Protein AF-0000000080307461 (afdb_homodimer)

Nearest PDB structures (foldseek):
  8v16-assembly4_D  TM=8.539E-01  e=1.209E-15  uncultured Pseudomonadota bacterium
  1wpr-assembly2_B  TM=8.415E-01  e=2.176E-14  Bacillus subtilis
  1wpr-assembly1_A  TM=8.170E-01  e=1.334E-13  Bacillus subtilis
  3qvm-assembly1_A  TM=8.237E-01  e=4.912E-13  Oleispira antarctica
  1wom-assembly2_B  TM=8.103E-01  e=4.386E-13  Bacillus subtilis

Structure (mmCIF, N/CA/C/O backbone):
data_AF-0000000080307461-model_v1
#
loop_
_entity.id
_entity.type
_entity.pdbx_description
1 polymer 'Signal transduction response regulator / Tetratricopeptide repeat-containing protein'
#
loop_
_atom_site.group_PDB
_atom_site.id
_atom_site.type_symbol
_atom_site.label_atom_id
_atom_site.label_alt_id
_atom_site.label_comp_id
_atom_site.label_asym_id
_atom_site.label_entity_id
_atom_site.label_seq_id
_atom_site.pdbx_PDB_ins_code
_atom_site.Cartn_x
_atom_site.Cartn_y
_atom_site.Cartn_z
_atom_site.occupancy
_atom_site.B_iso_or_equiv
_atom_site.auth_seq_id
_atom_site.auth_comp_id
_atom_site.auth_asym_id
_atom_site.auth_atom_id
_atom_site.pdbx_PDB_model_num
ATOM 1 N N . MET A 1 1 ? 25.375 21.578 1.464 1 58.69 1 MET A N 1
ATOM 2 C CA . MET A 1 1 ? 26.219 21.328 2.635 1 58.69 1 MET A CA 1
ATOM 3 C C . MET A 1 1 ? 27.406 22.281 2.664 1 58.69 1 MET A C 1
ATOM 5 O O . MET A 1 1 ? 28.078 22.469 1.653 1 58.69 1 MET A O 1
ATOM 9 N N . SER A 1 2 ? 27.422 23.109 3.783 1 74.88 2 SER A N 1
ATOM 10 C CA . SER A 1 2 ? 28.547 24.031 3.889 1 74.88 2 SER A CA 1
ATOM 11 C C . SER A 1 2 ? 29.422 23.703 5.09 1 74.88 2 SER A C 1
ATOM 13 O O . SER A 1 2 ? 28.938 23.25 6.121 1 74.88 2 SER A O 1
ATOM 15 N N . PHE A 1 3 ? 30.672 23.797 4.906 1 79 3 PHE A N 1
ATOM 16 C CA . PHE A 1 3 ? 31.672 23.625 5.953 1 79 3 PHE A CA 1
ATOM 17 C C . PHE A 1 3 ? 32.375 24.938 6.266 1 79 3 PHE A C 1
ATOM 19 O O . PHE A 1 3 ? 32.906 25.594 5.367 1 79 3 PHE A O 1
ATOM 26 N N . ARG A 1 4 ? 32.188 25.328 7.531 1 79.94 4 ARG A N 1
ATOM 27 C CA . ARG A 1 4 ? 32.875 26.547 7.949 1 79.94 4 ARG A CA 1
ATOM 28 C C . ARG A 1 4 ? 34.156 26.219 8.75 1 79.94 4 ARG A C 1
ATOM 30 O O . ARG A 1 4 ? 34.125 25.344 9.625 1 79.94 4 ARG A O 1
ATOM 37 N N . PHE A 1 5 ? 35.188 26.812 8.398 1 82.31 5 PHE A N 1
ATOM 38 C CA . PHE A 1 5 ? 36.438 26.625 9.102 1 82.31 5 PHE A CA 1
ATOM 39 C C . PHE A 1 5 ? 37.344 27.844 8.953 1 82.31 5 PHE A C 1
ATOM 41 O O . PHE A 1 5 ? 37.469 28.406 7.859 1 82.31 5 PHE A O 1
ATOM 48 N N . GLY A 1 6 ? 37.812 28.375 10.102 1 77.38 6 GLY A N 1
ATOM 49 C CA . GLY A 1 6 ? 38.812 29.422 10.109 1 77.38 6 GLY A CA 1
ATOM 50 C C . GLY A 1 6 ? 38.406 30.672 9.344 1 77.38 6 GLY A C 1
ATOM 51 O O . GLY A 1 6 ? 39.188 31.25 8.617 1 77.38 6 GLY A O 1
ATOM 52 N N . GLY A 1 7 ? 37.094 31 9.344 1 78.44 7 GLY A N 1
ATOM 53 C CA . GLY A 1 7 ? 36.594 32.188 8.656 1 78.44 7 GLY A CA 1
ATOM 54 C C . GLY A 1 7 ? 36.188 31.906 7.219 1 78.44 7 GLY A C 1
ATOM 55 O O . GLY A 1 7 ? 35.812 32.812 6.492 1 78.44 7 GLY A O 1
ATOM 56 N N . HIS A 1 8 ? 36.438 30.594 6.812 1 85.19 8 HIS A N 1
ATOM 57 C CA . HIS A 1 8 ? 36.031 30.188 5.469 1 85.19 8 HIS A CA 1
ATOM 58 C C . HIS A 1 8 ? 34.75 29.359 5.5 1 85.19 8 HIS A C 1
ATOM 60 O O . HIS A 1 8 ? 34.438 28.734 6.512 1 85.19 8 HIS A O 1
ATOM 66 N N . GLU A 1 9 ? 34 29.469 4.516 1 83.19 9 GLU A N 1
ATOM 67 C CA . GLU A 1 9 ? 32.812 28.641 4.316 1 83.19 9 GLU A CA 1
ATOM 68 C C . GLU A 1 9 ? 32.844 27.938 2.959 1 83.19 9 GLU A C 1
ATOM 70 O O . GLU A 1 9 ? 32.875 28.594 1.917 1 83.19 9 GLU A O 1
ATOM 75 N N . LEU A 1 10 ? 32.938 26.641 3.002 1 82.31 10 LEU A N 1
ATOM 76 C CA . LEU A 1 10 ? 32.875 25.828 1.794 1 82.31 10 LEU A CA 1
ATOM 77 C C . LEU A 1 10 ? 31.453 25.328 1.563 1 82.31 10 LEU A C 1
ATOM 79 O O . LEU A 1 10 ? 30.938 24.5 2.336 1 82.31 10 LEU A O 1
ATOM 83 N N . ASP A 1 11 ? 30.844 25.828 0.57 1 73.69 11 ASP A N 1
ATOM 84 C CA . ASP A 1 11 ? 29.484 25.422 0.198 1 73.69 11 ASP A CA 1
ATOM 85 C C . ASP A 1 11 ? 29.516 24.391 -0.934 1 73.69 11 ASP A C 1
ATOM 87 O O . ASP A 1 11 ? 29.844 24.719 -2.072 1 73.69 11 ASP A O 1
ATOM 91 N N . LEU A 1 12 ? 29.172 23.172 -0.576 1 69.25 12 LEU A N 1
ATOM 92 C CA . LEU A 1 12 ? 29.297 22.094 -1.552 1 69.25 12 LEU A CA 1
ATOM 93 C C . LEU A 1 12 ? 28.172 22.156 -2.574 1 69.25 12 LEU A C 1
ATOM 95 O O . LEU A 1 12 ? 28.328 21.703 -3.709 1 69.25 12 LEU A O 1
ATOM 99 N N . ASP A 1 13 ? 27.109 22.688 -2.221 1 62.72 13 ASP A N 1
ATOM 100 C CA . ASP A 1 13 ? 25.984 22.797 -3.131 1 62.72 13 ASP A CA 1
ATOM 101 C C . ASP A 1 13 ? 26.203 23.906 -4.156 1 62.72 13 ASP A C 1
ATOM 103 O O . ASP A 1 13 ? 25.938 23.719 -5.348 1 62.72 13 ASP A O 1
ATOM 107 N N . ARG A 1 14 ? 26.797 24.938 -3.713 1 65.38 14 ARG A N 1
ATOM 108 C CA . ARG A 1 14 ? 27.094 26.078 -4.582 1 65.38 14 ARG A CA 1
ATOM 109 C C . ARG A 1 14 ? 28.484 25.984 -5.176 1 65.38 14 ARG A C 1
ATOM 111 O O . ARG A 1 14 ? 28.859 26.781 -6.027 1 65.38 14 ARG A O 1
ATOM 118 N N . ARG A 1 15 ? 29.188 25 -4.672 1 70.88 15 ARG A N 1
ATOM 119 C CA . ARG A 1 15 ? 30.578 24.828 -5.082 1 70.88 15 ARG A CA 1
ATOM 120 C C . ARG A 1 15 ? 31.344 26.141 -4.988 1 70.88 15 ARG A C 1
ATOM 122 O O . ARG A 1 15 ? 32 26.547 -5.949 1 70.88 15 ARG A O 1
ATOM 129 N N . GLU A 1 16 ? 31.203 26.781 -3.871 1 80.81 16 GLU A N 1
ATOM 130 C CA . GLU A 1 16 ? 31.859 28.062 -3.637 1 80.81 16 GLU A CA 1
ATOM 131 C C . GLU A 1 16 ? 32.625 28.047 -2.324 1 80.81 16 GLU A C 1
ATOM 133 O O . GLU A 1 16 ? 32.25 27.375 -1.37 1 80.81 16 GLU A O 1
ATOM 138 N N . LEU A 1 17 ? 33.688 28.75 -2.352 1 85.5 17 LEU A N 1
ATOM 139 C CA . LEU A 1 17 ? 34.469 29.062 -1.156 1 85.5 17 LEU A CA 1
ATOM 140 C C . LEU A 1 17 ? 34.344 30.531 -0.778 1 85.5 17 LEU A C 1
ATOM 142 O O . LEU A 1 17 ? 34.469 31.406 -1.632 1 85.5 17 LEU A O 1
ATOM 146 N N . ARG A 1 18 ? 33.938 30.719 0.427 1 83.69 18 ARG A N 1
ATOM 147 C CA . ARG A 1 18 ? 33.844 32.094 0.914 1 83.69 18 ARG A CA 1
ATOM 148 C C . ARG A 1 18 ? 34.812 32.344 2.047 1 83.69 18 ARG A C 1
ATOM 150 O O . ARG A 1 18 ? 35.094 31.453 2.842 1 83.69 18 ARG A O 1
ATOM 157 N N . ARG A 1 19 ? 35.406 33.5 2.043 1 81.94 19 ARG A N 1
ATOM 158 C CA . ARG A 1 19 ? 36.25 34 3.129 1 81.94 19 ARG A CA 1
ATOM 159 C C . ARG A 1 19 ? 35.656 35.281 3.734 1 81.94 19 ARG A C 1
ATOM 161 O O . ARG A 1 19 ? 35.469 36.281 3.035 1 81.94 19 ARG A O 1
ATOM 168 N N . ASP A 1 20 ? 35.219 35.219 4.973 1 76.12 20 ASP A N 1
ATOM 169 C CA . ASP A 1 20 ? 34.625 36.344 5.684 1 76.12 20 ASP A CA 1
ATOM 170 C C . ASP A 1 20 ? 33.438 36.906 4.918 1 76.12 20 ASP A C 1
ATOM 172 O O . ASP A 1 20 ? 33.312 38.094 4.762 1 76.12 20 ASP A O 1
ATOM 176 N N . GLY A 1 21 ? 32.562 35.875 4.375 1 74.81 21 GLY A N 1
ATOM 177 C CA . GLY A 1 21 ? 31.297 36.219 3.738 1 74.81 21 GLY A CA 1
ATOM 178 C C . GLY A 1 21 ? 31.438 36.562 2.264 1 74.81 21 GLY A C 1
ATOM 179 O O . GLY A 1 21 ? 30.453 36.656 1.538 1 74.81 21 GLY A O 1
ATOM 180 N N . ALA A 1 22 ? 32.688 36.75 1.789 1 80 22 ALA A N 1
ATOM 181 C CA . ALA A 1 22 ? 32.906 37.062 0.384 1 80 22 ALA A CA 1
ATOM 182 C C . ALA A 1 22 ? 33.375 35.844 -0.4 1 80 22 ALA A C 1
ATOM 184 O O . ALA A 1 22 ? 34.156 35.031 0.111 1 80 22 ALA A O 1
ATOM 185 N N . VAL A 1 23 ? 32.938 35.75 -1.626 1 80.38 23 VAL A N 1
ATOM 186 C CA . VAL A 1 23 ? 33.281 34.625 -2.463 1 80.38 23 VAL A CA 1
ATOM 187 C C . VAL A 1 23 ? 34.75 34.719 -2.898 1 80.38 23 VAL A C 1
ATOM 189 O O . VAL A 1 23 ? 35.188 35.781 -3.377 1 80.38 23 VAL A O 1
ATOM 192 N N . VAL A 1 24 ? 35.5 33.688 -2.691 1 83.31 24 VAL A N 1
ATOM 193 C CA . VAL A 1 24 ? 36.875 33.562 -3.166 1 83.31 24 VAL A CA 1
ATOM 194 C C . VAL A 1 24 ? 36.906 32.781 -4.473 1 83.31 24 VAL A C 1
ATOM 196 O O . VAL A 1 24 ? 36.469 31.625 -4.523 1 83.31 24 VAL A O 1
ATOM 199 N N . HIS A 1 25 ? 37.219 33.406 -5.551 1 81.25 25 HIS A N 1
ATOM 200 C CA . HIS A 1 25 ? 37.312 32.719 -6.844 1 81.25 25 HIS A CA 1
ATOM 201 C C . HIS A 1 25 ? 38.5 31.75 -6.891 1 81.25 25 HIS A C 1
ATOM 203 O O . HIS A 1 25 ? 39.625 32.156 -6.727 1 81.25 25 HIS A O 1
ATOM 209 N N . VAL A 1 26 ? 38.188 30.469 -6.914 1 83 26 VAL A N 1
ATOM 210 C CA . VAL A 1 26 ? 39.219 29.422 -7.023 1 83 26 VAL A CA 1
ATOM 211 C C . VAL A 1 26 ? 38.906 28.531 -8.227 1 83 26 VAL A C 1
ATOM 213 O O . VAL A 1 26 ? 37.75 28.484 -8.703 1 83 26 VAL A O 1
ATOM 216 N N . GLU A 1 27 ? 39.938 27.859 -8.773 1 83.56 27 GLU A N 1
ATOM 217 C CA . GLU A 1 27 ? 39.719 26.875 -9.844 1 83.56 27 GLU A CA 1
ATOM 218 C C . GLU A 1 27 ? 38.781 25.766 -9.391 1 83.56 27 GLU A C 1
ATOM 220 O O . GLU A 1 27 ? 38.812 25.344 -8.234 1 83.56 27 GLU A O 1
ATOM 225 N N . PRO A 1 28 ? 37.969 25.328 -10.336 1 82.06 28 PRO A N 1
ATOM 226 C CA . PRO A 1 28 ? 37.031 24.266 -9.984 1 82.06 28 PRO A CA 1
ATOM 227 C C . PRO A 1 28 ? 37.719 23.062 -9.344 1 82.06 28 PRO A C 1
ATOM 229 O O . PRO A 1 28 ? 37.188 22.453 -8.414 1 82.06 28 PRO A O 1
ATOM 232 N N . LYS A 1 29 ? 38.875 22.812 -9.797 1 85.06 29 LYS A N 1
ATOM 233 C CA . LYS A 1 29 ? 39.594 21.656 -9.273 1 85.06 29 LYS A CA 1
ATOM 234 C C . LYS A 1 29 ? 40 21.859 -7.816 1 85.06 29 LYS A C 1
ATOM 236 O O . LYS A 1 29 ? 40.031 20.906 -7.035 1 85.06 29 LYS A O 1
ATOM 241 N N . VAL A 1 30 ? 40.25 23.062 -7.43 1 87.88 30 VAL A N 1
ATOM 242 C CA . VAL A 1 30 ? 40.594 23.422 -6.051 1 87.88 30 VAL A CA 1
ATOM 243 C C . VAL A 1 30 ? 39.344 23.219 -5.16 1 87.88 30 VAL A C 1
ATOM 245 O O . VAL A 1 30 ? 39.469 22.656 -4.066 1 87.88 30 VAL A O 1
ATOM 248 N N . LEU A 1 31 ? 38.25 23.578 -5.664 1 84.81 31 LEU A N 1
ATOM 249 C CA . LEU A 1 31 ? 37 23.359 -4.91 1 84.81 31 LEU A CA 1
ATOM 250 C C . LEU A 1 31 ? 36.719 21.875 -4.75 1 84.81 31 LEU A C 1
ATOM 252 O O . LEU A 1 31 ? 36.312 21.438 -3.676 1 84.81 31 LEU A O 1
ATOM 256 N N . GLU A 1 32 ? 36.969 21.172 -5.758 1 86 32 GLU A N 1
ATOM 257 C CA . GLU A 1 32 ? 36.781 19.734 -5.703 1 86 32 GLU A CA 1
ATOM 258 C C . GLU A 1 32 ? 37.688 19.094 -4.672 1 86 32 GLU A C 1
ATOM 260 O O . GLU A 1 32 ? 37.281 18.203 -3.924 1 86 32 GLU A O 1
ATOM 265 N N . LEU A 1 33 ? 38.875 19.547 -4.664 1 89.12 33 LEU A N 1
ATOM 266 C CA . LEU A 1 33 ? 39.844 19.031 -3.697 1 89.12 33 LEU A CA 1
ATOM 267 C C . LEU A 1 33 ? 39.406 19.344 -2.271 1 89.12 33 LEU A C 1
ATOM 269 O O . LEU A 1 33 ? 39.375 18.453 -1.419 1 89.12 33 LEU A O 1
ATOM 273 N N . LEU A 1 34 ? 39 20.578 -2.027 1 87.94 34 LEU A N 1
ATOM 274 C CA . LEU A 1 34 ? 38.562 20.969 -0.689 1 87.94 34 LEU A CA 1
ATOM 275 C C . LEU A 1 34 ? 37.312 20.203 -0.262 1 87.94 34 LEU A C 1
ATOM 277 O O . LEU A 1 34 ? 37.219 19.734 0.876 1 87.94 34 LEU A O 1
ATOM 281 N N . ALA A 1 35 ? 36.469 20.078 -1.205 1 83.25 35 ALA A N 1
ATOM 282 C CA . ALA A 1 35 ? 35.25 19.328 -0.929 1 83.25 35 ALA A CA 1
ATOM 283 C C . ALA A 1 35 ? 35.562 17.875 -0.567 1 83.25 35 ALA A C 1
ATOM 285 O O . ALA A 1 35 ? 35 17.328 0.376 1 83.25 35 ALA A O 1
ATOM 286 N N . TYR A 1 36 ? 36.438 17.344 -1.308 1 84.5 36 TYR A N 1
ATOM 287 C CA . TYR A 1 36 ? 36.812 15.953 -1.071 1 84.5 36 TYR A CA 1
ATOM 288 C C . TYR A 1 36 ? 37.531 15.797 0.265 1 84.5 36 TYR A C 1
ATOM 290 O O . TYR A 1 36 ? 37.219 14.883 1.039 1 84.5 36 TYR A O 1
ATOM 298 N N . LEU A 1 37 ? 38.375 16.719 0.532 1 85.69 37 LEU A N 1
ATOM 299 C CA . LEU A 1 37 ? 39.156 16.641 1.773 1 85.69 37 LEU A CA 1
ATOM 300 C C . LEU A 1 37 ? 38.25 16.891 2.98 1 85.69 37 LEU A C 1
ATOM 302 O O . LEU A 1 37 ? 38.344 16.188 3.992 1 85.69 37 LEU A O 1
ATOM 306 N N . VAL A 1 38 ? 37.312 17.781 2.857 1 80.88 38 VAL A N 1
ATOM 307 C CA . VAL A 1 38 ? 36.406 18.094 3.979 1 80.88 38 VAL A CA 1
ATOM 308 C C . VAL A 1 38 ? 35.438 16.953 4.203 1 80.88 38 VAL A C 1
ATOM 310 O O . VAL A 1 38 ? 35.125 16.594 5.344 1 80.88 38 VAL A O 1
ATOM 313 N N . ALA A 1 39 ? 35 16.391 3.152 1 75.31 39 ALA A N 1
ATOM 314 C CA . ALA A 1 39 ? 34.094 15.25 3.236 1 75.31 39 ALA A CA 1
ATOM 315 C C . ALA A 1 39 ? 34.781 14.055 3.898 1 75.31 39 ALA A C 1
ATOM 317 O O . ALA A 1 39 ? 34.094 13.219 4.512 1 75.31 39 ALA A O 1
ATOM 318 N N . HIS A 1 40 ? 36.062 14.016 3.807 1 75.62 40 HIS A N 1
ATOM 319 C CA . HIS A 1 40 ? 36.812 12.914 4.375 1 75.62 40 HIS A CA 1
ATOM 320 C C . HIS A 1 40 ? 37.75 13.414 5.484 1 75.62 40 HIS A C 1
ATOM 322 O O . HIS A 1 40 ? 38.875 12.93 5.617 1 75.62 40 HIS A O 1
ATOM 328 N N . ARG A 1 41 ? 37.125 14.273 6.246 1 76.62 41 ARG A N 1
ATOM 329 C CA . ARG A 1 41 ? 37.938 14.984 7.211 1 76.62 41 ARG A CA 1
ATOM 330 C C . ARG A 1 41 ? 38.312 14.086 8.391 1 76.62 41 ARG A C 1
ATOM 332 O O . ARG A 1 41 ? 39.188 14.43 9.188 1 76.62 41 ARG A O 1
ATOM 339 N N . ASP A 1 42 ? 37.75 13.031 8.453 1 70 42 ASP A N 1
ATOM 340 C CA . ASP A 1 42 ? 37.969 12.117 9.57 1 70 42 ASP A CA 1
ATOM 341 C C . ASP A 1 42 ? 39.188 11.25 9.328 1 70 42 ASP A C 1
ATOM 343 O O . ASP A 1 42 ? 39.625 10.492 10.203 1 70 42 ASP A O 1
ATOM 347 N N . ARG A 1 43 ? 39.75 11.414 8.086 1 77.94 43 ARG A N 1
ATOM 348 C CA . ARG A 1 43 ? 40.906 10.594 7.758 1 77.94 43 ARG A CA 1
ATOM 349 C C . ARG A 1 43 ? 41.844 11.328 6.805 1 77.94 43 ARG A C 1
ATOM 351 O O . ARG A 1 43 ? 41.469 12.344 6.215 1 77.94 43 ARG A O 1
ATOM 358 N N . ALA A 1 44 ? 43.062 10.805 6.684 1 78.75 44 ALA A N 1
ATOM 359 C CA . ALA A 1 44 ? 43.969 11.258 5.641 1 78.75 44 ALA A CA 1
ATOM 360 C C . ALA A 1 44 ? 43.625 10.641 4.289 1 78.75 44 ALA A C 1
ATOM 362 O O . ALA A 1 44 ? 43.25 9.469 4.215 1 78.75 44 ALA A O 1
ATOM 363 N N . VAL A 1 45 ? 43.75 11.43 3.254 1 82.31 45 VAL A N 1
ATOM 364 C CA . VAL A 1 45 ? 43.406 10.984 1.904 1 82.31 45 VAL A CA 1
ATOM 365 C C . VAL A 1 45 ? 44.688 10.805 1.089 1 82.31 45 VAL A C 1
ATOM 367 O O . VAL A 1 45 ? 45.5 11.727 0.97 1 82.31 45 VAL A O 1
ATOM 370 N N . ALA A 1 46 ? 44.844 9.656 0.532 1 80 46 ALA A N 1
ATOM 371 C CA . ALA A 1 46 ? 46.031 9.312 -0.233 1 80 46 ALA A CA 1
ATOM 372 C C . ALA A 1 46 ? 46.094 10.094 -1.544 1 80 46 ALA A C 1
ATOM 374 O O . ALA A 1 46 ? 45.062 10.406 -2.127 1 80 46 ALA A O 1
ATOM 375 N N . LYS A 1 47 ? 47.312 10.32 -1.967 1 83.94 47 LYS A N 1
ATOM 376 C CA . LYS A 1 47 ? 47.5 11.047 -3.221 1 83.94 47 LYS A CA 1
ATOM 377 C C . LYS A 1 47 ? 46.812 10.32 -4.383 1 83.94 47 LYS A C 1
ATOM 379 O O . LYS A 1 47 ? 46.156 10.953 -5.199 1 83.94 47 LYS A O 1
ATOM 384 N N . ARG A 1 48 ? 47 9.07 -4.359 1 79.69 48 ARG A N 1
ATOM 385 C CA . ARG A 1 48 ? 46.406 8.297 -5.441 1 79.69 48 ARG A CA 1
ATOM 386 C C . ARG A 1 48 ? 44.875 8.398 -5.41 1 79.69 48 ARG A C 1
ATOM 388 O O . ARG A 1 48 ? 44.25 8.531 -6.453 1 79.69 48 ARG A O 1
ATOM 395 N N . GLU A 1 49 ? 44.344 8.32 -4.305 1 80.25 49 GLU A N 1
ATOM 396 C CA . GLU A 1 49 ? 42.875 8.469 -4.141 1 80.25 49 GLU A CA 1
ATOM 397 C C . GLU A 1 49 ? 42.406 9.836 -4.645 1 80.25 49 GLU A C 1
ATOM 399 O O . GLU A 1 49 ? 41.406 9.93 -5.332 1 80.25 49 GLU A O 1
ATOM 404 N N . LEU A 1 50 ? 43.031 10.805 -4.316 1 83.5 50 LEU A N 1
ATOM 405 C CA . LEU A 1 50 ? 42.688 12.156 -4.75 1 83.5 50 LEU A CA 1
ATOM 406 C C . LEU A 1 50 ? 42.844 12.289 -6.262 1 83.5 50 LEU A C 1
ATOM 408 O O . LEU A 1 50 ? 42 12.906 -6.918 1 83.5 50 LEU A O 1
ATOM 412 N N . LEU A 1 51 ? 43.875 11.672 -6.828 1 81.56 51 LEU A N 1
ATOM 413 C CA . LEU A 1 51 ? 44.062 11.703 -8.273 1 81.56 51 LEU A CA 1
ATOM 414 C C . LEU A 1 51 ? 42.906 10.992 -8.984 1 81.56 51 LEU A C 1
ATOM 416 O O . LEU A 1 51 ? 42.375 11.5 -9.969 1 81.56 51 LEU A O 1
ATOM 420 N N . ASP A 1 52 ? 42.5 9.914 -8.406 1 80.06 52 ASP A N 1
ATOM 421 C CA . ASP A 1 52 ? 41.406 9.156 -8.984 1 80.06 52 ASP A CA 1
ATOM 422 C C . ASP A 1 52 ? 40.062 9.898 -8.836 1 80.06 52 ASP A C 1
ATOM 424 O O . ASP A 1 52 ? 39.25 9.891 -9.75 1 80.06 52 ASP A O 1
ATOM 428 N N . ALA A 1 53 ? 39.906 10.508 -7.758 1 79.75 53 ALA A N 1
ATOM 429 C CA . ALA A 1 53 ? 38.625 11.18 -7.449 1 79.75 53 ALA A CA 1
ATOM 430 C C . ALA A 1 53 ? 38.5 12.477 -8.242 1 79.75 53 ALA A C 1
ATOM 432 O O . ALA A 1 53 ? 37.406 12.812 -8.711 1 79.75 53 ALA A O 1
ATOM 433 N N . LEU A 1 54 ? 39.5 13.125 -8.391 1 81.62 54 LEU A N 1
ATOM 434 C CA . LEU A 1 54 ? 39.469 14.461 -8.977 1 81.62 54 LEU A CA 1
ATOM 435 C C . LEU A 1 54 ? 39.688 14.398 -10.484 1 81.62 54 LEU A C 1
ATOM 437 O O . LEU A 1 54 ? 39.25 15.289 -11.219 1 81.62 54 LEU A O 1
ATOM 441 N N . TRP A 1 55 ? 40.438 13.344 -10.992 1 78.75 55 TRP A N 1
ATOM 442 C CA . TRP A 1 55 ? 40.656 13.133 -12.414 1 78.75 55 TRP A CA 1
ATOM 443 C C . TRP A 1 55 ? 40.344 11.703 -12.812 1 78.75 55 TRP A C 1
ATOM 445 O O . TRP A 1 55 ? 41.25 10.93 -13.148 1 78.75 55 TRP A O 1
ATOM 455 N N . PRO A 1 56 ? 39.062 11.367 -12.844 1 68.38 56 PRO A N 1
ATOM 456 C CA . PRO A 1 56 ? 38.719 9.969 -13.07 1 68.38 56 PRO A CA 1
ATOM 457 C C . PRO A 1 56 ? 38.969 9.523 -14.508 1 68.38 56 PRO A C 1
ATOM 459 O O . PRO A 1 56 ? 39.219 8.336 -14.75 1 68.38 56 PRO A O 1
ATOM 462 N N . ASP A 1 57 ? 38.969 10.391 -15.445 1 67.5 57 ASP A N 1
ATOM 463 C CA . ASP A 1 57 ? 39.031 10.008 -16.859 1 67.5 57 ASP A CA 1
ATOM 464 C C . ASP A 1 57 ? 40.344 10.469 -17.5 1 67.5 57 ASP A C 1
ATOM 466 O O . ASP A 1 57 ? 40.5 10.359 -18.719 1 67.5 57 ASP A O 1
ATOM 470 N N . VAL A 1 58 ? 41.312 11.18 -16.781 1 69.69 58 VAL A N 1
ATOM 471 C CA . VAL A 1 58 ? 42.562 11.688 -17.344 1 69.69 58 VAL A CA 1
ATOM 472 C C . VAL A 1 58 ? 43.75 11.328 -16.438 1 69.69 58 VAL A C 1
ATOM 474 O O . VAL A 1 58 ? 43.656 11.453 -15.219 1 69.69 58 VAL A O 1
ATOM 477 N N . VAL A 1 59 ? 44.75 10.805 -17.031 1 70.62 59 VAL A N 1
ATOM 478 C CA . VAL A 1 59 ? 45.969 10.516 -16.281 1 70.62 59 VAL A CA 1
ATOM 479 C C . VAL A 1 59 ? 46.75 11.805 -16.047 1 70.62 59 VAL A C 1
ATOM 481 O O . VAL A 1 59 ? 47.156 12.477 -17.016 1 70.62 59 VAL A O 1
ATOM 484 N N . VAL A 1 60 ? 46.719 12.289 -14.828 1 74.12 60 VAL A N 1
ATOM 485 C CA . VAL A 1 60 ? 47.5 13.492 -14.508 1 74.12 60 VAL A CA 1
ATOM 486 C C . VAL A 1 60 ? 48.656 13.141 -13.609 1 74.12 60 VAL A C 1
ATOM 488 O O . VAL A 1 60 ? 48.688 12.078 -12.969 1 74.12 60 VAL A O 1
ATOM 491 N N . THR A 1 61 ? 49.75 13.984 -13.633 1 75.56 61 THR A N 1
ATOM 492 C CA . THR A 1 61 ? 50.969 13.781 -12.836 1 75.56 61 THR A CA 1
ATOM 493 C C . THR A 1 61 ? 50.75 14.211 -11.391 1 75.56 61 THR A C 1
ATOM 495 O O . THR A 1 61 ? 49.781 14.922 -11.094 1 75.56 61 THR A O 1
ATOM 498 N N . GLU A 1 62 ? 51.531 13.719 -10.5 1 80.31 62 GLU A N 1
ATOM 499 C CA . GLU A 1 62 ? 51.531 14.156 -9.109 1 80.31 62 GLU A CA 1
ATOM 500 C C . GLU A 1 62 ? 51.75 15.656 -9 1 80.31 62 GLU A C 1
ATOM 502 O O . GLU A 1 62 ? 51.312 16.281 -8.031 1 80.31 62 GLU A O 1
ATOM 507 N N . GLY A 1 63 ? 52.312 16.078 -9.992 1 83.19 63 GLY A N 1
ATOM 508 C CA . GLY A 1 63 ? 52.531 17.516 -10.039 1 83.19 63 GLY A CA 1
ATOM 509 C C . GLY A 1 63 ? 51.219 18.297 -10.125 1 83.19 63 GLY A C 1
ATOM 510 O O . GLY A 1 63 ? 51.094 19.359 -9.5 1 83.19 63 GLY A O 1
ATOM 511 N N . SER A 1 64 ? 50.312 17.734 -10.852 1 81.94 64 SER A N 1
ATOM 512 C CA . SER A 1 64 ? 49.031 18.391 -10.977 1 81.94 64 SER A CA 1
ATOM 513 C C . SER A 1 64 ? 48.312 18.453 -9.633 1 81.94 64 SER A C 1
ATOM 515 O O . SER A 1 64 ? 47.688 19.453 -9.297 1 81.94 64 SER A O 1
ATOM 517 N N . LEU A 1 65 ? 48.406 17.406 -8.898 1 87.38 65 LEU A N 1
ATOM 518 C CA . LEU A 1 65 ? 47.812 17.375 -7.57 1 87.38 65 LEU A CA 1
ATOM 519 C C . LEU A 1 65 ? 48.5 18.344 -6.633 1 87.38 65 LEU A C 1
ATOM 521 O O . LEU A 1 65 ? 47.844 19.094 -5.898 1 87.38 65 LEU A O 1
ATOM 525 N N . GLN A 1 66 ? 49.781 18.359 -6.715 1 86.31 66 GLN A N 1
ATOM 526 C CA . GLN A 1 66 ? 50.562 19.266 -5.875 1 86.31 66 GLN A CA 1
ATOM 527 C C . GLN A 1 66 ? 50.188 20.719 -6.172 1 86.31 66 GLN A C 1
ATOM 529 O O . GLN A 1 66 ? 50.062 21.531 -5.254 1 86.31 66 GLN A O 1
ATOM 534 N N . ARG A 1 67 ? 50.094 20.922 -7.422 1 84.88 67 ARG A N 1
ATOM 535 C CA . ARG A 1 67 ? 49.688 22.281 -7.82 1 84.88 67 ARG A CA 1
ATOM 536 C C . ARG A 1 67 ? 48.312 22.625 -7.273 1 84.88 67 ARG A C 1
ATOM 538 O O . ARG A 1 67 ? 48.094 23.719 -6.746 1 84.88 67 ARG A O 1
ATOM 545 N N . THR A 1 68 ? 47.406 21.672 -7.332 1 88.06 68 THR A N 1
ATOM 546 C CA . THR A 1 68 ? 46.031 21.906 -6.871 1 88.06 68 THR A CA 1
ATOM 547 C C . THR A 1 68 ? 46 22.109 -5.359 1 88.06 68 THR A C 1
ATOM 549 O O . THR A 1 68 ? 45.281 22.984 -4.863 1 88.06 68 THR A O 1
ATOM 552 N N . VAL A 1 69 ? 46.781 21.406 -4.66 1 90.81 69 VAL A N 1
ATOM 553 C CA . VAL A 1 69 ? 46.844 21.531 -3.207 1 90.81 69 VAL A CA 1
ATOM 554 C C . VAL A 1 69 ? 47.438 22.891 -2.836 1 90.81 69 VAL A C 1
ATOM 556 O O . VAL A 1 69 ? 46.938 23.562 -1.917 1 90.81 69 VAL A O 1
ATOM 559 N N . SER A 1 70 ? 48.469 23.266 -3.578 1 89.19 70 SER A N 1
ATOM 560 C CA . SER A 1 70 ? 49.094 24.578 -3.342 1 89.19 70 SER A CA 1
ATOM 561 C C . SER A 1 70 ? 48.094 25.703 -3.559 1 89.19 70 SER A C 1
ATOM 563 O O . SER A 1 70 ? 48.031 26.641 -2.771 1 89.19 70 SER A O 1
ATOM 565 N N . LEU A 1 71 ? 47.312 25.531 -4.609 1 87.94 71 LEU A N 1
ATOM 566 C CA . LEU A 1 71 ? 46.281 26.531 -4.898 1 87.94 71 LEU A CA 1
ATOM 567 C C . LEU A 1 71 ? 45.219 26.531 -3.824 1 87.94 71 LEU A C 1
ATOM 569 O O . LEU A 1 71 ? 44.719 27.578 -3.438 1 87.94 71 LEU A O 1
ATOM 573 N N . ALA A 1 72 ? 44.844 25.406 -3.33 1 90.88 72 ALA A N 1
ATOM 574 C CA . ALA A 1 72 ? 43.844 25.281 -2.264 1 90.88 72 ALA A CA 1
ATOM 575 C C . ALA A 1 72 ? 44.344 25.953 -0.983 1 90.88 72 ALA A C 1
ATOM 577 O O . ALA A 1 72 ? 43.594 26.672 -0.323 1 90.88 72 ALA A O 1
ATOM 578 N N . ARG A 1 73 ? 45.562 25.781 -0.644 1 89 73 ARG A N 1
ATOM 579 C CA . ARG A 1 73 ? 46.156 26.391 0.536 1 89 73 ARG A CA 1
ATOM 580 C C . ARG A 1 73 ? 46.125 27.906 0.422 1 89 73 ARG A C 1
ATOM 582 O O . ARG A 1 73 ? 45.812 28.609 1.385 1 89 73 ARG A O 1
ATOM 589 N N . ALA A 1 74 ? 46.531 28.312 -0.764 1 88.31 74 ALA A N 1
ATOM 590 C CA . ALA A 1 74 ? 46.531 29.75 -0.996 1 88.31 74 ALA A CA 1
ATOM 591 C C . ALA A 1 74 ? 45.125 30.312 -0.844 1 88.31 74 ALA A C 1
ATOM 593 O O . ALA A 1 74 ? 44.938 31.391 -0.274 1 88.31 74 ALA A O 1
ATOM 594 N N . ALA A 1 75 ? 44.125 29.547 -1.307 1 87.88 75 ALA A N 1
ATOM 595 C CA . ALA A 1 75 ? 42.75 30 -1.301 1 87.88 75 ALA A CA 1
ATOM 596 C C . ALA A 1 75 ? 42.219 30.109 0.124 1 87.88 75 ALA A C 1
ATOM 598 O O . ALA A 1 75 ? 41.375 30.969 0.418 1 87.88 75 ALA A O 1
ATOM 599 N N . VAL A 1 76 ? 42.656 29.297 1.089 1 88.25 76 VAL A N 1
ATOM 600 C CA . VAL A 1 76 ? 42.125 29.297 2.447 1 88.25 76 VAL A CA 1
ATOM 601 C C . VAL A 1 76 ? 43.156 29.906 3.406 1 88.25 76 VAL A C 1
ATOM 603 O O . VAL A 1 76 ? 43 29.812 4.625 1 88.25 76 VAL A O 1
ATOM 606 N N . GLY A 1 77 ? 44.094 30.5 2.863 1 84.19 77 GLY A N 1
ATOM 607 C CA . GLY A 1 77 ? 45.094 31.188 3.662 1 84.19 77 GLY A CA 1
ATOM 608 C C . GLY A 1 77 ? 45.875 30.25 4.566 1 84.19 77 GLY A C 1
ATOM 609 O O . GLY A 1 77 ? 46.188 30.609 5.703 1 84.19 77 GLY A O 1
ATOM 610 N N . ASP A 1 78 ? 46.062 28.984 4.125 1 83 78 ASP A N 1
ATOM 611 C CA . ASP A 1 78 ? 46.781 27.953 4.891 1 83 78 ASP A CA 1
ATOM 612 C C . ASP A 1 78 ? 48.281 28.062 4.695 1 83 78 ASP A C 1
ATOM 614 O O . ASP A 1 78 ? 48.844 27.453 3.779 1 83 78 ASP A O 1
ATOM 618 N N . THR A 1 79 ? 48.969 28.922 5.531 1 77.75 79 THR A N 1
ATOM 619 C CA . THR A 1 79 ? 50.406 29.141 5.391 1 77.75 79 THR A CA 1
ATOM 620 C C . THR A 1 79 ? 51.188 28.125 6.215 1 77.75 79 THR A C 1
ATOM 622 O O . THR A 1 79 ? 52.344 27.812 5.895 1 77.75 79 THR A O 1
ATOM 625 N N . ASN A 1 80 ? 50.594 27.609 7.285 1 72.75 80 ASN A N 1
ATOM 626 C CA . ASN A 1 80 ? 51.312 26.734 8.203 1 72.75 80 ASN A CA 1
ATOM 627 C C . ASN A 1 80 ? 50.781 25.312 8.195 1 72.75 80 ASN A C 1
ATOM 629 O O . ASN A 1 80 ? 51.125 24.5 9.039 1 72.75 80 ASN A O 1
ATOM 633 N N . GLY A 1 81 ? 49.875 24.984 7.277 1 80.12 81 GLY A N 1
ATOM 634 C CA . GLY A 1 81 ? 49.281 23.656 7.215 1 80.12 81 GLY A CA 1
ATOM 635 C C . GLY A 1 81 ? 48.188 23.438 8.242 1 80.12 81 GLY A C 1
ATOM 636 O O . GLY A 1 81 ? 47.938 22.312 8.656 1 80.12 81 GLY A O 1
ATOM 637 N N . ASP A 1 82 ? 47.531 24.438 8.594 1 83.06 82 ASP A N 1
ATOM 638 C CA . ASP A 1 82 ? 46.5 24.375 9.633 1 83.06 82 ASP A CA 1
ATOM 639 C C . ASP A 1 82 ? 45.156 23.953 9.055 1 83.06 82 ASP A C 1
ATOM 641 O O . ASP A 1 82 ? 44.219 23.672 9.797 1 83.06 82 ASP A O 1
ATOM 645 N N . VAL A 1 83 ? 45 23.906 7.77 1 87.19 83 VAL A N 1
ATOM 646 C CA . VAL A 1 83 ? 43.75 23.484 7.137 1 87.19 83 VAL A CA 1
ATOM 647 C C . VAL A 1 83 ? 43.969 22.172 6.379 1 87.19 83 VAL A C 1
ATOM 649 O O . VAL A 1 83 ? 43.219 21.219 6.566 1 87.19 83 VAL A O 1
ATOM 652 N N . ILE A 1 84 ? 44.969 22.156 5.551 1 89.06 84 ILE A N 1
ATOM 653 C CA . ILE A 1 84 ? 45.375 20.953 4.816 1 89.06 84 ILE A CA 1
ATOM 654 C C . ILE A 1 84 ? 46.781 20.531 5.238 1 89.06 84 ILE A C 1
ATOM 656 O O . ILE A 1 84 ? 47.75 21.188 4.91 1 89.06 84 ILE A O 1
ATOM 660 N N . ARG A 1 85 ? 46.75 19.5 5.969 1 85.06 85 ARG A N 1
ATOM 661 C CA . ARG A 1 85 ? 48.062 18.984 6.422 1 85.06 85 ARG A CA 1
ATOM 662 C C . ARG A 1 85 ? 48.625 17.984 5.426 1 85.06 85 ARG A C 1
ATOM 664 O O . ARG A 1 85 ? 47.906 17.078 4.969 1 85.06 85 ARG A O 1
ATOM 671 N N . THR A 1 86 ? 49.844 18.266 5.023 1 84.19 86 THR A N 1
ATOM 672 C CA . THR A 1 86 ? 50.562 17.312 4.168 1 84.19 86 THR A CA 1
ATOM 673 C C . THR A 1 86 ? 51.188 16.188 4.992 1 84.19 86 THR A C 1
ATOM 675 O O . THR A 1 86 ? 51.875 16.453 5.984 1 84.19 86 THR A O 1
ATOM 678 N N . LEU A 1 87 ? 50.781 15.016 4.719 1 78 87 LEU A N 1
ATOM 679 C CA . LEU A 1 87 ? 51.438 13.828 5.262 1 78 87 LEU A CA 1
ATOM 680 C C . LEU A 1 87 ? 52.438 13.258 4.27 1 78 87 LEU A C 1
ATOM 682 O O . LEU A 1 87 ? 52.062 12.703 3.234 1 78 87 LEU A O 1
ATOM 686 N N . PRO A 1 88 ? 53.688 13.539 4.551 1 76.62 88 PRO A N 1
ATOM 687 C CA . PRO A 1 88 ? 54.719 13.164 3.594 1 76.62 88 PRO A CA 1
ATOM 688 C C . PRO A 1 88 ? 54.625 11.703 3.148 1 76.62 88 PRO A C 1
ATOM 690 O O . PRO A 1 88 ? 54.375 10.82 3.973 1 76.62 88 PRO A O 1
ATOM 693 N N . ARG A 1 89 ? 54.719 11.492 1.82 1 70.25 89 ARG A N 1
ATOM 694 C CA . ARG A 1 89 ? 54.75 10.219 1.113 1 70.25 89 ARG A CA 1
ATOM 695 C C . ARG A 1 89 ? 53.406 9.516 1.228 1 70.25 89 ARG A C 1
ATOM 697 O O . ARG A 1 89 ? 53.312 8.312 0.984 1 70.25 89 ARG A O 1
ATOM 704 N N . PHE A 1 90 ? 52.375 10.18 1.696 1 79.12 90 PHE A N 1
ATOM 705 C CA . PHE A 1 90 ? 51.062 9.578 1.8 1 79.12 90 PHE A CA 1
ATOM 706 C C . PHE A 1 90 ? 50.031 10.438 1.091 1 79.12 90 PHE A C 1
ATOM 708 O O . PHE A 1 90 ? 49.406 10 0.12 1 79.12 90 PHE A O 1
ATOM 715 N N . GLY A 1 91 ? 49.75 11.508 1.618 1 84.88 91 GLY A N 1
ATOM 716 C CA . GLY A 1 91 ? 48.688 12.344 1.049 1 84.88 91 GLY A CA 1
ATOM 717 C C . GLY A 1 91 ? 48.406 13.57 1.896 1 84.88 91 GLY A C 1
ATOM 718 O O . GLY A 1 91 ? 49.312 14.203 2.432 1 84.88 91 GLY A O 1
ATOM 719 N N . TYR A 1 92 ? 47.094 13.891 1.951 1 87.38 92 TYR A N 1
ATOM 720 C CA . TYR A 1 92 ? 46.656 15.117 2.594 1 87.38 92 TYR A CA 1
ATOM 721 C C . TYR A 1 92 ? 45.5 14.852 3.568 1 87.38 92 TYR A C 1
ATOM 723 O O . TYR A 1 92 ? 44.75 13.883 3.408 1 87.38 92 TYR A O 1
ATOM 731 N N . ARG A 1 93 ? 45.469 15.648 4.594 1 85 93 ARG A N 1
ATOM 732 C CA . ARG A 1 93 ? 44.375 15.602 5.559 1 85 93 ARG A CA 1
ATOM 733 C C . ARG A 1 93 ? 43.812 17 5.84 1 85 93 ARG A C 1
ATOM 735 O O . ARG A 1 93 ? 44.594 17.953 6.016 1 85 93 ARG A O 1
ATOM 742 N N . PHE A 1 94 ? 42.5 17.016 5.859 1 84.88 94 PHE A N 1
ATOM 743 C CA . PHE A 1 94 ? 41.844 18.25 6.309 1 84.88 94 PHE A CA 1
ATOM 744 C C . PHE A 1 94 ? 41.875 18.359 7.832 1 84.88 94 PHE A C 1
ATOM 746 O O . PHE A 1 94 ? 41.375 17.469 8.531 1 84.88 94 PHE A O 1
ATOM 753 N N . VAL A 1 95 ? 42.469 19.438 8.383 1 80.81 95 VAL A N 1
ATOM 754 C CA . VAL A 1 95 ? 42.719 19.453 9.82 1 80.81 95 VAL A CA 1
ATOM 755 C C . VAL A 1 95 ? 42.062 20.688 10.445 1 80.81 95 VAL A C 1
ATOM 757 O O . VAL A 1 95 ? 42.125 20.875 11.664 1 80.81 95 VAL A O 1
ATOM 760 N N . ALA A 1 96 ? 41.531 21.516 9.68 1 79.44 96 ALA A N 1
ATOM 761 C CA . ALA A 1 96 ? 40.875 22.688 10.258 1 79.44 96 ALA A CA 1
ATOM 762 C C . ALA A 1 96 ? 39.656 22.312 11.055 1 79.44 96 ALA A C 1
ATOM 764 O O . ALA A 1 96 ? 38.938 21.359 10.703 1 79.44 96 ALA A O 1
ATOM 765 N N . THR A 1 97 ? 39.406 22.906 12.164 1 72.62 97 THR A N 1
ATOM 766 C CA . THR A 1 97 ? 38.219 22.703 12.969 1 72.62 97 THR A CA 1
ATOM 767 C C . THR A 1 97 ? 36.969 23.25 12.266 1 72.62 97 THR A C 1
ATOM 769 O O . THR A 1 97 ? 36.938 24.422 11.875 1 72.62 97 THR A O 1
ATOM 772 N N . ILE A 1 98 ? 36.125 22.375 11.867 1 66.94 98 ILE A N 1
ATOM 773 C CA . ILE A 1 98 ? 34.875 22.797 11.242 1 66.94 98 ILE A CA 1
ATOM 774 C C . ILE A 1 98 ? 33.906 23.312 12.305 1 66.94 98 ILE A C 1
ATOM 776 O O . ILE A 1 98 ? 33.781 22.734 13.383 1 66.94 98 ILE A O 1
ATOM 780 N N . ASP A 1 99 ? 33.375 24.5 12.227 1 58.69 99 ASP A N 1
ATOM 781 C CA . ASP A 1 99 ? 32.375 25.047 13.141 1 58.69 99 ASP A CA 1
ATOM 782 C C . ASP A 1 99 ? 31.172 24.125 13.234 1 58.69 99 ASP A C 1
ATOM 784 O O . ASP A 1 99 ? 30.672 23.641 12.219 1 58.69 99 ASP A O 1
ATOM 788 N N . ALA A 1 100 ? 30.75 23.625 14.516 1 47.25 100 ALA A N 1
ATOM 789 C CA . ALA A 1 100 ? 29.688 22.688 14.859 1 47.25 100 ALA A CA 1
ATOM 790 C C . ALA A 1 100 ? 28.406 23.016 14.109 1 47.25 100 ALA A C 1
ATOM 792 O O . ALA A 1 100 ? 27.578 22.125 13.844 1 47.25 100 ALA A O 1
ATOM 793 N N . ARG A 1 101 ? 28.016 24.141 13.938 1 45.16 101 ARG A N 1
ATOM 794 C CA . ARG A 1 101 ? 26.734 24.531 13.328 1 45.16 101 ARG A CA 1
ATOM 795 C C . ARG A 1 101 ? 26.688 24.094 11.867 1 45.16 101 ARG A C 1
ATOM 797 O O . ARG A 1 101 ? 25.625 24.156 11.234 1 45.16 101 ARG A O 1
ATOM 804 N N . SER A 1 102 ? 27.703 23.922 11.188 1 38.22 102 SER A N 1
ATOM 805 C CA . SER A 1 102 ? 27.781 23.703 9.742 1 38.22 102 SER A CA 1
ATOM 806 C C . SER A 1 102 ? 27.906 22.219 9.414 1 38.22 102 SER A C 1
ATOM 808 O O . SER A 1 102 ? 27.984 21.844 8.242 1 38.22 102 SER A O 1
ATOM 810 N N . THR A 1 103 ? 28.594 21.484 10.305 1 36.88 103 THR A N 1
ATOM 811 C CA . THR A 1 103 ? 28.922 20.109 9.977 1 36.88 103 THR A CA 1
ATOM 812 C C . THR A 1 103 ? 27.656 19.266 9.82 1 36.88 103 THR A C 1
ATOM 814 O O . THR A 1 103 ? 26.75 19.344 10.656 1 36.88 103 THR A O 1
ATOM 817 N N . PRO A 1 104 ? 27.578 18.672 8.734 1 35.94 104 PRO A N 1
ATOM 818 C CA . PRO A 1 104 ? 26.547 17.641 8.922 1 35.94 104 PRO A CA 1
ATOM 819 C C . PRO A 1 104 ? 26.766 16.797 10.172 1 35.94 104 PRO A C 1
ATOM 821 O O . PRO A 1 104 ? 27.906 16.625 10.602 1 35.94 104 PRO A O 1
ATOM 824 N N . PRO A 1 105 ? 25.938 16.891 11.219 1 31.22 105 PRO A N 1
ATOM 825 C CA . PRO A 1 105 ? 26.297 16.125 12.406 1 31.22 105 PRO A CA 1
ATOM 826 C C . PRO A 1 105 ? 27.141 14.898 12.086 1 31.22 105 PRO A C 1
ATOM 828 O O . PRO A 1 105 ? 27.078 14.367 10.977 1 31.22 105 PRO A O 1
ATOM 831 N N . PRO A 1 106 ? 28.328 14.797 12.797 1 29.25 106 PRO A N 1
ATOM 832 C CA . PRO A 1 106 ? 29.125 13.57 12.672 1 29.25 106 PRO A CA 1
ATOM 833 C C . PRO A 1 106 ? 28.266 12.352 12.305 1 29.25 106 PRO A C 1
ATOM 835 O O . PRO A 1 106 ? 27.047 12.367 12.516 1 29.25 106 PRO A O 1
ATOM 838 N N . GLU A 1 107 ? 28.891 11.414 11.586 1 31.33 107 GLU A N 1
ATOM 839 C CA . GLU A 1 107 ? 28.297 10.109 11.328 1 31.33 107 GLU A CA 1
ATOM 840 C C . GLU A 1 107 ? 27.484 9.617 12.523 1 31.33 107 GLU A C 1
ATOM 842 O O . GLU A 1 107 ? 26.766 8.625 12.43 1 31.33 107 GLU A O 1
ATOM 847 N N . THR A 1 108 ? 27.859 10.086 13.727 1 30.25 108 THR A N 1
ATOM 848 C CA . THR A 1 108 ? 27.094 9.781 14.93 1 30.25 108 THR A CA 1
ATOM 849 C C . THR A 1 108 ? 25.656 10.305 14.812 1 30.25 108 THR A C 1
ATOM 851 O O . THR A 1 108 ? 24.781 9.891 15.57 1 30.25 108 THR A O 1
ATOM 854 N N . ALA A 1 109 ? 25.5 11.422 14.164 1 29.88 109 ALA A N 1
ATOM 855 C CA . ALA A 1 109 ? 24.125 11.836 13.977 1 29.88 109 ALA A CA 1
ATOM 856 C C . ALA A 1 109 ? 23.391 10.891 13.031 1 29.88 109 ALA A C 1
ATOM 858 O O . ALA A 1 109 ? 22.172 11.039 12.812 1 29.88 109 ALA A O 1
ATOM 859 N N . ARG A 1 110 ? 24.109 10.32 12.289 1 32.69 110 ARG A N 1
ATOM 860 C CA . ARG A 1 110 ? 23.422 9.242 11.586 1 32.69 110 ARG A CA 1
ATOM 861 C C . ARG A 1 110 ? 22.891 8.203 12.57 1 32.69 110 ARG A C 1
ATOM 863 O O . ARG A 1 110 ? 22.25 7.234 12.164 1 32.69 110 ARG A O 1
ATOM 870 N N . GLU A 1 111 ? 23.703 8.102 13.656 1 33.12 111 GLU A N 1
ATOM 871 C CA . GLU A 1 111 ? 23.047 7.418 14.773 1 33.12 111 GLU A CA 1
ATOM 872 C C . GLU A 1 111 ? 21.859 8.219 15.289 1 33.12 111 GLU A C 1
ATOM 874 O O . GLU A 1 111 ? 21.828 8.602 16.469 1 33.12 111 GLU A O 1
ATOM 879 N N . THR A 1 112 ? 21.75 9.461 14.922 1 35.81 112 THR A N 1
ATOM 880 C CA . THR A 1 112 ? 20.453 9.969 15.344 1 35.81 112 THR A CA 1
ATOM 881 C C . THR A 1 112 ? 19.5 8.828 15.648 1 35.81 112 THR A C 1
ATOM 883 O O . THR A 1 112 ? 19.5 7.805 14.953 1 35.81 112 THR A O 1
ATOM 886 N N . ALA A 1 113 ? 19.125 8.789 16.812 1 36.97 113 ALA A N 1
ATOM 887 C CA . ALA A 1 113 ? 18.188 7.77 17.281 1 36.97 113 ALA A CA 1
ATOM 888 C C . ALA A 1 113 ? 17.312 7.254 16.141 1 36.97 113 ALA A C 1
ATOM 890 O O . ALA A 1 113 ? 16.531 8.008 15.562 1 36.97 113 ALA A O 1
ATOM 891 N N . ARG A 1 114 ? 17.906 6.578 15.32 1 47.28 114 ARG A N 1
ATOM 892 C CA . ARG A 1 114 ? 17.156 5.812 14.328 1 47.28 114 ARG A CA 1
ATOM 893 C C . ARG A 1 114 ? 15.68 5.727 14.703 1 47.28 114 ARG A C 1
ATOM 895 O O . ARG A 1 114 ? 15.312 5.016 15.641 1 47.28 114 ARG A O 1
ATOM 902 N N . SER A 1 115 ? 15.016 6.965 14.602 1 63.44 115 SER A N 1
ATOM 903 C CA . SER A 1 115 ? 13.578 6.988 14.828 1 63.44 115 SER A CA 1
ATOM 904 C C . SER A 1 115 ? 12.891 5.801 14.156 1 63.44 115 SER A C 1
ATOM 906 O O . SER A 1 115 ? 13.156 5.5 12.992 1 63.44 115 SER A O 1
ATOM 908 N N . THR A 1 116 ? 12.586 5.012 14.93 1 82.94 116 THR A N 1
ATOM 909 C CA . THR A 1 116 ? 11.883 3.791 14.555 1 82.94 116 THR A CA 1
ATOM 910 C C . THR A 1 116 ? 10.461 4.109 14.102 1 82.94 116 THR A C 1
ATOM 912 O O . THR A 1 116 ? 9.742 4.859 14.766 1 82.94 116 THR A O 1
ATOM 915 N N . VAL A 1 117 ? 10.203 3.82 12.914 1 92.5 117 VAL A N 1
ATOM 916 C CA . VAL A 1 117 ? 8.836 3.945 12.422 1 92.5 117 VAL A CA 1
ATOM 917 C C . VAL A 1 117 ? 7.891 3.148 13.32 1 92.5 117 VAL A C 1
ATOM 919 O O . VAL A 1 117 ? 8.203 2.025 13.719 1 92.5 117 VAL A O 1
ATOM 922 N N . ARG A 1 118 ? 6.871 3.725 13.734 1 92.88 118 ARG A N 1
ATOM 923 C CA . ARG A 1 118 ? 5.801 3.105 14.508 1 92.88 118 ARG A CA 1
ATOM 924 C C . ARG A 1 118 ? 4.465 3.205 13.781 1 92.88 118 ARG A C 1
ATOM 926 O O . ARG A 1 118 ? 4.301 4.035 12.883 1 92.88 118 ARG A O 1
ATOM 933 N N . TRP A 1 119 ? 3.602 2.35 14.086 1 95.62 119 TRP A N 1
ATOM 934 C CA . TRP A 1 119 ? 2.248 2.408 13.547 1 95.62 119 TRP A CA 1
ATOM 935 C C . TRP A 1 119 ? 1.229 2.633 14.656 1 95.62 119 TRP A C 1
ATOM 937 O O . TRP A 1 119 ? 1.363 2.08 15.75 1 95.62 119 TRP A O 1
ATOM 947 N N . SER A 1 120 ? 0.276 3.457 14.43 1 93.38 120 SER A N 1
ATOM 948 C CA . SER A 1 120 ? -0.853 3.66 15.328 1 93.38 120 SER A CA 1
ATOM 949 C C . SER A 1 120 ? -2.182 3.5 14.602 1 93.38 120 SER A C 1
ATOM 951 O O . SER A 1 120 ? -2.273 3.777 13.398 1 93.38 120 SER A O 1
ATOM 953 N N . ARG A 1 121 ? -3.18 3.104 15.352 1 91 121 ARG A N 1
ATOM 954 C CA . ARG A 1 121 ? -4.496 2.883 14.773 1 91 121 ARG A CA 1
ATOM 955 C C . ARG A 1 121 ? -5.324 4.164 14.781 1 91 121 ARG A C 1
ATOM 957 O O . ARG A 1 121 ? -5.406 4.848 15.805 1 91 121 ARG A O 1
ATOM 964 N N . ALA A 1 122 ? -5.746 4.539 13.719 1 90.56 122 ALA A N 1
ATOM 965 C CA . ALA A 1 122 ? -6.762 5.574 13.539 1 90.56 122 ALA A CA 1
ATOM 966 C C . ALA A 1 122 ? -8.031 4.996 12.93 1 90.56 122 ALA A C 1
ATOM 968 O O . ALA A 1 122 ? -8.156 4.902 11.703 1 90.56 122 ALA A O 1
ATOM 969 N N . GLY A 1 123 ? -9.039 4.73 13.789 1 84.88 123 GLY A N 1
ATOM 970 C CA . GLY A 1 123 ? -10.156 3.928 13.312 1 84.88 123 GLY A CA 1
ATOM 971 C C . GLY A 1 123 ? -9.742 2.539 12.859 1 84.88 123 GLY A C 1
ATOM 972 O O . GLY A 1 123 ? -9.109 1.8 13.617 1 84.88 123 GLY A O 1
ATOM 973 N N . ASP A 1 124 ? -9.969 2.271 11.633 1 87.19 124 ASP A N 1
ATOM 974 C CA . ASP A 1 124 ? -9.68 0.93 11.133 1 87.19 124 ASP A CA 1
ATOM 975 C C . ASP A 1 124 ? -8.398 0.92 10.297 1 87.19 124 ASP A C 1
ATOM 977 O O . ASP A 1 124 ? -8.094 -0.073 9.633 1 87.19 124 ASP A O 1
ATOM 981 N N . VAL A 1 125 ? -7.652 1.999 10.375 1 93.81 125 VAL A N 1
ATOM 982 C CA . VAL A 1 125 ? -6.457 2.111 9.539 1 93.81 125 VAL A CA 1
ATOM 983 C C . VAL A 1 125 ? -5.227 2.285 10.43 1 93.81 125 VAL A C 1
ATOM 985 O O . VAL A 1 125 ? -5.289 2.949 11.469 1 93.81 125 VAL A O 1
ATOM 988 N N . HIS A 1 126 ? -4.164 1.645 10.07 1 96.19 126 HIS A N 1
ATOM 989 C CA . HIS A 1 126 ? -2.875 1.887 10.711 1 96.19 126 HIS A CA 1
ATOM 990 C C . HIS A 1 126 ? -2.115 3.01 10.016 1 96.19 126 HIS A C 1
ATOM 992 O O . HIS A 1 126 ? -1.932 2.979 8.797 1 96.19 126 HIS A O 1
ATOM 998 N N . VAL A 1 127 ? -1.672 3.939 10.766 1 97.56 127 VAL A N 1
ATOM 999 C CA . VAL A 1 127 ? -0.915 5.07 10.242 1 97.56 127 VAL A CA 1
ATOM 1000 C C . VAL A 1 127 ? 0.521 5.02 10.758 1 97.56 127 VAL A C 1
ATOM 1002 O O . VAL A 1 127 ? 0.748 4.922 11.969 1 97.56 127 VAL A O 1
ATOM 1005 N N . ALA A 1 128 ? 1.45 5.055 9.836 1 97.81 128 ALA A N 1
ATOM 1006 C CA . ALA A 1 128 ? 2.867 5.02 10.18 1 97.81 128 ALA A CA 1
ATOM 1007 C C . ALA A 1 128 ? 3.379 6.414 10.531 1 97.81 128 ALA A C 1
ATOM 1009 O O . ALA A 1 128 ? 3.023 7.395 9.875 1 97.81 128 ALA A O 1
ATOM 1010 N N . TRP A 1 129 ? 4.195 6.492 11.547 1 97.19 129 TRP A N 1
ATOM 1011 C CA . TRP A 1 129 ? 4.754 7.781 11.938 1 97.19 129 TRP A CA 1
ATOM 1012 C C . TRP A 1 129 ? 6.105 7.605 12.625 1 97.19 129 TRP A C 1
ATOM 1014 O O . TRP A 1 129 ? 6.449 6.5 13.055 1 97.19 129 TRP A O 1
ATOM 1024 N N . GLN A 1 130 ? 6.898 8.602 12.609 1 95.81 130 GLN A N 1
ATOM 1025 C CA . GLN A 1 130 ? 8.148 8.648 13.359 1 95.81 130 GLN A CA 1
ATOM 1026 C C . GLN A 1 130 ? 8.445 10.062 13.852 1 95.81 130 GLN A C 1
ATOM 1028 O O . GLN A 1 130 ? 7.875 11.031 13.344 1 95.81 130 GLN A O 1
ATOM 1033 N N . ALA A 1 131 ? 9.211 10.148 14.867 1 96.06 131 ALA A N 1
ATOM 1034 C CA . ALA A 1 131 ? 9.602 11.445 15.422 1 96.06 131 ALA A CA 1
ATOM 1035 C C . ALA A 1 131 ? 11.109 11.641 15.352 1 96.06 131 ALA A C 1
ATOM 1037 O O . ALA A 1 131 ? 11.875 10.711 15.617 1 96.06 131 ALA A O 1
ATOM 1038 N N . LEU A 1 132 ? 11.461 12.742 14.836 1 95.19 132 LEU A N 1
ATOM 1039 C CA . LEU A 1 132 ? 12.852 13.18 14.914 1 95.19 132 LEU A CA 1
ATOM 1040 C C . LEU A 1 132 ? 13.102 13.969 16.203 1 95.19 132 LEU A C 1
ATOM 1042 O O . LEU A 1 132 ? 12.477 15 16.438 1 95.19 132 LEU A O 1
ATOM 1046 N N . GLU A 1 133 ? 13.953 13.516 16.984 1 91.06 133 GLU A N 1
ATOM 1047 C CA . GLU A 1 133 ? 14.18 14.117 18.297 1 91.06 133 GLU A CA 1
ATOM 1048 C C . GLU A 1 133 ? 14.711 15.539 18.156 1 91.06 133 GLU A C 1
ATOM 1050 O O . GLU A 1 133 ? 15.508 15.828 17.266 1 91.06 133 GLU A O 1
ATOM 1055 N N . PRO A 1 134 ? 14.273 16.359 19.047 1 90.44 134 PRO A N 1
ATOM 1056 C CA . PRO A 1 134 ? 14.711 17.75 18.984 1 90.44 134 PRO A CA 1
ATOM 1057 C C . PRO A 1 134 ? 16.188 17.922 19.328 1 90.44 134 PRO A C 1
ATOM 1059 O O . PRO A 1 134 ? 16.719 17.203 20.188 1 90.44 134 PRO A O 1
ATOM 1062 N N . ALA A 1 135 ? 16.75 18.828 18.625 1 86.12 135 ALA A N 1
ATOM 1063 C CA . ALA A 1 135 ? 18.125 19.188 18.953 1 86.12 135 ALA A CA 1
ATOM 1064 C C . ALA A 1 135 ? 18.219 19.844 20.328 1 86.12 135 ALA A C 1
ATOM 1066 O O . ALA A 1 135 ? 17.188 20.281 20.875 1 86.12 135 ALA A O 1
ATOM 1067 N N . PRO A 1 136 ? 19.406 19.859 20.891 1 83.94 136 PRO A N 1
ATOM 1068 C CA . PRO A 1 136 ? 19.547 20.578 22.156 1 83.94 136 PRO A CA 1
ATOM 1069 C C . PRO A 1 136 ? 19.125 22.047 22.062 1 83.94 136 PRO A C 1
ATOM 1071 O O . PRO A 1 136 ? 19.469 22.719 21.078 1 83.94 136 PRO A O 1
ATOM 1074 N N . GLY A 1 137 ? 18.359 22.484 22.953 1 84.38 137 GLY A N 1
ATOM 1075 C CA . GLY A 1 137 ? 17.922 23.875 22.984 1 84.38 137 GLY A CA 1
ATOM 1076 C C . GLY A 1 137 ? 16.578 24.109 22.312 1 84.38 137 GLY A C 1
ATOM 1077 O O . GLY A 1 137 ? 16 25.172 22.438 1 84.38 137 GLY A O 1
ATOM 1078 N N . ALA A 1 138 ? 16.125 23.141 21.609 1 89.88 138 ALA A N 1
ATOM 1079 C CA . ALA A 1 138 ? 14.844 23.25 20.938 1 89.88 138 ALA A CA 1
ATOM 1080 C C . ALA A 1 138 ? 13.695 23.266 21.953 1 89.88 138 ALA A C 1
ATOM 1082 O O . ALA A 1 138 ? 13.859 22.859 23.094 1 89.88 138 ALA A O 1
ATOM 1083 N N . ALA A 1 139 ? 12.625 23.812 21.484 1 88.31 139 ALA A N 1
ATOM 1084 C CA . ALA A 1 139 ? 11.43 23.828 22.312 1 88.31 139 ALA A CA 1
ATOM 1085 C C . ALA A 1 139 ? 10.992 22.406 22.672 1 88.31 139 ALA A C 1
ATOM 1087 O O . ALA A 1 139 ? 11.07 21.5 21.844 1 88.31 139 ALA A O 1
ATOM 1088 N N . ARG A 1 140 ? 10.477 22.266 23.891 1 83.81 140 ARG A N 1
ATOM 1089 C CA . ARG A 1 140 ? 10.078 20.938 24.344 1 83.81 140 ARG A CA 1
ATOM 1090 C C . ARG A 1 140 ? 8.578 20.875 24.609 1 83.81 140 ARG A C 1
ATOM 1092 O O . ARG A 1 140 ? 8.016 19.781 24.734 1 83.81 140 ARG A O 1
ATOM 1099 N N . ASP A 1 141 ? 7.953 21.969 24.609 1 86.5 141 ASP A N 1
ATOM 1100 C CA . ASP A 1 141 ? 6.535 22 24.969 1 86.5 141 ASP A CA 1
ATOM 1101 C C . ASP A 1 141 ? 5.66 22.047 23.719 1 86.5 141 ASP A C 1
ATOM 1103 O O . ASP A 1 141 ? 4.441 21.875 23.797 1 86.5 141 ASP A O 1
ATOM 1107 N N . VAL A 1 142 ? 6.246 22.344 22.609 1 94.81 142 VAL A N 1
ATOM 1108 C CA . VAL A 1 142 ? 5.539 22.391 21.328 1 94.81 142 VAL A CA 1
ATOM 1109 C C . VAL A 1 142 ? 6.293 21.562 20.297 1 94.81 142 VAL A C 1
ATOM 1111 O O . VAL A 1 142 ? 7.52 21.625 20.203 1 94.81 142 VAL A O 1
ATOM 1114 N N . ASP A 1 143 ? 5.602 20.719 19.594 1 97.31 143 ASP A N 1
ATOM 1115 C CA . ASP A 1 143 ? 6.195 19.938 18.516 1 97.31 143 ASP A CA 1
ATOM 1116 C C . ASP A 1 143 ? 5.891 20.547 17.156 1 97.31 143 ASP A C 1
ATOM 1118 O O . ASP A 1 143 ? 5.117 21.5 17.062 1 97.31 143 ASP A O 1
ATOM 1122 N N . VAL A 1 144 ? 6.574 20.094 16.141 1 98.5 144 VAL A N 1
ATOM 1123 C CA . VAL A 1 144 ? 6.223 20.344 14.75 1 98.5 144 VAL A CA 1
ATOM 1124 C C . VAL A 1 144 ? 5.734 19.062 14.094 1 98.5 144 VAL A C 1
ATOM 1126 O O . VAL A 1 144 ? 6.406 18.031 14.172 1 98.5 144 VAL A O 1
ATOM 1129 N N . VAL A 1 145 ? 4.562 19.016 13.57 1 98.75 145 VAL A N 1
ATOM 1130 C CA . VAL A 1 145 ? 4.094 17.875 12.812 1 98.75 145 VAL A CA 1
ATOM 1131 C C . VAL A 1 145 ? 3.955 18.25 11.336 1 98.75 145 VAL A C 1
ATOM 1133 O O . VAL A 1 145 ? 3.441 19.328 11.016 1 98.75 145 VAL A O 1
ATOM 1136 N N . VAL A 1 146 ? 4.465 17.422 10.484 1 98.56 146 VAL A N 1
ATOM 1137 C CA . VAL A 1 146 ? 4.5 17.703 9.055 1 98.56 146 VAL A CA 1
ATOM 1138 C C . VAL A 1 146 ? 3.43 16.875 8.336 1 98.56 146 VAL A C 1
ATOM 1140 O O . VAL A 1 146 ? 3.389 15.656 8.461 1 98.56 146 VAL A O 1
ATOM 1143 N N . VAL A 1 147 ? 2.547 17.516 7.641 1 98.56 147 VAL A N 1
ATOM 1144 C CA . VAL A 1 147 ? 1.567 16.859 6.777 1 98.56 147 VAL A CA 1
ATOM 1145 C C . VAL A 1 147 ? 1.97 17.047 5.312 1 98.56 147 VAL A C 1
ATOM 1147 O O . VAL A 1 147 ? 1.737 18.094 4.723 1 98.56 147 VAL A O 1
ATOM 1150 N N . ASN A 1 148 ? 2.506 15.992 4.699 1 97.44 148 ASN A N 1
ATOM 1151 C CA . ASN A 1 148 ? 3.076 16.047 3.359 1 97.44 148 ASN A CA 1
ATOM 1152 C C . ASN A 1 148 ? 1.989 16.109 2.289 1 97.44 148 ASN A C 1
ATOM 1154 O O . ASN A 1 148 ? 0.808 15.922 2.588 1 97.44 148 ASN A O 1
ATOM 1158 N N . GLY A 1 149 ? 2.461 16.391 1.141 1 97.12 149 GLY A N 1
ATOM 1159 C CA . GLY A 1 149 ? 1.554 16.516 0.01 1 97.12 149 GLY A CA 1
ATOM 1160 C C . GLY A 1 149 ? 1.367 15.203 -0.742 1 97.12 149 GLY A C 1
ATOM 1161 O O . GLY A 1 149 ? 2.309 14.414 -0.873 1 97.12 149 GLY A O 1
ATOM 1162 N N . TRP A 1 150 ? 0.164 15 -1.161 1 96 150 TRP A N 1
ATOM 1163 C CA . TRP A 1 150 ? -0.307 13.914 -2.008 1 96 150 TRP A CA 1
ATOM 1164 C C . TRP A 1 150 ? 0.32 12.586 -1.59 1 96 150 TRP A C 1
ATOM 1166 O O . TRP A 1 150 ? 0.134 12.133 -0.458 1 96 150 TRP A O 1
ATOM 1176 N N . CYS A 1 151 ? 1.185 11.961 -2.4 1 96 151 CYS A N 1
ATOM 1177 C CA . CYS A 1 151 ? 1.638 10.617 -2.076 1 96 151 CYS A CA 1
ATOM 1178 C C . CYS A 1 151 ? 3.107 10.617 -1.672 1 96 151 CYS A C 1
ATOM 1180 O O . CYS A 1 151 ? 3.785 9.594 -1.779 1 96 151 CYS A O 1
ATOM 1182 N N . LEU A 1 152 ? 3.621 11.75 -1.27 1 96.38 152 LEU A N 1
ATOM 1183 C CA . LEU A 1 152 ? 5.008 11.812 -0.817 1 96.38 152 LEU A CA 1
ATOM 1184 C C . LEU A 1 152 ? 5.168 11.141 0.543 1 96.38 152 LEU A C 1
ATOM 1186 O O . LEU A 1 152 ? 4.637 11.625 1.546 1 96.38 152 LEU A O 1
ATOM 1190 N N . PRO A 1 153 ? 5.914 10.086 0.619 1 96.94 153 PRO A N 1
ATOM 1191 C CA . PRO A 1 153 ? 6.094 9.398 1.898 1 96.94 153 PRO A CA 1
ATOM 1192 C C . PRO A 1 153 ? 7.195 10.023 2.756 1 96.94 153 PRO A C 1
ATOM 1194 O O . PRO A 1 153 ? 8.078 10.711 2.232 1 96.94 153 PRO A O 1
ATOM 1197 N N . MET A 1 154 ? 7.102 9.82 4.039 1 95.81 154 MET A N 1
ATOM 1198 C CA . MET A 1 154 ? 8.086 10.398 4.949 1 95.81 154 MET A CA 1
ATOM 1199 C C . MET A 1 154 ? 9.492 9.938 4.598 1 95.81 154 MET A C 1
ATOM 1201 O O . MET A 1 154 ? 10.453 10.695 4.742 1 95.81 154 MET A O 1
ATOM 1205 N N . SER A 1 155 ? 9.656 8.641 4.121 1 93.19 155 SER A N 1
ATOM 1206 C CA . SER A 1 155 ? 10.977 8.133 3.766 1 93.19 155 SER A CA 1
ATOM 1207 C C . SER A 1 155 ? 11.609 8.969 2.656 1 93.19 155 SER A C 1
ATOM 1209 O O . SER A 1 155 ? 12.812 9.242 2.686 1 93.19 155 SER A O 1
ATOM 1211 N N . ALA A 1 156 ? 10.812 9.352 1.69 1 94.38 156 ALA A N 1
ATOM 1212 C CA . ALA A 1 156 ? 11.32 10.156 0.583 1 94.38 156 ALA A CA 1
ATOM 1213 C C . ALA A 1 156 ? 11.82 11.516 1.076 1 94.38 156 ALA A C 1
ATOM 1215 O O . ALA A 1 156 ? 12.805 12.047 0.563 1 94.38 156 ALA A O 1
ATOM 1216 N N . CYS A 1 157 ? 11.094 12.102 2.014 1 94.5 157 CYS A N 1
ATOM 1217 C CA . CYS A 1 157 ? 11.516 13.375 2.594 1 94.5 157 CYS A CA 1
ATOM 1218 C C . CYS A 1 157 ? 12.883 13.25 3.256 1 94.5 157 CYS A C 1
ATOM 1220 O O . CYS A 1 157 ? 13.711 14.156 3.158 1 94.5 157 CYS A O 1
ATOM 1222 N N . LEU A 1 158 ? 13.117 12.109 3.826 1 93.12 158 LEU A N 1
ATOM 1223 C CA . LEU A 1 158 ? 14.328 11.93 4.621 1 93.12 158 LEU A CA 1
ATOM 1224 C C . LEU A 1 158 ? 15.469 11.398 3.758 1 93.12 158 LEU A C 1
ATOM 1226 O O . LEU A 1 158 ? 16.625 11.422 4.176 1 93.12 158 LEU A O 1
ATOM 1230 N N . GLU A 1 159 ? 15.164 10.969 2.564 1 91.12 159 GLU A N 1
ATOM 1231 C CA . GLU A 1 159 ? 16.172 10.398 1.675 1 91.12 159 GLU A CA 1
ATOM 1232 C C . GLU A 1 159 ? 16.781 11.477 0.777 1 91.12 159 GLU A C 1
ATOM 1234 O O . GLU A 1 159 ? 17.953 11.383 0.4 1 91.12 159 GLU A O 1
ATOM 1239 N N . HIS A 1 160 ? 15.961 12.398 0.388 1 90.56 160 HIS A N 1
ATOM 1240 C CA . HIS A 1 160 ? 16.5 13.477 -0.43 1 90.56 160 HIS A CA 1
ATOM 1241 C C . HIS A 1 160 ? 17.406 14.391 0.385 1 90.56 160 HIS A C 1
ATOM 1243 O O . HIS A 1 160 ? 17 14.906 1.428 1 90.56 160 HIS A O 1
ATOM 1249 N N . PRO A 1 161 ? 18.531 14.664 -0.075 1 85.81 161 PRO A N 1
ATOM 1250 C CA . PRO A 1 161 ? 19.5 15.375 0.763 1 85.81 161 PRO A CA 1
ATOM 1251 C C . PRO A 1 161 ? 19.016 16.75 1.194 1 85.81 161 PRO A C 1
ATOM 1253 O O . PRO A 1 161 ? 19.141 17.109 2.367 1 85.81 161 PRO A O 1
ATOM 1256 N N . ARG A 1 162 ? 18.469 17.562 0.293 1 87.44 162 ARG A N 1
ATOM 1257 C CA . ARG A 1 162 ? 18.031 18.906 0.631 1 87.44 162 ARG A CA 1
ATOM 1258 C C . ARG A 1 162 ? 16.828 18.875 1.552 1 87.44 162 ARG A C 1
ATOM 1260 O O . ARG A 1 162 ? 16.719 19.672 2.479 1 87.44 162 ARG A O 1
ATOM 1267 N N . LEU A 1 163 ? 15.93 18.016 1.274 1 92.81 163 LEU A N 1
ATOM 1268 C CA . LEU A 1 163 ? 14.766 17.875 2.146 1 92.81 163 LEU A CA 1
ATOM 1269 C C . LEU A 1 163 ? 15.172 17.375 3.525 1 92.81 163 LEU A C 1
ATOM 1271 O O . LEU A 1 163 ? 14.727 17.906 4.543 1 92.81 163 LEU A O 1
ATOM 1275 N N . ALA A 1 164 ? 16.016 16.391 3.506 1 92.12 164 ALA A N 1
ATOM 1276 C CA . ALA A 1 164 ? 16.5 15.844 4.77 1 92.12 164 ALA A CA 1
ATOM 1277 C C . ALA A 1 164 ? 17.188 16.922 5.613 1 92.12 164 ALA A C 1
ATOM 1279 O O . ALA A 1 164 ? 17 16.969 6.832 1 92.12 164 ALA A O 1
ATOM 1280 N N . ALA A 1 165 ? 17.875 17.734 4.957 1 90.44 165 ALA A N 1
ATOM 1281 C CA . ALA A 1 165 ? 18.547 18.828 5.652 1 90.44 165 ALA A CA 1
ATOM 1282 C C . ALA A 1 165 ? 17.531 19.797 6.254 1 90.44 165 ALA A C 1
ATOM 1284 O O . ALA A 1 165 ? 17.734 20.312 7.355 1 90.44 165 ALA A O 1
ATOM 1285 N N . SER A 1 166 ? 16.531 20.094 5.516 1 94.5 166 SER A N 1
ATOM 1286 C CA . SER A 1 166 ? 15.469 20.969 6.02 1 94.5 166 SER A CA 1
ATOM 1287 C C . SER A 1 166 ? 14.812 20.375 7.258 1 94.5 166 SER A C 1
ATOM 1289 O O . SER A 1 166 ? 14.562 21.078 8.242 1 94.5 166 SER A O 1
ATOM 1291 N N . PHE A 1 167 ? 14.523 19.109 7.227 1 94.94 167 PHE A N 1
ATOM 1292 C CA . PHE A 1 167 ? 13.891 18.438 8.359 1 94.94 167 PHE A CA 1
ATOM 1293 C C . PHE A 1 167 ? 14.82 18.422 9.562 1 94.94 167 PHE A C 1
ATOM 1295 O O . PHE A 1 167 ? 14.383 18.609 10.695 1 94.94 167 PHE A O 1
ATOM 1302 N N . ALA A 1 168 ? 16.031 18.188 9.289 1 92.25 168 ALA A N 1
ATOM 1303 C CA . ALA A 1 168 ? 17.016 18.25 10.367 1 92.25 168 ALA A CA 1
ATOM 1304 C C . ALA A 1 168 ? 17.062 19.641 10.992 1 92.25 168 ALA A C 1
ATOM 1306 O O . ALA A 1 168 ? 17.156 19.781 12.211 1 92.25 168 ALA A O 1
ATOM 1307 N N . ALA A 1 169 ? 17.016 20.609 10.164 1 94.06 169 ALA A N 1
ATOM 1308 C CA . ALA A 1 169 ? 17.031 21.984 10.641 1 94.06 169 ALA A CA 1
ATOM 1309 C C . ALA A 1 169 ? 15.789 22.297 11.477 1 94.06 169 ALA A C 1
ATOM 1311 O O . ALA A 1 169 ? 15.859 23.062 12.445 1 94.06 169 ALA A O 1
ATOM 1312 N N . MET A 1 170 ? 14.688 21.766 11.117 1 96.88 170 MET A N 1
ATOM 1313 C CA . MET A 1 170 ? 13.453 21.953 11.867 1 96.88 170 MET A CA 1
ATOM 1314 C C . MET A 1 170 ? 13.602 21.453 13.305 1 96.88 170 MET A C 1
ATOM 1316 O O . MET A 1 170 ? 12.961 21.984 14.211 1 96.88 170 MET A O 1
ATOM 1320 N N . THR A 1 171 ? 14.43 20.422 13.484 1 94.31 171 THR A N 1
ATOM 1321 C CA . THR A 1 171 ? 14.586 19.828 14.805 1 94.31 171 THR A CA 1
ATOM 1322 C C . THR A 1 171 ? 15.273 20.812 15.758 1 94.31 171 THR A C 1
ATOM 1324 O O . THR A 1 171 ? 15.25 20.625 16.969 1 94.31 171 THR A O 1
ATOM 1327 N N . ARG A 1 172 ? 15.906 21.828 15.234 1 91.94 172 ARG A N 1
ATOM 1328 C CA . ARG A 1 172 ? 16.5 22.859 16.062 1 91.94 172 ARG A CA 1
ATOM 1329 C C . ARG A 1 172 ? 15.43 23.719 16.734 1 91.94 172 ARG A C 1
ATOM 1331 O O . ARG A 1 172 ? 15.688 24.375 17.75 1 91.94 172 ARG A O 1
ATOM 1338 N N . SER A 1 173 ? 14.258 23.734 16.188 1 95.19 173 SER A N 1
ATOM 1339 C CA . SER A 1 173 ? 13.148 24.5 16.75 1 95.19 173 SER A CA 1
ATOM 1340 C C . SER A 1 173 ? 12.336 23.641 17.719 1 95.19 173 SER A C 1
ATOM 1342 O O . SER A 1 173 ? 11.875 24.141 18.75 1 95.19 173 SER A O 1
ATOM 1344 N N . ALA A 1 174 ? 12.172 22.375 17.375 1 96.81 174 ALA A N 1
ATOM 1345 C CA . ALA A 1 174 ? 11.328 21.484 18.172 1 96.81 174 ALA A CA 1
ATOM 1346 C C . ALA A 1 174 ? 11.453 20.047 17.672 1 96.81 174 ALA A C 1
ATOM 1348 O O . ALA A 1 174 ? 12.094 19.781 16.656 1 96.81 174 ALA A O 1
ATOM 1349 N N . ARG A 1 175 ? 10.867 19.109 18.453 1 96.75 175 ARG A N 1
ATOM 1350 C CA . ARG A 1 175 ? 10.664 17.766 17.953 1 96.75 175 ARG A CA 1
ATOM 1351 C C . ARG A 1 175 ? 9.805 17.766 16.703 1 96.75 175 ARG A C 1
ATOM 1353 O O . ARG A 1 175 ? 8.805 18.484 16.625 1 96.75 175 ARG A O 1
ATOM 1360 N N . VAL A 1 176 ? 10.289 16.984 15.688 1 98.12 176 VAL A N 1
ATOM 1361 C CA . VAL A 1 176 ? 9.562 16.953 14.422 1 98.12 176 VAL A CA 1
ATOM 1362 C C . VAL A 1 176 ? 8.875 15.594 14.258 1 98.12 176 VAL A C 1
ATOM 1364 O O . VAL A 1 176 ? 9.531 14.547 14.289 1 98.12 176 VAL A O 1
ATOM 1367 N N . ILE A 1 177 ? 7.578 15.555 14.133 1 98.25 177 ILE A N 1
ATOM 1368 C CA . ILE A 1 177 ? 6.785 14.352 13.938 1 98.25 177 ILE A CA 1
ATOM 1369 C C . ILE A 1 177 ? 6.391 14.227 12.469 1 98.25 177 ILE A C 1
ATOM 1371 O O . ILE A 1 177 ? 5.855 15.164 11.875 1 98.25 177 ILE A O 1
ATOM 1375 N N . LEU A 1 178 ? 6.758 13.141 11.867 1 97.94 178 LEU A N 1
ATOM 1376 C CA . LEU A 1 178 ? 6.363 12.797 10.508 1 97.94 178 LEU A CA 1
ATOM 1377 C C . LEU A 1 178 ? 5.406 11.609 10.5 1 97.94 178 LEU A C 1
ATOM 1379 O O . LEU A 1 178 ? 5.434 10.781 11.406 1 97.94 178 LEU A O 1
ATOM 1383 N N . PHE A 1 179 ? 4.602 11.562 9.469 1 98 179 PHE A N 1
ATOM 1384 C CA . PHE A 1 179 ? 3.752 10.383 9.305 1 98 179 PHE A CA 1
ATOM 1385 C C . PHE A 1 179 ? 3.34 10.211 7.844 1 98 179 PHE A C 1
ATOM 1387 O O . PHE A 1 179 ? 3.395 11.164 7.062 1 98 179 PHE A O 1
ATOM 1394 N N . ASP A 1 180 ? 3.092 9.039 7.445 1 98.31 180 ASP A N 1
ATOM 1395 C CA . ASP A 1 180 ? 2.447 8.75 6.168 1 98.31 180 ASP A CA 1
ATOM 1396 C C . ASP A 1 180 ? 0.927 8.805 6.297 1 98.31 180 ASP A C 1
ATOM 1398 O O . ASP A 1 180 ? 0.337 8.039 7.062 1 98.31 180 ASP A O 1
ATOM 1402 N N . LYS A 1 181 ? 0.344 9.688 5.551 1 98.19 181 LYS A N 1
ATOM 1403 C CA . LYS A 1 181 ? -1.114 9.758 5.551 1 98.19 181 LYS A CA 1
ATOM 1404 C C . LYS A 1 181 ? -1.729 8.422 5.129 1 98.19 181 LYS A C 1
ATOM 1406 O O . LYS A 1 181 ? -1.066 7.605 4.488 1 98.19 181 LYS A O 1
ATOM 1411 N N . ARG A 1 182 ? -3.006 8.172 5.613 1 97.12 182 ARG A N 1
ATOM 1412 C CA . ARG A 1 182 ? -3.686 6.992 5.078 1 97.12 182 ARG A CA 1
ATOM 1413 C C . ARG A 1 182 ? -3.578 6.941 3.561 1 97.12 182 ARG A C 1
ATOM 1415 O O . ARG A 1 182 ? -3.717 7.965 2.887 1 97.12 182 ARG A O 1
ATOM 1422 N N . GLY A 1 183 ? -3.238 5.73 3.057 1 97.19 183 GLY A N 1
ATOM 1423 C CA . GLY A 1 183 ? -3.125 5.551 1.617 1 97.19 183 GLY A CA 1
ATOM 1424 C C . GLY A 1 183 ? -1.714 5.758 1.101 1 97.19 183 GLY A C 1
ATOM 1425 O O . GLY A 1 183 ? -1.414 5.43 -0.05 1 97.19 183 GLY A O 1
ATOM 1426 N N . VAL A 1 184 ? -0.822 6.223 1.922 1 98 184 VAL A N 1
ATOM 1427 C CA . VAL A 1 184 ? 0.501 6.609 1.442 1 98 184 VAL A CA 1
ATOM 1428 C C . VAL A 1 184 ? 1.57 5.781 2.148 1 98 184 VAL A C 1
ATOM 1430 O O . VAL A 1 184 ? 1.481 5.539 3.355 1 98 184 VAL A O 1
ATOM 1433 N N . GLY A 1 185 ? 2.541 5.34 1.43 1 97.5 185 GLY A N 1
ATOM 1434 C CA . GLY A 1 185 ? 3.764 4.785 1.986 1 97.5 185 GLY A CA 1
ATOM 1435 C C . GLY A 1 185 ? 3.52 3.574 2.869 1 97.5 185 GLY A C 1
ATOM 1436 O O . GLY A 1 185 ? 2.879 2.609 2.445 1 97.5 185 GLY A O 1
ATOM 1437 N N . LEU A 1 186 ? 3.916 3.727 4.133 1 97.12 186 LEU A N 1
ATOM 1438 C CA . LEU A 1 186 ? 3.908 2.605 5.066 1 97.12 186 LEU A CA 1
ATOM 1439 C C . LEU A 1 186 ? 2.555 2.486 5.758 1 97.12 186 LEU A C 1
ATOM 1441 O O . LEU A 1 186 ? 2.33 1.551 6.531 1 97.12 186 LEU A O 1
ATOM 1445 N N . SER A 1 187 ? 1.618 3.398 5.508 1 98 187 SER A N 1
ATOM 1446 C CA . SER A 1 187 ? 0.291 3.371 6.113 1 98 187 SER A CA 1
ATOM 1447 C C . SER A 1 187 ? -0.666 2.498 5.309 1 98 187 SER A C 1
ATOM 1449 O O . SER A 1 187 ? -0.396 2.176 4.152 1 98 187 SER A O 1
ATOM 1451 N N . ASP A 1 188 ? -1.738 2.133 5.934 1 97 188 ASP A N 1
ATOM 1452 C CA . ASP A 1 188 ? -2.764 1.346 5.258 1 97 188 ASP A CA 1
ATOM 1453 C C . ASP A 1 188 ? -3.359 2.115 4.078 1 97 188 ASP A C 1
ATOM 1455 O O . ASP A 1 188 ? -3.521 3.334 4.145 1 97 188 ASP A O 1
ATOM 1459 N N . ARG A 1 189 ? -3.65 1.366 3.016 1 95.75 189 ARG A N 1
ATOM 1460 C CA . ARG A 1 189 ? -4.336 1.955 1.87 1 95.75 189 ARG A CA 1
ATOM 1461 C C . ARG A 1 189 ? -5.844 1.996 2.098 1 95.75 189 ARG A C 1
ATOM 1463 O O . ARG A 1 189 ? -6.391 1.169 2.83 1 95.75 189 ARG A O 1
ATOM 1470 N N . VAL A 1 190 ? -6.441 2.98 1.583 1 91.19 190 VAL A N 1
ATOM 1471 C CA . VAL A 1 190 ? -7.895 3.121 1.605 1 91.19 190 VAL A CA 1
ATOM 1472 C C . VAL A 1 190 ? -8.398 3.533 0.223 1 91.19 190 VAL A C 1
ATOM 1474 O O . VAL A 1 190 ? -7.672 4.176 -0.54 1 91.19 190 VAL A O 1
ATOM 1477 N N . ARG A 1 191 ? -9.586 3.139 -0.12 1 87.56 191 ARG A N 1
ATOM 1478 C CA . ARG A 1 191 ? -10.172 3.527 -1.396 1 87.56 191 ARG A CA 1
ATOM 1479 C C . ARG A 1 191 ? -10.711 4.953 -1.339 1 87.56 191 ARG A C 1
ATOM 1481 O O . ARG A 1 191 ? -10.672 5.68 -2.336 1 87.56 191 ARG A O 1
ATOM 1488 N N . CYS A 1 192 ? -11.164 5.316 -0.261 1 85.81 192 CYS A N 1
ATOM 1489 C CA . CYS A 1 192 ? -11.727 6.648 -0.067 1 85.81 192 CYS A CA 1
ATOM 1490 C C . CYS A 1 192 ? -11.648 7.062 1.397 1 85.81 192 CYS A C 1
ATOM 1492 O O . CYS A 1 192 ? -11.711 6.219 2.291 1 85.81 192 CYS A O 1
ATOM 1494 N N . ALA A 1 193 ? -11.445 8.328 1.597 1 87.69 193 ALA A N 1
ATOM 1495 C CA . ALA A 1 193 ? -11.453 8.922 2.934 1 87.69 193 ALA A CA 1
ATOM 1496 C C . ALA A 1 193 ? -11.867 10.391 2.883 1 87.69 193 ALA A C 1
ATOM 1498 O O . ALA A 1 193 ? -11.461 11.125 1.981 1 87.69 193 ALA A O 1
ATOM 1499 N N . THR A 1 194 ? -12.672 10.781 3.824 1 81.19 194 THR A N 1
ATOM 1500 C CA . THR A 1 194 ? -13.055 12.18 3.945 1 81.19 194 THR A CA 1
ATOM 1501 C C . THR A 1 194 ? -11.914 13.008 4.527 1 81.19 194 THR A C 1
ATOM 1503 O O . THR A 1 194 ? -10.961 12.461 5.086 1 81.19 194 THR A O 1
ATOM 1506 N N . LEU A 1 195 ? -12.047 14.312 4.305 1 85 195 LEU A N 1
ATOM 1507 C CA . LEU A 1 195 ? -11.062 15.203 4.902 1 85 195 LEU A CA 1
ATOM 1508 C C . LEU A 1 195 ? -11.031 15.055 6.418 1 85 195 LEU A C 1
ATOM 1510 O O . LEU A 1 195 ? -9.969 15.125 7.03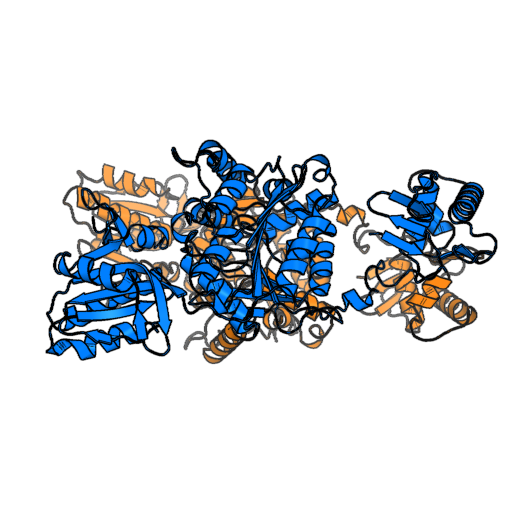5 1 85 195 LEU A O 1
ATOM 1514 N N . ASP A 1 196 ? -12.172 14.797 6.992 1 80.56 196 ASP A N 1
ATOM 1515 C CA . ASP A 1 196 ? -12.297 14.609 8.438 1 80.56 196 ASP A CA 1
ATOM 1516 C C . ASP A 1 196 ? -11.539 13.375 8.898 1 80.56 196 ASP A C 1
ATOM 1518 O O . ASP A 1 196 ? -10.859 13.406 9.938 1 80.56 196 ASP A O 1
ATOM 1522 N N . GLU A 1 197 ? -11.727 12.328 8.219 1 85.12 197 GLU A N 1
ATOM 1523 C CA . GLU A 1 197 ? -11 11.109 8.555 1 85.12 197 GLU A CA 1
ATOM 1524 C C . GLU A 1 197 ? -9.492 11.32 8.477 1 85.12 197 GLU A C 1
ATOM 1526 O O . GLU A 1 197 ? -8.742 10.828 9.32 1 85.12 197 GLU A O 1
ATOM 1531 N N . ARG A 1 198 ? -9.102 12.031 7.449 1 93.69 198 ARG A N 1
ATOM 1532 C CA . ARG A 1 198 ? -7.68 12.32 7.266 1 93.69 198 ARG A CA 1
ATOM 1533 C C . ARG A 1 198 ? -7.16 13.227 8.375 1 93.69 198 ARG A C 1
ATOM 1535 O O . ARG A 1 198 ? -6.027 13.07 8.836 1 93.69 198 ARG A O 1
ATOM 1542 N N . MET A 1 199 ? -7.957 14.164 8.781 1 90.94 199 MET A N 1
ATOM 1543 C CA . MET A 1 199 ? -7.605 15.008 9.922 1 90.94 199 MET A CA 1
ATOM 1544 C C . MET A 1 199 ? -7.52 14.188 11.203 1 90.94 199 MET A C 1
ATOM 1546 O O . MET A 1 199 ? -6.621 14.398 12.023 1 90.94 199 MET A O 1
ATOM 1550 N N . GLN A 1 200 ? -8.469 13.227 11.398 1 87.88 200 GLN A N 1
ATOM 1551 C CA . GLN A 1 200 ? -8.453 12.359 12.57 1 87.88 200 GLN A CA 1
ATOM 1552 C C . GLN A 1 200 ? -7.172 11.539 12.633 1 87.88 200 GLN A C 1
ATOM 1554 O O . GLN A 1 200 ? -6.664 11.25 13.727 1 87.88 200 GLN A O 1
ATOM 1559 N N . ASP A 1 201 ? -6.672 11.141 11.469 1 95.25 201 ASP A N 1
ATOM 1560 C CA . ASP A 1 201 ? -5.391 10.445 11.445 1 95.25 201 ASP A CA 1
ATOM 1561 C C . ASP A 1 201 ? -4.293 11.289 12.094 1 95.25 201 ASP A C 1
ATOM 1563 O O . ASP A 1 201 ? -3.459 10.766 12.836 1 95.25 201 ASP A O 1
ATOM 1567 N N . LEU A 1 202 ? -4.312 12.531 11.727 1 96.38 202 LEU A N 1
ATOM 1568 C CA . LEU A 1 202 ? -3.328 13.453 12.281 1 96.38 202 LEU A CA 1
ATOM 1569 C C . LEU A 1 202 ? -3.457 13.555 13.797 1 96.38 202 LEU A C 1
ATOM 1571 O O . LEU A 1 202 ? -2.453 13.547 14.508 1 96.38 202 LEU A O 1
ATOM 1575 N N . LEU A 1 203 ? -4.645 13.641 14.305 1 91.75 203 LEU A N 1
ATOM 1576 C CA . LEU A 1 203 ? -4.891 13.68 15.742 1 91.75 203 LEU A CA 1
ATOM 1577 C C . LEU A 1 203 ? -4.391 12.398 16.406 1 91.75 203 LEU A C 1
ATOM 1579 O O . LEU A 1 203 ? -3.785 12.453 17.484 1 91.75 203 LEU A O 1
ATOM 1583 N N . CYS A 1 204 ? -4.66 11.312 15.797 1 93.44 204 CYS A N 1
ATOM 1584 C CA . CYS A 1 204 ? -4.219 10.031 16.312 1 93.44 204 CYS A CA 1
ATOM 1585 C C . CYS A 1 204 ? -2.699 9.969 16.406 1 93.44 204 CYS A C 1
ATOM 1587 O O . CYS A 1 204 ? -2.148 9.445 17.375 1 93.44 204 CYS A O 1
ATOM 1589 N N . VAL A 1 205 ? -2.029 10.461 15.406 1 97.31 205 VAL A N 1
ATOM 1590 C CA . VAL A 1 205 ? -0.571 10.484 15.391 1 97.31 205 VAL A CA 1
ATOM 1591 C C . VAL A 1 205 ? -0.056 11.375 16.531 1 97.31 205 VAL A C 1
ATOM 1593 O O . VAL A 1 205 ? 0.891 11.008 17.219 1 97.31 205 VAL A O 1
ATOM 1596 N N . LEU A 1 206 ? -0.62 12.539 16.703 1 96.31 206 LEU A N 1
ATOM 1597 C CA . LEU A 1 206 ? -0.216 13.43 17.781 1 96.31 206 LEU A CA 1
ATOM 1598 C C . LEU A 1 206 ? -0.385 12.742 19.141 1 96.31 206 LEU A C 1
ATOM 1600 O O . LEU A 1 206 ? 0.513 12.797 19.984 1 96.31 206 LEU A O 1
ATOM 1604 N N . ASP A 1 207 ? -1.575 12.078 19.328 1 94.19 207 ASP A N 1
ATOM 1605 C CA . ASP A 1 207 ? -1.828 11.359 20.562 1 94.19 207 ASP A CA 1
ATOM 1606 C C . ASP A 1 207 ? -0.788 10.258 20.781 1 94.19 207 ASP A C 1
ATOM 1608 O O . ASP A 1 207 ? -0.239 10.133 21.875 1 94.19 207 ASP A O 1
ATOM 1612 N N . ALA A 1 208 ? -0.514 9.523 19.75 1 93.88 208 ALA A N 1
ATOM 1613 C CA . ALA A 1 208 ? 0.435 8.414 19.844 1 93.88 208 ALA A CA 1
ATOM 1614 C C . ALA A 1 208 ? 1.838 8.922 20.172 1 93.88 208 ALA A C 1
ATOM 1616 O O . ALA A 1 208 ? 2.6 8.25 20.875 1 93.88 208 ALA A O 1
ATOM 1617 N N . ALA A 1 209 ? 2.166 10.055 19.625 1 95.31 209 ALA A N 1
ATOM 1618 C CA . ALA A 1 209 ? 3.486 10.641 19.844 1 95.31 209 ALA A CA 1
ATOM 1619 C C . ALA A 1 209 ? 3.566 11.336 21.203 1 95.31 209 ALA A C 1
ATOM 1621 O O . ALA A 1 209 ? 4.633 11.805 21.594 1 95.31 209 ALA A O 1
ATOM 1622 N N . GLY A 1 210 ? 2.436 11.43 21.859 1 94.75 210 GLY A N 1
ATOM 1623 C CA . GLY A 1 210 ? 2.406 12.141 23.125 1 94.75 210 GLY A CA 1
ATOM 1624 C C . GLY A 1 210 ? 2.51 13.641 22.969 1 94.75 210 GLY A C 1
ATOM 1625 O O . GLY A 1 210 ? 3.004 14.336 23.859 1 94.75 210 GLY A O 1
ATOM 1626 N N . SER A 1 211 ? 2.16 14.141 21.844 1 95.56 211 SER A N 1
ATOM 1627 C CA . SER A 1 211 ? 2.217 15.578 21.578 1 95.56 211 SER A CA 1
ATOM 1628 C C . SER A 1 211 ? 0.921 16.266 21.984 1 95.56 211 SER A C 1
ATOM 1630 O O . SER A 1 211 ? -0.137 16 21.422 1 95.56 211 SER A O 1
ATOM 1632 N N . ARG A 1 212 ? 0.938 17.141 22.891 1 88.31 212 ARG A N 1
ATOM 1633 C CA . ARG A 1 212 ? -0.253 17.844 23.359 1 88.31 212 ARG A CA 1
ATOM 1634 C C . ARG A 1 212 ? -0.61 18.984 22.406 1 88.31 212 ARG A C 1
ATOM 1636 O O . ARG A 1 212 ? -1.788 19.297 22.203 1 88.31 212 ARG A O 1
ATOM 1643 N N . ARG A 1 213 ? 0.37 19.562 21.891 1 91.81 213 ARG A N 1
ATOM 1644 C CA . ARG A 1 213 ? 0.194 20.703 21 1 91.81 213 ARG A CA 1
ATOM 1645 C C . ARG A 1 213 ? 1.332 20.781 19.984 1 91.81 213 ARG A C 1
ATOM 1647 O O . ARG A 1 213 ? 2.484 20.5 20.312 1 91.81 213 ARG A O 1
ATOM 1654 N N . ALA A 1 214 ? 0.968 21.297 18.734 1 97.44 214 ALA A N 1
ATOM 1655 C CA . ALA A 1 214 ? 2 21.297 17.703 1 97.44 214 ALA A CA 1
ATOM 1656 C C . ALA A 1 214 ? 1.801 22.453 16.734 1 97.44 214 ALA A C 1
ATOM 1658 O O . ALA A 1 214 ? 0.674 22.906 16.516 1 97.44 214 ALA A O 1
ATOM 1659 N N . VAL A 1 215 ? 2.908 22.969 16.25 1 98.25 215 VAL A N 1
ATOM 1660 C CA . VAL A 1 215 ? 2.865 23.703 14.984 1 98.25 215 VAL A CA 1
ATOM 1661 C C . VAL A 1 215 ? 2.646 22.719 13.828 1 98.25 215 VAL A C 1
ATOM 1663 O O . VAL A 1 215 ? 3.383 21.75 13.688 1 98.25 215 VAL A O 1
ATOM 1666 N N . VAL A 1 216 ? 1.599 22.953 13.055 1 98.62 216 VAL A N 1
ATOM 1667 C CA . VAL A 1 216 ? 1.286 22.047 11.953 1 98.62 216 VAL A CA 1
ATOM 1668 C C . VAL A 1 216 ? 1.787 22.641 10.641 1 98.62 216 VAL A C 1
ATOM 1670 O O . VAL A 1 216 ? 1.367 23.734 10.242 1 98.62 216 VAL A O 1
ATOM 1673 N N . LEU A 1 217 ? 2.75 22 10.062 1 98.75 217 LEU A N 1
ATOM 1674 C CA . LEU A 1 217 ? 3.24 22.328 8.727 1 98.75 217 LEU A CA 1
ATOM 1675 C C . LEU A 1 217 ? 2.445 21.594 7.656 1 98.75 217 LEU A C 1
ATOM 1677 O O . LEU A 1 217 ? 2.629 20.391 7.457 1 98.75 217 LEU A O 1
ATOM 1681 N N . GLY A 1 218 ? 1.549 22.297 7.012 1 98.69 218 GLY A N 1
ATOM 1682 C CA . GLY A 1 218 ? 0.775 21.719 5.922 1 98.69 218 GLY A CA 1
ATOM 1683 C C . GLY A 1 218 ? 1.37 22.016 4.555 1 98.69 218 GLY A C 1
ATOM 1684 O O . GLY A 1 218 ? 1.37 23.156 4.102 1 98.69 218 GLY A O 1
ATOM 1685 N N . LEU A 1 219 ? 1.846 20.984 3.898 1 98 219 LEU A N 1
ATOM 1686 C CA . LEU A 1 219 ? 2.416 21.109 2.562 1 98 219 LEU A CA 1
ATOM 1687 C C . LEU A 1 219 ? 1.402 20.703 1.496 1 98 219 LEU A C 1
ATOM 1689 O O . LEU A 1 219 ? 0.952 19.562 1.464 1 98 219 LEU A O 1
ATOM 1693 N N . SER A 1 220 ? 1.066 21.625 0.642 1 97.75 220 SER A N 1
ATOM 1694 C CA . SER A 1 220 ? 0.144 21.344 -0.452 1 97.75 220 SER A CA 1
ATOM 1695 C C . SER A 1 220 ? -1.165 20.766 0.068 1 97.75 220 SER A C 1
ATOM 1697 O O . SER A 1 220 ? -1.849 21.375 0.884 1 97.75 220 SER A O 1
ATOM 1699 N N . GLU A 1 221 ? -1.458 19.5 -0.237 1 96.62 221 GLU A N 1
ATOM 1700 C CA . GLU A 1 221 ? -2.672 18.844 0.244 1 96.62 221 GLU A CA 1
ATOM 1701 C C . GLU A 1 221 ? -2.672 18.734 1.766 1 96.62 221 GLU A C 1
ATOM 1703 O O . GLU A 1 221 ? -3.732 18.609 2.383 1 96.62 221 GLU A O 1
ATOM 1708 N N . GLY A 1 222 ? -1.605 18.781 2.391 1 98.12 222 GLY A N 1
ATOM 1709 C CA . GLY A 1 222 ? -1.536 18.75 3.842 1 98.12 222 GLY A CA 1
ATOM 1710 C C . GLY A 1 222 ? -2.162 19.969 4.496 1 98.12 222 GLY A C 1
ATOM 1711 O O . GLY A 1 222 ? -2.521 19.938 5.676 1 98.12 222 GLY A O 1
ATOM 1712 N N . ALA A 1 223 ? -2.291 21.031 3.764 1 98.31 223 ALA A N 1
ATOM 1713 C CA . ALA A 1 223 ? -2.791 22.281 4.305 1 98.31 223 ALA A CA 1
ATOM 1714 C C . ALA A 1 223 ? -4.273 22.172 4.66 1 98.31 223 ALA A C 1
ATOM 1716 O O . ALA A 1 223 ? -4.676 22.531 5.77 1 98.31 223 ALA A O 1
ATOM 1717 N N . PRO A 1 224 ? -5.141 21.719 3.746 1 96.88 224 PRO A N 1
ATOM 1718 C CA . PRO A 1 224 ? -6.543 21.609 4.152 1 96.88 224 PRO A CA 1
ATOM 1719 C C . PRO A 1 224 ? -6.742 20.688 5.348 1 96.88 224 PRO A C 1
ATOM 1721 O O . PRO A 1 224 ? -7.641 20.906 6.164 1 96.88 224 PRO A O 1
ATOM 1724 N N . ILE A 1 225 ? -5.938 19.656 5.457 1 95.62 225 ILE A N 1
ATOM 1725 C CA . ILE A 1 225 ? -6.008 18.781 6.617 1 95.62 225 ILE A CA 1
ATOM 1726 C C . ILE A 1 225 ? -5.613 19.547 7.875 1 95.62 225 ILE A C 1
ATOM 1728 O O . ILE A 1 225 ? -6.305 19.484 8.891 1 95.62 225 ILE A O 1
ATOM 1732 N N . ALA A 1 226 ? -4.586 20.266 7.773 1 98.06 226 ALA A N 1
ATOM 1733 C CA . ALA A 1 226 ? -4.094 21.078 8.883 1 98.06 226 ALA A CA 1
ATOM 1734 C C . ALA A 1 226 ? -5.109 22.156 9.266 1 98.06 226 ALA A C 1
ATOM 1736 O O . ALA A 1 226 ? -5.336 22.406 10.453 1 98.06 226 ALA A O 1
ATOM 1737 N N . ILE A 1 227 ? -5.668 22.75 8.297 1 96.12 227 ILE A N 1
ATOM 1738 C CA . ILE A 1 227 ? -6.652 23.812 8.492 1 96.12 227 ILE A CA 1
ATOM 1739 C C . ILE A 1 227 ? -7.852 23.266 9.258 1 96.12 227 ILE A C 1
ATOM 1741 O O . ILE A 1 227 ? -8.32 23.875 10.219 1 96.12 227 ILE A O 1
ATOM 1745 N N . LEU A 1 228 ? -8.305 22.125 8.812 1 89.75 228 LEU A N 1
ATOM 1746 C CA . LEU A 1 228 ? -9.453 21.531 9.492 1 89.75 228 LEU A CA 1
ATOM 1747 C C . LEU A 1 228 ? -9.109 21.203 10.938 1 89.75 228 LEU A C 1
ATOM 1749 O O . LEU A 1 228 ? -9.93 21.422 11.836 1 89.75 228 LEU A O 1
ATOM 1753 N N . LEU A 1 229 ? -7.945 20.734 11.18 1 92.44 229 LEU A N 1
ATOM 1754 C CA . LEU A 1 229 ? -7.523 20.469 12.547 1 92.44 229 LEU A CA 1
ATOM 1755 C C . LEU A 1 229 ? -7.523 21.734 13.391 1 92.44 229 LEU A C 1
ATOM 1757 O O . LEU A 1 229 ? -8.023 21.734 14.516 1 92.44 229 LEU A O 1
ATOM 1761 N N . ALA A 1 230 ? -6.961 22.734 12.867 1 93.44 230 ALA A N 1
ATOM 1762 C CA . ALA A 1 230 ? -6.859 24.016 13.586 1 93.44 230 ALA A CA 1
ATOM 1763 C C . ALA A 1 230 ? -8.242 24.578 13.898 1 93.44 230 ALA A C 1
ATOM 1765 O O . ALA A 1 230 ? -8.445 25.188 14.945 1 93.44 230 ALA A O 1
ATOM 1766 N N . ALA A 1 231 ? -9.125 24.375 13 1 84.69 231 ALA A N 1
ATOM 1767 C CA . ALA A 1 231 ? -10.477 24.891 13.18 1 84.69 231 ALA A CA 1
ATOM 1768 C C . ALA A 1 231 ? -11.234 24.094 14.234 1 84.69 231 ALA A C 1
ATOM 1770 O O . ALA A 1 231 ? -12.023 24.656 15 1 84.69 231 ALA A O 1
ATOM 1771 N N . THR A 1 232 ? -11.047 22.797 14.305 1 79.56 232 THR A N 1
ATOM 1772 C CA . THR A 1 232 ? -11.859 21.906 15.133 1 79.56 232 THR A CA 1
ATOM 1773 C C . THR A 1 232 ? -11.18 21.656 16.469 1 79.56 232 THR A C 1
ATOM 1775 O O . THR A 1 232 ? -11.852 21.406 17.484 1 79.56 232 THR A O 1
ATOM 1778 N N . HIS A 1 233 ? -9.844 21.688 16.453 1 84.38 233 HIS A N 1
ATOM 1779 C CA . HIS A 1 233 ? -9.07 21.438 17.656 1 84.38 233 HIS A CA 1
ATOM 1780 C C . HIS A 1 233 ? -7.988 22.5 17.859 1 84.38 233 HIS A C 1
ATOM 1782 O O . HIS A 1 233 ? -6.805 22.172 17.938 1 84.38 233 HIS A O 1
ATOM 1788 N N . PRO A 1 234 ? -8.406 23.703 18 1 85.94 234 PRO A N 1
ATOM 1789 C CA . PRO A 1 234 ? -7.41 24.781 18.125 1 85.94 234 PRO A CA 1
ATOM 1790 C C . PRO A 1 234 ? -6.48 24.578 19.312 1 85.94 234 PRO A C 1
ATOM 1792 O O . PRO A 1 234 ? -5.344 25.062 19.297 1 85.94 234 PRO A O 1
ATOM 1795 N N . GLU A 1 235 ? -6.941 23.828 20.391 1 83.75 235 GLU A N 1
ATOM 1796 C CA . GLU A 1 235 ? -6.129 23.578 21.578 1 83.75 235 GLU A CA 1
ATOM 1797 C C . GLU A 1 235 ? -4.934 22.688 21.25 1 83.75 235 GLU A C 1
ATOM 1799 O O . GLU A 1 235 ? -3.945 22.672 21.984 1 83.75 235 GLU A O 1
ATOM 1804 N N . ARG A 1 236 ? -5 21.953 20.141 1 91.25 236 ARG A N 1
ATOM 1805 C CA . ARG A 1 236 ? -3.949 21.016 19.75 1 91.25 236 ARG A CA 1
ATOM 1806 C C . ARG A 1 236 ? -2.973 21.672 18.766 1 91.25 236 ARG A C 1
ATOM 1808 O O . ARG A 1 236 ? -1.948 21.078 18.422 1 91.25 236 ARG A O 1
ATOM 1815 N N . VAL A 1 237 ? -3.271 22.906 18.344 1 94.56 237 VAL A N 1
ATOM 1816 C CA . VAL A 1 237 ? -2.502 23.562 17.297 1 94.56 237 VAL A CA 1
ATOM 1817 C C . VAL A 1 237 ? -1.907 24.859 17.812 1 94.56 237 VAL A C 1
ATOM 1819 O O . VAL A 1 237 ? -2.641 25.797 18.125 1 94.56 237 VAL A O 1
ATOM 1822 N N . ALA A 1 238 ? -0.635 24.922 17.859 1 94.75 238 ALA A N 1
ATOM 1823 C CA . ALA A 1 238 ? 0.068 26.109 18.328 1 94.75 238 ALA A CA 1
ATOM 1824 C C . ALA A 1 238 ? 0.172 27.141 17.219 1 94.75 238 ALA A C 1
ATOM 1826 O O . ALA A 1 238 ? 0.261 28.344 17.484 1 94.75 238 ALA A O 1
ATOM 1827 N N . GLY A 1 239 ? 0.152 26.734 16.047 1 96.81 239 GLY A N 1
ATOM 1828 C CA . GLY A 1 239 ? 0.229 27.562 14.859 1 96.81 239 GLY A CA 1
ATOM 1829 C C . GLY A 1 239 ? 0.2 26.766 13.57 1 96.81 239 GLY A C 1
ATOM 1830 O O . GLY A 1 239 ? 0.393 25.547 13.586 1 96.81 239 GLY A O 1
ATOM 1831 N N . LEU A 1 240 ? -0.118 27.484 12.484 1 97.81 240 LEU A N 1
ATOM 1832 C CA . LEU A 1 240 ? -0.136 26.875 11.156 1 97.81 240 LEU A CA 1
ATOM 1833 C C . LEU A 1 240 ? 0.938 27.484 10.266 1 97.81 240 LEU A C 1
ATOM 1835 O O . LEU A 1 240 ? 1.103 28.703 10.234 1 97.81 240 LEU A O 1
ATOM 1839 N N . VAL A 1 241 ? 1.71 26.688 9.672 1 98.75 241 VAL A N 1
ATOM 1840 C CA . VAL A 1 241 ? 2.562 27.078 8.547 1 98.75 241 VAL A CA 1
ATOM 1841 C C . VAL A 1 241 ? 2.123 26.328 7.285 1 98.75 241 VAL A C 1
ATOM 1843 O O . VAL A 1 241 ? 2.307 25.125 7.176 1 98.75 241 VAL A O 1
ATOM 1846 N N . LEU A 1 242 ? 1.533 27.062 6.359 1 98.81 242 LEU A N 1
ATOM 1847 C CA . LEU A 1 242 ? 0.966 26.484 5.141 1 98.81 242 LEU A CA 1
ATOM 1848 C C . LEU A 1 242 ? 1.837 26.812 3.934 1 98.81 242 LEU A C 1
ATOM 1850 O O . LEU A 1 242 ? 2.092 27.984 3.643 1 98.81 242 LEU A O 1
ATOM 1854 N N . VAL A 1 243 ? 2.297 25.797 3.215 1 98.5 243 VAL A N 1
ATOM 1855 C CA . VAL A 1 243 ? 3.262 25.984 2.135 1 98.5 243 VAL A CA 1
ATOM 1856 C C . VAL A 1 243 ? 2.691 25.422 0.833 1 98.5 243 VAL A C 1
ATOM 1858 O O . VAL A 1 243 ? 2.318 24.25 0.764 1 98.5 243 VAL A O 1
ATOM 1861 N N . GLY A 1 244 ? 2.791 26.25 -0.237 1 98.06 244 GLY A N 1
ATOM 1862 C CA . GLY A 1 244 ? 2.199 25.781 -1.481 1 98.06 244 GLY A CA 1
ATOM 1863 C C . GLY A 1 244 ? 0.803 25.219 -1.305 1 98.06 244 GLY A C 1
ATOM 1864 O O . GLY A 1 244 ? 0.493 24.141 -1.817 1 98.06 244 GLY A O 1
ATOM 1865 N N . ALA A 1 245 ? -0.016 25.891 -0.638 1 98.06 245 ALA A N 1
ATOM 1866 C CA . ALA A 1 245 ? -1.242 25.359 -0.055 1 98.06 245 ALA A CA 1
ATOM 1867 C C . ALA A 1 245 ? -2.467 25.781 -0.858 1 98.06 245 ALA A C 1
ATOM 1869 O O . ALA A 1 245 ? -2.377 26.672 -1.71 1 98.06 245 ALA A O 1
ATOM 1870 N N . PHE A 1 246 ? -3.598 25.141 -0.59 1 97.88 246 PHE A N 1
ATOM 1871 C CA . PHE A 1 246 ? -4.898 25.453 -1.172 1 97.88 246 PHE A CA 1
ATOM 1872 C C . PHE A 1 246 ? -6.023 25.047 -0.221 1 97.88 246 PHE A C 1
ATOM 1874 O O . PHE A 1 246 ? -5.812 24.266 0.708 1 97.88 246 PHE A O 1
ATOM 1881 N N . ALA A 1 247 ? -7.16 25.688 -0.425 1 95.75 247 ALA A N 1
ATOM 1882 C CA . ALA A 1 247 ? -8.359 25.281 0.301 1 95.75 247 ALA A CA 1
ATOM 1883 C C . ALA A 1 247 ? -9.203 24.328 -0.537 1 95.75 247 ALA A C 1
ATOM 1885 O O . ALA A 1 247 ? -9.875 23.438 0.005 1 95.75 247 ALA A O 1
ATOM 1886 N N . ARG A 1 248 ? -9.164 24.562 -1.777 1 94.69 248 ARG A N 1
ATOM 1887 C CA . ARG A 1 248 ? -9.828 23.719 -2.758 1 94.69 248 ARG A CA 1
ATOM 1888 C C . ARG A 1 248 ? 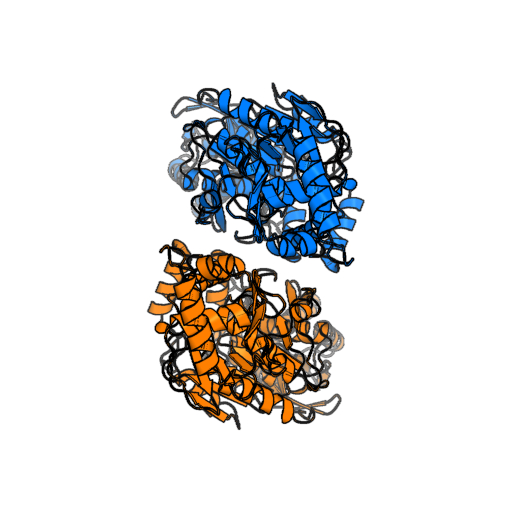-8.867 23.312 -3.867 1 94.69 248 ARG A C 1
ATOM 1890 O O . ARG A 1 248 ? -8.172 24.156 -4.438 1 94.69 248 ARG A O 1
ATOM 1897 N N . PHE A 1 249 ? -8.945 22.047 -4.219 1 96.56 249 PHE A N 1
ATOM 1898 C CA . PHE A 1 249 ? -7.93 21.531 -5.129 1 96.56 249 PHE A CA 1
ATOM 1899 C C . PHE A 1 249 ? -8.312 21.812 -6.578 1 96.56 249 PHE A C 1
ATOM 1901 O O . PHE A 1 249 ? -7.496 22.312 -7.359 1 96.56 249 PHE A O 1
ATOM 1908 N N . THR A 1 250 ? -9.539 21.625 -6.906 1 96.12 250 THR A N 1
ATOM 1909 C CA . THR A 1 250 ? -9.961 21.672 -8.305 1 96.12 250 THR A CA 1
ATOM 1910 C C . THR A 1 250 ? -10.477 23.047 -8.664 1 96.12 250 THR A C 1
ATOM 1912 O O . THR A 1 250 ? -11.039 23.75 -7.816 1 96.12 250 THR A O 1
ATOM 1915 N N . ALA A 1 251 ? -10.328 23.375 -9.852 1 95.81 251 ALA A N 1
ATOM 1916 C CA . ALA A 1 251 ? -10.836 24.641 -10.375 1 95.81 251 ALA A CA 1
ATOM 1917 C C . ALA A 1 251 ? -12.359 24.609 -10.492 1 95.81 251 ALA A C 1
ATOM 1919 O O . ALA A 1 251 ? -12.953 23.562 -10.68 1 95.81 251 ALA A O 1
ATOM 1920 N N . SER A 1 252 ? -12.953 25.719 -10.273 1 90.06 252 SER A N 1
ATOM 1921 C CA . SER A 1 252 ? -14.359 26.016 -10.516 1 90.06 252 SER A CA 1
ATOM 1922 C C . SER A 1 252 ? -14.555 27.453 -10.961 1 90.06 252 SER A C 1
ATOM 1924 O O . SER A 1 252 ? -13.594 28.219 -11.062 1 90.06 252 SER A O 1
ATOM 1926 N N . SER A 1 253 ? -15.789 27.797 -11.305 1 91.88 253 SER A N 1
ATOM 1927 C CA . SER A 1 253 ? -16.078 29.156 -11.758 1 91.88 253 SER A CA 1
ATOM 1928 C C . SER A 1 253 ? -15.68 30.188 -10.711 1 91.88 253 SER A C 1
ATOM 1930 O O . SER A 1 253 ? -15.172 31.25 -11.047 1 91.88 253 SER A O 1
ATOM 1932 N N . ASP A 1 254 ? -15.859 29.891 -9.453 1 90.25 254 ASP A N 1
ATOM 1933 C CA . ASP A 1 254 ? -15.555 30.828 -8.375 1 90.25 254 ASP A CA 1
ATOM 1934 C C . ASP A 1 254 ? -14.156 30.594 -7.816 1 90.25 254 ASP A C 1
ATOM 1936 O O . ASP A 1 254 ? -13.742 31.266 -6.871 1 90.25 254 ASP A O 1
ATOM 1940 N N . HIS A 1 255 ? -13.445 29.656 -8.383 1 93.5 255 HIS A N 1
ATOM 1941 C CA . HIS A 1 255 ? -12.086 29.312 -7.98 1 93.5 255 HIS A CA 1
ATOM 1942 C C . HIS A 1 255 ? -11.258 28.844 -9.172 1 93.5 255 HIS A C 1
ATOM 1944 O O . HIS A 1 255 ? -10.891 27.672 -9.258 1 93.5 255 HIS A O 1
ATOM 1950 N N . PRO A 1 256 ? -10.891 29.734 -10 1 94.62 256 PRO A N 1
ATOM 1951 C CA . PRO A 1 256 ? -10.219 29.344 -11.242 1 94.62 256 PRO A CA 1
ATOM 1952 C C . PRO A 1 256 ? -8.766 28.922 -11.016 1 94.62 256 PRO A C 1
ATOM 1954 O O . PRO A 1 256 ? -8.141 28.344 -11.914 1 94.62 256 PRO A O 1
ATOM 1957 N N . ALA A 1 257 ? -8.211 29.203 -9.867 1 96 257 ALA A N 1
ATOM 1958 C CA . ALA A 1 257 ? -6.793 28.953 -9.609 1 96 257 ALA A CA 1
ATOM 1959 C C . ALA A 1 257 ? -6.547 27.484 -9.289 1 96 257 ALA A C 1
ATOM 1961 O O . ALA A 1 257 ? -5.398 27.047 -9.156 1 96 257 ALA A O 1
ATOM 1962 N N . GLY A 1 258 ? -7.625 26.656 -9.148 1 96.94 258 GLY A N 1
ATOM 1963 C CA . GLY A 1 258 ? -7.477 25.234 -8.898 1 96.94 258 GLY A CA 1
ATOM 1964 C C . GLY A 1 258 ? -7.027 24.453 -10.117 1 96.94 258 GLY A C 1
ATOM 1965 O O . GLY A 1 258 ? -6.879 25.031 -11.203 1 96.94 258 GLY A O 1
ATOM 1966 N N . TRP A 1 259 ? -6.75 23.188 -9.922 1 97.31 259 TRP A N 1
ATOM 1967 C CA . TRP A 1 259 ? -6.352 22.328 -11.031 1 97.31 259 TRP A CA 1
ATOM 1968 C C . TRP A 1 259 ? -7.5 22.156 -12.023 1 97.31 259 TRP A C 1
ATOM 1970 O O . TRP A 1 259 ? -8.633 21.875 -11.625 1 97.31 259 TRP A O 1
ATOM 1980 N N . SER A 1 260 ? -7.211 22.312 -13.258 1 95.94 260 SER A N 1
ATOM 1981 C CA . SER A 1 260 ? -8.211 22.141 -14.312 1 95.94 260 SER A CA 1
ATOM 1982 C C . SER A 1 260 ? -8.477 20.656 -14.57 1 95.94 260 SER A C 1
ATOM 1984 O O . SER A 1 260 ? -7.68 19.797 -14.188 1 95.94 260 SER A O 1
ATOM 1986 N N . ALA A 1 261 ? -9.617 20.453 -15.227 1 94 261 ALA A N 1
ATOM 1987 C CA . ALA A 1 261 ? -9.953 19.094 -15.633 1 94 261 ALA A CA 1
ATOM 1988 C C . ALA A 1 261 ? -8.875 18.516 -16.547 1 94 261 ALA A C 1
ATOM 1990 O O . ALA A 1 261 ? -8.594 17.312 -16.5 1 94 261 ALA A O 1
ATOM 1991 N N . GLN A 1 262 ? -8.312 19.344 -17.375 1 93.88 262 GLN A N 1
ATOM 1992 C CA . GLN A 1 262 ? -7.262 18.906 -18.297 1 93.88 262 GLN A CA 1
ATOM 1993 C C . GLN A 1 262 ? -6.016 18.453 -17.531 1 93.88 262 GLN A C 1
ATOM 1995 O O . GLN A 1 262 ? -5.418 17.422 -17.844 1 93.88 262 GLN A O 1
ATOM 2000 N N . ARG A 1 263 ? -5.582 19.219 -16.562 1 94.19 263 ARG A N 1
ATOM 2001 C CA . ARG A 1 263 ? -4.418 18.859 -15.75 1 94.19 263 ARG A CA 1
ATOM 2002 C C . ARG A 1 263 ? -4.66 17.562 -14.992 1 94.19 263 ARG A C 1
ATOM 2004 O O . ARG A 1 263 ? -3.762 16.719 -14.891 1 94.19 263 ARG A O 1
ATOM 2011 N N . LEU A 1 264 ? -5.828 17.422 -14.484 1 96 264 LEU A N 1
ATOM 2012 C CA . LEU A 1 264 ? -6.188 16.203 -13.75 1 96 264 LEU A CA 1
ATOM 2013 C C . LEU A 1 264 ? -6.168 14.992 -14.664 1 96 264 LEU A C 1
ATOM 2015 O O . LEU A 1 264 ? -5.68 13.93 -14.281 1 96 264 LEU A O 1
ATOM 2019 N N . ARG A 1 265 ? -6.762 15.164 -15.867 1 93.62 265 ARG A N 1
ATOM 2020 C CA . ARG A 1 265 ? -6.754 14.078 -16.844 1 93.62 265 ARG A CA 1
ATOM 2021 C C . ARG A 1 265 ? -5.328 13.672 -17.203 1 93.62 265 ARG A C 1
ATOM 2023 O O . ARG A 1 265 ? -5.023 12.484 -17.328 1 93.62 265 ARG A O 1
ATOM 2030 N N . ALA A 1 266 ? -4.469 14.656 -17.391 1 93.56 266 ALA A N 1
ATOM 2031 C CA . ALA A 1 266 ? -3.072 14.383 -17.734 1 93.56 266 ALA A CA 1
ATOM 2032 C C . ALA A 1 266 ? -2.387 13.602 -16.609 1 93.56 266 ALA A C 1
ATOM 2034 O O . ALA A 1 266 ? -1.601 12.688 -16.875 1 93.56 266 ALA A O 1
ATOM 2035 N N . LEU A 1 267 ? -2.623 13.977 -15.391 1 95.38 267 LEU A N 1
ATOM 2036 C CA . LEU A 1 267 ? -2.033 13.266 -14.266 1 95.38 267 LEU A CA 1
ATOM 2037 C C . LEU A 1 267 ? -2.557 11.836 -14.188 1 95.38 267 LEU A C 1
ATOM 2039 O O . LEU A 1 267 ? -1.789 10.898 -13.953 1 95.38 267 LEU A O 1
ATOM 2043 N N . ARG A 1 268 ? -3.869 11.633 -14.375 1 94.69 268 ARG A N 1
ATOM 2044 C CA . ARG A 1 268 ? -4.453 10.289 -14.375 1 94.69 268 ARG A CA 1
ATOM 2045 C C . ARG A 1 268 ? -3.824 9.422 -15.453 1 94.69 268 ARG A C 1
ATOM 2047 O O . ARG A 1 268 ? -3.553 8.234 -15.227 1 94.69 268 ARG A O 1
ATOM 2054 N N . GLU A 1 269 ? -3.633 10 -16.609 1 91.06 269 GLU A N 1
ATOM 2055 C CA . GLU A 1 269 ? -3.01 9.281 -17.703 1 91.06 269 GLU A CA 1
ATOM 2056 C C . GLU A 1 269 ? -1.576 8.883 -17.375 1 91.06 269 GLU A C 1
ATOM 2058 O O . GLU A 1 269 ? -1.146 7.77 -17.672 1 91.06 269 GLU A O 1
ATOM 2063 N N . TYR A 1 270 ? -0.888 9.789 -16.812 1 93.19 270 TYR A N 1
ATOM 2064 C CA . TYR A 1 270 ? 0.476 9.477 -16.391 1 93.19 270 TYR A CA 1
ATOM 2065 C C . TYR A 1 270 ? 0.492 8.328 -15.391 1 93.19 270 TYR A C 1
ATOM 2067 O O . TYR A 1 270 ? 1.3 7.406 -15.5 1 93.19 270 TYR A O 1
ATOM 2075 N N . VAL A 1 271 ? -0.367 8.414 -14.367 1 94 271 VAL A N 1
ATOM 2076 C CA . VAL A 1 271 ? -0.412 7.371 -13.352 1 94 271 VAL A CA 1
ATOM 2077 C C . VAL A 1 271 ? -0.719 6.023 -14 1 94 271 VAL A C 1
ATOM 2079 O O . VAL A 1 271 ? -0.121 5.004 -13.641 1 94 271 VAL A O 1
ATOM 2082 N N . ALA A 1 272 ? -1.564 6.023 -14.93 1 86.06 272 ALA A N 1
ATOM 2083 C CA . ALA A 1 272 ? -1.992 4.797 -15.594 1 86.06 272 ALA A CA 1
ATOM 2084 C C . ALA A 1 272 ? -0.859 4.199 -16.422 1 86.06 272 ALA A C 1
ATOM 2086 O O . ALA A 1 272 ? -0.729 2.977 -16.516 1 86.06 272 ALA A O 1
ATOM 2087 N N . SER A 1 273 ? 0.039 5.055 -16.969 1 85.88 273 SER A N 1
ATOM 2088 C CA . SER A 1 273 ? 0.941 4.516 -17.969 1 85.88 273 SER A CA 1
ATOM 2089 C C . SER A 1 273 ? 2.398 4.77 -17.609 1 85.88 273 SER A C 1
ATOM 2091 O O . SER A 1 273 ? 3.301 4.113 -18.141 1 85.88 273 SER A O 1
ATOM 2093 N N . GLY A 1 274 ? 2.629 5.68 -16.75 1 89.06 274 GLY A N 1
ATOM 2094 C CA . GLY A 1 274 ? 4.004 6.094 -16.516 1 89.06 274 GLY A CA 1
ATOM 2095 C C . GLY A 1 274 ? 4.383 6.102 -15.047 1 89.06 274 GLY A C 1
ATOM 2096 O O . GLY A 1 274 ? 5.465 6.57 -14.68 1 89.06 274 GLY A O 1
ATOM 2097 N N . TRP A 1 275 ? 3.561 5.57 -14.219 1 92.69 275 TRP A N 1
ATOM 2098 C CA . TRP A 1 275 ? 3.809 5.652 -12.781 1 92.69 275 TRP A CA 1
ATOM 2099 C C . TRP A 1 275 ? 5.141 4.996 -12.422 1 92.69 275 TRP A C 1
ATOM 2101 O O . TRP A 1 275 ? 5.492 3.951 -12.969 1 92.69 275 TRP A O 1
ATOM 2111 N N . GLY A 1 276 ? 5.828 5.637 -11.508 1 92.38 276 GLY A N 1
ATOM 2112 C CA . GLY A 1 276 ? 7.117 5.125 -11.07 1 92.38 276 GLY A CA 1
ATOM 2113 C C . GLY A 1 276 ? 8.289 5.785 -11.773 1 92.38 276 GLY A C 1
ATOM 2114 O O . GLY A 1 276 ? 9.438 5.602 -11.383 1 92.38 276 GLY A O 1
ATOM 2115 N N . ALA A 1 277 ? 7.996 6.586 -12.773 1 91.31 277 ALA A N 1
ATOM 2116 C CA . ALA A 1 277 ? 9.055 7.266 -13.516 1 91.31 277 ALA A CA 1
ATOM 2117 C C . ALA A 1 277 ? 9.469 8.555 -12.828 1 91.31 277 ALA A C 1
ATOM 2119 O O . ALA A 1 277 ? 10.398 9.234 -13.273 1 91.31 277 ALA A O 1
ATOM 2120 N N . GLY A 1 278 ? 8.766 8.945 -11.828 1 93.25 278 GLY A N 1
ATOM 2121 C CA . GLY A 1 278 ? 9.203 10.031 -10.961 1 93.25 278 GLY A CA 1
ATOM 2122 C C . GLY A 1 278 ? 8.766 11.398 -11.461 1 93.25 278 GLY A C 1
ATOM 2123 O O . GLY A 1 278 ? 9.25 12.422 -10.969 1 93.25 278 GLY A O 1
ATOM 2124 N N . VAL A 1 279 ? 7.891 11.469 -12.414 1 89.88 279 VAL A N 1
ATOM 2125 C CA . VAL A 1 279 ? 7.52 12.727 -13.055 1 89.88 279 VAL A CA 1
ATOM 2126 C C . VAL A 1 279 ? 6.871 13.656 -12.039 1 89.88 279 VAL A C 1
ATOM 2128 O O . VAL A 1 279 ? 7.211 14.844 -11.969 1 89.88 279 VAL A O 1
ATOM 2131 N N . THR A 1 280 ? 5.969 13.156 -11.234 1 88.88 280 THR A N 1
ATOM 2132 C CA . THR A 1 280 ? 5.25 14 -10.289 1 88.88 280 THR A CA 1
ATOM 2133 C C . THR A 1 280 ? 6.172 14.445 -9.156 1 88.88 280 THR A C 1
ATOM 2135 O O . THR A 1 280 ? 6.109 15.594 -8.711 1 88.88 280 THR A O 1
ATOM 2138 N N . ALA A 1 281 ? 7.016 13.578 -8.727 1 85.31 281 ALA A N 1
ATOM 2139 C CA . ALA A 1 281 ? 7.938 13.906 -7.641 1 85.31 281 ALA A CA 1
ATOM 2140 C C . ALA A 1 281 ? 8.945 14.969 -8.078 1 85.31 281 ALA A C 1
ATOM 2142 O O . ALA A 1 281 ? 9.32 15.844 -7.293 1 85.31 281 ALA A O 1
ATOM 2143 N N . ARG A 1 282 ? 9.273 14.922 -9.289 1 87.56 282 ARG A N 1
ATOM 2144 C CA . ARG A 1 282 ? 10.234 15.883 -9.812 1 87.56 282 ARG A CA 1
ATOM 2145 C C . ARG A 1 282 ? 9.617 17.266 -9.93 1 87.56 282 ARG A C 1
ATOM 2147 O O . ARG A 1 282 ? 10.312 18.281 -9.805 1 87.56 282 ARG A O 1
ATOM 2154 N N . GLN A 1 283 ? 8.359 17.266 -10.102 1 88.56 283 GLN A N 1
ATOM 2155 C CA . GLN A 1 283 ? 7.652 18.516 -10.359 1 88.56 283 GLN A CA 1
ATOM 2156 C C . GLN A 1 283 ? 7.629 19.406 -9.109 1 88.56 283 GLN A C 1
ATOM 2158 O O . GLN A 1 283 ? 7.328 20.594 -9.188 1 88.56 283 GLN A O 1
ATOM 2163 N N . ILE A 1 284 ? 7.941 18.844 -7.957 1 88.56 284 ILE A N 1
ATOM 2164 C CA . ILE A 1 284 ? 7.871 19.656 -6.75 1 88.56 284 ILE A CA 1
ATOM 2165 C C . ILE A 1 284 ? 9.094 20.562 -6.668 1 88.56 284 ILE A C 1
ATOM 2167 O O . ILE A 1 284 ? 9.141 21.5 -5.855 1 88.56 284 ILE A O 1
ATOM 2171 N N . PHE A 1 285 ? 10.023 20.359 -7.5 1 87.94 285 PHE A N 1
ATOM 2172 C CA . PHE A 1 285 ? 11.219 21.203 -7.57 1 87.94 285 PHE A CA 1
ATOM 2173 C C . PHE A 1 285 ? 11.18 22.109 -8.797 1 87.94 285 PHE A C 1
ATOM 2175 O O . PHE A 1 285 ? 10.484 21.812 -9.766 1 87.94 285 PHE A O 1
ATOM 2182 N N . ALA A 1 286 ? 12.008 23.188 -8.664 1 88.19 286 ALA A N 1
ATOM 2183 C CA . ALA A 1 286 ? 12.211 24 -9.859 1 88.19 286 ALA A CA 1
ATOM 2184 C C . ALA A 1 286 ? 12.922 23.219 -10.953 1 88.19 286 ALA A C 1
ATOM 2186 O O . ALA A 1 286 ? 13.781 22.375 -10.664 1 88.19 286 ALA A O 1
ATOM 2187 N N . PRO A 1 287 ? 12.57 23.516 -12.203 1 84.94 287 PRO A N 1
ATOM 2188 C CA . PRO A 1 287 ? 13.141 22.766 -13.328 1 84.94 287 PRO A CA 1
ATOM 2189 C C . PRO A 1 287 ? 14.664 22.734 -13.297 1 84.94 287 PRO A C 1
ATOM 2191 O O . PRO A 1 287 ? 15.273 21.719 -13.648 1 84.94 287 PRO A O 1
ATOM 2194 N N . GLU A 1 288 ? 15.266 23.75 -12.875 1 83.25 288 GLU A N 1
ATOM 2195 C CA . GLU A 1 288 ? 16.719 23.828 -12.859 1 83.25 288 GLU A CA 1
ATOM 2196 C C . GLU A 1 288 ? 17.312 22.844 -11.844 1 83.25 288 GLU A C 1
ATOM 2198 O O . GLU A 1 288 ? 18.484 22.453 -11.953 1 83.25 288 GLU A O 1
ATOM 2203 N N . HIS A 1 289 ? 16.516 22.422 -10.938 1 84.06 289 HIS A N 1
ATOM 2204 C CA . HIS A 1 289 ? 17 21.531 -9.883 1 84.06 289 HIS A CA 1
ATOM 2205 C C . HIS A 1 289 ? 16.453 20.109 -10.07 1 84.06 289 HIS A C 1
ATOM 2207 O O . HIS A 1 289 ? 16.719 19.234 -9.242 1 84.06 289 HIS A O 1
ATOM 2213 N N . ALA A 1 290 ? 15.727 19.844 -11.133 1 83.38 290 ALA A N 1
ATOM 2214 C CA . ALA A 1 290 ? 15.016 18.578 -11.305 1 83.38 290 ALA A CA 1
ATOM 2215 C C . ALA A 1 290 ? 15.742 17.672 -12.297 1 83.38 290 ALA A C 1
ATOM 2217 O O . ALA A 1 290 ? 15.219 16.625 -12.695 1 83.38 290 ALA A O 1
ATOM 2218 N N . THR A 1 291 ? 16.875 17.922 -12.766 1 76.12 291 THR A N 1
ATOM 2219 C CA . THR A 1 291 ? 17.469 17.203 -13.898 1 76.12 291 THR A CA 1
ATOM 2220 C C . THR A 1 291 ? 18.594 16.297 -13.43 1 76.12 291 THR A C 1
ATOM 2222 O O . THR A 1 291 ? 19.016 15.406 -14.164 1 76.12 291 THR A O 1
ATOM 2225 N N . GLY A 1 292 ? 19.062 16.312 -12.312 1 78.69 292 GLY A N 1
ATOM 2226 C CA . GLY A 1 292 ? 20.172 15.477 -11.883 1 78.69 292 GLY A CA 1
ATOM 2227 C C . GLY A 1 292 ? 19.766 14.023 -11.688 1 78.69 292 GLY A C 1
ATOM 2228 O O . GLY A 1 292 ? 18.609 13.727 -11.406 1 78.69 292 GLY A O 1
ATOM 2229 N N . ASP A 1 293 ? 20.75 13.117 -12 1 77.44 293 ASP A N 1
ATOM 2230 C CA . ASP A 1 293 ? 20.484 11.68 -11.875 1 77.44 293 ASP A CA 1
ATOM 2231 C C . ASP A 1 293 ? 20.031 11.328 -10.469 1 77.44 293 ASP A C 1
ATOM 2233 O O . ASP A 1 293 ? 19.188 10.438 -10.289 1 77.44 293 ASP A O 1
ATOM 2237 N N . ASP A 1 294 ? 20.531 12.031 -9.602 1 80.75 294 ASP A N 1
ATOM 2238 C CA . ASP A 1 294 ? 20.172 11.758 -8.219 1 80.75 294 ASP A CA 1
ATOM 2239 C C . ASP A 1 294 ? 18.703 12.141 -7.945 1 80.75 294 ASP A C 1
ATOM 2241 O O . ASP A 1 294 ? 18 11.414 -7.246 1 80.75 294 ASP A O 1
ATOM 2245 N N . VAL A 1 295 ? 18.344 13.266 -8.531 1 86.81 295 VAL A N 1
ATOM 2246 C CA . VAL A 1 295 ? 16.969 13.711 -8.352 1 86.81 295 VAL A CA 1
ATOM 2247 C C . VAL A 1 295 ? 16.016 12.773 -9.094 1 86.81 295 VAL A C 1
ATOM 2249 O O . VAL A 1 295 ? 14.922 12.477 -8.617 1 86.81 295 VAL A O 1
ATOM 2252 N N . ARG A 1 296 ? 16.516 12.344 -10.203 1 88 296 ARG A N 1
ATOM 2253 C CA . ARG A 1 296 ? 15.703 11.398 -10.961 1 88 296 ARG A CA 1
ATOM 2254 C C . ARG A 1 296 ? 15.508 10.094 -10.188 1 88 296 ARG A C 1
ATOM 2256 O O . ARG A 1 296 ? 14.375 9.617 -10.055 1 88 296 ARG A O 1
ATOM 2263 N N . ALA A 1 297 ? 16.578 9.539 -9.711 1 89.81 297 ALA A N 1
ATOM 2264 C CA . ALA A 1 297 ? 16.484 8.305 -8.93 1 89.81 297 ALA A CA 1
ATOM 2265 C C . ALA A 1 297 ? 15.609 8.492 -7.699 1 89.81 297 ALA A C 1
ATOM 2267 O O . ALA A 1 297 ? 14.789 7.625 -7.379 1 89.81 297 ALA A O 1
ATOM 2268 N N . TRP A 1 298 ? 15.781 9.594 -7.059 1 92 298 TRP A N 1
ATOM 2269 C CA . TRP A 1 298 ? 14.961 9.914 -5.891 1 92 298 TRP A CA 1
ATOM 2270 C C . TRP A 1 298 ? 13.484 9.984 -6.262 1 92 298 TRP A C 1
ATOM 2272 O O . TRP A 1 298 ? 12.641 9.43 -5.562 1 92 298 TRP A O 1
ATOM 2282 N N . SER A 1 299 ? 13.25 10.695 -7.391 1 94.31 299 SER A N 1
ATOM 2283 C CA . SER A 1 299 ? 11.867 10.922 -7.793 1 94.31 299 SER A CA 1
ATOM 2284 C C . SER A 1 299 ? 11.172 9.609 -8.141 1 94.31 299 SER A C 1
ATOM 2286 O O . SER A 1 299 ? 9.992 9.422 -7.836 1 94.31 299 SER A O 1
ATOM 2288 N N . GLU A 1 300 ? 11.891 8.773 -8.781 1 93 300 GLU A N 1
ATOM 2289 C CA . GLU A 1 300 ? 11.352 7.453 -9.086 1 93 300 GLU A CA 1
ATOM 2290 C C . GLU A 1 300 ? 11.023 6.68 -7.812 1 93 300 GLU A C 1
ATOM 2292 O O . GLU A 1 300 ? 9.938 6.125 -7.676 1 93 300 GLU A O 1
ATOM 2297 N N . SER A 1 301 ? 11.945 6.684 -6.906 1 93.31 301 SER A N 1
ATOM 2298 C CA . SER A 1 301 ? 11.766 5.992 -5.633 1 93.31 301 SER A CA 1
ATOM 2299 C C . SER A 1 301 ? 10.617 6.59 -4.832 1 93.31 301 SER A C 1
ATOM 2301 O O . SER A 1 301 ? 9.828 5.859 -4.23 1 93.31 301 SER A O 1
ATOM 2303 N N . ALA A 1 302 ? 10.516 7.871 -4.812 1 95.75 302 ALA A N 1
ATOM 2304 C CA . ALA A 1 302 ? 9.469 8.562 -4.066 1 95.75 302 ALA A CA 1
ATOM 2305 C C . ALA A 1 302 ? 8.086 8.148 -4.547 1 95.75 302 ALA A C 1
ATOM 2307 O O . ALA A 1 302 ? 7.188 7.887 -3.738 1 95.75 302 ALA A O 1
ATOM 2308 N N . GLU A 1 303 ? 7.91 8.102 -5.855 1 95.75 303 GLU A N 1
ATOM 2309 C CA . GLU A 1 303 ? 6.629 7.66 -6.402 1 95.75 303 GLU A CA 1
ATOM 2310 C C . GLU A 1 303 ? 6.344 6.207 -6.027 1 95.75 303 GLU A C 1
ATOM 2312 O O . GLU A 1 303 ? 5.266 5.891 -5.527 1 95.75 303 GLU A O 1
ATOM 2317 N N . ARG A 1 304 ? 7.352 5.383 -6.215 1 94.38 304 ARG A N 1
ATOM 2318 C CA . ARG A 1 304 ? 7.172 3.949 -6.016 1 94.38 304 ARG A CA 1
ATOM 2319 C C . ARG A 1 304 ? 6.883 3.631 -4.555 1 94.38 304 ARG A C 1
ATOM 2321 O O . ARG A 1 304 ? 6.043 2.779 -4.254 1 94.38 304 ARG A O 1
ATOM 2328 N N . LEU A 1 305 ? 7.547 4.312 -3.695 1 93.62 305 LEU A N 1
ATOM 2329 C CA . LEU A 1 305 ? 7.395 4.031 -2.273 1 93.62 305 LEU A CA 1
ATOM 2330 C C . LEU A 1 305 ? 6.203 4.785 -1.693 1 93.62 305 LEU A C 1
ATOM 2332 O O . LEU A 1 305 ? 5.73 4.461 -0.602 1 93.62 305 LEU A O 1
ATOM 2336 N N . GLY A 1 306 ? 5.715 5.719 -2.375 1 97.44 306 GLY A N 1
ATOM 2337 C CA . GLY A 1 306 ? 4.602 6.523 -1.9 1 97.44 306 GLY A CA 1
ATOM 2338 C C . GLY A 1 306 ? 3.254 5.859 -2.107 1 97.44 306 GLY A C 1
ATOM 2339 O O . GLY A 1 306 ? 2.404 5.871 -1.213 1 97.44 306 GLY A O 1
ATOM 2340 N N . ALA A 1 307 ? 3.137 5.324 -3.275 1 97.75 307 ALA A N 1
ATOM 2341 C CA . ALA A 1 307 ? 1.85 4.719 -3.607 1 97.75 307 ALA A CA 1
ATOM 2342 C C . ALA A 1 307 ? 1.972 3.809 -4.828 1 97.75 307 ALA A C 1
ATOM 2344 O O . ALA A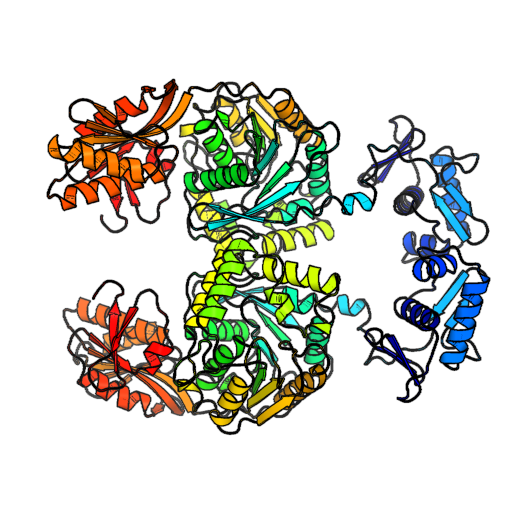 1 307 ? 2.807 4.047 -5.707 1 97.75 307 ALA A O 1
ATOM 2345 N N . SER A 1 308 ? 1.176 2.723 -4.848 1 97.25 308 SER A N 1
ATOM 2346 C CA . SER A 1 308 ? 0.931 2.021 -6.105 1 97.25 308 SER A CA 1
ATOM 2347 C C . SER A 1 308 ? 0.06 2.854 -7.039 1 97.25 308 SER A C 1
ATOM 2349 O O . SER A 1 308 ? -0.552 3.836 -6.617 1 97.25 308 SER A O 1
ATOM 2351 N N . PRO A 1 309 ? -0.005 2.496 -8.352 1 96.44 309 PRO A N 1
ATOM 2352 C CA . PRO A 1 309 ? -0.849 3.279 -9.258 1 96.44 309 PRO A CA 1
ATOM 2353 C C . PRO A 1 309 ? -2.293 3.387 -8.773 1 96.44 309 PRO A C 1
ATOM 2355 O O . PRO A 1 309 ? -2.873 4.477 -8.789 1 96.44 309 PRO A O 1
ATOM 2358 N N . GLY A 1 310 ? -2.887 2.287 -8.359 1 96.69 310 GLY A N 1
ATOM 2359 C CA . GLY A 1 310 ? -4.246 2.34 -7.84 1 96.69 310 GLY A CA 1
ATOM 2360 C C . GLY A 1 310 ? -4.395 3.262 -6.645 1 96.69 310 GLY A C 1
ATOM 2361 O O . GLY A 1 310 ? -5.348 4.035 -6.566 1 96.69 310 GLY A O 1
ATOM 2362 N N . ALA A 1 311 ? -3.475 3.156 -5.719 1 97.31 311 ALA A N 1
ATOM 2363 C CA . ALA A 1 311 ? -3.502 4.02 -4.543 1 97.31 311 ALA A CA 1
ATOM 2364 C C . ALA A 1 311 ? -3.332 5.484 -4.93 1 97.31 311 ALA A C 1
ATOM 2366 O O . ALA A 1 311 ? -3.973 6.367 -4.352 1 97.31 311 ALA A O 1
ATOM 2367 N N . ALA A 1 312 ? -2.436 5.742 -5.879 1 97.75 312 ALA A N 1
ATOM 2368 C CA . ALA A 1 312 ? -2.229 7.109 -6.355 1 97.75 312 ALA A CA 1
ATOM 2369 C C . ALA A 1 312 ? -3.518 7.688 -6.93 1 97.75 312 ALA A C 1
ATOM 2371 O O . ALA A 1 312 ? -3.844 8.852 -6.684 1 97.75 312 ALA A O 1
ATOM 2372 N N . LEU A 1 313 ? -4.203 6.906 -7.672 1 96.44 313 LEU A N 1
ATOM 2373 C CA . LEU A 1 313 ? -5.457 7.348 -8.266 1 96.44 313 LEU A CA 1
ATOM 2374 C C . LEU A 1 313 ? -6.512 7.59 -7.188 1 96.44 313 LEU A C 1
ATOM 2376 O O . LEU A 1 313 ? -7.277 8.555 -7.266 1 96.44 313 LEU A O 1
ATOM 2380 N N . ASP A 1 314 ? -6.551 6.676 -6.215 1 95.81 314 ASP A N 1
ATOM 2381 C CA . ASP A 1 314 ? -7.477 6.875 -5.105 1 95.81 314 ASP A CA 1
ATOM 2382 C C . ASP A 1 314 ? -7.164 8.164 -4.352 1 95.81 314 ASP A C 1
ATOM 2384 O O . ASP A 1 314 ? -8.07 8.93 -4.012 1 95.81 314 ASP A O 1
ATOM 2388 N N . LEU A 1 315 ? -5.934 8.383 -4.074 1 97.19 315 LEU A N 1
ATOM 2389 C CA . LEU A 1 315 ? -5.504 9.594 -3.385 1 97.19 315 LEU A CA 1
ATOM 2390 C C . LEU A 1 315 ? -5.852 10.836 -4.203 1 97.19 315 LEU A C 1
ATOM 2392 O O . LEU A 1 315 ? -6.25 11.859 -3.643 1 97.19 315 LEU A O 1
ATOM 2396 N N . LEU A 1 316 ? -5.633 10.766 -5.512 1 96.62 316 LEU A N 1
ATOM 2397 C CA . LEU A 1 316 ? -5.996 11.875 -6.379 1 96.62 316 LEU A CA 1
ATOM 2398 C C . LEU A 1 316 ? -7.492 12.164 -6.301 1 96.62 316 LEU A C 1
ATOM 2400 O O . LEU A 1 316 ? -7.902 13.32 -6.234 1 96.62 316 LEU A O 1
ATOM 2404 N N . ALA A 1 317 ? -8.273 11.102 -6.293 1 94.06 317 ALA A N 1
ATOM 2405 C CA . ALA A 1 317 ? -9.719 11.266 -6.184 1 94.06 317 ALA A CA 1
ATOM 2406 C C . ALA A 1 317 ? -10.102 11.938 -4.867 1 94.06 317 ALA A C 1
ATOM 2408 O O . ALA A 1 317 ? -10.984 12.789 -4.832 1 94.06 317 ALA A O 1
ATOM 2409 N N . MET A 1 318 ? -9.477 11.547 -3.834 1 92.56 318 MET A N 1
ATOM 2410 C CA . MET A 1 318 ? -9.711 12.172 -2.535 1 92.56 318 MET A CA 1
ATOM 2411 C C . MET A 1 318 ? -9.352 13.656 -2.57 1 92.56 318 MET A C 1
ATOM 2413 O O . MET A 1 318 ? -10.055 14.484 -1.995 1 92.56 318 MET A O 1
ATOM 2417 N N . ASN A 1 319 ? -8.227 13.961 -3.197 1 95.69 319 ASN A N 1
ATOM 2418 C CA . ASN A 1 319 ? -7.824 15.359 -3.32 1 95.69 319 ASN A CA 1
ATOM 2419 C C . ASN A 1 319 ? -8.836 16.156 -4.129 1 95.69 319 ASN A C 1
ATOM 2421 O O . ASN A 1 319 ? -9.102 17.328 -3.816 1 95.69 319 ASN A O 1
ATOM 2425 N N . GLU A 1 320 ? -9.344 15.578 -5.199 1 93.06 320 GLU A N 1
ATOM 2426 C CA . GLU A 1 320 ? -10.32 16.25 -6.047 1 93.06 320 GLU A CA 1
ATOM 2427 C C . GLU A 1 320 ? -11.562 16.656 -5.25 1 93.06 320 GLU A C 1
ATOM 2429 O O . GLU A 1 320 ? -12.234 17.625 -5.586 1 93.06 320 GLU A O 1
ATOM 2434 N N . ALA A 1 321 ? -11.789 15.977 -4.191 1 87.12 321 ALA A N 1
ATOM 2435 C CA . ALA A 1 321 ? -12.992 16.203 -3.4 1 87.12 321 ALA A CA 1
ATOM 2436 C C . ALA A 1 321 ? -12.758 17.25 -2.316 1 87.12 321 ALA A C 1
ATOM 2438 O O . ALA A 1 321 ? -13.703 17.703 -1.662 1 87.12 321 ALA A O 1
ATOM 2439 N N . ILE A 1 322 ? -11.602 17.719 -2.166 1 90.5 322 ILE A N 1
ATOM 2440 C CA . ILE A 1 322 ? -11.266 18.625 -1.073 1 90.5 322 ILE A CA 1
ATOM 2441 C C . ILE A 1 322 ? -11.844 20.016 -1.356 1 90.5 322 ILE A C 1
ATOM 2443 O O . ILE A 1 322 ? -11.578 20.594 -2.408 1 90.5 322 ILE A O 1
ATOM 2447 N N . ASP A 1 323 ? -12.586 20.516 -0.461 1 87.81 323 ASP A N 1
ATOM 2448 C CA . ASP A 1 323 ? -13.031 21.906 -0.397 1 87.81 323 ASP A CA 1
ATOM 2449 C C . ASP A 1 323 ? -13.156 22.375 1.051 1 87.81 323 ASP A C 1
ATOM 2451 O O . ASP A 1 323 ? -14.195 22.172 1.684 1 87.81 323 ASP A O 1
ATOM 2455 N N . ALA A 1 324 ? -12.141 23.031 1.508 1 88.81 324 ALA A N 1
ATOM 2456 C CA . ALA A 1 324 ? -12.102 23.469 2.9 1 88.81 324 ALA A CA 1
ATOM 2457 C C . ALA A 1 324 ? -12.391 24.969 3.018 1 88.81 324 ALA A C 1
ATOM 2459 O O . ALA A 1 324 ? -12.148 25.562 4.066 1 88.81 324 ALA A O 1
ATOM 2460 N N . ARG A 1 325 ? -12.883 25.609 2.008 1 90.06 325 ARG A N 1
ATOM 2461 C CA . ARG A 1 325 ? -13.109 27.062 2.01 1 90.06 325 ARG A CA 1
ATOM 2462 C C . ARG A 1 325 ? -14.078 27.469 3.113 1 90.06 325 ARG A C 1
ATOM 2464 O O . ARG A 1 325 ? -13.906 28.516 3.744 1 90.06 325 ARG A O 1
ATOM 2471 N N . GLY A 1 326 ? -15 26.609 3.406 1 80.19 326 GLY A N 1
ATOM 2472 C CA . GLY A 1 326 ? -16.031 26.906 4.387 1 80.19 326 GLY A CA 1
ATOM 2473 C C . GLY A 1 326 ? -15.516 26.938 5.812 1 80.19 326 GLY A C 1
ATOM 2474 O O . GLY A 1 326 ? -16.188 27.438 6.711 1 80.19 326 GLY A O 1
ATOM 2475 N N . VAL A 1 327 ? -14.328 26.438 6.051 1 82.19 327 VAL A N 1
ATOM 2476 C CA . VAL A 1 327 ? -13.828 26.312 7.414 1 82.19 327 VAL A CA 1
ATOM 2477 C C . VAL A 1 327 ? -12.766 27.375 7.68 1 82.19 327 VAL A C 1
ATOM 2479 O O . VAL A 1 327 ? -12.406 27.625 8.828 1 82.19 327 VAL A O 1
ATOM 2482 N N . LEU A 1 328 ? -12.375 28.141 6.746 1 91.44 328 LEU A N 1
ATOM 2483 C CA . LEU A 1 328 ? -11.234 29.047 6.844 1 91.44 328 LEU A CA 1
ATOM 2484 C C . LEU A 1 328 ? -11.492 30.125 7.891 1 91.44 328 LEU A C 1
ATOM 2486 O O . LEU A 1 328 ? -10.578 30.516 8.625 1 91.44 328 LEU A O 1
ATOM 2490 N N . GLY A 1 329 ? -12.695 30.594 7.961 1 87.81 329 GLY A N 1
ATOM 2491 C CA . GLY A 1 329 ? -13.039 31.672 8.875 1 87.81 329 GLY A CA 1
ATOM 2492 C C . GLY A 1 329 ? -12.969 31.266 10.336 1 87.81 329 GLY A C 1
ATOM 2493 O O . GLY A 1 329 ? -12.969 32.125 11.227 1 87.81 329 GLY A O 1
ATOM 2494 N N . TRP A 1 330 ? -12.82 29.953 10.523 1 80.19 330 TRP A N 1
ATOM 2495 C CA . TRP A 1 330 ? -12.867 29.422 11.883 1 80.19 330 TRP A CA 1
ATOM 2496 C C . TRP A 1 330 ? -11.461 29.078 12.375 1 80.19 330 TRP A C 1
ATOM 2498 O O . TRP A 1 330 ? -11.305 28.516 13.461 1 80.19 330 TRP A O 1
ATOM 2508 N N . VAL A 1 331 ? -10.492 29.422 11.633 1 89.75 331 VAL A N 1
ATOM 2509 C CA . VAL A 1 331 ? -9.109 29.234 12.062 1 89.75 331 VAL A CA 1
ATOM 2510 C C . VAL A 1 331 ? -8.672 30.422 12.922 1 89.75 331 VAL A C 1
ATOM 2512 O O . VAL A 1 331 ? -8.594 31.562 12.43 1 89.75 331 VAL A O 1
ATOM 2515 N N . HIS A 1 332 ? -8.352 30.141 14.172 1 86.94 332 HIS A N 1
ATOM 2516 C CA . HIS A 1 332 ? -8.062 31.234 15.086 1 86.94 332 HIS A CA 1
ATOM 2517 C C . HIS A 1 332 ? -6.637 31.156 15.625 1 86.94 332 HIS A C 1
ATOM 2519 O O . HIS A 1 332 ? -6.242 31.938 16.484 1 86.94 332 HIS A O 1
ATOM 2525 N N . VAL A 1 333 ? -5.887 30.266 15.148 1 91.5 333 VAL A N 1
ATOM 2526 C CA . VAL A 1 333 ? -4.492 30.141 15.562 1 91.5 333 VAL A CA 1
ATOM 2527 C C . VAL A 1 333 ? -3.605 30.969 14.633 1 91.5 333 VAL A C 1
ATOM 2529 O O . VAL A 1 333 ? -3.975 31.234 13.492 1 91.5 333 VAL A O 1
ATOM 2532 N N . PRO A 1 334 ? -2.412 31.422 15.172 1 94.88 334 PRO A N 1
ATOM 2533 C CA . PRO A 1 334 ? -1.492 32.125 14.266 1 94.88 334 PRO A CA 1
ATOM 2534 C C . PRO A 1 334 ? -1.187 31.312 13 1 94.88 334 PRO A C 1
ATOM 2536 O O . PRO A 1 334 ? -0.925 30.109 13.078 1 94.88 334 PRO A O 1
ATOM 2539 N N . THR A 1 335 ? -1.312 31.938 11.859 1 97.75 335 THR A N 1
ATOM 2540 C CA . THR A 1 335 ? -1.169 31.25 10.586 1 97.75 335 THR A CA 1
ATOM 2541 C C . THR A 1 335 ? -0.242 32 9.648 1 97.75 335 THR A C 1
ATOM 2543 O O . THR A 1 335 ? -0.407 33.219 9.461 1 97.75 335 THR A O 1
ATOM 2546 N N . THR A 1 336 ? 0.765 31.391 9.188 1 98.5 336 THR A N 1
ATOM 2547 C CA . THR A 1 336 ? 1.631 31.906 8.133 1 98.5 336 THR A CA 1
ATOM 2548 C C . THR A 1 336 ? 1.469 31.094 6.852 1 98.5 336 THR A C 1
ATOM 2550 O O . THR A 1 336 ? 1.536 29.875 6.875 1 98.5 336 THR A O 1
ATOM 2553 N N . VAL A 1 337 ? 1.207 31.75 5.738 1 98.75 337 VAL A N 1
ATOM 2554 C CA . VAL A 1 337 ? 1.111 31.125 4.422 1 98.75 337 VAL A CA 1
ATOM 2555 C C . VAL A 1 337 ? 2.342 31.484 3.59 1 98.75 337 VAL A C 1
ATOM 2557 O O . VAL A 1 337 ? 2.666 32.656 3.422 1 98.75 337 VAL A O 1
ATOM 2560 N N . LEU A 1 338 ? 3.082 30.5 3.164 1 98.69 338 LEU A N 1
ATOM 2561 C CA . LEU A 1 338 ? 4.227 30.688 2.277 1 98.69 338 LEU A CA 1
ATOM 2562 C C . LEU A 1 338 ? 3.924 30.156 0.883 1 98.69 338 LEU A C 1
ATOM 2564 O O . LEU A 1 338 ? 3.404 29.047 0.737 1 98.69 338 LEU A O 1
ATOM 2568 N N . HIS A 1 339 ? 4.25 30.875 -0.101 1 98.44 339 HIS A N 1
ATOM 2569 C CA . HIS A 1 339 ? 4.02 30.469 -1.481 1 98.44 339 HIS A CA 1
ATOM 2570 C C . HIS A 1 339 ? 5.055 31.078 -2.418 1 98.44 339 HIS A C 1
ATOM 2572 O O . HIS A 1 339 ? 5.406 32.25 -2.283 1 98.44 339 HIS A O 1
ATOM 2578 N N . GLN A 1 340 ? 5.621 30.312 -3.23 1 97.31 340 GLN A N 1
ATOM 2579 C CA . GLN A 1 340 ? 6.465 30.891 -4.273 1 97.31 340 GLN A CA 1
ATOM 2580 C C . GLN A 1 340 ? 5.621 31.391 -5.441 1 97.31 340 GLN A C 1
ATOM 2582 O O . GLN A 1 340 ? 4.645 30.75 -5.832 1 97.31 340 GLN A O 1
ATOM 2587 N N . THR A 1 341 ? 5.973 32.5 -5.996 1 97.12 341 THR A N 1
ATOM 2588 C CA . THR A 1 341 ? 5.113 33.25 -6.906 1 97.12 341 THR A CA 1
ATOM 2589 C C . THR A 1 341 ? 4.918 32.469 -8.211 1 97.12 341 THR A C 1
ATOM 2591 O O . THR A 1 341 ? 3.887 32.625 -8.875 1 97.12 341 THR A O 1
ATOM 2594 N N . ASP A 1 342 ? 5.891 31.641 -8.586 1 95.75 342 ASP A N 1
ATOM 2595 C CA . ASP A 1 342 ? 5.805 30.922 -9.852 1 95.75 342 ASP A CA 1
ATOM 2596 C C . ASP A 1 342 ? 5.684 29.422 -9.617 1 95.75 342 ASP A C 1
ATOM 2598 O O . ASP A 1 342 ? 6.164 28.625 -10.43 1 95.75 342 ASP A O 1
ATOM 2602 N N . ASP A 1 343 ? 5.117 29.047 -8.453 1 96.25 343 ASP A N 1
ATOM 2603 C CA . ASP A 1 343 ? 4.852 27.656 -8.141 1 96.25 343 ASP A CA 1
ATOM 2604 C C . ASP A 1 343 ? 4.086 26.969 -9.273 1 96.25 343 ASP A C 1
ATOM 2606 O O . ASP A 1 343 ? 2.973 27.391 -9.617 1 96.25 343 ASP A O 1
ATOM 2610 N N . ARG A 1 344 ? 4.637 25.922 -9.828 1 91.25 344 ARG A N 1
ATOM 2611 C CA . ARG A 1 344 ? 4.059 25.281 -11.008 1 91.25 344 ARG A CA 1
ATOM 2612 C C . ARG A 1 344 ? 3.041 24.219 -10.602 1 91.25 344 ARG A C 1
ATOM 2614 O O . ARG A 1 344 ? 2.252 23.766 -11.438 1 91.25 344 ARG A O 1
ATOM 2621 N N . VAL A 1 345 ? 3.025 23.844 -9.391 1 96.25 345 VAL A N 1
ATOM 2622 C CA . VAL A 1 345 ? 2.131 22.781 -8.938 1 96.25 345 VAL A CA 1
ATOM 2623 C C . VAL A 1 345 ? 0.832 23.391 -8.414 1 96.25 345 VAL A C 1
ATOM 2625 O O . VAL A 1 345 ? -0.258 23 -8.836 1 96.25 345 VAL A O 1
ATOM 2628 N N . ILE A 1 346 ? 0.941 24.328 -7.535 1 98 346 ILE A N 1
ATOM 2629 C CA . ILE A 1 346 ? -0.202 25.047 -6.988 1 98 346 ILE A CA 1
ATOM 2630 C C . ILE A 1 346 ? -0.045 26.547 -7.262 1 98 346 ILE A C 1
ATOM 2632 O O . ILE A 1 346 ? 0.915 27.172 -6.801 1 98 346 ILE A O 1
ATOM 2636 N N . ASP A 1 347 ? -0.978 27.094 -7.91 1 97.5 347 ASP A N 1
ATOM 2637 C CA . ASP A 1 347 ? -0.961 28.5 -8.25 1 97.5 347 ASP A CA 1
ATOM 2638 C C . ASP A 1 347 ? -0.939 29.375 -6.992 1 97.5 347 ASP A C 1
ATOM 2640 O O . ASP A 1 347 ? -1.659 29.094 -6.031 1 97.5 347 ASP A O 1
ATOM 2644 N N . ALA A 1 348 ? -0.129 30.438 -7.035 1 97.94 348 ALA A N 1
ATOM 2645 C CA . ALA A 1 348 ? 0.063 31.297 -5.867 1 97.94 348 ALA A CA 1
ATOM 2646 C C . ALA A 1 348 ? -1.241 31.984 -5.473 1 97.94 348 ALA A C 1
ATOM 2648 O O . ALA A 1 348 ? -1.401 32.406 -4.328 1 97.94 348 ALA A O 1
ATOM 2649 N N . ALA A 1 349 ? -2.199 32.062 -6.367 1 98.25 349 ALA A N 1
ATOM 2650 C CA . ALA A 1 349 ? -3.508 32.656 -6.055 1 98.25 349 ALA A CA 1
ATOM 2651 C C . ALA A 1 349 ? -4.188 31.875 -4.93 1 98.25 349 ALA A C 1
ATOM 2653 O O . ALA A 1 349 ? -4.973 32.438 -4.168 1 98.25 349 ALA A O 1
ATOM 2654 N N . ASN A 1 350 ? -3.885 30.609 -4.832 1 98.44 350 ASN A N 1
ATOM 2655 C CA . ASN A 1 350 ? -4.441 29.812 -3.752 1 98.44 350 ASN A CA 1
ATOM 2656 C C . ASN A 1 350 ? -3.947 30.281 -2.389 1 98.44 350 ASN A C 1
ATOM 2658 O O . ASN A 1 350 ? -4.738 30.438 -1.456 1 98.44 350 ASN A O 1
ATOM 2662 N N . GLY A 1 351 ? -2.637 30.484 -2.281 1 98.56 351 GLY A N 1
ATOM 2663 C CA . GLY A 1 351 ? -2.088 31 -1.037 1 98.56 351 GLY A CA 1
ATOM 2664 C C . GLY A 1 351 ? -2.637 32.375 -0.664 1 98.56 351 GLY A C 1
ATOM 2665 O O . GLY A 1 351 ? -2.932 32.625 0.505 1 98.56 351 GLY A O 1
ATOM 2666 N N . ARG A 1 352 ? -2.795 33.219 -1.631 1 98.31 352 ARG A N 1
ATOM 2667 C CA . ARG A 1 352 ? -3.363 34.562 -1.397 1 98.31 352 ARG A CA 1
ATOM 2668 C C . ARG A 1 352 ? -4.797 34.438 -0.883 1 98.31 352 ARG A C 1
ATOM 2670 O O . ARG A 1 352 ? -5.191 35.188 0.021 1 98.31 352 ARG A O 1
ATOM 2677 N N . ALA A 1 353 ? -5.527 33.531 -1.515 1 97.81 353 ALA A N 1
ATOM 2678 C CA . ALA A 1 353 ? -6.906 33.312 -1.086 1 97.81 353 ALA A CA 1
ATOM 2679 C C . ALA A 1 353 ? -6.965 32.844 0.359 1 97.81 353 ALA A C 1
ATOM 2681 O O . ALA A 1 353 ? -7.824 33.281 1.132 1 97.81 353 ALA A O 1
ATOM 2682 N N . LEU A 1 354 ? -6.086 31.938 0.717 1 98.19 354 LEU A N 1
ATOM 2683 C CA . LEU A 1 354 ? -6.02 31.453 2.09 1 98.19 354 LEU A CA 1
ATOM 2684 C C . LEU A 1 354 ? -5.727 32.594 3.061 1 98.19 354 LEU A C 1
ATOM 2686 O O . LEU A 1 354 ? -6.402 32.719 4.082 1 98.19 354 LEU A O 1
ATOM 2690 N N . ALA A 1 355 ? -4.75 33.406 2.762 1 98.25 355 ALA A N 1
ATOM 2691 C CA . ALA A 1 355 ? -4.332 34.5 3.637 1 98.25 355 ALA A CA 1
ATOM 2692 C C . ALA A 1 355 ? -5.457 35.5 3.818 1 98.25 355 ALA A C 1
ATOM 2694 O O . ALA A 1 355 ? -5.594 36.094 4.887 1 98.25 355 ALA A O 1
ATOM 2695 N N . ARG A 1 356 ? -6.215 35.688 2.803 1 97.38 356 ARG A N 1
ATOM 2696 C CA . ARG A 1 356 ? -7.332 36.625 2.863 1 97.38 356 ARG A CA 1
ATOM 2697 C C . ARG A 1 356 ? -8.461 36.094 3.729 1 97.38 356 ARG A C 1
ATOM 2699 O O . ARG A 1 356 ? -9.141 36.844 4.422 1 97.38 356 ARG A O 1
ATOM 2706 N N . ALA A 1 357 ? -8.68 34.812 3.648 1 96.31 357 ALA A N 1
ATOM 2707 C CA . ALA A 1 357 ? -9.875 34.219 4.238 1 96.31 357 ALA A CA 1
ATOM 2708 C C . ALA A 1 357 ? -9.625 33.812 5.695 1 96.31 357 ALA A C 1
ATOM 2710 O O . ALA A 1 357 ? -10.57 33.719 6.488 1 96.31 357 ALA A O 1
ATOM 2711 N N . ILE A 1 358 ? -8.398 33.5 6.07 1 95.81 358 ILE A N 1
ATOM 2712 C CA . ILE A 1 358 ? -8.07 33.125 7.445 1 95.81 358 ILE A CA 1
ATOM 2713 C C . ILE A 1 358 ? -7.789 34.375 8.266 1 95.81 358 ILE A C 1
ATOM 2715 O O . ILE A 1 358 ? -6.852 35.125 7.969 1 95.81 358 ILE A O 1
ATOM 2719 N N . PRO A 1 359 ? -8.586 34.562 9.305 1 93.75 359 PRO A N 1
ATOM 2720 C CA . PRO A 1 359 ? -8.391 35.781 10.094 1 93.75 359 PRO A CA 1
ATOM 2721 C C . PRO A 1 359 ? -6.988 35.875 10.688 1 93.75 359 PRO A C 1
ATOM 2723 O O . PRO A 1 359 ? -6.527 34.938 11.344 1 93.75 359 PRO A O 1
ATOM 2726 N N . GLY A 1 360 ? -6.258 37 10.359 1 93.12 360 GLY A N 1
ATOM 2727 C CA . GLY A 1 360 ? -4.973 37.25 10.984 1 93.12 360 GLY A CA 1
ATOM 2728 C C . GLY A 1 360 ? -3.816 36.562 10.305 1 93.12 360 GLY A C 1
ATOM 2729 O O . GLY A 1 360 ? -2.67 36.656 10.742 1 93.12 360 GLY A O 1
ATOM 2730 N N . ALA A 1 361 ? -4.031 35.875 9.234 1 97.31 361 ALA A N 1
ATOM 2731 C CA . ALA A 1 361 ? -2.971 35.125 8.555 1 97.31 361 ALA A CA 1
ATOM 2732 C C . ALA A 1 361 ? -1.966 36.094 7.902 1 97.31 361 ALA A C 1
ATOM 2734 O O . ALA A 1 361 ? -2.336 37.156 7.426 1 97.31 361 ALA A O 1
ATOM 2735 N N . THR A 1 362 ? -0.711 35.719 7.953 1 97.31 362 THR A N 1
ATOM 2736 C CA . THR A 1 362 ? 0.362 36.406 7.258 1 97.31 362 THR A CA 1
ATOM 2737 C C . THR A 1 362 ? 0.753 35.688 5.98 1 97.31 362 THR A C 1
ATOM 2739 O O . THR A 1 362 ? 0.945 34.469 5.992 1 97.31 362 THR A O 1
ATOM 2742 N N . LEU A 1 363 ? 0.848 36.438 4.879 1 98.38 363 LEU A N 1
ATOM 2743 C CA . LEU A 1 363 ? 1.292 35.844 3.613 1 98.38 363 LEU A CA 1
ATOM 2744 C C . LEU A 1 363 ? 2.738 36.25 3.318 1 98.38 363 LEU A C 1
ATOM 2746 O O . LEU A 1 363 ? 3.092 37.406 3.367 1 98.38 363 LEU A O 1
ATOM 2750 N N . ILE A 1 364 ? 3.562 35.281 3.094 1 98.06 364 ILE A N 1
ATOM 2751 C CA . ILE A 1 364 ? 4.938 35.469 2.641 1 98.06 364 ILE A CA 1
ATOM 2752 C C . ILE A 1 364 ? 5.105 34.875 1.242 1 98.06 364 ILE A C 1
ATOM 2754 O O . ILE A 1 364 ? 5.145 33.656 1.075 1 98.06 364 ILE A O 1
ATOM 2758 N N . GLU A 1 365 ? 5.211 35.688 0.266 1 97.5 365 GLU A N 1
ATOM 2759 C CA . GLU A 1 365 ? 5.496 35.25 -1.098 1 97.5 365 GLU A CA 1
ATOM 2760 C C . GLU A 1 365 ? 6.988 35.344 -1.402 1 97.5 365 GLU A C 1
ATOM 2762 O O . GLU A 1 365 ? 7.66 36.281 -1.001 1 97.5 365 GLU A O 1
ATOM 2767 N N . VAL A 1 366 ? 7.492 34.312 -1.998 1 95.81 366 VAL A N 1
ATOM 2768 C CA . VAL A 1 366 ? 8.891 34.25 -2.412 1 95.81 366 VAL A CA 1
ATOM 2769 C C . VAL A 1 366 ? 8.977 34.031 -3.918 1 95.81 366 VAL A C 1
ATOM 2771 O O . VAL A 1 366 ? 8.281 33.156 -4.461 1 95.81 366 VAL A O 1
ATOM 2774 N N . PRO A 1 367 ? 9.812 34.875 -4.605 1 95.56 367 PRO A N 1
ATOM 2775 C CA . PRO A 1 367 ? 9.969 34.594 -6.035 1 95.56 367 PRO A CA 1
ATOM 2776 C C . PRO A 1 367 ? 10.57 33.219 -6.305 1 95.56 367 PRO A C 1
ATOM 2778 O O . PRO A 1 367 ? 11.516 32.812 -5.629 1 95.56 367 PRO A O 1
ATOM 2781 N N . GLY A 1 368 ? 9.922 32.469 -7.211 1 94.62 368 GLY A N 1
ATOM 2782 C CA . GLY A 1 368 ? 10.477 31.188 -7.609 1 94.62 368 GLY A CA 1
ATOM 2783 C C . GLY A 1 368 ? 9.414 30.172 -7.98 1 94.62 368 GLY A C 1
ATOM 2784 O O . GLY A 1 368 ? 8.219 30.484 -7.953 1 94.62 368 GLY A O 1
ATOM 2785 N N . GLU A 1 369 ? 9.93 28.953 -8.398 1 92.94 369 GLU A N 1
ATOM 2786 C CA . GLU A 1 369 ? 9.047 27.922 -8.93 1 92.94 369 GLU A CA 1
ATOM 2787 C C . GLU A 1 369 ? 9.047 26.672 -8.039 1 92.94 369 GLU A C 1
ATOM 2789 O O . GLU A 1 369 ? 8.359 25.703 -8.328 1 92.94 369 GLU A O 1
ATOM 2794 N N . ASP A 1 370 ? 9.719 26.703 -6.965 1 91.19 370 ASP A N 1
ATOM 2795 C CA . ASP A 1 370 ? 9.945 25.547 -6.117 1 91.19 370 ASP A CA 1
ATOM 2796 C C . ASP A 1 370 ? 8.75 25.297 -5.199 1 91.19 370 ASP A C 1
ATOM 2798 O O . ASP A 1 370 ? 8.578 25.984 -4.195 1 91.19 370 ASP A O 1
ATOM 2802 N N . HIS A 1 371 ? 8.016 24.234 -5.48 1 94.44 371 HIS A N 1
ATOM 2803 C CA . HIS A 1 371 ? 6.836 23.891 -4.695 1 94.44 371 HIS A CA 1
ATOM 2804 C C . HIS A 1 371 ? 7.234 23.359 -3.322 1 94.44 371 HIS A C 1
ATOM 2806 O O . HIS A 1 371 ? 6.508 23.547 -2.344 1 94.44 371 HIS A O 1
ATOM 2812 N N . ALA A 1 372 ? 8.406 22.766 -3.176 1 91 372 ALA A N 1
ATOM 2813 C CA . ALA A 1 372 ? 8.844 22.078 -1.963 1 91 372 ALA A CA 1
ATOM 2814 C C . ALA A 1 372 ? 9.609 23.016 -1.044 1 91 372 ALA A C 1
ATOM 2816 O O . ALA A 1 372 ? 9.906 22.688 0.105 1 91 372 ALA A O 1
ATOM 2817 N N . PHE A 1 373 ? 9.961 24.25 -1.553 1 92.56 373 PHE A N 1
ATOM 2818 C CA . PHE A 1 373 ? 10.773 25.188 -0.78 1 92.56 373 PHE A CA 1
ATOM 2819 C C . PHE A 1 373 ? 12.078 24.531 -0.343 1 92.56 373 PHE A C 1
ATOM 2821 O O . PHE A 1 373 ? 12.516 24.703 0.796 1 92.56 373 PHE A O 1
ATOM 2828 N N . ALA A 1 374 ? 12.68 23.766 -1.185 1 88.81 374 ALA A N 1
ATOM 2829 C CA . ALA A 1 374 ? 13.844 22.938 -0.843 1 88.81 374 ALA A CA 1
ATOM 2830 C C . ALA A 1 374 ? 15.141 23.656 -1.194 1 88.81 374 ALA A C 1
ATOM 2832 O O . ALA A 1 374 ? 16.219 23.219 -0.806 1 88.81 374 ALA A O 1
ATOM 2833 N N . HIS A 1 375 ? 15.062 24.781 -1.874 1 87.94 375 HIS A N 1
ATOM 2834 C CA . HIS A 1 375 ? 16.266 25.453 -2.355 1 87.94 375 HIS A CA 1
ATOM 2835 C C . HIS A 1 375 ? 16.359 26.875 -1.833 1 87.94 375 HIS A C 1
ATOM 2837 O O . HIS A 1 375 ? 16.531 27.094 -0.632 1 87.94 375 HIS A O 1
ATOM 2843 N N . HIS A 1 376 ? 16.094 27.844 -2.68 1 83.81 376 HIS A N 1
ATOM 2844 C CA . HIS A 1 376 ? 16.391 29.219 -2.297 1 83.81 376 HIS A CA 1
ATOM 2845 C C . HIS A 1 376 ? 15.43 29.703 -1.22 1 83.81 376 HIS A C 1
ATOM 2847 O O . HIS A 1 376 ? 15.758 30.609 -0.453 1 83.81 376 HIS A O 1
ATOM 2853 N N . ALA A 1 377 ? 14.289 29.109 -1.113 1 90.94 377 ALA A N 1
ATOM 2854 C CA . ALA A 1 377 ? 13.273 29.609 -0.188 1 90.94 377 ALA A CA 1
ATOM 2855 C C . ALA A 1 377 ? 13.305 28.828 1.122 1 90.94 377 ALA A C 1
ATOM 2857 O O . ALA A 1 377 ? 12.492 29.078 2.02 1 90.94 377 ALA A O 1
ATOM 2858 N N . THR A 1 378 ? 14.227 27.938 1.299 1 94.5 378 THR A N 1
ATOM 2859 C CA . THR A 1 378 ? 14.297 27.062 2.467 1 94.5 378 THR A CA 1
ATOM 2860 C C . THR A 1 378 ? 14.43 27.891 3.746 1 94.5 378 THR A C 1
ATOM 2862 O O . THR A 1 378 ? 13.789 27.578 4.754 1 94.5 378 THR A O 1
ATOM 2865 N N . ASP A 1 379 ? 15.211 28.906 3.693 1 93.12 379 ASP A N 1
ATOM 2866 C CA . ASP A 1 379 ? 15.445 29.734 4.879 1 93.12 379 ASP A CA 1
ATOM 2867 C C . ASP A 1 379 ? 14.164 30.406 5.348 1 93.12 379 ASP A C 1
ATOM 2869 O O . ASP A 1 379 ? 13.93 30.547 6.551 1 93.12 379 ASP A O 1
ATOM 2873 N N . ARG A 1 380 ? 13.391 30.891 4.406 1 96.06 380 ARG A N 1
ATOM 2874 C CA . ARG A 1 380 ? 12.117 31.516 4.75 1 96.06 380 ARG A CA 1
ATOM 2875 C C . ARG A 1 380 ? 11.172 30.516 5.406 1 96.06 380 ARG A C 1
ATOM 2877 O O . ARG A 1 380 ? 10.43 30.875 6.324 1 96.06 380 ARG A O 1
ATOM 2884 N N . LEU A 1 381 ? 11.18 29.375 4.891 1 97.62 381 LEU A N 1
ATOM 2885 C CA . LEU A 1 381 ? 10.367 28.297 5.465 1 97.62 381 LEU A CA 1
ATOM 2886 C C . LEU A 1 381 ? 10.781 28.016 6.902 1 97.62 381 LEU A C 1
ATOM 2888 O O . LEU A 1 381 ? 9.938 27.984 7.805 1 97.62 381 LEU A O 1
ATOM 2892 N N . LEU A 1 382 ? 12.078 27.812 7.121 1 96.69 382 LEU A N 1
ATOM 2893 C CA . LEU A 1 382 ? 12.594 27.469 8.445 1 96.69 382 LEU A CA 1
ATOM 2894 C C . LEU A 1 382 ? 12.344 28.609 9.43 1 96.69 382 LEU A C 1
ATOM 2896 O O . LEU A 1 382 ? 12.023 28.375 10.594 1 96.69 382 LEU A O 1
ATOM 2900 N N . ALA A 1 383 ? 12.469 29.797 8.938 1 96.62 383 ALA A N 1
ATOM 2901 C CA . ALA A 1 383 ? 12.195 30.969 9.781 1 96.62 383 ALA A CA 1
ATOM 2902 C C . ALA A 1 383 ? 10.727 31 10.195 1 96.62 383 ALA A C 1
ATOM 2904 O O . ALA A 1 383 ? 10.414 31.344 11.344 1 96.62 383 ALA A O 1
ATOM 2905 N N . ALA A 1 384 ? 9.852 30.734 9.266 1 97.5 384 ALA A N 1
ATOM 2906 C CA . ALA A 1 384 ? 8.422 30.734 9.57 1 97.5 384 ALA A CA 1
ATOM 2907 C C . ALA A 1 384 ? 8.086 29.688 10.617 1 97.5 384 ALA A C 1
ATOM 2909 O O . ALA A 1 384 ? 7.266 29.922 11.508 1 97.5 384 ALA A O 1
ATOM 2910 N N . ILE A 1 385 ? 8.68 28.531 10.5 1 97.88 385 ILE A N 1
ATOM 2911 C CA . ILE A 1 385 ? 8.453 27.453 11.453 1 97.88 385 ILE A CA 1
ATOM 2912 C C . ILE A 1 385 ? 8.984 27.844 12.828 1 97.88 385 ILE A C 1
ATOM 2914 O O . ILE A 1 385 ? 8.305 27.672 13.844 1 97.88 385 ILE A O 1
ATOM 2918 N N . ASP A 1 386 ? 10.172 28.359 12.844 1 95.56 386 ASP A N 1
ATOM 2919 C CA . ASP A 1 386 ? 10.781 28.781 14.102 1 95.56 386 ASP A CA 1
ATOM 2920 C C . ASP A 1 386 ? 9.93 29.844 14.789 1 95.56 386 ASP A C 1
ATOM 2922 O O . ASP A 1 386 ? 9.734 29.812 16 1 95.56 386 ASP A O 1
ATOM 2926 N N . ASP A 1 387 ? 9.5 30.797 14.008 1 95.75 387 ASP A N 1
ATOM 2927 C CA . ASP A 1 387 ? 8.648 31.859 14.539 1 95.75 387 ASP A CA 1
ATOM 2928 C C . ASP A 1 387 ? 7.363 31.297 15.125 1 95.75 387 ASP A C 1
ATOM 2930 O O . ASP A 1 387 ? 6.918 31.734 16.188 1 95.75 387 ASP A O 1
ATOM 2934 N N . ALA A 1 388 ? 6.734 30.359 14.422 1 96.88 388 ALA A N 1
ATOM 2935 C CA . ALA A 1 388 ? 5.504 29.734 14.906 1 96.88 388 ALA A CA 1
ATOM 2936 C C . ALA A 1 388 ? 5.734 29.016 16.234 1 96.88 388 ALA A C 1
ATOM 2938 O O . ALA A 1 388 ? 4.891 29.062 17.125 1 96.88 388 ALA A O 1
ATOM 2939 N N . VAL A 1 389 ? 6.855 28.328 16.328 1 95.44 389 VAL A N 1
ATOM 2940 C CA . VAL A 1 389 ? 7.184 27.578 17.547 1 95.44 389 VAL A CA 1
ATOM 2941 C C . VAL A 1 389 ? 7.41 28.547 18.703 1 95.44 389 VAL A C 1
ATOM 2943 O O . VAL A 1 389 ? 6.926 28.328 19.812 1 95.44 389 VAL A O 1
ATOM 2946 N N . ARG A 1 390 ? 8.039 29.609 18.438 1 90.12 390 ARG A N 1
ATOM 2947 C CA . ARG A 1 390 ? 8.406 30.562 19.469 1 90.12 390 ARG A CA 1
ATOM 2948 C C . ARG A 1 390 ? 7.195 31.375 19.922 1 90.12 390 ARG A C 1
ATOM 2950 O O . ARG A 1 390 ? 7.082 31.734 21.094 1 90.12 390 ARG A O 1
ATOM 2957 N N . ARG A 1 391 ? 6.328 31.641 19.047 1 84.75 391 ARG A N 1
ATOM 2958 C CA . ARG A 1 391 ? 5.203 32.5 19.359 1 84.75 391 ARG A CA 1
ATOM 2959 C C . ARG A 1 391 ? 3.971 31.703 19.75 1 84.75 391 ARG A C 1
ATOM 2961 O O . ARG A 1 391 ? 2.873 32.25 19.859 1 84.75 391 ARG A O 1
ATOM 2968 N N . ALA A 1 392 ? 4.109 30.516 19.844 1 78.56 392 ALA A N 1
ATOM 2969 C CA . ALA A 1 392 ? 2.967 29.672 20.172 1 78.56 392 ALA A CA 1
ATOM 2970 C C . ALA A 1 392 ? 2.234 30.188 21.406 1 78.56 392 ALA A C 1
ATOM 2972 O O . ALA A 1 392 ? 2.826 30.297 22.484 1 78.56 392 ALA A O 1
ATOM 2973 N N . PRO A 1 393 ? 1.021 30.641 21.125 1 70.94 393 PRO A N 1
ATOM 2974 C CA . PRO A 1 393 ? 0.276 31.141 22.266 1 70.94 393 PRO A CA 1
ATOM 2975 C C . PRO A 1 393 ? -0.068 30.062 23.281 1 70.94 393 PRO A C 1
ATOM 2977 O O . PRO A 1 393 ? -0.01 28.875 22.953 1 70.94 393 PRO A O 1
ATOM 2980 N N . ALA A 1 394 ? -0.334 30.484 24.5 1 64.19 394 ALA A N 1
ATOM 2981 C CA . ALA A 1 394 ? -0.888 29.531 25.469 1 64.19 394 ALA A CA 1
ATOM 2982 C C . ALA A 1 394 ? -2.223 28.969 24.984 1 64.19 394 ALA A C 1
ATOM 2984 O O . ALA A 1 394 ? -2.965 29.656 24.266 1 64.19 394 ALA A O 1
ATOM 2985 N N . PRO A 1 395 ? -2.512 27.594 25.047 1 60.38 395 PRO A N 1
ATOM 2986 C CA . PRO A 1 395 ? -3.748 26.969 24.562 1 60.38 395 PRO A CA 1
ATOM 2987 C C . PRO A 1 395 ? -5 27.719 25.031 1 60.38 395 PRO A C 1
ATOM 2989 O O . PRO A 1 395 ? -5.125 28.031 26.219 1 60.38 395 PRO A O 1
ATOM 2992 N N . ALA A 1 396 ? -5.508 28.719 24.438 1 53.88 396 ALA A N 1
ATOM 2993 C CA . ALA A 1 396 ? -6.645 29.438 24.984 1 53.88 396 ALA A CA 1
ATOM 2994 C C . ALA A 1 396 ? -7.957 28.953 24.391 1 53.88 396 ALA A C 1
ATOM 2996 O O . ALA A 1 396 ? -9.039 29.281 24.875 1 53.88 396 ALA A O 1
ATOM 2997 N N . ALA A 1 397 ? -8.055 28.281 23.203 1 59.28 397 ALA A N 1
ATOM 2998 C CA . ALA A 1 397 ? -9.25 28.641 22.453 1 59.28 397 ALA A CA 1
ATOM 2999 C C . ALA A 1 397 ? -10.453 27.812 22.906 1 59.28 397 ALA A C 1
ATOM 3001 O O . ALA A 1 397 ? -10.359 26.594 23.031 1 59.28 397 ALA A O 1
ATOM 3002 N N . ARG A 1 398 ? -11.445 28.5 23.547 1 64.56 398 ARG A N 1
ATOM 3003 C CA . ARG A 1 398 ? -12.797 28.125 23.953 1 64.56 398 ARG A CA 1
ATOM 3004 C C . ARG A 1 398 ? -13.719 28 22.75 1 64.56 398 ARG A C 1
ATOM 3006 O O . ARG A 1 398 ? -14.844 27.516 22.859 1 64.56 398 ARG A O 1
ATOM 3013 N N . ARG A 1 399 ? -13.234 28.453 21.547 1 70.62 399 ARG A N 1
ATOM 3014 C CA . ARG A 1 399 ? -14.094 28.422 20.375 1 70.62 399 ARG A CA 1
ATOM 3015 C C . ARG A 1 399 ? -13.508 27.5 19.297 1 70.62 399 ARG A C 1
ATOM 3017 O O . ARG A 1 399 ? -12.312 27.547 19.016 1 70.62 399 ARG A O 1
ATOM 3024 N N . PHE A 1 400 ? -14.305 26.562 18.812 1 74.56 400 PHE A N 1
ATOM 3025 C CA . PHE A 1 400 ? -13.852 25.594 17.812 1 74.56 400 PHE A CA 1
ATOM 3026 C C . PHE A 1 400 ? -14.992 25.203 16.891 1 74.56 400 PHE A C 1
ATOM 3028 O O . PHE A 1 400 ? -16.156 25.422 17.203 1 74.56 400 PHE A O 1
ATOM 3035 N N . LEU A 1 401 ? -14.578 24.75 15.688 1 73.06 401 LEU A N 1
ATOM 3036 C CA . LEU A 1 401 ? -15.562 24.188 14.773 1 73.06 401 LEU A CA 1
ATOM 3037 C C . LEU A 1 401 ? -16.016 22.812 15.258 1 73.06 401 LEU A C 1
ATOM 3039 O O . LEU A 1 401 ? -15.195 21.969 15.633 1 73.06 401 LEU A O 1
ATOM 3043 N N . ALA A 1 402 ? -17.234 22.641 15.406 1 80.62 402 ALA A N 1
ATOM 3044 C CA . ALA A 1 402 ? -17.828 21.359 15.766 1 80.62 402 ALA A CA 1
ATOM 3045 C C . ALA A 1 402 ? -19.078 21.078 14.938 1 80.62 402 ALA A C 1
ATOM 3047 O O . ALA A 1 402 ? -19.609 21.969 14.273 1 80.62 402 ALA A O 1
ATOM 3048 N N . THR A 1 403 ? -19.344 19.875 14.805 1 84.81 403 THR A N 1
ATOM 3049 C CA . THR A 1 403 ? -20.562 19.453 14.125 1 84.81 403 THR A CA 1
ATOM 3050 C C . THR A 1 403 ? -21.594 18.953 15.133 1 84.81 403 THR A C 1
ATOM 3052 O O . THR A 1 403 ? -21.312 18.062 15.938 1 84.81 403 THR A O 1
ATOM 3055 N N . VAL A 1 404 ? -22.797 19.625 15.109 1 88.56 404 VAL A N 1
ATOM 3056 C CA . VAL A 1 404 ? -23.844 19.328 16.078 1 88.56 404 VAL A CA 1
ATOM 3057 C C . VAL A 1 404 ? -24.953 18.516 15.43 1 88.56 404 VAL A C 1
ATOM 3059 O O . VAL A 1 404 ? -25.359 18.812 14.305 1 88.56 404 VAL A O 1
ATOM 3062 N N . VAL A 1 405 ? -25.344 17.469 16.109 1 91.62 405 VAL A N 1
ATOM 3063 C CA . VAL A 1 405 ? -26.516 16.703 15.734 1 91.62 405 VAL A CA 1
ATOM 3064 C C . VAL A 1 405 ? -27.672 17.031 16.672 1 91.62 405 VAL A C 1
ATOM 3066 O O . VAL A 1 405 ? -27.5 17.047 17.891 1 91.62 405 VAL A O 1
ATOM 3069 N N . HIS A 1 406 ? -28.766 17.391 16.078 1 91.75 406 HIS A N 1
ATOM 3070 C CA . HIS A 1 406 ? -30 17.609 16.812 1 91.75 406 HIS A CA 1
ATOM 3071 C C . HIS A 1 406 ? -31.109 16.703 16.312 1 91.75 406 HIS A C 1
ATOM 3073 O O . HIS A 1 406 ? -31.219 16.438 15.117 1 91.75 406 HIS A O 1
ATOM 3079 N N . ALA A 1 407 ? -31.906 16.203 17.234 1 92.75 407 ALA A N 1
ATOM 3080 C CA . ALA A 1 407 ? -33.062 15.367 16.859 1 92.75 407 ALA A CA 1
ATOM 3081 C C . ALA A 1 407 ? -34.219 15.586 17.812 1 92.75 407 ALA A C 1
ATOM 3083 O O . ALA A 1 407 ? -34.031 15.812 19 1 92.75 407 ALA A O 1
ATOM 3084 N N . ARG A 1 408 ? -35.344 15.523 17.188 1 86.56 408 ARG A N 1
ATOM 3085 C CA . ARG A 1 408 ? -36.562 15.492 17.984 1 86.56 408 ARG A CA 1
ATOM 3086 C C . ARG A 1 408 ? -36.938 14.07 18.359 1 86.56 408 ARG A C 1
ATOM 3088 O O . ARG A 1 408 ? -37.156 13.227 17.484 1 86.56 408 ARG A O 1
ATOM 3095 N N . VAL A 1 409 ? -36.938 13.844 19.609 1 88.75 409 VAL A N 1
ATOM 3096 C CA . VAL A 1 409 ? -37.219 12.5 20.109 1 88.75 409 VAL A CA 1
ATOM 3097 C C . VAL A 1 409 ? -38.25 12.547 21.219 1 88.75 409 VAL A C 1
ATOM 3099 O O . VAL A 1 409 ? -38.219 13.461 22.047 1 88.75 409 VAL A O 1
ATOM 3102 N N . PRO A 1 410 ? -39.188 11.609 21.094 1 86.75 410 PRO A N 1
ATOM 3103 C CA . PRO A 1 410 ? -40.156 11.555 22.172 1 86.75 410 PRO A CA 1
ATOM 3104 C C . PRO A 1 410 ? -39.5 11.383 23.547 1 86.75 410 PRO A C 1
ATOM 3106 O O . PRO A 1 410 ? -38.406 10.812 23.656 1 86.75 410 PRO A O 1
ATOM 3109 N N . ALA A 1 411 ? -40.219 11.828 24.531 1 86.5 411 ALA A N 1
ATOM 3110 C CA . ALA A 1 411 ? -39.719 11.914 25.891 1 86.5 411 ALA A CA 1
ATOM 3111 C C . ALA A 1 411 ? -39.281 10.539 26.391 1 86.5 411 ALA A C 1
ATOM 3113 O O . ALA A 1 411 ? -38.25 10.43 27.109 1 86.5 411 ALA A O 1
ATOM 3114 N N . ASP A 1 412 ? -39.938 9.539 26.016 1 87.81 412 ASP A N 1
ATOM 3115 C CA . ASP A 1 412 ? -39.688 8.203 26.547 1 87.81 412 ASP A CA 1
ATOM 3116 C C . ASP A 1 412 ? -38.438 7.594 25.906 1 87.81 412 ASP A C 1
ATOM 3118 O O . ASP A 1 412 ? -37.875 6.609 26.406 1 87.81 412 ASP A O 1
ATOM 3122 N N . LEU A 1 413 ? -38 8.227 24.859 1 91 413 LEU A N 1
ATOM 3123 C CA . LEU A 1 413 ? -36.844 7.656 24.172 1 91 413 LEU A CA 1
ATOM 3124 C C . LEU A 1 413 ? -35.594 8.539 24.328 1 91 413 LEU A C 1
ATOM 3126 O O . LEU A 1 413 ? -34.562 8.258 23.766 1 91 413 LEU A O 1
ATOM 3130 N N . ARG A 1 414 ? -35.688 9.539 25.094 1 89.94 414 ARG A N 1
ATOM 3131 C CA . ARG A 1 414 ? -34.625 10.523 25.172 1 89.94 414 ARG A CA 1
ATOM 3132 C C . ARG A 1 414 ? -33.375 9.922 25.812 1 89.94 414 ARG A C 1
ATOM 3134 O O . ARG A 1 414 ? -32.25 10.195 25.375 1 89.94 414 ARG A O 1
ATOM 3141 N N . ALA A 1 415 ? -33.562 9.156 26.844 1 89.81 415 ALA A N 1
ATOM 3142 C CA . ALA A 1 415 ? -32.406 8.516 27.484 1 89.81 415 ALA A CA 1
ATOM 3143 C C . ALA A 1 415 ? -31.688 7.59 26.516 1 89.81 415 ALA A C 1
ATOM 3145 O O . ALA A 1 415 ? -30.453 7.566 26.469 1 89.81 415 ALA A O 1
ATOM 3146 N N . LEU A 1 416 ? -32.5 6.926 25.828 1 90.62 416 LEU A N 1
ATOM 3147 C CA . LEU A 1 416 ? -31.922 6.016 24.844 1 90.62 416 LEU A CA 1
ATOM 3148 C C . LEU A 1 416 ? -31.219 6.785 23.719 1 90.62 416 LEU A C 1
ATOM 3150 O O . LEU A 1 416 ? -30.172 6.367 23.25 1 90.62 416 LEU A O 1
ATOM 3154 N N . ALA A 1 417 ? -31.812 7.828 23.328 1 91.44 417 ALA A N 1
ATOM 3155 C CA . ALA A 1 417 ? -31.234 8.672 22.281 1 91.44 417 ALA A CA 1
ATOM 3156 C C . ALA A 1 417 ? -29.906 9.281 22.734 1 91.44 417 ALA A C 1
ATOM 3158 O O . ALA A 1 417 ? -28.938 9.32 21.969 1 91.44 417 ALA A O 1
ATOM 3159 N N . ARG A 1 418 ? -29.875 9.695 23.969 1 90.38 418 ARG A N 1
ATOM 3160 C CA . ARG A 1 418 ? -28.641 10.258 24.516 1 90.38 418 ARG A CA 1
ATOM 3161 C C . ARG A 1 418 ? -27.547 9.203 24.562 1 90.38 418 ARG A C 1
ATOM 3163 O O . ARG A 1 418 ? -26.375 9.492 24.25 1 90.38 418 ARG A O 1
ATOM 3170 N N . ALA A 1 419 ? -27.922 8.078 24.906 1 90.56 419 ALA A N 1
ATOM 3171 C CA . ALA A 1 419 ? -26.969 6.984 24.969 1 90.56 419 ALA A CA 1
ATOM 3172 C C . ALA A 1 419 ? -26.438 6.656 23.578 1 90.56 419 ALA A C 1
ATOM 3174 O O . ALA A 1 419 ? -25.25 6.344 23.406 1 90.56 419 ALA A O 1
ATOM 3175 N N . SER A 1 420 ? -27.312 6.676 22.656 1 91.62 420 SER A N 1
ATOM 3176 C CA . SER A 1 420 ? -26.906 6.418 21.266 1 91.62 420 SER A CA 1
ATOM 3177 C C . SER A 1 420 ? -25.906 7.445 20.781 1 91.62 420 SER A C 1
ATOM 3179 O O . SER A 1 420 ? -24.906 7.09 20.156 1 91.62 420 SER A O 1
ATOM 3181 N N . LEU A 1 421 ? -26.125 8.688 21.078 1 90.31 421 LEU A N 1
ATOM 3182 C CA . LEU A 1 421 ? -25.203 9.75 20.688 1 90.31 421 LEU A CA 1
ATOM 3183 C C . LEU A 1 421 ? -23.891 9.633 21.453 1 90.31 421 LEU A C 1
ATOM 3185 O O . LEU A 1 421 ? -22.812 9.836 20.875 1 90.31 421 LEU A O 1
ATOM 3189 N N . ALA A 1 422 ? -24.016 9.219 22.734 1 87.44 422 ALA A N 1
ATOM 3190 C CA . ALA A 1 422 ? -22.844 9.109 23.594 1 87.44 422 ALA A CA 1
ATOM 3191 C C . ALA A 1 422 ? -21.906 7.988 23.125 1 87.44 422 ALA A C 1
ATOM 3193 O O . ALA A 1 422 ? -20.688 8.07 23.297 1 87.44 422 ALA A O 1
ATOM 3194 N N . ALA A 1 423 ? -22.5 7.035 22.5 1 86.38 423 ALA A N 1
ATOM 3195 C CA . ALA A 1 423 ? -21.734 5.875 22.031 1 86.38 423 ALA A CA 1
ATOM 3196 C C . ALA A 1 423 ? -20.703 6.273 20.984 1 86.38 423 ALA A C 1
ATOM 3198 O O . ALA A 1 423 ? -19.719 5.566 20.766 1 86.38 423 ALA A O 1
ATOM 3199 N N . LEU A 1 424 ? -20.844 7.445 20.359 1 84.94 424 LEU A N 1
ATOM 3200 C CA . LEU A 1 424 ? -19.922 7.883 19.297 1 84.94 424 LEU A CA 1
ATOM 3201 C C . LEU A 1 424 ? -18.969 8.938 19.828 1 84.94 424 LEU A C 1
ATOM 3203 O O . LEU A 1 424 ? -18.359 9.68 19.047 1 84.94 424 LEU A O 1
ATOM 3207 N N . ALA A 1 425 ? -18.844 9.078 21.172 1 77.44 425 ALA A N 1
ATOM 3208 C CA . ALA A 1 425 ? -17.859 9.875 21.891 1 77.44 425 ALA A CA 1
ATOM 3209 C C . ALA A 1 425 ? -17.891 11.336 21.453 1 77.44 425 ALA A C 1
ATOM 3211 O O . ALA A 1 425 ? -16.906 11.859 20.938 1 77.44 425 ALA A O 1
ATOM 3212 N N . PRO A 1 426 ? -19.047 11.992 21.719 1 82.5 426 PRO A N 1
ATOM 3213 C CA . PRO A 1 426 ? -19.125 13.414 21.391 1 82.5 426 PRO A CA 1
ATOM 3214 C C . PRO A 1 426 ? -18.172 14.273 22.203 1 82.5 426 PRO A C 1
ATOM 3216 O O . PRO A 1 426 ? -17.734 13.859 23.297 1 82.5 426 PRO A O 1
ATOM 3219 N N . ARG A 1 427 ? -17.75 15.336 21.609 1 77.19 427 ARG A N 1
ATOM 3220 C CA . ARG A 1 427 ? -16.906 16.297 22.312 1 77.19 427 ARG A CA 1
ATOM 3221 C C . ARG A 1 427 ? -17.641 16.922 23.5 1 77.19 427 ARG A C 1
ATOM 3223 O O . ARG A 1 427 ? -17.047 17.141 24.562 1 77.19 427 ARG A O 1
ATOM 3230 N N . VAL A 1 428 ? -18.844 17.312 23.219 1 75.31 428 VAL A N 1
ATOM 3231 C CA . VAL A 1 428 ? -19.75 17.75 24.281 1 75.31 428 VAL A CA 1
ATOM 3232 C C . VAL A 1 428 ? -20.859 16.734 24.484 1 75.31 428 VAL A C 1
ATOM 3234 O O . VAL A 1 428 ? -21.547 16.344 23.531 1 75.31 428 VAL A O 1
ATOM 3237 N N . ALA A 1 429 ? -20.922 16.297 25.734 1 74.94 429 ALA A N 1
ATOM 3238 C CA . ALA A 1 429 ? -21.828 15.211 26.078 1 74.94 429 ALA A CA 1
ATOM 3239 C C . ALA A 1 429 ? -23.25 15.516 25.625 1 74.94 429 ALA A C 1
ATOM 3241 O O . ALA A 1 429 ? -23.688 16.672 25.672 1 74.94 429 ALA A O 1
ATOM 3242 N N . ALA A 1 430 ? -23.906 14.5 25.234 1 72.88 430 ALA A N 1
ATOM 3243 C CA . ALA A 1 430 ? -25.281 14.562 24.766 1 72.88 430 ALA A CA 1
ATOM 3244 C C . ALA A 1 430 ? -26.203 15.18 25.828 1 72.88 430 ALA A C 1
ATOM 3246 O O . ALA A 1 430 ? -26.078 14.867 27.016 1 72.88 430 ALA A O 1
ATOM 3247 N N . ARG A 1 431 ? -26.938 16.109 25.391 1 76.56 431 ARG A N 1
ATOM 3248 C CA . ARG A 1 431 ? -27.844 16.781 26.312 1 76.56 431 ARG A CA 1
ATOM 3249 C C . ARG A 1 431 ? -29.266 16.844 25.734 1 76.56 431 ARG A C 1
ATOM 3251 O O . ARG A 1 431 ? -29.469 16.609 24.547 1 76.56 431 ARG A O 1
ATOM 3258 N N . ASP A 1 432 ? -30.172 16.766 26.562 1 74 432 ASP A N 1
ATOM 3259 C CA . ASP A 1 432 ? -31.547 16.984 26.109 1 74 432 ASP A CA 1
ATOM 3260 C C . ASP A 1 432 ? -32.125 18.281 26.688 1 74 432 ASP A C 1
ATOM 3262 O O . ASP A 1 432 ? -31.781 18.672 27.797 1 74 432 ASP A O 1
ATOM 3266 N N . ASP A 1 433 ? -32.438 19.125 25.797 1 67.25 433 ASP A N 1
ATOM 3267 C CA . ASP A 1 433 ? -33.188 20.328 26.141 1 67.25 433 ASP A CA 1
ATOM 3268 C C . ASP A 1 433 ? -34.656 20.219 25.672 1 67.25 433 ASP A C 1
ATOM 3270 O O . ASP A 1 433 ? -34.938 20.219 24.469 1 67.25 433 ASP A O 1
ATOM 3274 N N . ASP A 1 434 ? -35.594 20.234 26.672 1 65.94 434 ASP A N 1
ATOM 3275 C CA . ASP A 1 434 ? -37.031 20.141 26.375 1 65.94 434 ASP A CA 1
ATOM 3276 C C . ASP A 1 434 ? -37.312 18.891 25.547 1 65.94 434 ASP A C 1
ATOM 3278 O O . ASP A 1 434 ? -37.062 17.766 25.969 1 65.94 434 ASP A O 1
ATOM 3282 N N . ASP A 1 435 ? -37.688 19.016 24.188 1 69.12 435 ASP A N 1
ATOM 3283 C CA . ASP A 1 435 ? -38.125 17.906 23.359 1 69.12 435 ASP A CA 1
ATOM 3284 C C . ASP A 1 435 ? -37.062 17.484 22.359 1 69.12 435 ASP A C 1
ATOM 3286 O O . ASP A 1 435 ? -37.344 16.812 21.375 1 69.12 435 ASP A O 1
ATOM 3290 N N . GLU A 1 436 ? -35.812 17.953 22.75 1 81.75 436 GLU A N 1
ATOM 3291 C CA . GLU A 1 436 ? -34.812 17.641 21.734 1 81.75 436 GLU A CA 1
ATOM 3292 C C . GLU A 1 436 ? -33.531 17.078 22.375 1 81.75 436 GLU A C 1
ATOM 3294 O O . GLU A 1 436 ? -33.25 17.328 23.547 1 81.75 436 GLU A O 1
ATOM 3299 N N . VAL A 1 437 ? -32.875 16.156 21.656 1 90.69 437 VAL A N 1
ATOM 3300 C CA . VAL A 1 437 ? -31.578 15.625 22.047 1 90.69 437 VAL A CA 1
ATOM 3301 C C . VAL A 1 437 ? -30.516 16.109 21.047 1 90.69 437 VAL A C 1
ATOM 3303 O O . VAL A 1 437 ? -30.781 16.219 19.859 1 90.69 437 VAL A O 1
ATOM 3306 N N . TRP A 1 438 ? -29.359 16.5 21.672 1 89.19 438 TRP A N 1
ATOM 3307 C CA . TRP A 1 438 ? -28.312 16.938 20.766 1 89.19 438 TRP A CA 1
ATOM 3308 C C . TRP A 1 438 ? -26.938 16.578 21.312 1 89.19 438 TRP A C 1
ATOM 3310 O O . TRP A 1 438 ? -26.797 16.234 22.5 1 89.19 438 TRP A O 1
ATOM 3320 N N . ALA A 1 439 ? -25.938 16.484 20.516 1 90 439 ALA A N 1
ATOM 3321 C CA . ALA A 1 439 ? -24.547 16.266 20.844 1 90 439 ALA A CA 1
ATOM 3322 C C . ALA A 1 439 ? -23.625 16.969 19.859 1 90 439 ALA A C 1
ATOM 3324 O O . ALA A 1 439 ? -24.031 17.281 18.734 1 90 439 ALA A O 1
ATOM 3325 N N . CYS A 1 440 ? -22.484 17.281 20.375 1 86.81 440 CYS A N 1
ATOM 3326 C CA . CYS A 1 440 ? -21.469 17.969 19.562 1 86.81 440 CYS A CA 1
ATOM 3327 C C . CYS A 1 440 ? -20.297 17.031 19.266 1 86.81 440 CYS A C 1
ATOM 3329 O O . CYS A 1 440 ? -19.703 16.469 20.172 1 86.81 440 CYS A O 1
ATOM 3331 N N . PHE A 1 441 ? -20.016 16.938 17.969 1 84.88 441 PHE A N 1
ATOM 3332 C CA . PHE A 1 441 ? -18.938 16.062 17.547 1 84.88 441 PHE A CA 1
ATOM 3333 C C . PHE A 1 441 ? -17.812 16.875 16.906 1 84.88 441 PHE A C 1
ATOM 3335 O O . PHE A 1 441 ? -18.062 17.922 16.312 1 84.88 441 PHE A O 1
ATOM 3342 N N . GLU A 1 442 ? -16.594 16.297 17 1 73.75 442 GLU A N 1
ATOM 3343 C CA . GLU A 1 442 ? -15.43 16.938 16.406 1 73.75 442 GLU A CA 1
ATOM 3344 C C . GLU A 1 442 ? -15.406 16.75 14.891 1 73.75 442 GLU A C 1
ATOM 3346 O O . GLU A 1 442 ? -14.914 17.625 14.164 1 73.75 442 GLU A O 1
ATOM 3351 N N . ALA A 1 443 ? -15.977 15.656 14.414 1 76.56 443 ALA A N 1
ATOM 3352 C CA . ALA A 1 443 ? -15.906 15.312 12.992 1 76.56 443 ALA A CA 1
ATOM 3353 C C . ALA A 1 443 ? -17.312 15.203 12.391 1 76.56 443 ALA A C 1
ATOM 3355 O O . ALA A 1 443 ? -18.203 14.617 13 1 76.56 443 ALA A O 1
ATOM 3356 N N . ALA A 1 444 ? -17.438 15.836 11.211 1 78.44 444 ALA A N 1
ATOM 3357 C CA . ALA A 1 444 ? -18.719 15.781 10.516 1 78.44 444 ALA A CA 1
ATOM 3358 C C . ALA A 1 444 ? -19.109 14.344 10.203 1 78.44 444 ALA A C 1
ATOM 3360 O O . ALA A 1 444 ? -20.297 13.984 10.297 1 78.44 444 ALA A O 1
ATOM 3361 N N . GLY A 1 445 ? -18.172 13.586 9.812 1 77.19 445 GLY A N 1
ATOM 3362 C CA . GLY A 1 445 ? -18.453 12.188 9.531 1 77.19 445 GLY A CA 1
ATOM 3363 C C . GLY A 1 445 ? -19.031 11.445 10.727 1 77.19 445 GLY A C 1
ATOM 3364 O O . GLY A 1 445 ? -19.969 10.664 10.586 1 77.19 445 GLY A O 1
ATOM 3365 N N . THR A 1 446 ? -18.453 11.695 11.883 1 80.81 446 THR A N 1
ATOM 3366 C CA . THR A 1 446 ? -18.938 11.062 13.102 1 80.81 446 THR A CA 1
ATOM 3367 C C . THR A 1 446 ? -20.359 11.516 13.414 1 80.81 446 THR A C 1
ATOM 3369 O O . THR A 1 446 ? -21.188 10.727 13.875 1 80.81 446 THR A O 1
ATOM 3372 N N . ALA A 1 447 ? -20.562 12.773 13.172 1 87.25 447 ALA A N 1
ATOM 3373 C CA . ALA A 1 447 ? -21.906 13.297 13.391 1 87.25 447 ALA A CA 1
ATOM 3374 C C . ALA A 1 447 ? -22.938 12.594 12.508 1 87.25 447 ALA A C 1
ATOM 3376 O O . ALA A 1 447 ? -24.031 12.25 12.961 1 87.25 447 ALA A O 1
ATOM 3377 N N . LEU A 1 448 ? -22.578 12.398 11.281 1 85.69 448 LEU A N 1
ATOM 3378 C CA . LEU A 1 448 ? -23.484 11.703 10.359 1 85.69 448 LEU A CA 1
ATOM 3379 C C . LEU A 1 448 ? -23.719 10.266 10.82 1 85.69 448 LEU A C 1
ATOM 3381 O O . LEU A 1 448 ? -24.844 9.781 10.766 1 85.69 448 LEU A O 1
ATOM 3385 N N . ARG A 1 449 ? -22.703 9.633 11.258 1 85.31 449 ARG A N 1
ATOM 3386 C CA . ARG A 1 449 ? -22.859 8.281 11.781 1 85.31 449 ARG A CA 1
ATOM 3387 C C . ARG A 1 449 ? -23.734 8.266 13.031 1 85.31 449 ARG A C 1
ATOM 3389 O O . ARG A 1 449 ? -24.516 7.34 13.234 1 85.31 449 ARG A O 1
ATOM 3396 N N . ALA A 1 450 ? -23.531 9.258 13.836 1 88.56 450 ALA A N 1
ATOM 3397 C CA . ALA A 1 450 ? -24.344 9.367 15.047 1 88.56 450 ALA A CA 1
ATOM 3398 C C . ALA A 1 450 ? -25.828 9.523 14.711 1 88.56 450 ALA A C 1
ATOM 3400 O O . ALA A 1 450 ? -26.672 8.891 15.336 1 88.56 450 ALA A O 1
ATOM 3401 N N . ALA A 1 451 ? -26.094 10.375 13.758 1 91 451 ALA A N 1
ATOM 3402 C CA . ALA A 1 451 ? -27.484 10.562 13.32 1 91 451 ALA A CA 1
ATOM 3403 C C . ALA A 1 451 ? -28.062 9.25 12.797 1 91 451 ALA A C 1
ATOM 3405 O O . ALA A 1 451 ? -29.203 8.898 13.117 1 91 451 ALA A O 1
ATOM 3406 N N . ALA A 1 452 ? -27.297 8.57 12 1 89.38 452 ALA A N 1
ATOM 3407 C CA . ALA A 1 452 ? -27.734 7.289 11.453 1 89.38 452 ALA A CA 1
ATOM 3408 C C . ALA A 1 452 ? -28 6.281 12.57 1 89.38 452 ALA A C 1
ATOM 3410 O O . ALA A 1 452 ? -29.016 5.566 12.539 1 89.38 452 ALA A O 1
ATOM 3411 N N . ALA A 1 453 ? -27.109 6.23 13.461 1 89.19 453 ALA A N 1
ATOM 3412 C CA . ALA A 1 453 ? -27.266 5.344 14.609 1 89.19 453 ALA A CA 1
ATOM 3413 C C . ALA A 1 453 ? -28.516 5.707 15.406 1 89.19 453 ALA A C 1
ATOM 3415 O O . ALA A 1 453 ? -29.234 4.824 15.891 1 89.19 453 ALA A O 1
ATOM 3416 N N . LEU A 1 454 ? -28.734 6.914 15.57 1 91.94 454 LEU A N 1
ATOM 3417 C CA . LEU A 1 454 ? -29.906 7.395 16.297 1 91.94 454 LEU A CA 1
ATOM 3418 C C . LEU A 1 454 ? -31.188 6.984 15.594 1 91.94 454 LEU A C 1
ATOM 3420 O O . LEU A 1 454 ? -32.156 6.555 16.234 1 91.94 454 LEU A O 1
ATOM 3424 N N . HIS A 1 455 ? -31.234 7.172 14.297 1 92.38 455 HIS A N 1
ATOM 3425 C CA . HIS A 1 455 ? -32.375 6.703 13.508 1 92.38 455 HIS A CA 1
ATOM 3426 C C . HIS A 1 455 ? -32.625 5.227 13.758 1 92.38 455 HIS A C 1
ATOM 3428 O O . HIS A 1 455 ? -33.781 4.828 13.977 1 92.38 455 HIS A O 1
ATOM 3434 N N . ALA A 1 456 ? -31.594 4.484 13.672 1 91.25 456 ALA A N 1
ATOM 3435 C CA . ALA A 1 456 ? -31.734 3.039 13.852 1 91.25 456 ALA A CA 1
ATOM 3436 C C . ALA A 1 456 ? -32.219 2.701 15.25 1 91.25 456 ALA A C 1
ATOM 3438 O O . ALA A 1 456 ? -33.094 1.826 15.414 1 91.25 456 ALA A O 1
ATOM 3439 N N . THR A 1 457 ? -31.672 3.326 16.188 1 90.88 457 THR A N 1
ATOM 3440 C CA . THR A 1 457 ? -32.031 3.104 17.578 1 90.88 457 THR A CA 1
ATOM 3441 C C . THR A 1 457 ? -33.531 3.408 17.797 1 90.88 457 THR A C 1
ATOM 3443 O O . THR A 1 457 ? -34.25 2.625 18.438 1 90.88 457 THR A O 1
ATOM 3446 N N . CYS A 1 458 ? -34.031 4.48 17.344 1 91.88 458 CYS A N 1
ATOM 3447 C CA . CYS A 1 458 ? -35.438 4.879 17.516 1 91.88 458 CYS A CA 1
ATOM 3448 C C . CYS A 1 458 ? -36.344 3.998 16.672 1 91.88 458 CYS A C 1
ATOM 3450 O O . CYS A 1 458 ? -37.438 3.623 17.141 1 91.88 458 CYS A O 1
ATOM 3452 N N . ALA A 1 459 ? -35.844 3.646 15.492 1 91.31 459 ALA A N 1
ATOM 3453 C CA . ALA A 1 459 ? -36.625 2.764 14.633 1 91.31 459 ALA A CA 1
ATOM 3454 C C . ALA A 1 459 ? -36.844 1.41 15.305 1 91.31 459 ALA A C 1
ATOM 3456 O O . ALA A 1 459 ? -37.906 0.807 15.148 1 91.31 459 ALA A O 1
ATOM 3457 N N . ALA A 1 460 ? -35.906 0.996 15.922 1 90.31 460 ALA A N 1
ATOM 3458 C CA . ALA A 1 460 ? -36 -0.271 16.641 1 90.31 460 ALA A CA 1
ATOM 3459 C C . ALA A 1 460 ? -37.094 -0.206 17.703 1 90.31 460 ALA A C 1
ATOM 3461 O O . ALA A 1 460 ? -37.625 -1.237 18.125 1 90.31 460 ALA A O 1
ATOM 3462 N N . ARG A 1 461 ? -37.469 0.95 18.094 1 91.62 461 ARG A N 1
ATOM 3463 C CA . ARG A 1 461 ? -38.5 1.144 19.078 1 91.62 461 ARG A CA 1
ATOM 3464 C C . ARG A 1 461 ? -39.812 1.611 18.422 1 91.62 461 ARG A C 1
ATOM 3466 O O . ARG A 1 461 ? -40.719 2.062 19.094 1 91.62 461 ARG A O 1
ATOM 3473 N N . GLY A 1 462 ? -39.75 1.576 17.047 1 91.31 462 GLY A N 1
ATOM 3474 C CA . GLY A 1 462 ? -40.969 1.895 16.281 1 91.31 462 GLY A CA 1
ATOM 3475 C C . GLY A 1 462 ? -41.156 3.385 16.109 1 91.31 462 GLY A C 1
ATOM 3476 O O . GLY A 1 462 ? -42.281 3.83 15.82 1 91.31 462 GLY A O 1
ATOM 3477 N N . VAL A 1 463 ? -40.219 4.176 16.359 1 91.94 463 VAL A N 1
ATOM 3478 C CA . VAL A 1 463 ? -40.375 5.625 16.25 1 91.94 463 VAL A CA 1
ATOM 3479 C C . VAL A 1 463 ? -39.5 6.145 15.102 1 91.94 463 VAL A C 1
ATOM 3481 O O . VAL A 1 463 ? -38.344 5.738 14.953 1 91.94 463 VAL A O 1
ATOM 3484 N N . THR A 1 464 ? -40.125 6.945 14.305 1 93.25 464 THR A N 1
ATOM 3485 C CA . THR A 1 464 ? -39.375 7.633 13.25 1 93.25 464 THR A CA 1
ATOM 3486 C C . THR A 1 464 ? -39.031 9.055 13.68 1 93.25 464 THR A C 1
ATOM 3488 O O . THR A 1 464 ? -39.875 9.781 14.203 1 93.25 464 THR A O 1
ATOM 3491 N N . ILE A 1 465 ? -37.781 9.383 13.492 1 92.44 465 ILE A N 1
ATOM 3492 C CA . ILE A 1 465 ? -37.344 10.695 13.945 1 92.44 465 ILE A CA 1
ATOM 3493 C C . ILE A 1 465 ? -36.781 11.484 12.766 1 92.44 465 ILE A C 1
ATOM 3495 O O . ILE A 1 465 ? -36.719 10.977 11.641 1 92.44 465 ILE A O 1
ATOM 3499 N N . ALA A 1 466 ? -36.469 12.766 13.062 1 92.25 466 ALA A N 1
ATOM 3500 C CA . ALA A 1 466 ? -35.781 13.648 12.141 1 92.25 466 ALA A CA 1
ATOM 3501 C C . ALA A 1 466 ? -34.531 14.227 12.789 1 92.25 466 ALA A C 1
ATOM 3503 O O . ALA A 1 466 ? -34.531 14.578 13.969 1 92.25 466 ALA A O 1
ATOM 3504 N N . CYS A 1 467 ? -33.5 14.25 12.008 1 92.94 467 CYS A N 1
ATOM 3505 C CA . CYS A 1 467 ? -32.25 14.797 12.516 1 92.94 467 CYS A CA 1
ATOM 3506 C C . CYS A 1 467 ? -31.812 16.016 11.711 1 92.94 467 CYS A C 1
ATOM 3508 O O . CYS A 1 467 ? -32 16.062 10.492 1 92.94 467 CYS A O 1
ATOM 3510 N N . GLY A 1 468 ? -31.266 16.969 12.43 1 92.69 468 GLY A N 1
ATOM 3511 C CA . GLY A 1 468 ? -30.578 18.109 11.852 1 92.69 468 GLY A CA 1
ATOM 3512 C C . GLY A 1 468 ? -29.125 18.203 12.25 1 92.69 468 GLY A C 1
ATOM 3513 O O . GLY A 1 468 ? -28.766 17.953 13.398 1 92.69 468 GLY A O 1
ATOM 3514 N N . ILE A 1 469 ? -28.297 18.5 11.234 1 91.56 469 ILE A N 1
ATOM 3515 C CA . ILE A 1 469 ? -26.859 18.578 11.492 1 91.56 469 ILE A CA 1
ATOM 3516 C C . ILE A 1 469 ? -26.312 19.891 10.938 1 91.56 469 ILE A C 1
ATOM 3518 O O . ILE A 1 469 ? -26.641 20.281 9.82 1 91.56 469 ILE A O 1
ATOM 3522 N N . ASP A 1 470 ? -25.562 20.594 11.75 1 88.81 470 ASP A N 1
ATOM 3523 C CA . ASP A 1 470 ? -24.844 21.781 11.305 1 88.81 470 ASP A CA 1
ATOM 3524 C C . ASP A 1 470 ? -23.406 21.781 11.836 1 88.81 470 ASP A C 1
ATOM 3526 O O . ASP A 1 470 ? -23.141 21.25 12.914 1 88.81 470 ASP A O 1
ATOM 3530 N N . ALA A 1 471 ? -22.547 22.234 11 1 85.06 471 ALA A N 1
ATOM 3531 C CA . ALA A 1 471 ? -21.172 22.453 11.422 1 85.06 471 ALA A CA 1
ATOM 3532 C C . ALA A 1 471 ? -20.828 23.938 11.484 1 85.06 471 ALA A C 1
ATOM 3534 O O . ALA A 1 471 ? -20.906 24.641 10.477 1 85.06 471 ALA A O 1
ATOM 3535 N N . SER A 1 472 ? -20.562 24.406 12.68 1 80.12 472 SER A N 1
ATOM 3536 C CA . SER A 1 472 ? -20.172 25.797 12.883 1 80.12 472 SER A CA 1
ATOM 3537 C C . SER A 1 472 ? -19.438 25.969 14.203 1 80.12 472 SER A C 1
ATOM 3539 O O . SER A 1 472 ? -19.062 24.984 14.844 1 80.12 472 SER A O 1
ATOM 3541 N N . GLU A 1 473 ? -19.203 27.156 14.5 1 78.44 473 GLU A N 1
ATOM 3542 C CA . GLU A 1 473 ? -18.453 27.516 15.695 1 78.44 473 GLU A CA 1
ATOM 3543 C C . GLU A 1 473 ? -19.219 27.141 16.969 1 78.44 473 GLU A C 1
ATOM 3545 O O . GLU A 1 473 ? -20.422 27.344 17.047 1 78.44 473 GLU A O 1
ATOM 3550 N N . ILE A 1 474 ? -18.516 26.562 17.875 1 75.38 474 ILE A N 1
ATOM 3551 C CA . ILE A 1 474 ? -19.016 26.297 19.219 1 75.38 474 ILE A CA 1
ATOM 3552 C C . ILE A 1 474 ? -18.047 26.844 20.25 1 75.38 474 ILE A C 1
ATOM 3554 O O . ILE A 1 474 ? -16.828 26.828 20.047 1 75.38 474 ILE A O 1
ATOM 3558 N N . GLU A 1 475 ? -18.547 27.469 21.141 1 78.19 475 GLU A N 1
ATOM 3559 C CA . GLU A 1 475 ? -17.781 27.906 22.312 1 78.19 475 GLU A CA 1
ATOM 3560 C C . GLU A 1 475 ? -18.047 27 23.516 1 78.19 475 GLU A C 1
ATOM 3562 O O . GLU A 1 475 ? -19.203 26.75 23.859 1 78.19 475 GLU A O 1
ATOM 3567 N N . GLN A 1 476 ? -17.016 26.422 23.922 1 72.12 476 GLN A N 1
ATOM 3568 C CA . GLN A 1 476 ? -17.172 25.5 25.047 1 72.12 476 GLN A CA 1
ATOM 3569 C C . GLN A 1 476 ? -16.594 26.094 26.328 1 72.12 476 GLN A C 1
ATOM 3571 O O . GLN A 1 476 ? -15.477 26.609 26.328 1 72.12 476 GLN A O 1
ATOM 3576 N N . GLU A 1 477 ? -17.422 26.234 27.25 1 68.31 477 GLU A N 1
ATOM 3577 C CA . GLU A 1 477 ? -17.031 26.594 28.625 1 68.31 477 GLU A CA 1
ATOM 3578 C C . GLU A 1 477 ? -17.375 25.484 29.594 1 68.31 477 GLU A C 1
ATOM 3580 O O . GLU A 1 477 ? -18.531 25.344 30.016 1 68.31 477 GLU A O 1
ATOM 3585 N N . GLY A 1 478 ? -16.422 24.672 29.984 1 65.5 478 GLY A N 1
ATOM 3586 C CA . GLY A 1 478 ? -16.703 23.516 30.812 1 65.5 478 GLY A CA 1
ATOM 3587 C C . GLY A 1 478 ? -17.531 22.453 30.094 1 65.5 478 GLY A C 1
ATOM 3588 O O . GLY A 1 478 ? -17.141 21.953 29.047 1 65.5 478 GLY A O 1
ATOM 3589 N N . THR A 1 479 ? -18.703 22.266 30.641 1 66 479 THR A N 1
ATOM 3590 C CA . THR A 1 479 ? -19.594 21.25 30.094 1 66 479 THR A CA 1
ATOM 3591 C C . THR A 1 479 ? -20.625 21.875 29.172 1 66 479 THR A C 1
ATOM 3593 O O . THR A 1 479 ? -21.453 21.172 28.578 1 66 479 THR A O 1
ATOM 3596 N N . ILE A 1 480 ? -20.531 23.172 29.109 1 61.56 480 ILE A N 1
ATOM 3597 C CA . ILE A 1 480 ? -21.547 23.875 28.344 1 61.56 480 ILE A CA 1
ATOM 3598 C C . ILE A 1 480 ? -21.016 24.25 26.969 1 61.56 480 ILE A C 1
ATOM 3600 O O . ILE A 1 480 ? -19.875 24.703 26.844 1 61.56 480 ILE A O 1
ATOM 3604 N N . ALA A 1 481 ? -21.719 23.891 25.984 1 73.5 481 ALA A N 1
ATOM 3605 C CA . ALA A 1 481 ? -21.391 24.297 24.625 1 73.5 481 ALA A CA 1
ATOM 3606 C C . ALA A 1 481 ? -22.484 25.203 24.031 1 73.5 481 ALA A C 1
ATOM 3608 O O . ALA A 1 481 ? -23.672 24.891 24.156 1 73.5 481 ALA A O 1
ATOM 3609 N N . ARG A 1 482 ? -22.078 26.391 23.656 1 75.12 482 ARG A N 1
ATOM 3610 C CA . ARG A 1 482 ? -22.969 27.344 23 1 75.12 482 ARG A CA 1
ATOM 3611 C C . ARG A 1 482 ? -22.438 27.75 21.641 1 75.12 482 ARG A C 1
ATOM 3613 O O . ARG A 1 482 ? -21.234 27.672 21.375 1 75.12 482 ARG A O 1
ATOM 3620 N N . GLY A 1 483 ? -23.438 28 20.734 1 78.31 483 GLY A N 1
ATOM 3621 C CA . GLY A 1 483 ? -22.984 28.516 19.453 1 78.31 483 GLY A CA 1
ATOM 3622 C C . GLY A 1 483 ? -24.016 28.328 18.344 1 78.31 483 GLY A C 1
ATOM 3623 O O . GLY A 1 483 ? -25.031 27.672 18.547 1 78.31 483 GLY A O 1
ATOM 3624 N N . PRO A 1 484 ? -23.734 28.969 17.297 1 78.06 484 PRO A N 1
ATOM 3625 C CA . PRO A 1 484 ? -24.688 28.969 16.172 1 78.06 484 PRO A CA 1
ATOM 3626 C C . PRO A 1 484 ? -24.953 27.562 15.641 1 78.06 484 PRO A C 1
ATOM 3628 O O . PRO A 1 484 ? -26.062 27.281 15.164 1 78.06 484 PRO A O 1
ATOM 3631 N N . ALA A 1 485 ? -24.016 26.734 15.758 1 82.62 485 ALA A N 1
ATOM 3632 C CA . ALA A 1 485 ? -24.203 25.391 15.219 1 82.62 485 ALA A CA 1
ATOM 3633 C C . ALA A 1 485 ? -25.344 24.656 15.914 1 82.62 485 ALA A C 1
ATOM 3635 O O . ALA A 1 485 ? -26.125 23.969 15.266 1 82.62 485 ALA A O 1
ATOM 3636 N N . ARG A 1 486 ? -25.391 24.797 17.203 1 81.5 486 ARG A N 1
ATOM 3637 C CA . ARG A 1 486 ? -26.453 24.141 17.969 1 81.5 486 ARG A CA 1
ATOM 3638 C C . ARG A 1 486 ? -27.828 24.672 17.578 1 81.5 486 ARG A C 1
ATOM 3640 O O . ARG A 1 486 ? -28.75 23.906 17.312 1 81.5 486 ARG A O 1
ATOM 3647 N N . ASP A 1 487 ? -27.922 25.969 17.484 1 85.06 487 ASP A N 1
ATOM 3648 C CA . ASP A 1 487 ? -29.203 26.609 17.172 1 85.06 487 ASP A CA 1
ATOM 3649 C C . ASP A 1 487 ? -29.672 26.25 15.766 1 85.06 487 ASP A C 1
ATOM 3651 O O . ASP A 1 487 ? -30.844 25.922 15.562 1 85.06 487 ASP A O 1
ATOM 3655 N N . ARG A 1 488 ? -28.703 26.266 14.906 1 87.06 488 ARG A N 1
ATOM 3656 C CA . ARG A 1 488 ? -29.062 25.969 13.523 1 87.06 488 ARG A CA 1
ATOM 3657 C C . ARG A 1 488 ? -29.438 24.5 13.352 1 87.06 488 ARG A C 1
ATOM 3659 O O . ARG A 1 488 ? -30.375 24.188 12.625 1 87.06 488 ARG A O 1
ATOM 3666 N N . ALA A 1 489 ? -28.703 23.672 13.961 1 90.06 489 ALA A N 1
ATOM 3667 C CA . ALA A 1 489 ? -29.031 22.25 13.883 1 90.06 489 ALA A CA 1
ATOM 3668 C C . ALA A 1 489 ? -30.438 21.969 14.414 1 90.06 489 ALA A C 1
ATOM 3670 O O . ALA A 1 489 ? -31.156 21.141 13.875 1 90.06 489 ALA A O 1
ATOM 3671 N N . ALA A 1 490 ? -30.797 22.625 15.438 1 87.75 490 ALA A N 1
ATOM 3672 C CA . ALA A 1 490 ? -32.125 22.469 16.016 1 87.75 490 ALA A CA 1
ATOM 3673 C C . ALA A 1 490 ? -33.219 22.906 15.016 1 87.75 490 ALA A C 1
ATOM 3675 O O . ALA A 1 490 ? -34.219 22.203 14.844 1 87.75 490 ALA A O 1
ATOM 3676 N N . VAL A 1 491 ? -32.938 24.031 14.414 1 87.94 491 VAL A N 1
ATOM 3677 C CA . VAL A 1 491 ? -33.875 24.547 13.438 1 87.94 491 VAL A CA 1
ATOM 3678 C C . VAL A 1 491 ? -34.031 23.562 12.281 1 87.94 491 VAL A C 1
ATOM 3680 O O . VAL A 1 491 ? -35.156 23.281 11.828 1 87.94 491 VAL A O 1
ATOM 3683 N N . ILE A 1 492 ? -32.906 23.016 11.859 1 89.75 492 ILE A N 1
ATOM 3684 C CA . ILE A 1 492 ? -32.906 22.078 10.75 1 89.75 492 ILE A CA 1
ATOM 3685 C C . ILE A 1 492 ? -33.688 20.812 11.148 1 89.75 492 ILE A C 1
ATOM 3687 O O . ILE A 1 492 ? -34.469 20.281 10.375 1 89.75 492 ILE A O 1
ATOM 3691 N N . ALA A 1 493 ? -33.469 20.328 12.297 1 90.31 493 ALA A N 1
ATOM 3692 C CA . ALA A 1 493 ? -34.156 19.125 12.781 1 90.31 493 ALA A CA 1
ATOM 3693 C C . ALA A 1 493 ? -35.656 19.312 12.812 1 90.31 493 ALA A C 1
ATOM 3695 O O . ALA A 1 493 ? -36.406 18.391 12.477 1 90.31 493 ALA A O 1
ATOM 3696 N N . ARG A 1 494 ? -36.125 20.438 13.195 1 87.94 494 ARG A N 1
ATOM 3697 C CA . ARG A 1 494 ? -37.531 20.734 13.312 1 87.94 494 ARG A CA 1
ATOM 3698 C C . ARG A 1 494 ? -38.188 20.828 11.938 1 87.94 494 ARG A C 1
ATOM 3700 O O . ARG A 1 494 ? -39.375 20.547 11.789 1 87.94 494 ARG A O 1
ATOM 3707 N N . ALA A 1 495 ? -37.344 21.203 11.023 1 87.31 495 ALA A N 1
ATOM 3708 C CA . ALA A 1 495 ? -37.875 21.391 9.672 1 87.31 495 ALA A CA 1
ATOM 3709 C C . ALA A 1 495 ? -37.781 20.109 8.867 1 87.31 495 ALA A C 1
ATOM 3711 O O . ALA A 1 495 ? -38.469 19.953 7.84 1 87.31 495 ALA A O 1
ATOM 3712 N N . ALA A 1 496 ? -36.969 19.234 9.312 1 88.94 496 ALA A N 1
ATOM 3713 C CA . ALA A 1 496 ? -36.719 18.016 8.562 1 88.94 496 ALA A CA 1
ATOM 3714 C C . ALA A 1 496 ? -37.938 17.062 8.648 1 88.94 496 ALA A C 1
ATOM 3716 O O . ALA A 1 496 ? -38.594 17 9.68 1 88.94 496 ALA A O 1
ATOM 3717 N N . ALA A 1 497 ? -38.156 16.344 7.523 1 88.56 497 ALA A N 1
ATOM 3718 C CA . ALA A 1 497 ? -39.219 15.32 7.516 1 88.56 497 ALA A CA 1
ATOM 3719 C C . ALA A 1 497 ? -38.844 14.117 8.367 1 88.56 497 ALA A C 1
ATOM 3721 O O . ALA A 1 497 ? -37.656 13.781 8.469 1 88.56 497 ALA A O 1
ATOM 3722 N N . GLU A 1 498 ? -39.844 13.508 8.938 1 88.81 498 GLU A N 1
ATOM 3723 C CA . GLU A 1 498 ? -39.562 12.297 9.703 1 88.81 498 GLU A CA 1
ATOM 3724 C C . GLU A 1 498 ? -38.875 11.242 8.844 1 88.81 498 GLU A C 1
ATOM 3726 O O . GLU A 1 498 ? -39.188 11.078 7.664 1 88.81 498 GLU A O 1
ATOM 3731 N N . GLY A 1 499 ? -37.938 10.648 9.461 1 90 499 GLY A N 1
ATOM 3732 C CA . GLY A 1 499 ? -37.188 9.602 8.773 1 90 499 GLY A CA 1
ATOM 3733 C C . GLY A 1 499 ? -36 10.117 7.988 1 90 499 GLY A C 1
ATOM 3734 O O . GLY A 1 499 ? -35.281 9.336 7.363 1 90 499 GLY A O 1
ATOM 3735 N N . THR A 1 500 ? -35.781 11.43 8.102 1 90.19 500 THR A N 1
ATOM 3736 C CA . THR A 1 500 ? -34.719 11.984 7.285 1 90.19 500 THR A CA 1
ATOM 3737 C C . THR A 1 500 ? -33.688 12.703 8.148 1 90.19 500 THR A C 1
ATOM 3739 O O . THR A 1 500 ? -33.938 13 9.32 1 90.19 500 THR A O 1
ATOM 3742 N N . THR A 1 501 ? -32.5 12.805 7.582 1 91.56 501 THR A N 1
ATOM 3743 C CA . THR A 1 501 ? -31.438 13.656 8.125 1 91.56 501 THR A CA 1
ATOM 3744 C C . THR A 1 501 ? -31.094 14.773 7.145 1 91.56 501 THR A C 1
ATOM 3746 O O . THR A 1 501 ? -30.828 14.516 5.969 1 91.56 501 THR A O 1
ATOM 3749 N N . ARG A 1 502 ? -31.188 16.016 7.652 1 89.69 502 ARG A N 1
ATOM 3750 C CA . ARG A 1 502 ? -30.766 17.172 6.879 1 89.69 502 ARG A CA 1
ATOM 3751 C C . ARG A 1 502 ? -29.547 17.844 7.508 1 89.69 502 ARG A C 1
ATOM 3753 O O . ARG A 1 502 ? -29.375 17.812 8.727 1 89.69 502 ARG A O 1
ATOM 3760 N N . CYS A 1 503 ? -28.641 18.328 6.613 1 89.19 503 CYS A N 1
ATOM 3761 C CA . CYS A 1 503 ? -27.453 18.984 7.125 1 89.19 503 CYS A CA 1
ATOM 3762 C C . CYS A 1 503 ? -27.094 20.203 6.285 1 89.19 503 CYS A C 1
ATOM 3764 O O . CYS A 1 503 ? -27.656 20.406 5.211 1 89.19 503 CYS A O 1
ATOM 3766 N N . THR A 1 504 ? -26.312 21.062 6.875 1 84.12 504 THR A N 1
ATOM 3767 C CA . THR A 1 504 ? -25.828 22.219 6.125 1 84.12 504 THR A CA 1
ATOM 3768 C C . THR A 1 504 ? -24.797 21.781 5.078 1 84.12 504 THR A C 1
ATOM 3770 O O . THR A 1 504 ? -24.219 20.703 5.176 1 84.12 504 THR A O 1
ATOM 3773 N N . ALA A 1 505 ? -24.547 22.641 4.086 1 76.31 505 ALA A N 1
ATOM 3774 C CA . ALA A 1 505 ? -23.656 22.359 2.967 1 76.31 505 ALA A CA 1
ATOM 3775 C C . ALA A 1 505 ? -22.234 22.094 3.455 1 76.31 505 ALA A C 1
ATOM 3777 O O . ALA A 1 505 ? -21.516 21.266 2.879 1 76.31 505 ALA A O 1
ATOM 3778 N N . LEU A 1 506 ? -21.875 22.719 4.492 1 74.31 506 LEU A N 1
ATOM 3779 C CA . LEU A 1 506 ? -20.531 22.547 5.027 1 74.31 506 LEU A CA 1
ATOM 3780 C C . LEU A 1 506 ? -20.312 21.109 5.48 1 74.31 506 LEU A C 1
ATOM 3782 O O . LEU A 1 506 ? -19.25 20.531 5.238 1 74.31 506 LEU A O 1
ATOM 3786 N N . VAL A 1 507 ? -21.312 20.5 6.117 1 78.25 507 VAL A N 1
ATOM 3787 C CA . VAL A 1 507 ? -21.219 19.109 6.574 1 78.25 507 VAL A CA 1
ATOM 3788 C C . VAL A 1 507 ? -20.984 18.188 5.379 1 78.25 507 VAL A C 1
ATOM 3790 O O . VAL A 1 507 ? -20.125 17.312 5.418 1 78.25 507 VAL A O 1
ATOM 3793 N N . GLY A 1 508 ? -21.672 18.422 4.32 1 74.12 508 GLY A N 1
ATOM 3794 C CA . GLY A 1 508 ? -21.5 17.641 3.105 1 74.12 508 GLY A CA 1
ATOM 3795 C C . GLY A 1 508 ? -20.125 17.781 2.49 1 74.12 508 GLY A C 1
ATOM 3796 O O . GLY A 1 508 ? -19.578 16.828 1.96 1 74.12 508 GLY A O 1
ATOM 3797 N N . ALA A 1 509 ? -19.625 18.938 2.641 1 67.69 509 ALA A N 1
ATOM 3798 C CA . ALA A 1 509 ? -18.328 19.219 2.055 1 67.69 509 ALA A CA 1
ATOM 3799 C C . ALA A 1 509 ? -17.203 18.531 2.84 1 67.69 509 ALA A C 1
ATOM 3801 O O . ALA A 1 509 ? -16.156 18.219 2.283 1 67.69 509 ALA A O 1
ATOM 3802 N N . LEU A 1 510 ? -17.469 18.328 4.078 1 68.75 510 LEU A N 1
ATOM 3803 C CA . LEU A 1 510 ? -16.438 17.781 4.953 1 68.75 510 LEU A CA 1
ATOM 3804 C C . LEU A 1 510 ? -16.438 16.25 4.891 1 68.75 510 LEU A C 1
ATOM 3806 O O . LEU A 1 510 ? -15.477 15.609 5.316 1 68.75 510 LEU A O 1
ATOM 3810 N N . VAL A 1 511 ? -17.609 15.672 4.383 1 65.44 511 VAL A N 1
ATOM 3811 C CA . VAL A 1 511 ? -17.766 14.227 4.414 1 65.44 511 VAL A CA 1
ATOM 3812 C C . VAL A 1 511 ? -17.875 13.688 2.988 1 65.44 511 VAL A C 1
ATOM 3814 O O . VAL A 1 511 ? -18.703 14.133 2.203 1 65.44 511 VAL A O 1
ATOM 3817 N N . HIS A 1 512 ? -16.781 12.969 2.541 1 53.59 512 HIS A N 1
ATOM 3818 C CA . HIS A 1 512 ? -16.906 12.203 1.304 1 53.59 512 HIS A CA 1
ATOM 3819 C C . HIS A 1 512 ? -17.078 10.719 1.587 1 53.59 512 HIS A C 1
ATOM 3821 O O . HIS A 1 512 ? -16.109 10.016 1.861 1 53.59 512 HIS A O 1
ATOM 3827 N N . ASP A 1 513 ? -18.312 10.383 2.082 1 53 513 ASP A N 1
ATOM 3828 C CA . ASP A 1 513 ? -18.594 9.008 2.465 1 53 513 ASP A CA 1
ATOM 3829 C C . ASP A 1 513 ? -19.203 8.227 1.303 1 53 513 ASP A C 1
ATOM 3831 O O . ASP A 1 513 ? -20.141 8.703 0.655 1 53 513 ASP A O 1
ATOM 3835 N N . ALA A 1 514 ? -18.547 7.156 0.979 1 48.88 514 ALA A N 1
ATOM 3836 C CA . ALA A 1 514 ? -19.047 6.305 -0.102 1 48.88 514 ALA A CA 1
ATOM 3837 C C . ALA A 1 514 ? -20.453 5.805 0.194 1 48.88 514 ALA A C 1
ATOM 3839 O O . ALA A 1 514 ? -21.188 5.402 -0.718 1 48.88 514 ALA A O 1
ATOM 3840 N N . ALA A 1 515 ? -20.812 5.918 1.383 1 57.34 515 ALA A N 1
ATOM 3841 C CA . ALA A 1 515 ? -22.078 5.297 1.736 1 57.34 515 ALA A CA 1
ATOM 3842 C C . ALA A 1 515 ? -23.219 6.312 1.683 1 57.34 515 ALA A C 1
ATOM 3844 O O . ALA A 1 515 ? -24.406 5.938 1.737 1 57.34 515 ALA A O 1
ATOM 3845 N N . VAL A 1 516 ? -22.875 7.652 1.614 1 67 516 VAL A N 1
ATOM 3846 C CA . VAL A 1 516 ? -23.938 8.648 1.697 1 67 516 VAL A CA 1
ATOM 3847 C C . VAL A 1 516 ? -23.812 9.641 0.546 1 67 516 VAL A C 1
ATOM 3849 O O . VAL A 1 516 ? -22.719 9.852 0.024 1 67 516 VAL A O 1
ATOM 3852 N N . THR A 1 517 ? -24.906 10.039 0.057 1 73.56 517 THR A N 1
ATOM 3853 C CA . THR A 1 517 ? -24.969 11.133 -0.908 1 73.56 517 THR A CA 1
ATOM 3854 C C . THR A 1 517 ? -25.734 12.32 -0.331 1 73.56 517 THR A C 1
ATOM 3856 O O . THR A 1 517 ? -26.625 12.148 0.505 1 73.56 517 THR A O 1
ATOM 3859 N N . PHE A 1 518 ? -25.406 13.531 -0.706 1 71 518 PHE A N 1
ATOM 3860 C CA . PHE A 1 518 ? -26.016 14.766 -0.237 1 71 518 PHE A CA 1
ATOM 3861 C C . PHE A 1 518 ? -26.812 15.43 -1.354 1 71 518 PHE A C 1
ATOM 3863 O O . PHE A 1 518 ? -26.25 15.781 -2.396 1 71 518 PHE A O 1
ATOM 3870 N N . VAL A 1 519 ? -28.125 15.508 -1.138 1 72.94 519 VAL A N 1
ATOM 3871 C CA . VAL A 1 519 ? -29 16.078 -2.148 1 72.94 519 VAL A CA 1
ATOM 3872 C C . VAL A 1 519 ? -29.391 17.5 -1.753 1 72.94 519 VAL A C 1
ATOM 3874 O O . VAL A 1 519 ? -29.828 17.75 -0.626 1 72.94 519 VAL A O 1
ATOM 3877 N N . ALA A 1 520 ? -29.172 18.406 -2.695 1 76.62 520 ALA A N 1
ATOM 3878 C CA . ALA A 1 520 ? -29.516 19.797 -2.434 1 76.62 520 ALA A CA 1
ATOM 3879 C C . ALA A 1 520 ? -31.016 19.984 -2.248 1 76.62 520 ALA A C 1
ATOM 3881 O O . ALA A 1 520 ? -31.812 19.359 -2.955 1 76.62 520 ALA A O 1
ATOM 3882 N N . ILE A 1 521 ? -31.406 20.672 -1.226 1 71.75 521 ILE A N 1
ATOM 3883 C CA . ILE A 1 521 ? -32.812 21 -0.962 1 71.75 521 ILE A CA 1
ATOM 3884 C C . ILE A 1 521 ? -33.125 22.406 -1.476 1 71.75 521 ILE A C 1
ATOM 3886 O O . ILE A 1 521 ? -32.375 23.359 -1.185 1 71.75 521 ILE A O 1
ATOM 3890 N N . ASP A 1 522 ? -34.156 22.516 -2.393 1 61.66 522 ASP A N 1
ATOM 3891 C CA . ASP A 1 522 ? -34.594 23.703 -3.104 1 61.66 522 ASP A CA 1
ATOM 3892 C C . ASP A 1 522 ? -34.406 24.953 -2.252 1 61.66 522 ASP A C 1
ATOM 3894 O O . ASP A 1 522 ? -35.062 25.125 -1.233 1 61.66 522 ASP A O 1
ATOM 3898 N N . GLY A 1 523 ? -33.5 25.906 -2.67 1 59.84 523 GLY A N 1
ATOM 3899 C CA . GLY A 1 523 ? -33.344 27.297 -2.289 1 59.84 523 GLY A CA 1
ATOM 3900 C C . GLY A 1 523 ? -32.375 27.516 -1.134 1 59.84 523 GLY A C 1
ATOM 3901 O O . GLY A 1 523 ? -32.156 28.641 -0.71 1 59.84 523 GLY A O 1
ATOM 3902 N N . GLY A 1 524 ? -31.766 26.406 -0.394 1 63.97 524 GLY A N 1
ATOM 3903 C CA . GLY A 1 524 ? -30.969 26.781 0.771 1 63.97 524 GLY A CA 1
ATOM 3904 C C . GLY A 1 524 ? -29.641 26.062 0.841 1 63.97 524 GLY A C 1
ATOM 3905 O O . GLY A 1 524 ? -29.172 25.5 -0.156 1 63.97 524 GLY A O 1
ATOM 3906 N N . ASP A 1 525 ? -28.922 26.344 1.863 1 73.94 525 ASP A N 1
ATOM 3907 C CA . ASP A 1 525 ? -27.609 25.797 2.139 1 73.94 525 ASP A CA 1
ATOM 3908 C C . ASP A 1 525 ? -27.703 24.438 2.814 1 73.94 525 ASP A C 1
ATOM 3910 O O . ASP A 1 525 ? -26.734 23.938 3.387 1 73.94 525 ASP A O 1
ATOM 3914 N N . GLU A 1 526 ? -28.906 23.875 2.676 1 74.88 526 GLU A N 1
ATOM 3915 C CA . GLU A 1 526 ? -29.094 22.594 3.357 1 74.88 526 GLU A CA 1
ATOM 3916 C C . GLU A 1 526 ? -29.047 21.438 2.369 1 74.88 526 GLU A C 1
ATOM 3918 O O . GLU A 1 526 ? -29.266 21.625 1.169 1 74.88 526 GLU A O 1
ATOM 3923 N N . ARG A 1 527 ? -28.641 20.281 2.879 1 73.56 527 ARG A N 1
ATOM 3924 C CA . ARG A 1 527 ? -28.578 19.031 2.105 1 73.56 527 ARG A CA 1
ATOM 3925 C C . ARG A 1 527 ? -29.328 17.922 2.801 1 73.56 527 ARG A C 1
ATOM 3927 O O . ARG A 1 527 ? -29.328 17.828 4.031 1 73.56 527 ARG A O 1
ATOM 3934 N N . LEU A 1 528 ? -30.062 17.172 1.98 1 70.62 528 LEU A N 1
ATOM 3935 C CA . LEU A 1 528 ? -30.641 15.922 2.463 1 70.62 528 LEU A CA 1
ATOM 3936 C C . LEU A 1 528 ? -29.609 14.789 2.4 1 70.62 528 LEU A C 1
ATOM 3938 O O . LEU A 1 528 ? -28.953 14.609 1.377 1 70.62 528 LEU A O 1
ATOM 3942 N N . VAL A 1 529 ? -29.5 14.094 3.539 1 75.12 529 VAL A N 1
ATOM 3943 C CA . VAL A 1 529 ? -28.547 12.984 3.596 1 75.12 529 VAL A CA 1
ATOM 3944 C C . VAL A 1 529 ? -29.25 11.695 3.148 1 75.12 529 VAL A C 1
ATOM 3946 O O . VAL A 1 529 ? -30.234 11.273 3.758 1 75.12 529 VAL A O 1
ATOM 3949 N N . CYS A 1 530 ? -28.703 11.062 2.076 1 69.94 530 CYS A N 1
ATOM 3950 C CA . CYS A 1 530 ? -29.297 9.844 1.54 1 69.94 530 CYS A CA 1
ATOM 3951 C C . CYS A 1 530 ? -28.281 8.719 1.485 1 69.94 530 CYS A C 1
ATOM 3953 O O . CYS A 1 530 ? -27.078 8.961 1.287 1 69.94 530 CYS A O 1
ATOM 3955 N N . ALA A 1 531 ? -28.672 7.457 1.949 1 66.75 531 ALA A N 1
ATOM 3956 C CA . ALA A 1 531 ? -27.797 6.309 1.689 1 66.75 531 ALA A CA 1
ATOM 3957 C C . ALA A 1 531 ? -27.484 6.188 0.203 1 66.75 531 ALA A C 1
ATOM 3959 O O . ALA A 1 531 ? -28.328 6.469 -0.646 1 66.75 531 ALA A O 1
ATOM 3960 N N . ARG A 1 532 ? -26.172 5.902 -0.007 1 54.81 532 ARG A N 1
ATOM 3961 C CA . ARG A 1 532 ? -25.797 5.766 -1.411 1 54.81 532 ARG A CA 1
ATOM 3962 C C . ARG A 1 532 ? -26.562 4.621 -2.07 1 54.81 532 ARG A C 1
ATOM 3964 O O . ARG A 1 532 ? -26.641 3.518 -1.522 1 54.81 532 ARG A O 1
ATOM 3971 N N . GLY A 1 533 ? -27.156 4.719 -3.281 1 49.03 533 GLY A N 1
ATOM 3972 C CA . GLY A 1 533 ? -28.031 3.84 -4.027 1 49.03 533 GLY A CA 1
ATOM 3973 C C 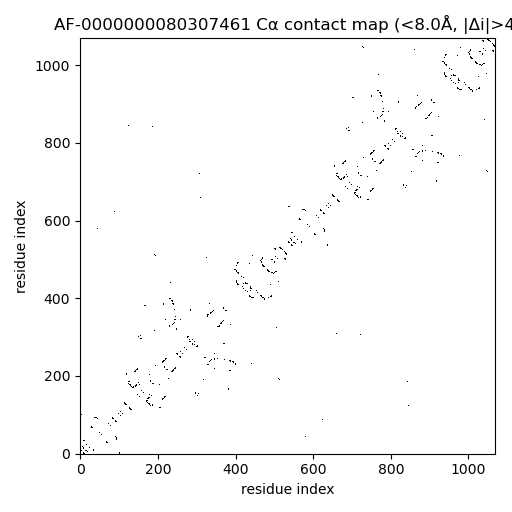. GLY A 1 533 ? -29.5 4.148 -3.816 1 49.03 533 GLY A C 1
ATOM 3974 O O . GLY A 1 533 ? -30.359 3.639 -4.539 1 49.03 533 GLY A O 1
ATOM 3975 N N . GLU A 1 534 ? -29.844 4.742 -2.654 1 37.38 534 GLU A N 1
ATOM 3976 C CA . GLU A 1 534 ? -31.25 5.09 -2.463 1 37.38 534 GLU A CA 1
ATOM 3977 C C . GLU A 1 534 ? -31.562 6.461 -3.059 1 37.38 534 GLU A C 1
ATOM 3979 O O . GLU A 1 534 ? -30.906 7.453 -2.719 1 37.38 534 GLU A O 1
ATOM 3984 N N . THR A 1 535 ? -31.531 6.539 -4.305 1 36.97 535 THR A N 1
ATOM 3985 C CA . THR A 1 535 ? -32.125 7.762 -4.824 1 36.97 535 THR A CA 1
ATOM 3986 C C . THR A 1 535 ? -33.594 7.883 -4.383 1 36.97 535 THR A C 1
ATOM 3988 O O . THR A 1 535 ? -34.312 6.883 -4.336 1 36.97 535 THR A O 1
ATOM 3991 N N . MET B 1 1 ? 29.781 -15.156 -0.342 1 58.59 1 MET B N 1
ATOM 3992 C CA . MET B 1 1 ? 30.547 -14.727 -1.51 1 58.59 1 MET B CA 1
ATOM 3993 C C . MET B 1 1 ? 31.938 -15.359 -1.518 1 58.59 1 MET B C 1
ATOM 3995 O O . MET B 1 1 ? 32.625 -15.352 -0.5 1 58.59 1 MET B O 1
ATOM 3999 N N . SER B 1 2 ? 32.156 -16.172 -2.607 1 74.94 2 SER B N 1
ATOM 4000 C CA . SER B 1 2 ? 33.469 -16.797 -2.691 1 74.94 2 SER B CA 1
ATOM 4001 C C . SER B 1 2 ? 34.25 -16.281 -3.896 1 74.94 2 SER B C 1
ATOM 4003 O O . SER B 1 2 ? 33.688 -15.977 -4.938 1 74.94 2 SER B O 1
ATOM 4005 N N . PHE B 1 3 ? 35.5 -16.062 -3.717 1 79 3 PHE B N 1
ATOM 4006 C CA . PHE B 1 3 ? 36.438 -15.656 -4.766 1 79 3 PHE B CA 1
ATOM 4007 C C . PHE B 1 3 ? 37.438 -16.766 -5.055 1 79 3 PHE B C 1
ATOM 4009 O O . PHE B 1 3 ? 38.094 -17.266 -4.141 1 79 3 PHE B O 1
ATOM 4016 N N . ARG B 1 4 ? 37.375 -17.188 -6.316 1 80.06 4 ARG B N 1
ATOM 4017 C CA . ARG B 1 4 ? 38.344 -18.203 -6.707 1 80.06 4 ARG B CA 1
ATOM 4018 C C . ARG B 1 4 ? 39.5 -17.594 -7.512 1 80.06 4 ARG B C 1
ATOM 4020 O O . ARG B 1 4 ? 39.25 -16.766 -8.398 1 80.06 4 ARG B O 1
ATOM 4027 N N . PHE B 1 5 ? 40.656 -17.922 -7.141 1 82.5 5 PHE B N 1
ATOM 4028 C CA . PHE B 1 5 ? 41.844 -17.438 -7.84 1 82.5 5 PHE B CA 1
ATOM 4029 C C . PHE B 1 5 ? 43 -18.391 -7.664 1 82.5 5 PHE B C 1
ATOM 4031 O O . PHE B 1 5 ? 43.25 -18.891 -6.562 1 82.5 5 PHE B O 1
ATOM 4038 N N . GLY B 1 6 ? 43.594 -18.797 -8.812 1 77.56 6 GLY B N 1
ATOM 4039 C CA . GLY B 1 6 ? 44.844 -19.562 -8.805 1 77.56 6 GLY B CA 1
ATOM 4040 C C . GLY B 1 6 ? 44.719 -20.859 -8.016 1 77.56 6 GLY B C 1
ATOM 4041 O O . GLY B 1 6 ? 45.656 -21.219 -7.277 1 77.56 6 GLY B O 1
ATOM 4042 N N . GLY B 1 7 ? 43.562 -21.5 -8.016 1 78.69 7 GLY B N 1
ATOM 4043 C CA . GLY B 1 7 ? 43.344 -22.75 -7.312 1 78.69 7 GLY B CA 1
ATOM 4044 C C . GLY B 1 7 ? 42.875 -22.562 -5.879 1 78.69 7 GLY B C 1
ATOM 4045 O O . GLY B 1 7 ? 42.75 -23.531 -5.137 1 78.69 7 GLY B O 1
ATOM 4046 N N . HIS B 1 8 ? 42.781 -21.234 -5.484 1 85.19 8 HIS B N 1
ATOM 4047 C CA . HIS B 1 8 ? 42.281 -20.922 -4.148 1 85.19 8 HIS B CA 1
ATOM 4048 C C . HIS B 1 8 ? 40.844 -20.453 -4.199 1 85.19 8 HIS B C 1
ATOM 4050 O O . HIS B 1 8 ? 40.375 -19.938 -5.227 1 85.19 8 HIS B O 1
ATOM 4056 N N . GLU B 1 9 ? 40.125 -20.719 -3.209 1 83.38 9 GLU B N 1
ATOM 4057 C CA . GLU B 1 9 ? 38.75 -20.203 -3.029 1 83.38 9 GLU B CA 1
ATOM 4058 C C . GLU B 1 9 ? 38.594 -19.5 -1.688 1 83.38 9 GLU B C 1
ATOM 4060 O O . GLU B 1 9 ? 38.812 -20.109 -0.633 1 83.38 9 GLU B O 1
ATOM 4065 N N . LEU B 1 10 ? 38.375 -18.219 -1.746 1 82.06 10 LEU B N 1
ATOM 4066 C CA . LEU B 1 10 ? 38.094 -17.422 -0.554 1 82.06 10 LEU B CA 1
ATOM 4067 C C . LEU B 1 10 ? 36.562 -17.281 -0.338 1 82.06 10 LEU B C 1
ATOM 4069 O O . LEU B 1 10 ? 35.875 -16.625 -1.129 1 82.06 10 LEU B O 1
ATOM 4073 N N . ASP B 1 11 ? 36.125 -17.891 0.674 1 73.75 11 ASP B N 1
ATOM 4074 C CA . ASP B 1 11 ? 34.688 -17.828 1.036 1 73.75 11 ASP B CA 1
ATOM 4075 C C . ASP B 1 11 ? 34.469 -16.812 2.146 1 73.75 11 ASP B C 1
ATOM 4077 O O . ASP B 1 11 ? 34.875 -17.031 3.289 1 73.75 11 ASP B O 1
ATOM 4081 N N . LEU B 1 12 ? 33.812 -15.734 1.767 1 69.56 12 LEU B N 1
ATOM 4082 C CA . LEU B 1 12 ? 33.656 -14.641 2.721 1 69.56 12 LEU B CA 1
ATOM 4083 C C . LEU B 1 12 ? 32.594 -14.953 3.746 1 69.56 12 LEU B C 1
ATOM 4085 O O . LEU B 1 12 ? 32.625 -14.453 4.871 1 69.56 12 LEU B O 1
ATOM 4089 N N . ASP B 1 13 ? 31.703 -15.727 3.408 1 63.12 13 ASP B N 1
ATOM 4090 C CA . ASP B 1 13 ? 30.625 -16.094 4.324 1 63.12 13 ASP B CA 1
ATOM 4091 C C . ASP B 1 13 ? 31.125 -17.094 5.367 1 63.12 13 ASP B C 1
ATOM 4093 O O . ASP B 1 13 ? 30.812 -16.969 6.555 1 63.12 13 ASP B O 1
ATOM 4097 N N . ARG B 1 14 ? 31.938 -17.969 4.949 1 65.31 14 ARG B N 1
ATOM 4098 C CA . ARG B 1 14 ? 32.5 -18.984 5.836 1 65.31 14 ARG B CA 1
ATOM 4099 C C . ARG B 1 14 ? 33.812 -18.531 6.434 1 65.31 14 ARG B C 1
ATOM 4101 O O . ARG B 1 14 ? 34.375 -19.203 7.301 1 65.31 14 ARG B O 1
ATOM 4108 N N . ARG B 1 15 ? 34.219 -17.406 5.914 1 71.12 15 ARG B N 1
ATOM 4109 C CA . ARG B 1 15 ? 35.531 -16.891 6.324 1 71.12 15 ARG B CA 1
ATOM 4110 C C . ARG B 1 15 ? 36.594 -17.969 6.254 1 71.12 15 ARG B C 1
ATOM 4112 O O . ARG B 1 15 ? 37.344 -18.172 7.219 1 71.12 15 ARG B O 1
ATOM 4119 N N . GLU B 1 16 ? 36.656 -18.656 5.141 1 80.75 16 GLU B N 1
ATOM 4120 C CA . GLU B 1 16 ? 37.625 -19.734 4.934 1 80.75 16 GLU B CA 1
ATOM 4121 C C . GLU B 1 16 ? 38.375 -19.547 3.625 1 80.75 16 GLU B C 1
ATOM 4123 O O . GLU B 1 16 ? 37.844 -19 2.656 1 80.75 16 GLU B O 1
ATOM 4128 N N . LEU B 1 17 ? 39.594 -19.984 3.658 1 85.44 17 LEU B N 1
ATOM 4129 C CA . LEU B 1 17 ? 40.438 -20.109 2.469 1 85.44 17 LEU B CA 1
ATOM 4130 C C . LEU B 1 17 ? 40.656 -21.578 2.115 1 85.44 17 LEU B C 1
ATOM 4132 O O . LEU B 1 17 ? 41 -22.375 2.982 1 85.44 17 LEU B O 1
ATOM 4136 N N . ARG B 1 18 ? 40.344 -21.859 0.908 1 83.62 18 ARG B N 1
ATOM 4137 C CA . ARG B 1 18 ? 40.594 -23.234 0.442 1 83.62 18 ARG B CA 1
ATOM 4138 C C . ARG B 1 18 ? 41.625 -23.25 -0.682 1 83.62 18 ARG B C 1
ATOM 4140 O O . ARG B 1 18 ? 41.688 -22.328 -1.491 1 83.62 18 ARG B O 1
ATOM 4147 N N . ARG B 1 19 ? 42.469 -24.234 -0.661 1 81.69 19 ARG B N 1
ATOM 4148 C CA . ARG B 1 19 ? 43.406 -24.516 -1.736 1 81.69 19 ARG B CA 1
ATOM 4149 C C . ARG B 1 19 ? 43.156 -25.906 -2.322 1 81.69 19 ARG B C 1
ATOM 4151 O O . ARG B 1 19 ? 43.219 -26.906 -1.606 1 81.69 19 ARG B O 1
ATOM 4158 N N . ASP B 1 20 ? 42.75 -25.969 -3.561 1 75.88 20 ASP B N 1
ATOM 4159 C CA . ASP B 1 20 ? 42.438 -27.219 -4.254 1 75.88 20 ASP B CA 1
ATOM 4160 C C . ASP B 1 20 ? 41.406 -28.047 -3.48 1 75.88 20 ASP B C 1
ATOM 4162 O O . ASP B 1 20 ? 41.594 -29.25 -3.305 1 75.88 20 ASP B O 1
ATOM 4166 N N . GLY B 1 21 ? 40.312 -27.281 -2.953 1 74.75 21 GLY B N 1
ATOM 4167 C CA . GLY B 1 21 ? 39.156 -27.906 -2.311 1 74.75 21 GLY B CA 1
ATOM 4168 C C . GLY B 1 21 ? 39.375 -28.172 -0.831 1 74.75 21 GLY B C 1
ATOM 4169 O O . GLY B 1 21 ? 38.438 -28.484 -0.105 1 74.75 21 GLY B O 1
ATOM 4170 N N . ALA B 1 22 ? 40.625 -28.031 -0.337 1 79.94 22 ALA B N 1
ATOM 4171 C CA . ALA B 1 22 ? 40.906 -28.266 1.074 1 79.94 22 ALA B CA 1
ATOM 4172 C C . ALA B 1 22 ? 41.062 -26.953 1.837 1 79.94 22 ALA B C 1
ATOM 4174 O O . ALA B 1 22 ? 41.594 -25.984 1.311 1 79.94 22 ALA B O 1
ATOM 4175 N N . VAL B 1 23 ? 40.594 -26.953 3.059 1 80.31 23 VAL B N 1
ATOM 4176 C CA . VAL B 1 23 ? 40.625 -25.75 3.873 1 80.31 23 VAL B CA 1
ATOM 4177 C C . VAL B 1 23 ? 42.062 -25.484 4.312 1 80.31 23 VAL B C 1
ATOM 4179 O O . VAL B 1 23 ? 42.75 -26.375 4.809 1 80.31 23 VAL B O 1
ATOM 4182 N N . VAL B 1 24 ? 42.531 -24.312 4.082 1 83.19 24 VAL B N 1
ATOM 4183 C CA . VAL B 1 24 ? 43.844 -23.844 4.555 1 83.19 24 VAL B CA 1
ATOM 4184 C C . VAL B 1 24 ? 43.656 -23.047 5.848 1 83.19 24 VAL B C 1
ATOM 4186 O O . VAL B 1 24 ? 42.969 -22.047 5.875 1 83.19 24 VAL B O 1
ATOM 4189 N N . HIS B 1 25 ? 44.125 -23.547 6.941 1 81.19 25 HIS B N 1
ATOM 4190 C CA . HIS B 1 25 ? 44.031 -22.844 8.219 1 81.19 25 HIS B CA 1
ATOM 4191 C C . HIS B 1 25 ? 44.938 -21.609 8.258 1 81.19 25 HIS B C 1
ATOM 4193 O O . HIS B 1 25 ? 46.156 -21.734 8.109 1 81.19 25 HIS B O 1
ATOM 4199 N N . VAL B 1 26 ? 44.344 -20.453 8.25 1 82.81 26 VAL B N 1
ATOM 4200 C CA . VAL B 1 26 ? 45.062 -19.188 8.344 1 82.81 26 VAL B CA 1
ATOM 4201 C C . VAL B 1 26 ? 44.531 -18.375 9.523 1 82.81 26 VAL B C 1
ATOM 4203 O O . VAL B 1 26 ? 43.406 -18.609 9.992 1 82.81 26 VAL B O 1
ATOM 4206 N N . GLU B 1 27 ? 45.344 -17.469 10.062 1 83.69 27 GLU B N 1
ATOM 4207 C CA . GLU B 1 27 ? 44.906 -16.562 11.109 1 83.69 27 GLU B CA 1
ATOM 4208 C C . GLU B 1 27 ? 43.719 -15.711 10.633 1 83.69 27 GLU B C 1
ATOM 4210 O O . GLU B 1 27 ? 43.656 -15.32 9.469 1 83.69 27 GLU B O 1
ATOM 4215 N N . PRO B 1 28 ? 42.844 -15.477 11.562 1 81.88 28 PRO B N 1
ATOM 4216 C CA . PRO B 1 28 ? 41.656 -14.68 11.188 1 81.88 28 PRO B CA 1
ATOM 4217 C C . PRO B 1 28 ? 42.031 -13.352 10.531 1 81.88 28 PRO B C 1
ATOM 4219 O O . PRO B 1 28 ? 41.375 -12.922 9.586 1 81.88 28 PRO B O 1
ATOM 4222 N N . LYS B 1 29 ? 43.094 -12.852 10.977 1 85 29 LYS B N 1
ATOM 4223 C CA . LYS B 1 29 ? 43.5 -11.555 10.438 1 85 29 LYS B CA 1
ATOM 4224 C C . LYS B 1 29 ? 43.938 -11.68 8.984 1 85 29 LYS B C 1
ATOM 4226 O O . LYS B 1 29 ? 43.75 -10.758 8.188 1 85 29 LYS B O 1
ATOM 4231 N N . VAL B 1 30 ? 44.5 -12.773 8.617 1 87.81 30 VAL B N 1
ATOM 4232 C CA . VAL B 1 30 ? 44.938 -13.062 7.246 1 87.81 30 VAL B CA 1
ATOM 4233 C C . VAL B 1 30 ? 43.688 -13.18 6.348 1 87.81 30 VAL B C 1
ATOM 4235 O O . VAL B 1 30 ? 43.656 -12.633 5.246 1 87.81 30 VAL B O 1
ATOM 4238 N N . LEU B 1 31 ? 42.688 -13.789 6.875 1 84.81 31 LEU B N 1
ATOM 4239 C CA . LEU B 1 31 ? 41.469 -13.906 6.113 1 84.81 31 LEU B CA 1
ATOM 4240 C C . LEU B 1 31 ? 40.812 -12.547 5.926 1 84.81 31 LEU B C 1
ATOM 4242 O O . LEU B 1 31 ? 40.281 -12.234 4.844 1 84.81 31 LEU B O 1
ATOM 4246 N N . GLU B 1 32 ? 40.875 -11.789 6.91 1 85.88 32 GLU B N 1
ATOM 4247 C CA . GLU B 1 32 ? 40.312 -10.438 6.828 1 85.88 32 GLU B CA 1
ATOM 4248 C C . GLU B 1 32 ? 41.062 -9.602 5.789 1 85.88 32 GLU B C 1
ATOM 4250 O O . GLU B 1 32 ? 40.438 -8.859 5.023 1 85.88 32 GLU B O 1
ATOM 4255 N N . LEU B 1 33 ? 42.344 -9.766 5.777 1 89.06 33 LEU B N 1
ATOM 4256 C CA . LEU B 1 33 ? 43.125 -9.039 4.805 1 89.06 33 LEU B CA 1
ATOM 4257 C C . LEU B 1 33 ? 42.812 -9.477 3.385 1 89.06 33 LEU B C 1
ATOM 4259 O O . LEU B 1 33 ? 42.562 -8.641 2.516 1 89.06 33 LEU B O 1
ATOM 4263 N N . LEU B 1 34 ? 42.688 -10.773 3.164 1 87.75 34 LEU B N 1
ATOM 4264 C CA . LEU B 1 34 ? 42.406 -11.289 1.833 1 87.75 34 LEU B CA 1
ATOM 4265 C C . LEU B 1 34 ? 41 -10.867 1.391 1 87.75 34 LEU B C 1
ATOM 4267 O O . LEU B 1 34 ? 40.812 -10.461 0.243 1 87.75 34 LEU B O 1
ATOM 4271 N N . ALA B 1 35 ? 40.156 -10.938 2.35 1 82.94 35 ALA B N 1
ATOM 4272 C CA . ALA B 1 35 ? 38.781 -10.523 2.057 1 82.94 35 ALA B CA 1
ATOM 4273 C C . ALA B 1 35 ? 38.719 -9.047 1.671 1 82.94 35 ALA B C 1
ATOM 4275 O O . ALA B 1 35 ? 38.031 -8.672 0.715 1 82.94 35 ALA B O 1
ATOM 4276 N N . TYR B 1 36 ? 39.438 -8.289 2.393 1 84.25 36 TYR B N 1
ATOM 4277 C CA . TYR B 1 36 ? 39.438 -6.852 2.133 1 84.25 36 TYR B CA 1
ATOM 4278 C C . TYR B 1 36 ? 40.094 -6.547 0.796 1 84.25 36 TYR B C 1
ATOM 4280 O O . TYR B 1 36 ? 39.594 -5.754 0.006 1 84.25 36 TYR B O 1
ATOM 4288 N N . LEU B 1 37 ? 41.188 -7.223 0.54 1 85.69 37 LEU B N 1
ATOM 4289 C CA . LEU B 1 37 ? 41.906 -6.98 -0.699 1 85.69 37 LEU B CA 1
ATOM 4290 C C . LEU B 1 37 ? 41.125 -7.461 -1.905 1 85.69 37 LEU B C 1
ATOM 4292 O O . LEU B 1 37 ? 41.062 -6.773 -2.928 1 85.69 37 LEU B O 1
ATOM 4296 N N . VAL B 1 38 ? 40.406 -8.562 -1.768 1 80.94 38 VAL B N 1
ATOM 4297 C CA . VAL B 1 38 ? 39.656 -9.102 -2.887 1 80.94 38 VAL B CA 1
ATOM 4298 C C . VAL B 1 38 ? 38.406 -8.234 -3.137 1 80.94 38 VAL B C 1
ATOM 4300 O O . VAL B 1 38 ? 38.031 -7.996 -4.285 1 80.94 38 VAL B O 1
ATOM 4303 N N . ALA B 1 39 ? 37.844 -7.777 -2.092 1 75.44 39 ALA B N 1
ATOM 4304 C CA . ALA B 1 39 ? 36.688 -6.906 -2.199 1 75.44 39 ALA B CA 1
ATOM 4305 C C . ALA B 1 39 ? 37.031 -5.59 -2.879 1 75.44 39 ALA B C 1
ATOM 4307 O O . ALA B 1 39 ? 36.188 -4.953 -3.508 1 75.44 39 ALA B O 1
ATOM 4308 N N .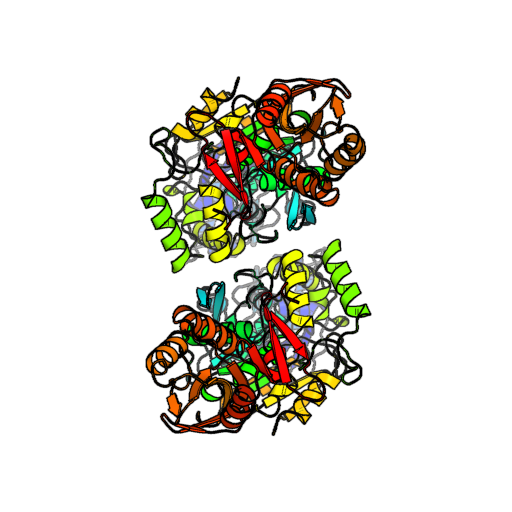 HIS B 1 40 ? 38.281 -5.238 -2.799 1 75.81 40 HIS B N 1
ATOM 4309 C CA . HIS B 1 40 ? 38.781 -3.99 -3.383 1 75.81 40 HIS B CA 1
ATOM 4310 C C . HIS B 1 40 ? 39.781 -4.258 -4.48 1 75.81 40 HIS B C 1
ATOM 4312 O O . HIS B 1 40 ? 40.781 -3.518 -4.613 1 75.81 40 HIS B O 1
ATOM 4318 N N . ARG B 1 41 ? 39.406 -5.254 -5.238 1 76.75 41 ARG B N 1
ATOM 4319 C CA . ARG B 1 41 ? 40.375 -5.754 -6.188 1 76.75 41 ARG B CA 1
ATOM 4320 C C . ARG B 1 41 ? 40.531 -4.816 -7.383 1 76.75 41 ARG B C 1
ATOM 4322 O O . ARG B 1 41 ? 41.438 -4.945 -8.18 1 76.75 41 ARG B O 1
ATOM 4329 N N . ASP B 1 42 ? 39.719 -3.932 -7.461 1 69.81 42 ASP B N 1
ATOM 4330 C CA . ASP B 1 42 ? 39.719 -3.012 -8.594 1 69.81 42 ASP B CA 1
ATOM 4331 C C . ASP B 1 42 ? 40.688 -1.854 -8.359 1 69.81 42 ASP B C 1
ATOM 4333 O O . ASP B 1 42 ? 40.906 -1.029 -9.25 1 69.81 42 ASP B O 1
ATOM 4337 N N . ARG B 1 43 ? 41.25 -1.861 -7.117 1 78 43 ARG B N 1
ATOM 4338 C CA . ARG B 1 43 ? 42.156 -0.769 -6.797 1 78 43 ARG B CA 1
ATOM 4339 C C . ARG B 1 43 ? 43.25 -1.23 -5.836 1 78 43 ARG B C 1
ATOM 4341 O O . ARG B 1 43 ? 43.125 -2.295 -5.227 1 78 43 ARG B O 1
ATOM 4348 N N . ALA B 1 44 ? 44.281 -0.441 -5.727 1 78.62 44 ALA B N 1
ATOM 4349 C CA . ALA B 1 44 ? 45.281 -0.633 -4.676 1 78.62 44 ALA B CA 1
ATOM 4350 C C . ALA B 1 44 ? 44.781 -0.104 -3.338 1 78.62 44 ALA B C 1
ATOM 4352 O O . ALA B 1 44 ? 44.125 0.942 -3.281 1 78.62 44 ALA B O 1
ATOM 4353 N N . VAL B 1 45 ? 45.062 -0.836 -2.289 1 82.31 45 VAL B N 1
ATOM 4354 C CA . VAL B 1 45 ? 44.625 -0.47 -0.947 1 82.31 45 VAL B CA 1
ATOM 4355 C C . VAL B 1 45 ? 45.812 0.038 -0.132 1 82.31 45 VAL B C 1
ATOM 4357 O O . VAL B 1 45 ? 46.812 -0.657 0.007 1 82.31 45 VAL B O 1
ATOM 4360 N N . ALA B 1 46 ? 45.656 1.211 0.398 1 80.31 46 ALA B N 1
ATOM 4361 C CA . ALA B 1 46 ? 46.75 1.847 1.159 1 80.31 46 ALA B CA 1
ATOM 4362 C C . ALA B 1 46 ? 46.969 1.126 2.484 1 80.31 46 ALA B C 1
ATOM 4364 O O . ALA B 1 46 ? 46.031 0.565 3.066 1 80.31 46 ALA B O 1
ATOM 4365 N N . LYS B 1 47 ? 48.219 1.206 2.922 1 84 47 LYS B N 1
ATOM 4366 C CA . LYS B 1 47 ? 48.562 0.574 4.188 1 84 47 LYS B CA 1
ATOM 4367 C C . LYS B 1 47 ? 47.719 1.119 5.336 1 84 47 LYS B C 1
ATOM 4369 O O . LYS B 1 47 ? 47.219 0.354 6.16 1 84 47 LYS B O 1
ATOM 4374 N N . ARG B 1 48 ? 47.594 2.377 5.285 1 79.62 48 ARG B N 1
ATOM 4375 C CA . ARG B 1 48 ? 46.812 2.992 6.352 1 79.62 48 ARG B CA 1
ATOM 4376 C C . ARG B 1 48 ? 45.344 2.512 6.32 1 79.62 48 ARG B C 1
ATOM 4378 O O . ARG B 1 48 ? 44.75 2.236 7.363 1 79.62 48 ARG B O 1
ATOM 4385 N N . GLU B 1 49 ? 44.812 2.436 5.199 1 80.25 49 GLU B N 1
ATOM 4386 C CA . GLU B 1 49 ? 43.438 1.926 5.039 1 80.25 49 GLU B CA 1
ATOM 4387 C C . GLU B 1 49 ? 43.344 0.497 5.562 1 80.25 49 GLU B C 1
ATOM 4389 O O . GLU B 1 49 ? 42.375 0.16 6.246 1 80.25 49 GLU B O 1
ATOM 4394 N N . LEU B 1 50 ? 44.188 -0.297 5.262 1 83.44 50 LEU B N 1
ATOM 4395 C CA . LEU B 1 50 ? 44.188 -1.683 5.719 1 83.44 50 LEU B CA 1
ATOM 4396 C C . LEU B 1 50 ? 44.344 -1.756 7.234 1 83.44 50 LEU B C 1
ATOM 4398 O O . LEU B 1 50 ? 43.656 -2.553 7.895 1 83.44 50 LEU B O 1
ATOM 4402 N N . LEU B 1 51 ? 45.188 -0.893 7.793 1 81.5 51 LEU B N 1
ATOM 4403 C CA . LEU B 1 51 ? 45.344 -0.863 9.242 1 81.5 51 LEU B CA 1
ATOM 4404 C C . LEU B 1 51 ? 44.062 -0.442 9.93 1 81.5 51 LEU B C 1
ATOM 4406 O O . LEU B 1 51 ? 43.656 -1.049 10.93 1 81.5 51 LEU B O 1
ATOM 4410 N N . ASP B 1 52 ? 43.406 0.491 9.328 1 80 52 ASP B N 1
ATOM 4411 C CA . ASP B 1 52 ? 42.156 0.968 9.891 1 80 52 ASP B CA 1
ATOM 4412 C C . ASP B 1 52 ? 41.031 -0.086 9.75 1 80 52 ASP B C 1
ATOM 4414 O O . ASP B 1 52 ? 40.219 -0.264 10.664 1 80 52 ASP B O 1
ATOM 4418 N N . ALA B 1 53 ? 41.031 -0.74 8.695 1 79.69 53 ALA B N 1
ATOM 4419 C CA . ALA B 1 53 ? 39.969 -1.711 8.398 1 79.69 53 ALA B CA 1
ATOM 4420 C C . ALA B 1 53 ? 40.188 -2.99 9.211 1 79.69 53 ALA B C 1
ATOM 4422 O O . ALA B 1 53 ? 39.188 -3.578 9.688 1 79.69 53 ALA B O 1
ATOM 4423 N N . LEU B 1 54 ? 41.312 -3.354 9.383 1 81.38 54 LEU B N 1
ATOM 4424 C CA . LEU B 1 54 ? 41.625 -4.645 9.992 1 81.38 54 LEU B CA 1
ATOM 4425 C C . LEU B 1 54 ? 41.812 -4.508 11.5 1 81.38 54 LEU B C 1
ATOM 4427 O O . LEU B 1 54 ? 41.594 -5.465 12.25 1 81.38 54 LEU B O 1
ATOM 4431 N N . TRP B 1 55 ? 42.25 -3.301 11.984 1 78.56 55 TRP B N 1
ATOM 4432 C CA . TRP B 1 55 ? 42.406 -3.02 13.406 1 78.56 55 TRP B CA 1
ATOM 4433 C C . TRP B 1 55 ? 41.75 -1.7 13.781 1 78.56 55 TRP B C 1
ATOM 4435 O O . TRP B 1 55 ? 42.438 -0.723 14.102 1 78.56 55 TRP B O 1
ATOM 4445 N N . PRO B 1 56 ? 40.406 -1.69 13.781 1 68.12 56 PRO B N 1
ATOM 4446 C CA . PRO B 1 56 ? 39.719 -0.417 13.992 1 68.12 56 PRO B CA 1
ATOM 4447 C C . PRO B 1 56 ? 39.844 0.103 15.422 1 68.12 56 PRO B C 1
ATOM 4449 O O . PRO B 1 56 ? 39.781 1.314 15.648 1 68.12 56 PRO B O 1
ATOM 4452 N N . ASP B 1 57 ? 40.062 -0.736 16.375 1 67.06 57 ASP B N 1
ATOM 4453 C CA . ASP B 1 57 ? 40 -0.334 17.781 1 67.06 57 ASP B CA 1
ATOM 4454 C C . ASP B 1 57 ? 41.375 -0.446 18.438 1 67.06 57 ASP B C 1
ATOM 4456 O O . ASP B 1 57 ? 41.5 -0.287 19.641 1 67.06 57 ASP B O 1
ATOM 4460 N N . VAL B 1 58 ? 42.531 -0.89 17.719 1 69.25 58 VAL B N 1
ATOM 4461 C CA . VAL B 1 58 ? 43.844 -1.062 18.312 1 69.25 58 VAL B CA 1
ATOM 4462 C C . VAL B 1 58 ? 44.906 -0.442 17.391 1 69.25 58 VAL B C 1
ATOM 4464 O O . VAL B 1 58 ? 44.844 -0.603 16.172 1 69.25 58 VAL B O 1
ATOM 4467 N N . VAL B 1 59 ? 45.75 0.329 17.984 1 69.94 59 VAL B N 1
ATOM 4468 C CA . VAL B 1 59 ? 46.844 0.895 17.219 1 69.94 59 VAL B CA 1
ATOM 4469 C C . VAL B 1 59 ? 47.938 -0.163 17.016 1 69.94 59 VAL B C 1
ATOM 4471 O O . VAL B 1 59 ? 48.469 -0.695 18 1 69.94 59 VAL B O 1
ATOM 4474 N N . VAL B 1 60 ? 48.031 -0.652 15.805 1 73.94 60 VAL B N 1
ATOM 4475 C CA . VAL B 1 60 ? 49.094 -1.632 15.508 1 73.94 60 VAL B CA 1
ATOM 4476 C C . VAL B 1 60 ? 50.156 -1.009 14.602 1 73.94 60 VAL B C 1
ATOM 4478 O O . VAL B 1 60 ? 49.906 0.008 13.953 1 73.94 60 VAL B O 1
ATOM 4481 N N . THR B 1 61 ? 51.406 -1.562 14.648 1 75.06 61 THR B N 1
ATOM 4482 C CA . THR B 1 61 ? 52.531 -1.08 13.852 1 75.06 61 THR B CA 1
ATOM 4483 C C . THR B 1 61 ? 52.438 -1.571 12.406 1 75.06 61 THR B C 1
ATOM 4485 O O . THR B 1 61 ? 51.688 -2.506 12.125 1 75.06 61 THR B O 1
ATOM 4488 N N . GLU B 1 62 ? 53.094 -0.91 11.523 1 80.19 62 GLU B N 1
ATOM 4489 C CA . GLU B 1 62 ? 53.188 -1.357 10.133 1 80.19 62 GLU B CA 1
ATOM 4490 C C . GLU B 1 62 ? 53.781 -2.76 10.047 1 80.19 62 GLU B C 1
ATOM 4492 O O . GLU B 1 62 ? 53.5 -3.498 9.102 1 80.19 62 GLU B O 1
ATOM 4497 N N . GLY B 1 63 ? 54.438 -3.01 11.047 1 83.06 63 GLY B N 1
ATOM 4498 C CA . GLY B 1 63 ? 55 -4.352 11.117 1 83.06 63 GLY B CA 1
ATOM 4499 C C . GLY B 1 63 ? 53.938 -5.43 11.219 1 83.06 63 GLY B C 1
ATOM 4500 O O . GLY B 1 63 ? 54.062 -6.5 10.617 1 83.06 63 GLY B O 1
ATOM 4501 N N . SER B 1 64 ? 52.906 -5.086 11.945 1 82.19 64 SER B N 1
ATOM 4502 C CA . SER B 1 64 ? 51.812 -6.039 12.07 1 82.19 64 SER B CA 1
ATOM 4503 C C . SER B 1 64 ? 51.125 -6.297 10.727 1 82.19 64 SER B C 1
ATOM 4505 O O . SER B 1 64 ? 50.781 -7.434 10.414 1 82.19 64 SER B O 1
ATOM 4507 N N . LEU B 1 65 ? 50.969 -5.281 9.984 1 87.12 65 LEU B N 1
ATOM 4508 C CA . LEU B 1 65 ? 50.375 -5.414 8.656 1 87.12 65 LEU B CA 1
ATOM 4509 C C . LEU B 1 65 ? 51.312 -6.203 7.738 1 87.12 65 LEU B C 1
ATOM 4511 O O . LEU B 1 65 ? 50.875 -7.098 7.012 1 87.12 65 LEU B O 1
ATOM 4515 N N . GLN B 1 66 ? 52.562 -5.875 7.812 1 86.19 66 GLN B N 1
ATOM 4516 C CA . GLN B 1 66 ? 53.531 -6.578 6.988 1 86.19 66 GLN B CA 1
ATOM 4517 C C . GLN B 1 66 ? 53.562 -8.07 7.312 1 86.19 66 GLN B C 1
ATOM 4519 O O . GLN B 1 66 ? 53.656 -8.906 6.41 1 86.19 66 GLN B O 1
ATOM 4524 N N . ARG B 1 67 ? 53.5 -8.273 8.57 1 84.69 67 ARG B N 1
ATOM 4525 C CA . ARG B 1 67 ? 53.438 -9.672 8.984 1 84.69 67 ARG B CA 1
ATOM 4526 C C . ARG B 1 67 ? 52.188 -10.352 8.445 1 84.69 67 ARG B C 1
ATOM 4528 O O . ARG B 1 67 ? 52.281 -11.477 7.934 1 84.69 67 ARG B O 1
ATOM 4535 N N . THR B 1 68 ? 51.094 -9.672 8.492 1 87.88 68 THR B N 1
ATOM 4536 C CA . THR B 1 68 ? 49.812 -10.234 8.031 1 87.88 68 THR B CA 1
ATOM 4537 C C . THR B 1 68 ? 49.844 -10.469 6.527 1 87.88 68 THR B C 1
ATOM 4539 O O . THR B 1 68 ? 49.375 -11.492 6.043 1 87.88 68 THR B O 1
ATOM 4542 N N . VAL B 1 69 ? 50.406 -9.602 5.809 1 90.69 69 VAL B N 1
ATOM 4543 C CA . VAL B 1 69 ? 50.531 -9.734 4.359 1 90.69 69 VAL B CA 1
ATOM 4544 C C . VAL B 1 69 ? 51.438 -10.906 4.016 1 90.69 69 VAL B C 1
ATOM 4546 O O . VAL B 1 69 ? 51.156 -11.688 3.105 1 90.69 69 VAL B O 1
ATOM 4549 N N . SER B 1 70 ? 52.531 -10.992 4.762 1 88.94 70 SER B N 1
ATOM 4550 C CA . SER B 1 70 ? 53.469 -12.109 4.547 1 88.94 70 SER B CA 1
ATOM 4551 C C . SER B 1 70 ? 52.75 -13.445 4.785 1 88.94 70 SER B C 1
ATOM 4553 O O . SER B 1 70 ? 52.938 -14.391 4.016 1 88.94 70 SER B O 1
ATOM 4555 N N . LEU B 1 71 ? 51.969 -13.461 5.832 1 87.88 71 LEU B N 1
ATOM 4556 C CA . LEU B 1 71 ? 51.219 -14.68 6.137 1 87.88 71 LEU B CA 1
ATOM 4557 C C . LEU B 1 71 ? 50.188 -14.961 5.062 1 87.88 71 LEU B C 1
ATOM 4559 O O . LEU B 1 71 ? 49.969 -16.109 4.691 1 87.88 71 LEU B O 1
ATOM 4563 N N . ALA B 1 72 ? 49.562 -13.969 4.559 1 90.81 72 ALA B N 1
ATOM 4564 C CA . ALA B 1 72 ? 48.562 -14.125 3.49 1 90.81 72 ALA B CA 1
ATOM 4565 C C . ALA B 1 72 ? 49.219 -14.664 2.221 1 90.81 72 ALA B C 1
ATOM 4567 O O . ALA B 1 72 ? 48.688 -15.555 1.569 1 90.81 72 ALA B O 1
ATOM 4568 N N . ARG B 1 73 ? 50.344 -14.195 1.883 1 88.94 73 ARG B N 1
ATOM 4569 C CA . ARG B 1 73 ? 51.094 -14.664 0.716 1 88.94 73 ARG B CA 1
ATOM 4570 C C . ARG B 1 73 ? 51.469 -16.141 0.857 1 88.94 73 ARG B C 1
ATOM 4572 O O . ARG B 1 73 ? 51.312 -16.906 -0.094 1 88.94 73 ARG B O 1
ATOM 4579 N N . ALA B 1 74 ? 51.938 -16.406 2.047 1 88.19 74 ALA B N 1
ATOM 4580 C CA . ALA B 1 74 ? 52.281 -17.797 2.305 1 88.19 74 ALA B CA 1
ATOM 4581 C C . ALA B 1 74 ? 51.062 -18.703 2.162 1 88.19 74 ALA B C 1
ATOM 4583 O O . ALA B 1 74 ? 51.125 -19.797 1.611 1 88.19 74 ALA B O 1
ATOM 4584 N N . ALA B 1 75 ? 49.906 -18.188 2.611 1 87.75 75 ALA B N 1
ATOM 4585 C CA . ALA B 1 75 ? 48.688 -18.969 2.611 1 87.75 75 ALA B CA 1
ATOM 4586 C C . ALA B 1 75 ? 48.188 -19.234 1.188 1 87.75 75 ALA B C 1
ATOM 4588 O O . ALA B 1 75 ? 47.594 -20.281 0.907 1 87.75 75 ALA B O 1
ATOM 4589 N N . VAL B 1 76 ? 48.438 -18.359 0.216 1 88.31 76 VAL B N 1
ATOM 4590 C CA . VAL B 1 76 ? 47.938 -18.5 -1.143 1 88.31 76 VAL B CA 1
ATOM 4591 C C . VAL B 1 76 ? 49.062 -18.859 -2.09 1 88.31 76 VAL B C 1
ATOM 4593 O O . VAL B 1 76 ? 48.906 -18.828 -3.311 1 88.31 76 VAL B O 1
ATOM 4596 N N . GLY B 1 77 ? 50.125 -19.188 -1.533 1 84.25 77 GLY B N 1
ATOM 4597 C CA . GLY B 1 77 ? 51.281 -19.625 -2.32 1 84.25 77 GLY B CA 1
ATOM 4598 C C . GLY B 1 77 ? 51.812 -18.531 -3.238 1 84.25 77 GLY B C 1
ATOM 4599 O O . GLY B 1 77 ? 52.219 -18.812 -4.371 1 84.25 77 GLY B O 1
ATOM 4600 N N . ASP B 1 78 ? 51.688 -17.25 -2.824 1 83.06 78 ASP B N 1
ATOM 4601 C CA . ASP B 1 78 ? 52.094 -16.109 -3.609 1 83.06 78 ASP B CA 1
ATOM 4602 C C . ASP B 1 78 ? 53.594 -15.828 -3.412 1 83.06 78 ASP B C 1
ATOM 4604 O O . ASP B 1 78 ? 53.969 -15.094 -2.504 1 83.06 78 ASP B O 1
ATOM 4608 N N . THR B 1 79 ? 54.5 -16.5 -4.238 1 77.75 79 THR B N 1
ATOM 4609 C CA . THR B 1 79 ? 55.938 -16.359 -4.094 1 77.75 79 THR B CA 1
ATOM 4610 C C . THR B 1 79 ? 56.438 -15.195 -4.93 1 77.75 79 THR B C 1
ATOM 4612 O O . THR B 1 79 ? 57.469 -14.609 -4.605 1 77.75 79 THR B O 1
ATOM 4615 N N . ASN B 1 80 ? 55.75 -14.852 -6.008 1 73.38 80 ASN B N 1
ATOM 4616 C CA . ASN B 1 80 ? 56.25 -13.852 -6.938 1 73.38 80 ASN B CA 1
ATOM 4617 C C . ASN B 1 80 ? 55.344 -12.602 -6.949 1 73.38 80 ASN B C 1
ATOM 4619 O O . ASN B 1 80 ? 55.5 -11.742 -7.816 1 73.38 80 ASN B O 1
ATOM 4623 N N . GLY B 1 81 ? 54.438 -12.484 -6.047 1 80.5 81 GLY B N 1
ATOM 4624 C CA . GLY B 1 81 ? 53.531 -11.344 -6.008 1 80.5 81 GLY B CA 1
ATOM 4625 C C . GLY B 1 81 ? 52.406 -11.422 -7.043 1 80.5 81 GLY B C 1
ATOM 4626 O O . GLY B 1 81 ? 51.875 -10.398 -7.477 1 80.5 81 GLY B O 1
ATOM 4627 N N . ASP B 1 82 ? 52.031 -12.57 -7.383 1 83.31 82 ASP B N 1
ATOM 4628 C CA . ASP B 1 82 ? 51.031 -12.773 -8.43 1 83.31 82 ASP B CA 1
ATOM 4629 C C . ASP B 1 82 ? 49.625 -12.703 -7.855 1 83.31 82 ASP B C 1
ATOM 4631 O O . ASP B 1 82 ? 48.625 -12.672 -8.602 1 83.31 82 ASP B O 1
ATOM 4635 N N . VAL B 1 83 ? 49.438 -12.648 -6.566 1 87.12 83 VAL B N 1
ATOM 4636 C CA . VAL B 1 83 ? 48.125 -12.547 -5.945 1 87.12 83 VAL B CA 1
ATOM 4637 C C . VAL B 1 83 ? 48 -11.211 -5.211 1 87.12 83 VAL B C 1
ATOM 4639 O O . VAL B 1 83 ? 47.031 -10.477 -5.414 1 87.12 83 VAL B O 1
ATOM 4642 N N . ILE B 1 84 ? 48.969 -10.93 -4.375 1 88.94 84 ILE B N 1
ATOM 4643 C CA . ILE B 1 84 ? 49.031 -9.664 -3.658 1 88.94 84 ILE B CA 1
ATOM 4644 C C . ILE B 1 84 ? 50.312 -8.906 -4.086 1 88.94 84 ILE B C 1
ATOM 4646 O O . ILE B 1 84 ? 51.406 -9.305 -3.742 1 88.94 84 ILE B O 1
ATOM 4650 N N . ARG B 1 85 ? 50.031 -7.922 -4.844 1 85.5 85 ARG B N 1
ATOM 4651 C CA . ARG B 1 85 ? 51.156 -7.113 -5.305 1 85.5 85 ARG B CA 1
ATOM 4652 C C . ARG B 1 85 ? 51.438 -5.988 -4.32 1 85.5 85 ARG B C 1
ATOM 4654 O O . ARG B 1 85 ? 50.531 -5.281 -3.885 1 85.5 85 ARG B O 1
ATOM 4661 N N . THR B 1 86 ? 52.719 -5.961 -3.916 1 84.12 86 THR B N 1
ATOM 4662 C CA . THR B 1 86 ? 53.156 -4.855 -3.074 1 84.12 86 THR B CA 1
ATOM 4663 C C . THR B 1 86 ? 53.469 -3.627 -3.92 1 84.12 86 THR B C 1
ATOM 4665 O O . THR B 1 86 ? 54.219 -3.721 -4.906 1 84.12 86 THR B O 1
ATOM 4668 N N . LEU B 1 87 ? 52.812 -2.584 -3.688 1 78.12 87 LEU B N 1
ATOM 4669 C CA . LEU B 1 87 ? 53.156 -1.28 -4.254 1 78.12 87 LEU B CA 1
ATOM 4670 C C . LEU B 1 87 ? 53.969 -0.461 -3.271 1 78.12 87 LEU B C 1
ATOM 4672 O O . LEU B 1 87 ? 53.469 -0.005 -2.246 1 78.12 87 LEU B O 1
ATOM 4676 N N . PRO B 1 88 ? 55.25 -0.44 -3.553 1 76.5 88 PRO B N 1
ATOM 4677 C CA . PRO B 1 88 ? 56.156 0.198 -2.602 1 76.5 88 PRO B CA 1
ATOM 4678 C C . PRO B 1 88 ? 55.688 1.587 -2.176 1 76.5 88 PRO B C 1
ATOM 4680 O O . PRO B 1 88 ? 55.219 2.365 -3.008 1 76.5 88 PRO B O 1
ATOM 4683 N N . ARG B 1 89 ? 55.719 1.826 -0.853 1 70.62 89 ARG B N 1
ATOM 4684 C CA . ARG B 1 89 ? 55.438 3.074 -0.16 1 70.62 89 ARG B CA 1
ATOM 4685 C C . ARG B 1 89 ? 53.938 3.422 -0.287 1 70.62 89 ARG B C 1
ATOM 4687 O O . ARG B 1 89 ? 53.562 4.566 -0.058 1 70.62 89 ARG B O 1
ATOM 4694 N N . PHE B 1 90 ? 53.125 2.523 -0.751 1 79.5 90 PHE B N 1
ATOM 4695 C CA . PHE B 1 90 ? 51.688 2.773 -0.872 1 79.5 90 PHE B CA 1
ATOM 4696 C C . PHE B 1 90 ? 50.906 1.695 -0.149 1 79.5 90 PHE B C 1
ATOM 4698 O O . PHE B 1 90 ? 50.188 1.984 0.813 1 79.5 90 PHE B O 1
ATOM 4705 N N . GLY B 1 91 ? 50.906 0.592 -0.641 1 85.44 91 GLY B N 1
ATOM 4706 C CA . GLY B 1 91 ? 50.094 -0.474 -0.06 1 85.44 91 GLY B CA 1
ATOM 4707 C C . GLY B 1 91 ? 50.094 -1.744 -0.89 1 85.44 91 GLY B C 1
ATOM 4708 O O . GLY B 1 91 ? 51.156 -2.145 -1.414 1 85.44 91 GLY B O 1
ATOM 4709 N N . TYR B 1 92 ? 48.906 -2.369 -0.93 1 87.38 92 TYR B N 1
ATOM 4710 C CA . TYR B 1 92 ? 48.812 -3.684 -1.554 1 87.38 92 TYR B CA 1
ATOM 4711 C C . TYR B 1 92 ? 47.656 -3.725 -2.533 1 87.38 92 TYR B C 1
ATOM 4713 O O . TYR B 1 92 ? 46.688 -2.969 -2.391 1 87.38 92 TYR B O 1
ATOM 4721 N N . ARG B 1 93 ? 47.812 -4.508 -3.537 1 84.69 93 ARG B N 1
ATOM 4722 C CA . ARG B 1 93 ? 46.75 -4.754 -4.508 1 84.69 93 ARG B CA 1
ATOM 4723 C C . ARG B 1 93 ? 46.594 -6.246 -4.762 1 84.69 93 ARG B C 1
ATOM 4725 O O . ARG B 1 93 ? 47.562 -6.973 -4.922 1 84.69 93 ARG B O 1
ATOM 4732 N N . PHE B 1 94 ? 45.281 -6.609 -4.809 1 85.06 94 PHE B N 1
ATOM 4733 C CA . PHE B 1 94 ? 44.969 -7.965 -5.238 1 85.06 94 PHE B CA 1
ATOM 4734 C C . PHE B 1 94 ? 45.031 -8.086 -6.758 1 85.06 94 PHE B C 1
ATOM 4736 O O . PHE B 1 94 ? 44.344 -7.363 -7.477 1 85.06 94 PHE B O 1
ATOM 4743 N N . VAL B 1 95 ? 45.906 -8.953 -7.262 1 80.69 95 VAL B N 1
ATOM 4744 C CA . VAL B 1 95 ? 46.156 -8.938 -8.695 1 80.69 95 VAL B CA 1
ATOM 4745 C C . VAL B 1 95 ? 45.844 -10.297 -9.297 1 80.69 95 VAL B C 1
ATOM 4747 O O . VAL B 1 95 ? 45.938 -10.484 -10.516 1 80.69 95 VAL B O 1
ATOM 4750 N N . ALA B 1 96 ? 45.5 -11.234 -8.508 1 79.56 96 ALA B N 1
ATOM 4751 C CA . ALA B 1 96 ? 45.188 -12.547 -9.07 1 79.56 96 ALA B CA 1
ATOM 4752 C C . ALA B 1 96 ? 43.906 -12.492 -9.875 1 79.56 96 ALA B C 1
ATOM 4754 O O . ALA B 1 96 ? 42.969 -11.734 -9.547 1 79.56 96 ALA B O 1
ATOM 4755 N N . THR B 1 97 ? 43.812 -13.125 -10.977 1 72.94 97 THR B N 1
ATOM 4756 C CA . THR B 1 97 ? 42.625 -13.234 -11.797 1 72.94 97 THR B CA 1
ATOM 4757 C C . THR B 1 97 ? 41.562 -14.07 -11.086 1 72.94 97 THR B C 1
ATOM 4759 O O . THR B 1 97 ? 41.812 -15.203 -10.68 1 72.94 97 THR B O 1
ATOM 4762 N N . ILE B 1 98 ? 40.531 -13.43 -10.695 1 67.06 98 ILE B N 1
ATOM 4763 C CA . ILE B 1 98 ? 39.406 -14.133 -10.07 1 67.06 98 ILE B CA 1
ATOM 4764 C C . ILE B 1 98 ? 38.625 -14.891 -11.133 1 67.06 98 ILE B C 1
ATOM 4766 O O . ILE B 1 98 ? 38.375 -14.359 -12.227 1 67.06 98 ILE B O 1
ATOM 4770 N N . ASP B 1 99 ? 38.406 -16.156 -11.047 1 58.78 99 ASP B N 1
ATOM 4771 C CA . ASP B 1 99 ? 37.562 -16.938 -11.953 1 58.78 99 ASP B CA 1
ATOM 4772 C C . ASP B 1 99 ? 36.188 -16.344 -12.078 1 58.78 99 ASP B C 1
ATOM 4774 O O . ASP B 1 99 ? 35.562 -16 -11.078 1 58.78 99 ASP B O 1
ATOM 4778 N N . ALA B 1 100 ? 35.688 -15.953 -13.383 1 47.19 100 ALA B N 1
ATOM 4779 C CA . ALA B 1 100 ? 34.406 -15.305 -13.758 1 47.19 100 ALA B CA 1
ATOM 4780 C C . ALA B 1 100 ? 33.25 -15.93 -13.031 1 47.19 100 ALA B C 1
ATOM 4782 O O . ALA B 1 100 ? 32.219 -15.281 -12.805 1 47.19 100 ALA B O 1
ATOM 4783 N N . ARG B 1 101 ? 33.125 -17.125 -12.844 1 45.22 101 ARG B N 1
ATOM 4784 C CA . ARG B 1 101 ? 31.969 -17.797 -12.25 1 45.22 101 ARG B CA 1
ATOM 4785 C C . ARG B 1 101 ? 31.797 -17.375 -10.789 1 45.22 101 ARG B C 1
ATOM 4787 O O . ARG B 1 101 ? 30.781 -17.688 -10.172 1 45.22 101 ARG B O 1
ATOM 4794 N N . SER B 1 102 ? 32.719 -16.969 -10.094 1 38.12 102 SER B N 1
ATOM 4795 C CA . SER B 1 102 ? 32.719 -16.734 -8.656 1 38.12 102 SER B CA 1
ATOM 4796 C C . SER B 1 102 ? 32.531 -15.258 -8.344 1 38.12 102 SER B C 1
ATOM 4798 O O . SER B 1 102 ? 32.5 -14.859 -7.176 1 38.12 102 SER B O 1
ATOM 4800 N N . THR B 1 103 ? 33.031 -14.391 -9.219 1 36.62 103 THR B N 1
ATOM 4801 C CA . THR B 1 103 ? 33.031 -12.969 -8.906 1 36.62 103 THR B CA 1
ATOM 4802 C C . THR B 1 103 ? 31.609 -12.438 -8.805 1 36.62 103 THR B C 1
ATOM 4804 O O . THR B 1 103 ? 30.781 -12.719 -9.672 1 36.62 103 THR B O 1
ATOM 4807 N N . PRO B 1 104 ? 31.344 -11.891 -7.723 1 35.97 104 PRO B N 1
ATOM 4808 C CA . PRO B 1 104 ? 30.109 -11.133 -7.969 1 35.97 104 PRO B CA 1
ATOM 4809 C C . PRO B 1 104 ? 30.203 -10.25 -9.211 1 35.97 104 PRO B C 1
ATOM 4811 O O . PRO B 1 104 ? 31.281 -9.805 -9.578 1 35.97 104 PRO B O 1
ATOM 4814 N N . PRO B 1 105 ? 29.484 -10.555 -10.297 1 31.05 105 PRO B N 1
ATOM 4815 C CA . PRO B 1 105 ? 29.703 -9.719 -11.484 1 31.05 105 PRO B CA 1
ATOM 4816 C C . PRO B 1 105 ? 30.219 -8.32 -11.125 1 31.05 105 PRO B C 1
ATOM 4818 O O . PRO B 1 105 ? 29.953 -7.828 -10.031 1 31.05 105 PRO B O 1
ATOM 4821 N N . PRO B 1 106 ? 31.375 -7.938 -11.781 1 29.25 106 PRO B N 1
ATOM 4822 C CA . PRO B 1 106 ? 31.844 -6.555 -11.641 1 29.25 106 PRO B CA 1
ATOM 4823 C C . PRO B 1 106 ? 30.719 -5.578 -11.328 1 29.25 106 PRO B C 1
ATOM 4825 O O . PRO B 1 106 ? 29.547 -5.871 -11.594 1 29.25 106 PRO B O 1
ATOM 4828 N N . GLU B 1 107 ? 31.047 -4.508 -10.594 1 31.28 107 GLU B N 1
ATOM 4829 C CA . GLU B 1 107 ? 30.172 -3.367 -10.367 1 31.28 107 GLU B CA 1
ATOM 4830 C C . GLU B 1 107 ? 29.328 -3.061 -11.602 1 31.28 107 GLU B C 1
ATOM 4832 O O . GLU B 1 107 ? 28.406 -2.25 -11.539 1 31.28 107 GLU B O 1
ATOM 4837 N N . THR B 1 108 ? 29.859 -3.398 -12.797 1 30.14 108 THR B N 1
ATOM 4838 C CA . THR B 1 108 ? 29.094 -3.273 -14.039 1 30.14 108 THR B CA 1
ATOM 4839 C C . THR B 1 108 ? 27.812 -4.113 -13.969 1 30.14 108 THR B C 1
ATOM 4841 O O . THR B 1 108 ? 26.891 -3.916 -14.766 1 30.14 108 THR B O 1
ATOM 4844 N N . ALA B 1 109 ? 27.906 -5.223 -13.328 1 29.39 109 ALA B N 1
ATOM 4845 C CA . ALA B 1 109 ? 26.656 -5.973 -13.188 1 29.39 109 ALA B CA 1
ATOM 4846 C C . ALA B 1 109 ? 25.688 -5.242 -12.281 1 29.39 109 ALA B C 1
ATOM 4848 O O . ALA B 1 109 ? 24.531 -5.68 -12.109 1 29.39 109 ALA B O 1
ATOM 4849 N N . ARG B 1 110 ? 26.203 -4.504 -11.477 1 32.47 110 ARG B N 1
ATOM 4850 C CA . ARG B 1 110 ? 25.25 -3.615 -10.828 1 32.47 110 ARG B CA 1
ATOM 4851 C C . ARG B 1 110 ? 24.516 -2.752 -11.859 1 32.47 110 ARG B C 1
ATOM 4853 O O . ARG B 1 110 ? 23.625 -1.979 -11.508 1 32.47 110 ARG B O 1
ATOM 4860 N N . GLU B 1 111 ? 25.344 -2.459 -12.922 1 33.19 111 GLU B N 1
ATOM 4861 C CA . GLU B 1 111 ? 24.578 -1.948 -14.055 1 33.19 111 GLU B CA 1
ATOM 4862 C C . GLU B 1 111 ? 23.625 -3.004 -14.602 1 33.19 111 GLU B C 1
ATOM 4864 O O . GLU B 1 111 ? 23.719 -3.395 -15.766 1 33.19 111 GLU B O 1
ATOM 4869 N N . THR B 1 112 ? 23.797 -4.234 -14.227 1 35.75 112 THR B N 1
ATOM 4870 C CA . THR B 1 112 ? 22.672 -5.047 -14.68 1 35.75 112 THR B CA 1
ATOM 4871 C C . THR B 1 112 ? 21.469 -4.168 -15.023 1 35.75 112 THR B C 1
ATOM 4873 O O . THR B 1 112 ? 21.203 -3.18 -14.336 1 35.75 112 THR B O 1
ATOM 4876 N N . ALA B 1 113 ? 21.141 -4.219 -16.203 1 36.78 113 ALA B N 1
ATOM 4877 C CA . ALA B 1 113 ? 20 -3.465 -16.703 1 36.78 113 ALA B CA 1
ATOM 4878 C C . ALA B 1 113 ? 19 -3.172 -15.594 1 36.78 113 ALA B C 1
ATOM 4880 O O . ALA B 1 113 ? 18.406 -4.09 -15.031 1 36.78 113 ALA B O 1
ATOM 4881 N N . ARG B 1 114 ? 19.406 -2.367 -14.766 1 47.25 114 ARG B N 1
ATOM 4882 C CA . ARG B 1 114 ? 18.469 -1.805 -13.797 1 47.25 114 ARG B CA 1
ATOM 4883 C C . ARG B 1 114 ? 17.031 -2.076 -14.203 1 47.25 114 ARG B C 1
ATOM 4885 O O . ARG B 1 114 ? 16.516 -1.479 -15.156 1 47.25 114 ARG B O 1
ATOM 4892 N N . SER B 1 115 ? 16.672 -3.439 -14.109 1 63.34 115 SER B N 1
ATOM 4893 C CA . SER B 1 115 ? 15.289 -3.812 -14.367 1 63.34 115 SER B CA 1
ATOM 4894 C C . SER B 1 115 ? 14.32 -2.824 -13.719 1 63.34 115 SER B C 1
ATOM 4896 O O . SER B 1 115 ? 14.469 -2.482 -12.547 1 63.34 115 SER B O 1
ATOM 4898 N N . THR B 1 116 ? 13.859 -2.139 -14.508 1 83 116 THR B N 1
ATOM 4899 C CA . THR B 1 116 ? 12.875 -1.128 -14.148 1 83 116 THR B CA 1
ATOM 4900 C C . THR B 1 116 ? 11.555 -1.783 -13.742 1 83 116 THR B C 1
ATOM 4902 O O . THR B 1 116 ? 11.062 -2.684 -14.422 1 83 116 THR B O 1
ATOM 4905 N N . VAL B 1 117 ? 11.211 -1.568 -12.555 1 92.5 117 VAL B N 1
ATOM 4906 C CA . VAL B 1 117 ? 9.906 -2.027 -12.109 1 92.5 117 VAL B CA 1
ATOM 4907 C C . VAL B 1 117 ? 8.82 -1.48 -13.031 1 92.5 117 VAL B C 1
ATOM 4909 O O . VAL B 1 117 ? 8.859 -0.312 -13.422 1 92.5 117 VAL B O 1
ATOM 4912 N N . ARG B 1 118 ? 7.988 -2.273 -13.477 1 92.88 118 ARG B N 1
ATOM 4913 C CA . ARG B 1 118 ? 6.824 -1.93 -14.281 1 92.88 118 ARG B CA 1
ATOM 4914 C C . ARG B 1 118 ? 5.531 -2.357 -13.594 1 92.88 118 ARG B C 1
ATOM 4916 O O . ARG B 1 118 ? 5.551 -3.211 -12.703 1 92.88 118 ARG B O 1
ATOM 4923 N N . TRP B 1 119 ? 4.496 -1.732 -13.914 1 95.56 119 TRP B N 1
ATOM 4924 C CA . TRP B 1 119 ? 3.184 -2.121 -13.414 1 95.56 119 TRP B CA 1
ATOM 4925 C C . TRP B 1 119 ? 2.281 -2.584 -14.555 1 95.56 119 TRP B C 1
ATOM 4927 O O . TRP B 1 119 ? 2.305 -2.01 -15.648 1 95.56 119 TRP B O 1
ATOM 4937 N N . SER B 1 120 ? 1.537 -3.617 -14.344 1 93.31 120 SER B N 1
ATOM 4938 C CA . SER B 1 120 ? 0.516 -4.086 -15.281 1 93.31 120 SER B CA 1
ATOM 4939 C C . SER B 1 120 ? -0.83 -4.258 -14.586 1 93.31 120 SER B C 1
ATOM 4941 O O . SER B 1 120 ? -0.881 -4.555 -13.383 1 93.31 120 SER B O 1
ATOM 4943 N N . ARG B 1 121 ? -1.857 -4.117 -15.359 1 90.94 121 ARG B N 1
ATOM 4944 C CA . ARG B 1 121 ? -3.203 -4.227 -14.812 1 90.94 121 ARG B CA 1
ATOM 4945 C C . ARG B 1 121 ? -3.691 -5.672 -14.844 1 90.94 121 ARG B C 1
ATOM 4947 O O . ARG B 1 121 ? -3.586 -6.348 -15.867 1 90.94 121 ARG B O 1
ATOM 4954 N N . ALA B 1 122 ? -4.035 -6.145 -13.789 1 90.5 122 ALA B N 1
ATOM 4955 C CA . ALA B 1 122 ? -4.773 -7.395 -13.633 1 90.5 122 ALA B CA 1
ATOM 4956 C C . ALA B 1 122 ? -6.168 -7.145 -13.055 1 90.5 122 ALA B C 1
ATOM 4958 O O . ALA B 1 122 ? -6.34 -7.086 -11.836 1 90.5 122 ALA B O 1
ATOM 4959 N N . GLY B 1 123 ? -7.188 -7.129 -13.945 1 85.06 123 GLY B N 1
ATOM 4960 C CA . GLY B 1 123 ? -8.477 -6.625 -13.5 1 85.06 123 GLY B CA 1
ATOM 4961 C C . GLY B 1 123 ? -8.43 -5.18 -13.039 1 85.06 123 GLY B C 1
ATOM 4962 O O . GLY B 1 123 ? -7.973 -4.305 -13.781 1 85.06 123 GLY B O 1
ATOM 4963 N N . ASP B 1 124 ? -8.742 -4.984 -11.812 1 87.19 124 ASP B N 1
ATOM 4964 C CA . ASP B 1 124 ? -8.805 -3.615 -11.312 1 87.19 124 ASP B CA 1
ATOM 4965 C C . ASP B 1 124 ? -7.59 -3.297 -10.445 1 87.19 124 ASP B C 1
ATOM 4967 O O . ASP B 1 124 ? -7.551 -2.26 -9.773 1 87.19 124 ASP B O 1
ATOM 4971 N N . VAL B 1 125 ? -6.602 -4.168 -10.492 1 93.81 125 VAL B N 1
ATOM 4972 C CA . VAL B 1 125 ? -5.441 -3.988 -9.633 1 93.81 125 VAL B CA 1
ATOM 4973 C C . VAL B 1 125 ? -4.18 -3.852 -10.484 1 93.81 125 VAL B C 1
ATOM 4975 O O . VAL B 1 125 ? -4.047 -4.512 -11.516 1 93.81 125 VAL B O 1
ATOM 4978 N N . HIS B 1 126 ? -3.314 -2.967 -10.102 1 96.19 126 HIS B N 1
ATOM 4979 C CA . HIS B 1 126 ? -1.992 -2.885 -10.711 1 96.19 126 HIS B CA 1
ATOM 4980 C C . HIS B 1 126 ? -0.998 -3.791 -9.992 1 96.19 126 HIS B C 1
ATOM 4982 O O . HIS B 1 126 ? -0.861 -3.723 -8.773 1 96.19 126 HIS B O 1
ATOM 4988 N N . VAL B 1 127 ? -0.311 -4.586 -10.734 1 97.56 127 VAL B N 1
ATOM 4989 C CA . VAL B 1 127 ? 0.689 -5.496 -10.188 1 97.56 127 VAL B CA 1
ATOM 4990 C C . VAL B 1 127 ? 2.08 -5.086 -10.664 1 97.56 127 VAL B C 1
ATOM 4992 O O . VAL B 1 127 ? 2.305 -4.93 -11.867 1 97.56 127 VAL B O 1
ATOM 4995 N N . ALA B 1 128 ? 2.955 -4.891 -9.711 1 97.81 128 ALA B N 1
ATOM 4996 C CA . ALA B 1 128 ? 4.332 -4.508 -10.023 1 97.81 128 ALA B CA 1
ATOM 4997 C C . ALA B 1 128 ? 5.18 -5.734 -10.352 1 97.81 128 ALA B C 1
ATOM 4999 O O . ALA B 1 128 ? 5.059 -6.773 -9.703 1 97.81 128 ALA B O 1
ATOM 5000 N N . TRP B 1 129 ? 6.012 -5.609 -11.352 1 97.19 129 TRP B N 1
ATOM 5001 C CA . TRP B 1 129 ? 6.879 -6.723 -11.719 1 97.19 129 TRP B CA 1
ATOM 5002 C C . TRP B 1 129 ? 8.164 -6.219 -12.367 1 97.19 129 TRP B C 1
ATOM 5004 O O . TRP B 1 129 ? 8.242 -5.062 -12.789 1 97.19 129 TRP B O 1
ATOM 5014 N N . GLN B 1 130 ? 9.18 -6.988 -12.336 1 95.88 130 GLN B N 1
ATOM 5015 C CA . GLN B 1 130 ? 10.422 -6.723 -13.055 1 95.88 130 GLN B CA 1
ATOM 5016 C C . GLN B 1 130 ? 11.062 -8.023 -13.531 1 95.88 130 GLN B C 1
ATOM 5018 O O . GLN B 1 130 ? 10.734 -9.102 -13.039 1 95.88 130 GLN B O 1
ATOM 5023 N N . ALA B 1 131 ? 11.844 -7.918 -14.531 1 96 131 ALA B N 1
ATOM 5024 C CA . ALA B 1 131 ? 12.547 -9.078 -15.07 1 96 131 ALA B CA 1
ATOM 5025 C C . ALA B 1 131 ? 14.062 -8.891 -14.961 1 96 131 ALA B C 1
ATOM 5027 O O . ALA B 1 131 ? 14.578 -7.805 -15.211 1 96 131 ALA B O 1
ATOM 5028 N N . LEU B 1 132 ? 14.664 -9.891 -14.438 1 95.12 132 LEU B N 1
ATOM 5029 C CA . LEU B 1 132 ? 16.125 -9.969 -14.484 1 95.12 132 LEU B CA 1
ATOM 5030 C C . LEU B 1 132 ? 16.578 -10.664 -15.766 1 95.12 132 LEU B C 1
ATOM 5032 O O . LEU B 1 132 ? 16.234 -11.82 -16 1 95.12 132 LEU B O 1
ATOM 5036 N N . GLU B 1 133 ? 17.312 -10 -16.531 1 91 133 GLU B N 1
ATOM 5037 C CA . GLU B 1 133 ? 17.719 -10.523 -17.828 1 91 133 GLU B CA 1
ATOM 5038 C C . GLU B 1 133 ? 18.578 -11.773 -17.672 1 91 133 GLU B C 1
ATOM 5040 O O . GLU B 1 133 ? 19.391 -11.859 -16.766 1 91 133 GLU B O 1
ATOM 5045 N N . PRO B 1 134 ? 18.375 -12.664 -18.578 1 90.44 134 PRO B N 1
ATOM 5046 C CA . PRO B 1 134 ? 19.141 -13.914 -18.5 1 90.44 134 PRO B CA 1
ATOM 5047 C C . PRO B 1 134 ? 20.625 -13.711 -18.797 1 90.44 134 PRO B C 1
ATOM 5049 O O . PRO B 1 134 ? 20.984 -12.883 -19.641 1 90.44 134 PRO B O 1
ATOM 5052 N N . ALA B 1 135 ? 21.375 -14.445 -18.094 1 86.19 135 ALA B N 1
ATOM 5053 C CA . ALA B 1 135 ? 22.812 -14.453 -18.391 1 86.19 135 ALA B CA 1
ATOM 5054 C C . ALA B 1 135 ? 23.078 -15.078 -19.75 1 86.19 135 ALA B C 1
ATOM 5056 O O . ALA B 1 135 ? 22.219 -15.75 -20.312 1 86.19 135 ALA B O 1
ATOM 5057 N N . PRO B 1 136 ? 24.266 -14.789 -20.281 1 83.88 136 PRO B N 1
ATOM 5058 C CA . PRO B 1 136 ? 24.609 -15.445 -21.547 1 83.88 136 PRO B CA 1
ATOM 5059 C C . PRO B 1 136 ? 24.562 -16.969 -21.453 1 83.88 136 PRO B C 1
ATOM 5061 O O . PRO B 1 136 ? 25.031 -17.547 -20.469 1 83.88 136 PRO B O 1
ATOM 5064 N N . GLY B 1 137 ? 23.938 -17.578 -22.359 1 84.12 137 GLY B N 1
ATOM 5065 C CA . GLY B 1 137 ? 23.859 -19.031 -22.406 1 84.12 137 GLY B CA 1
ATOM 5066 C C . GLY B 1 137 ? 22.609 -19.578 -21.766 1 84.12 137 GLY B C 1
ATOM 5067 O O . GLY B 1 137 ? 22.312 -20.766 -21.906 1 84.12 137 GLY B O 1
ATOM 5068 N N . ALA B 1 138 ? 21.906 -18.766 -21.078 1 89.88 138 ALA B N 1
ATOM 5069 C CA . ALA B 1 138 ? 20.672 -19.203 -20.438 1 89.88 138 ALA B CA 1
ATOM 5070 C C . ALA B 1 138 ? 19.594 -19.5 -21.469 1 89.88 138 ALA B C 1
ATOM 5072 O O . ALA B 1 138 ? 19.688 -19.047 -22.625 1 89.88 138 ALA B O 1
ATOM 5073 N N . ALA B 1 139 ? 18.688 -20.281 -21.047 1 88.56 139 ALA B N 1
ATOM 5074 C CA . ALA B 1 139 ? 17.547 -20.578 -21.922 1 88.56 139 ALA B CA 1
ATOM 5075 C C . ALA B 1 139 ? 16.781 -19.312 -22.281 1 88.56 139 ALA B C 1
ATOM 5077 O O . ALA B 1 139 ? 16.625 -18.422 -21.453 1 88.56 139 ALA B O 1
ATOM 5078 N N . ARG B 1 140 ? 16.281 -19.281 -23.516 1 84 140 ARG B N 1
ATOM 5079 C CA . ARG B 1 140 ? 15.578 -18.078 -23.969 1 84 140 ARG B CA 1
ATOM 5080 C C . ARG B 1 140 ? 14.117 -18.391 -24.281 1 84 140 ARG B C 1
ATOM 5082 O O . ARG B 1 140 ? 13.305 -17.469 -24.422 1 84 140 ARG B O 1
ATOM 5089 N N . ASP B 1 141 ? 13.773 -19.609 -24.297 1 86.38 141 ASP B N 1
ATOM 5090 C CA . ASP B 1 141 ? 12.422 -19.984 -24.688 1 86.38 141 ASP B CA 1
ATOM 5091 C C . ASP B 1 141 ? 11.547 -20.25 -23.469 1 86.38 141 ASP B C 1
ATOM 5093 O O . ASP B 1 141 ? 10.328 -20.375 -23.578 1 86.38 141 ASP B O 1
ATOM 5097 N N . VAL B 1 142 ? 12.156 -20.406 -22.328 1 94.81 142 VAL B N 1
ATOM 5098 C CA . VAL B 1 142 ? 11.453 -20.625 -21.078 1 94.81 142 VAL B CA 1
ATOM 5099 C C . VAL B 1 142 ? 11.953 -19.641 -20.016 1 94.81 142 VAL B C 1
ATOM 5101 O O . VAL B 1 142 ? 13.156 -19.406 -19.906 1 94.81 142 VAL B O 1
ATOM 5104 N N . ASP B 1 143 ? 11.062 -19 -19.344 1 97.31 143 ASP B N 1
ATOM 5105 C CA . ASP B 1 143 ? 11.414 -18.094 -18.25 1 97.31 143 ASP B CA 1
ATOM 5106 C C . ASP B 1 143 ? 11.234 -18.781 -16.891 1 97.31 143 ASP B C 1
ATOM 5108 O O . ASP B 1 143 ? 10.719 -19.906 -16.812 1 97.31 143 ASP B O 1
ATOM 5112 N N . VAL B 1 144 ? 11.758 -18.188 -15.859 1 98.5 144 VAL B N 1
ATOM 5113 C CA . VAL B 1 144 ? 11.438 -18.531 -14.477 1 98.5 144 VAL B CA 1
ATOM 5114 C C . VAL B 1 144 ? 10.633 -17.391 -13.836 1 98.5 144 VAL B C 1
ATOM 5116 O O . VAL B 1 144 ? 11.031 -16.234 -13.898 1 98.5 144 VAL B O 1
ATOM 5119 N N . VAL B 1 145 ? 9.484 -17.656 -13.352 1 98.75 145 VAL B N 1
ATOM 5120 C CA . VAL B 1 145 ? 8.727 -16.656 -12.602 1 98.75 145 VAL B CA 1
ATOM 5121 C C . VAL B 1 145 ? 8.648 -17.062 -11.133 1 98.75 145 VAL B C 1
ATOM 5123 O O . VAL B 1 145 ? 8.398 -18.234 -10.82 1 98.75 145 VAL B O 1
ATOM 5126 N N . VAL B 1 146 ? 8.914 -16.141 -10.266 1 98.56 146 VAL B N 1
ATOM 5127 C CA . VAL B 1 146 ? 8.984 -16.406 -8.828 1 98.56 146 VAL B CA 1
ATOM 5128 C C . VAL B 1 146 ? 7.723 -15.875 -8.141 1 98.56 146 VAL B C 1
ATOM 5130 O O . VAL B 1 146 ? 7.387 -14.695 -8.273 1 98.56 146 VAL B O 1
ATOM 5133 N N . VAL B 1 147 ? 7.012 -16.703 -7.473 1 98.5 147 VAL B N 1
ATOM 5134 C CA . VAL B 1 147 ? 5.879 -16.328 -6.633 1 98.5 147 VAL B CA 1
ATOM 5135 C C . VAL B 1 147 ? 6.273 -16.406 -5.16 1 98.5 147 VAL B C 1
ATOM 5137 O O . VAL B 1 147 ? 6.297 -17.5 -4.578 1 98.5 147 VAL B O 1
ATOM 5140 N N . ASN B 1 148 ? 6.516 -15.258 -4.543 1 97.44 148 ASN B N 1
ATOM 5141 C CA . ASN B 1 148 ? 7.051 -15.18 -3.188 1 97.44 148 ASN B CA 1
ATOM 5142 C C . ASN B 1 148 ? 5.984 -15.508 -2.146 1 97.44 148 ASN B C 1
ATOM 5144 O O . ASN B 1 148 ? 4.801 -15.617 -2.475 1 97.44 148 ASN B O 1
ATOM 5148 N N . GLY B 1 149 ? 6.48 -15.68 -0.985 1 97.06 149 GLY B N 1
ATOM 5149 C CA . GLY B 1 149 ? 5.605 -16.016 0.125 1 97.06 149 GLY B CA 1
ATOM 5150 C C . GLY B 1 149 ? 5.086 -14.797 0.864 1 97.06 149 GLY B C 1
ATOM 5151 O O . GLY B 1 149 ? 5.801 -13.805 1.009 1 97.06 149 GLY B O 1
ATOM 5152 N N . TRP B 1 150 ? 3.859 -14.898 1.257 1 95.88 150 TRP B N 1
ATOM 5153 C CA . TRP B 1 150 ? 3.113 -13.953 2.086 1 95.88 150 TRP B CA 1
ATOM 5154 C C . TRP B 1 150 ? 3.418 -12.516 1.687 1 95.88 150 TRP B C 1
ATOM 5156 O O . TRP B 1 150 ? 3.17 -12.117 0.546 1 95.88 150 TRP B O 1
ATOM 5166 N N . CYS B 1 151 ? 4.07 -11.703 2.533 1 95.88 151 CYS B N 1
ATOM 5167 C CA . CYS B 1 151 ? 4.195 -10.281 2.229 1 95.88 151 CYS B CA 1
ATOM 5168 C C . CYS B 1 151 ? 5.633 -9.93 1.852 1 95.88 151 CYS B C 1
ATOM 5170 O O . CYS B 1 151 ? 6.047 -8.781 1.977 1 95.88 151 CYS B O 1
ATOM 5172 N N . LEU B 1 152 ? 6.414 -10.898 1.456 1 96.31 152 LEU B N 1
ATOM 5173 C CA . LEU B 1 152 ? 7.785 -10.625 1.039 1 96.31 152 LEU B CA 1
ATOM 5174 C C . LEU B 1 152 ? 7.812 -9.93 -0.318 1 96.31 152 LEU B C 1
ATOM 5176 O O . LEU B 1 152 ? 7.445 -10.523 -1.333 1 96.31 152 LEU B O 1
ATOM 5180 N N . PRO B 1 153 ? 8.273 -8.734 -0.378 1 96.88 153 PRO B N 1
ATOM 5181 C CA . PRO B 1 153 ? 8.312 -8.016 -1.655 1 96.88 153 PRO B CA 1
ATOM 5182 C C . PRO B 1 153 ? 9.547 -8.344 -2.482 1 96.88 153 PRO B C 1
ATOM 5184 O O . PRO B 1 153 ? 10.562 -8.789 -1.936 1 96.88 153 PRO B O 1
ATOM 5187 N N . MET B 1 154 ? 9.445 -8.156 -3.768 1 95.81 154 MET B N 1
ATOM 5188 C CA . MET B 1 154 ? 10.562 -8.477 -4.652 1 95.81 154 MET B CA 1
ATOM 5189 C C . MET B 1 154 ? 11.805 -7.68 -4.266 1 95.81 154 MET B C 1
ATOM 5191 O O . MET B 1 154 ? 12.922 -8.18 -4.383 1 95.81 154 MET B O 1
ATOM 5195 N N . SER B 1 155 ? 11.625 -6.395 -3.785 1 93.12 155 SER B N 1
ATOM 5196 C CA . SER B 1 155 ? 12.773 -5.582 -3.396 1 93.12 155 SER B CA 1
ATOM 5197 C C . SER B 1 155 ? 13.562 -6.242 -2.271 1 93.12 155 SER B C 1
ATOM 5199 O O . SER B 1 155 ? 14.797 -6.211 -2.271 1 93.12 155 SER B O 1
ATOM 5201 N N . ALA B 1 156 ? 12.859 -6.809 -1.324 1 94.44 156 ALA B N 1
ATOM 5202 C CA . ALA B 1 156 ? 13.523 -7.469 -0.204 1 94.44 156 ALA B CA 1
ATOM 5203 C C . ALA B 1 156 ? 14.352 -8.664 -0.682 1 94.44 156 ALA B C 1
ATOM 5205 O O . ALA B 1 156 ? 15.43 -8.93 -0.147 1 94.44 156 ALA B O 1
ATOM 5206 N N . CYS B 1 157 ? 13.82 -9.406 -1.638 1 94.56 157 CYS B N 1
ATOM 5207 C CA . CYS B 1 157 ? 14.547 -10.539 -2.205 1 94.56 157 CYS B CA 1
ATOM 5208 C C . CYS B 1 157 ? 15.859 -10.078 -2.832 1 94.56 157 CYS B C 1
ATOM 5210 O O . CYS B 1 157 ? 16.875 -10.758 -2.709 1 94.56 157 CYS B O 1
ATOM 5212 N N . LEU B 1 158 ? 15.828 -8.914 -3.396 1 93.12 158 LEU B N 1
ATOM 5213 C CA . LEU B 1 158 ? 16.984 -8.438 -4.16 1 93.12 158 LEU B CA 1
ATOM 5214 C C . LEU B 1 158 ? 17.938 -7.648 -3.271 1 93.12 158 LEU B C 1
ATOM 5216 O O . LEU B 1 158 ? 19.078 -7.383 -3.658 1 93.12 158 LEU B O 1
ATOM 5220 N N . GLU B 1 159 ? 17.5 -7.309 -2.084 1 91.12 159 GLU B N 1
ATOM 5221 C CA . GLU B 1 159 ? 18.312 -6.512 -1.172 1 91.12 159 GLU B CA 1
ATOM 5222 C C . GLU B 1 159 ? 19.141 -7.406 -0.253 1 91.12 159 GLU B C 1
ATOM 5224 O O . GLU B 1 159 ? 20.25 -7.035 0.157 1 91.12 159 GLU B O 1
ATOM 5229 N N . HIS B 1 160 ? 18.562 -8.508 0.11 1 90.62 160 HIS B N 1
ATOM 5230 C CA . HIS B 1 160 ? 19.328 -9.43 0.944 1 90.62 160 HIS B CA 1
ATOM 5231 C C . HIS B 1 160 ? 20.453 -10.078 0.154 1 90.62 160 HIS B C 1
ATOM 5233 O O . HIS B 1 160 ? 20.219 -10.68 -0.898 1 90.62 160 HIS B O 1
ATOM 5239 N N . PRO B 1 161 ? 21.609 -10.07 0.64 1 85.75 161 PRO B N 1
ATOM 5240 C CA . PRO B 1 161 ? 22.75 -10.516 -0.171 1 85.75 161 PRO B CA 1
ATOM 5241 C C . PRO B 1 161 ? 22.625 -11.977 -0.611 1 85.75 161 PRO B C 1
ATOM 5243 O O . PRO B 1 161 ? 22.875 -12.289 -1.778 1 85.75 161 PRO B O 1
ATOM 5246 N N . ARG B 1 162 ? 22.281 -12.883 0.281 1 87.44 162 ARG B N 1
ATOM 5247 C CA . ARG B 1 162 ? 22.188 -14.297 -0.067 1 87.44 162 ARG B CA 1
ATOM 5248 C C . ARG B 1 162 ? 21.031 -14.562 -1.019 1 87.44 162 ARG B C 1
ATOM 5250 O O . ARG B 1 162 ? 21.141 -15.359 -1.949 1 87.44 162 ARG B O 1
ATOM 5257 N N . LEU B 1 163 ? 19.938 -13.953 -0.767 1 92.81 163 LEU B N 1
ATOM 5258 C CA . LEU B 1 163 ? 18.797 -14.109 -1.666 1 92.81 163 LEU B CA 1
ATOM 5259 C C . LEU B 1 163 ? 19.109 -13.516 -3.037 1 92.81 163 LEU B C 1
ATOM 5261 O O . LEU B 1 163 ? 18.844 -14.141 -4.062 1 92.81 163 LEU B O 1
ATOM 5265 N N . ALA B 1 164 ? 19.688 -12.344 -2.996 1 92.12 164 ALA B N 1
ATOM 5266 C CA . ALA B 1 164 ? 20.047 -11.688 -4.246 1 92.12 164 ALA B CA 1
ATOM 5267 C C . ALA B 1 164 ? 20.984 -12.562 -5.07 1 92.12 164 ALA B C 1
ATOM 5269 O O . ALA B 1 164 ? 20.859 -12.641 -6.293 1 92.12 164 ALA B O 1
ATOM 5270 N N . ALA B 1 165 ? 21.859 -13.172 -4.402 1 90.31 165 ALA B N 1
ATOM 5271 C CA . ALA B 1 165 ? 22.797 -14.07 -5.078 1 90.31 165 ALA B CA 1
ATOM 5272 C C . ALA B 1 165 ? 22.062 -15.258 -5.699 1 90.31 165 ALA B C 1
ATOM 5274 O O . ALA B 1 165 ? 22.406 -15.703 -6.797 1 90.31 165 ALA B O 1
ATOM 5275 N N . SER B 1 166 ? 21.156 -15.805 -4.988 1 94.44 166 SER B N 1
ATOM 5276 C CA . SER B 1 166 ? 20.359 -16.906 -5.52 1 94.44 166 SER B CA 1
ATOM 5277 C C . SER B 1 166 ? 19.594 -16.484 -6.773 1 94.44 166 SER B C 1
ATOM 5279 O O . SER B 1 166 ? 19.562 -17.219 -7.758 1 94.44 166 SER B O 1
ATOM 5281 N N . PHE B 1 167 ? 19 -15.336 -6.758 1 94.88 167 PHE B N 1
ATOM 5282 C CA . PHE B 1 167 ? 18.25 -14.836 -7.902 1 94.88 167 PHE B CA 1
ATOM 5283 C C . PHE B 1 167 ? 19.188 -14.578 -9.086 1 94.88 167 PHE B C 1
ATOM 5285 O O . PHE B 1 167 ? 18.828 -14.875 -10.234 1 94.88 167 PHE B O 1
ATOM 5292 N N . ALA B 1 168 ? 20.297 -14.055 -8.766 1 92.19 168 ALA B N 1
ATOM 5293 C CA . ALA B 1 168 ? 21.281 -13.867 -9.82 1 92.19 168 ALA B CA 1
ATOM 5294 C C . ALA B 1 168 ? 21.688 -15.211 -10.445 1 92.19 168 ALA B C 1
ATOM 5296 O O . ALA B 1 168 ? 21.828 -15.312 -11.664 1 92.19 168 ALA B O 1
ATOM 5297 N N . ALA B 1 169 ? 21.859 -16.156 -9.617 1 93.94 169 ALA B N 1
ATOM 5298 C CA . ALA B 1 169 ? 22.219 -17.484 -10.094 1 93.94 169 ALA B CA 1
ATOM 5299 C C . ALA B 1 169 ? 21.125 -18.094 -10.961 1 93.94 169 ALA B C 1
ATOM 5301 O O . ALA B 1 169 ? 21.391 -18.797 -11.922 1 93.94 169 ALA B O 1
ATOM 5302 N N . MET B 1 170 ? 19.906 -17.844 -10.633 1 96.88 170 MET B N 1
ATOM 5303 C CA . MET B 1 170 ? 18.781 -18.328 -11.414 1 96.88 170 MET B CA 1
ATOM 5304 C C . MET B 1 170 ? 18.844 -17.812 -12.844 1 96.88 170 MET B C 1
ATOM 5306 O O . MET B 1 170 ? 18.375 -18.469 -13.773 1 96.88 170 MET B O 1
ATOM 5310 N N . THR B 1 171 ? 19.391 -16.594 -13.008 1 94.25 171 THR B N 1
ATOM 5311 C CA . THR B 1 171 ? 19.438 -15.977 -14.328 1 94.25 171 THR B CA 1
ATOM 5312 C C . THR B 1 171 ? 20.359 -16.75 -15.258 1 94.25 171 THR B C 1
ATOM 5314 O O . THR B 1 171 ? 20.328 -16.562 -16.469 1 94.25 171 THR B O 1
ATOM 5317 N N . ARG B 1 172 ? 21.203 -17.578 -14.711 1 91.94 172 ARG B N 1
ATOM 5318 C CA . ARG B 1 172 ? 22.047 -18.438 -15.531 1 91.94 172 ARG B CA 1
ATOM 5319 C C . ARG B 1 172 ? 21.234 -19.531 -16.219 1 91.94 172 ARG B C 1
ATOM 5321 O O . ARG B 1 172 ? 21.672 -20.078 -17.234 1 91.94 172 ARG B O 1
ATOM 5328 N N . SER B 1 173 ? 20.094 -19.828 -15.695 1 95.12 173 SER B N 1
ATOM 5329 C CA . SER B 1 173 ? 19.219 -20.844 -16.297 1 95.12 173 SER B CA 1
ATOM 5330 C C . SER B 1 173 ? 18.25 -20.203 -17.281 1 95.12 173 SER B C 1
ATOM 5332 O O . SER B 1 173 ? 17.938 -20.797 -18.312 1 95.12 173 SER B O 1
ATOM 5334 N N . ALA B 1 174 ? 17.781 -19.016 -16.953 1 96.81 174 ALA B N 1
ATOM 5335 C CA . ALA B 1 174 ? 16.766 -18.359 -17.766 1 96.81 174 ALA B CA 1
ATOM 5336 C C . ALA B 1 174 ? 16.516 -16.938 -17.266 1 96.81 174 ALA B C 1
ATOM 5338 O O . ALA B 1 174 ? 17.047 -16.531 -16.234 1 96.81 174 ALA B O 1
ATOM 5339 N N . ARG B 1 175 ? 15.742 -16.172 -18.078 1 96.75 175 ARG B N 1
ATOM 5340 C CA . ARG B 1 175 ? 15.203 -14.906 -17.578 1 96.75 175 ARG B CA 1
ATOM 5341 C C . ARG B 1 175 ? 14.336 -15.125 -16.344 1 96.75 175 ARG B C 1
ATOM 5343 O O . ARG B 1 175 ? 13.539 -16.062 -16.297 1 96.75 175 ARG B O 1
ATOM 5350 N N . VAL B 1 176 ? 14.586 -14.273 -15.312 1 98.12 176 VAL B N 1
ATOM 5351 C CA . VAL B 1 176 ? 13.844 -14.414 -14.062 1 98.12 176 VAL B CA 1
ATOM 5352 C C . VAL B 1 176 ? 12.844 -13.273 -13.922 1 98.12 176 VAL B C 1
ATOM 5354 O O . VAL B 1 176 ? 13.219 -12.102 -13.93 1 98.12 176 VAL B O 1
ATOM 5357 N N . ILE B 1 177 ? 11.57 -13.555 -13.828 1 98.25 177 ILE B N 1
ATOM 5358 C CA . ILE B 1 177 ? 10.5 -12.578 -13.656 1 98.25 177 ILE B CA 1
ATOM 5359 C C . ILE B 1 177 ? 10.047 -12.562 -12.195 1 98.25 177 ILE B C 1
ATOM 5361 O O . ILE B 1 177 ? 9.742 -13.609 -11.625 1 98.25 177 ILE B O 1
ATOM 5365 N N . LEU B 1 178 ? 10.125 -11.422 -11.586 1 97.94 178 LEU B N 1
ATOM 5366 C CA . LEU B 1 178 ? 9.625 -11.195 -10.242 1 97.94 178 LEU B CA 1
ATOM 5367 C C . LEU B 1 178 ? 8.414 -10.273 -10.258 1 97.94 178 LEU B C 1
ATOM 5369 O O . LEU B 1 178 ? 8.258 -9.453 -11.164 1 97.94 178 LEU B O 1
ATOM 5373 N N . PHE B 1 179 ? 7.59 -10.438 -9.25 1 98 179 PHE B N 1
ATOM 5374 C CA . PHE B 1 179 ? 6.477 -9.508 -9.109 1 98 179 PHE B CA 1
ATOM 5375 C C . PHE B 1 179 ? 5.996 -9.445 -7.668 1 98 179 PHE B C 1
ATOM 5377 O O . PHE B 1 179 ? 6.258 -10.359 -6.883 1 98 179 PHE B O 1
ATOM 5384 N N . ASP B 1 180 ? 5.453 -8.375 -7.281 1 98.31 180 ASP B N 1
ATOM 5385 C CA . ASP B 1 180 ? 4.727 -8.25 -6.02 1 98.31 180 ASP B CA 1
ATOM 5386 C C . ASP B 1 180 ? 3.268 -8.672 -6.188 1 98.31 180 ASP B C 1
ATOM 5388 O O . ASP B 1 180 ? 2.527 -8.07 -6.969 1 98.31 180 ASP B O 1
ATOM 5392 N N . LYS B 1 181 ? 2.893 -9.672 -5.457 1 98.19 181 LYS B N 1
ATOM 5393 C CA . LYS B 1 181 ? 1.497 -10.102 -5.492 1 98.19 181 LYS B CA 1
ATOM 5394 C C . LYS B 1 181 ? 0.563 -8.961 -5.09 1 98.19 181 LYS B C 1
ATOM 5396 O O . LYS B 1 181 ? 0.986 -8.008 -4.438 1 98.19 181 LYS B O 1
ATOM 5401 N N . ARG B 1 182 ? -0.716 -9.031 -5.613 1 97.12 182 ARG B N 1
ATOM 5402 C CA . ARG B 1 182 ? -1.679 -8.062 -5.105 1 97.12 182 ARG B CA 1
ATOM 5403 C C . ARG B 1 182 ? -1.628 -7.984 -3.582 1 97.12 182 ARG B C 1
ATOM 5405 O O . ARG B 1 182 ? -1.525 -9.008 -2.906 1 97.12 182 ARG B O 1
ATOM 5412 N N . GLY B 1 183 ? -1.613 -6.727 -3.072 1 97.12 183 GLY B N 1
ATOM 5413 C CA . GLY B 1 183 ? -1.585 -6.523 -1.633 1 97.12 183 GLY B CA 1
ATOM 5414 C C . GLY B 1 183 ? -0.181 -6.383 -1.077 1 97.12 183 GLY B C 1
ATOM 5415 O O . GLY B 1 183 ? -0.001 -5.996 0.079 1 97.12 183 GLY B O 1
ATOM 5416 N N . VAL B 1 184 ? 0.825 -6.621 -1.872 1 98.06 184 VAL B N 1
ATOM 5417 C CA . VAL B 1 184 ? 2.189 -6.676 -1.355 1 98.06 184 VAL B CA 1
ATOM 5418 C C . VAL B 1 184 ? 3.043 -5.605 -2.035 1 98.06 184 VAL B C 1
ATOM 5420 O O . VAL B 1 184 ? 2.938 -5.398 -3.246 1 98.06 184 VAL B O 1
ATOM 5423 N N . GLY B 1 185 ? 3.844 -4.941 -1.287 1 97.44 185 GLY B N 1
ATOM 5424 C CA . GLY B 1 185 ? 4.906 -4.098 -1.81 1 97.44 185 GLY B CA 1
ATOM 5425 C C . GLY B 1 185 ? 4.398 -2.982 -2.703 1 97.44 185 GLY B C 1
ATOM 5426 O O . GLY B 1 185 ? 3.527 -2.207 -2.303 1 97.44 185 GLY B O 1
ATOM 5427 N N . LEU B 1 186 ? 4.855 -3.025 -3.947 1 97.06 186 LEU B N 1
ATOM 5428 C CA . LEU B 1 186 ? 4.602 -1.938 -4.887 1 97.06 186 LEU B CA 1
ATOM 5429 C C . LEU B 1 186 ? 3.279 -2.152 -5.617 1 97.06 186 LEU B C 1
ATOM 5431 O O . LEU B 1 186 ? 2.855 -1.301 -6.402 1 97.06 186 LEU B O 1
ATOM 5435 N N . SER B 1 187 ? 2.588 -3.268 -5.395 1 98 187 SER B N 1
ATOM 5436 C CA . SER B 1 187 ? 1.31 -3.566 -6.031 1 98 187 SER B CA 1
ATOM 5437 C C . SER B 1 187 ? 0.147 -2.961 -5.25 1 98 187 SER B C 1
ATOM 5439 O O . SER B 1 187 ? 0.3 -2.592 -4.086 1 98 187 SER B O 1
ATOM 5441 N N . ASP B 1 188 ? -0.968 -2.863 -5.898 1 97 188 ASP B N 1
ATOM 5442 C CA . ASP B 1 188 ? -2.17 -2.35 -5.246 1 97 188 ASP B CA 1
ATOM 5443 C C . ASP B 1 188 ? -2.592 -3.246 -4.086 1 97 188 ASP B C 1
ATOM 5445 O O . ASP B 1 188 ? -2.447 -4.469 -4.156 1 97 188 ASP B O 1
ATOM 5449 N N . ARG B 1 189 ? -3.084 -2.596 -3.029 1 95.81 189 ARG B N 1
ATOM 5450 C CA . ARG B 1 189 ? -3.637 -3.338 -1.902 1 95.81 189 ARG B CA 1
ATOM 5451 C C . ARG B 1 189 ? -5.082 -3.75 -2.172 1 95.81 189 ARG B C 1
ATOM 5453 O O . ARG B 1 189 ? -5.793 -3.076 -2.918 1 95.81 189 ARG B O 1
ATOM 5460 N N . VAL B 1 190 ? -5.434 -4.848 -1.673 1 91.19 190 VAL B N 1
ATOM 5461 C CA . VAL B 1 190 ? -6.809 -5.34 -1.735 1 91.19 190 VAL B CA 1
ATOM 5462 C C . VAL B 1 190 ? -7.227 -5.871 -0.367 1 91.19 190 VAL B C 1
ATOM 5464 O O . VAL B 1 190 ? -6.391 -6.324 0.415 1 91.19 190 VAL B O 1
ATOM 5467 N N . ARG B 1 191 ? -8.477 -5.781 -0.059 1 87.56 191 ARG B N 1
ATOM 5468 C CA . ARG B 1 191 ? -8.984 -6.305 1.204 1 87.56 191 ARG B CA 1
ATOM 5469 C C . ARG B 1 191 ? -9.156 -7.82 1.137 1 87.56 191 ARG B C 1
ATOM 5471 O O . ARG B 1 191 ? -8.977 -8.516 2.139 1 87.56 191 ARG B O 1
ATOM 5478 N N . CYS B 1 192 ? -9.477 -8.281 0.049 1 85.69 192 CYS B N 1
ATOM 5479 C CA . CYS B 1 192 ? -9.695 -9.711 -0.156 1 85.69 192 CYS B CA 1
ATOM 5480 C C . CYS B 1 192 ? -9.477 -10.094 -1.616 1 85.69 192 CYS B C 1
ATOM 5482 O O . CYS B 1 192 ? -9.719 -9.281 -2.514 1 85.69 192 CYS B O 1
ATOM 5484 N N . ALA B 1 193 ? -8.961 -11.266 -1.814 1 87.69 193 ALA B N 1
ATOM 5485 C CA . ALA B 1 193 ? -8.797 -11.836 -3.15 1 87.69 193 ALA B CA 1
ATOM 5486 C C . ALA B 1 193 ? -8.836 -13.359 -3.107 1 87.69 193 ALA B C 1
ATOM 5488 O O . ALA B 1 193 ? -8.289 -13.977 -2.193 1 87.69 193 ALA B O 1
ATOM 5489 N N . THR B 1 194 ? -9.484 -13.93 -4.07 1 81.19 194 THR B N 1
ATOM 5490 C CA . THR B 1 194 ? -9.516 -15.383 -4.195 1 81.19 194 THR B CA 1
ATOM 5491 C C . THR B 1 194 ? -8.195 -15.906 -4.75 1 81.19 194 THR B C 1
ATOM 5493 O O . THR B 1 194 ? -7.391 -15.133 -5.285 1 81.19 194 THR B O 1
ATOM 5496 N N . LEU B 1 195 ? -7.996 -17.203 -4.531 1 85.12 195 LEU B N 1
ATOM 5497 C CA . LEU B 1 195 ? -6.805 -17.828 -5.102 1 85.12 195 LEU B CA 1
ATOM 5498 C C . LEU B 1 195 ? -6.781 -17.672 -6.617 1 85.12 195 LEU B C 1
ATOM 5500 O O . LEU B 1 195 ? -5.715 -17.469 -7.207 1 85.12 195 LEU B O 1
ATOM 5504 N N . ASP B 1 196 ? -7.93 -17.688 -7.23 1 80.5 196 ASP B N 1
ATOM 5505 C CA . ASP B 1 196 ? -8.062 -17.531 -8.672 1 80.5 196 ASP B CA 1
ATOM 5506 C C . ASP B 1 196 ? -7.617 -16.141 -9.125 1 80.5 196 ASP B C 1
ATOM 5508 O O . ASP B 1 196 ? -6.93 -16 -10.141 1 80.5 196 ASP B O 1
ATOM 5512 N N . GLU B 1 197 ? -8.078 -15.18 -8.438 1 85.12 197 GLU B N 1
ATOM 5513 C CA . GLU B 1 197 ? -7.664 -13.812 -8.758 1 85.12 197 GLU B CA 1
ATOM 5514 C C . GLU B 1 197 ? -6.152 -13.656 -8.641 1 85.12 197 GLU B C 1
ATOM 5516 O O . GLU B 1 197 ? -5.527 -12.984 -9.461 1 85.12 197 GLU B O 1
ATOM 5521 N N . ARG B 1 198 ? -5.621 -14.25 -7.598 1 93.69 198 ARG B N 1
ATOM 5522 C CA . ARG B 1 198 ? -4.18 -14.188 -7.379 1 93.69 198 ARG B CA 1
ATOM 5523 C C . ARG B 1 198 ? -3.426 -14.93 -8.477 1 93.69 198 ARG B C 1
ATOM 5525 O O . ARG B 1 198 ? -2.357 -14.492 -8.906 1 93.69 198 ARG B O 1
ATOM 5532 N N . MET B 1 199 ? -3.959 -16.031 -8.898 1 90.94 199 MET B N 1
ATOM 5533 C CA . MET B 1 199 ? -3.383 -16.75 -10.031 1 90.94 199 MET B CA 1
ATOM 5534 C C . MET B 1 199 ? -3.469 -15.93 -11.305 1 90.94 199 MET B C 1
ATOM 5536 O O . MET B 1 199 ? -2.527 -15.914 -12.102 1 90.94 199 MET B O 1
ATOM 5540 N N . GLN B 1 200 ? -4.617 -15.234 -11.531 1 87.75 200 GLN B N 1
ATOM 5541 C CA . GLN B 1 200 ? -4.789 -14.383 -12.703 1 87.75 200 GLN B CA 1
ATOM 5542 C C . GLN B 1 200 ? -3.742 -13.273 -12.734 1 87.75 200 GLN B C 1
ATOM 5544 O O . GLN B 1 200 ? -3.291 -12.867 -13.812 1 87.75 200 GLN B O 1
ATOM 5549 N N . ASP B 1 201 ? -3.383 -12.773 -11.555 1 95.19 201 ASP B N 1
ATOM 5550 C CA . ASP B 1 201 ? -2.309 -11.789 -11.492 1 95.19 201 ASP B CA 1
ATOM 5551 C C . ASP B 1 201 ? -1.025 -12.336 -12.117 1 95.19 201 ASP B C 1
ATOM 5553 O O . ASP B 1 201 ? -0.323 -11.625 -12.836 1 95.19 201 ASP B O 1
ATOM 5557 N N . LEU B 1 202 ? -0.748 -13.539 -11.742 1 96.38 202 LEU B N 1
ATOM 5558 C CA . LEU B 1 202 ? 0.447 -14.195 -12.266 1 96.38 202 LEU B CA 1
ATOM 5559 C C . LEU B 1 202 ? 0.386 -14.312 -13.781 1 96.38 202 LEU B C 1
ATOM 5561 O O . LEU B 1 202 ? 1.377 -14.055 -14.469 1 96.38 202 LEU B O 1
ATOM 5565 N N . LEU B 1 203 ? -0.727 -14.688 -14.336 1 91.81 203 LEU B N 1
ATOM 5566 C CA . LEU B 1 203 ? -0.918 -14.773 -15.773 1 91.81 203 LEU B CA 1
ATOM 5567 C C . LEU B 1 203 ? -0.729 -13.406 -16.438 1 91.81 203 LEU B C 1
ATOM 5569 O O . LEU B 1 203 ? -0.097 -13.305 -17.484 1 91.81 203 LEU B O 1
ATOM 5573 N N . CYS B 1 204 ? -1.276 -12.43 -15.82 1 93.44 204 CYS B N 1
ATOM 5574 C CA . CYS B 1 204 ? -1.149 -11.07 -16.344 1 93.44 204 CYS B CA 1
ATOM 5575 C C . CYS B 1 204 ? 0.312 -10.641 -16.375 1 93.44 204 CYS B C 1
ATOM 5577 O O . CYS B 1 204 ? 0.744 -9.992 -17.328 1 93.44 204 CYS B O 1
ATOM 5579 N N . VAL B 1 205 ? 1.06 -10.961 -15.359 1 97.38 205 VAL B N 1
ATOM 5580 C CA . VAL B 1 205 ? 2.479 -10.625 -15.305 1 97.38 205 VAL B CA 1
ATOM 5581 C C . VAL B 1 205 ? 3.225 -11.352 -16.422 1 97.38 205 VAL B C 1
ATOM 5583 O O . VAL B 1 205 ? 4.07 -10.766 -17.094 1 97.38 205 VAL B O 1
ATOM 5586 N N . LEU B 1 206 ? 2.967 -12.625 -16.609 1 96.31 206 LEU B N 1
ATOM 5587 C CA . LEU B 1 206 ? 3.604 -13.383 -17.688 1 96.31 206 LEU B CA 1
ATOM 5588 C C . LEU B 1 206 ? 3.309 -12.75 -19.047 1 96.31 206 LEU B C 1
ATOM 5590 O O . LEU B 1 206 ? 4.215 -12.578 -19.875 1 96.31 206 LEU B O 1
ATOM 5594 N N . ASP B 1 207 ? 1.995 -12.398 -19.266 1 94.12 207 ASP B N 1
ATOM 5595 C CA . ASP B 1 207 ? 1.605 -11.75 -20.516 1 94.12 207 ASP B CA 1
ATOM 5596 C C . ASP B 1 207 ? 2.352 -10.43 -20.703 1 94.12 207 ASP B C 1
ATOM 5598 O O . ASP B 1 207 ? 2.881 -10.164 -21.797 1 94.12 207 ASP B O 1
ATOM 5602 N N . ALA B 1 208 ? 2.404 -9.656 -19.672 1 93.75 208 ALA B N 1
ATOM 5603 C CA . ALA B 1 208 ? 3.057 -8.352 -19.734 1 93.75 208 ALA B CA 1
ATOM 5604 C C . ALA B 1 208 ? 4.551 -8.5 -20.031 1 93.75 208 ALA B C 1
ATOM 5606 O O . ALA B 1 208 ? 5.141 -7.66 -20.703 1 93.75 208 ALA B O 1
ATOM 5607 N N . ALA B 1 209 ? 5.133 -9.523 -19.469 1 95.19 209 ALA B N 1
ATOM 5608 C CA . ALA B 1 209 ? 6.562 -9.773 -19.656 1 95.19 209 ALA B CA 1
ATOM 5609 C C . ALA B 1 209 ? 6.84 -10.414 -21 1 95.19 209 ALA B C 1
ATOM 5611 O O . ALA B 1 209 ? 8 -10.617 -21.375 1 95.19 209 ALA B O 1
ATOM 5612 N N . GLY B 1 210 ? 5.781 -10.773 -21.688 1 94.62 210 GLY B N 1
ATOM 5613 C CA . GLY B 1 210 ? 5.961 -11.461 -22.953 1 94.62 210 GLY B CA 1
ATOM 5614 C C . GLY B 1 210 ? 6.418 -12.898 -22.797 1 94.62 210 GLY B C 1
ATOM 5615 O O . GLY B 1 210 ? 7.082 -13.445 -23.688 1 94.62 210 GLY B O 1
ATOM 5616 N N . SER B 1 211 ? 6.184 -13.477 -21.688 1 95.56 211 SER B N 1
ATOM 5617 C CA . SER B 1 211 ? 6.582 -14.852 -21.406 1 95.56 211 SER B CA 1
ATOM 5618 C C . SER B 1 211 ? 5.5 -15.836 -21.844 1 95.56 211 SER B C 1
ATOM 5620 O O . SER B 1 211 ? 4.398 -15.844 -21.297 1 95.56 211 SER B O 1
ATOM 5622 N N . ARG B 1 212 ? 5.75 -16.672 -22.75 1 88.25 212 ARG B N 1
ATOM 5623 C CA . ARG B 1 212 ? 4.777 -17.656 -23.234 1 88.25 212 ARG B CA 1
ATOM 5624 C C . ARG B 1 212 ? 4.695 -18.859 -22.297 1 88.25 212 ARG B C 1
ATOM 5626 O O . ARG B 1 212 ? 3.623 -19.438 -22.125 1 88.25 212 ARG B O 1
ATOM 5633 N N . ARG B 1 213 ? 5.777 -19.172 -21.766 1 91.69 213 ARG B N 1
ATOM 5634 C CA . ARG B 1 213 ? 5.867 -20.312 -20.875 1 91.69 213 ARG B CA 1
ATOM 5635 C C . ARG B 1 213 ? 6.965 -20.125 -19.828 1 91.69 213 ARG B C 1
ATOM 5637 O O . ARG B 1 213 ? 8.016 -19.562 -20.141 1 91.69 213 ARG B O 1
ATOM 5644 N N . ALA B 1 214 ? 6.695 -20.703 -18.594 1 97.5 214 ALA B N 1
ATOM 5645 C CA . ALA B 1 214 ? 7.668 -20.453 -17.531 1 97.5 214 ALA B CA 1
ATOM 5646 C C . ALA B 1 214 ? 7.734 -21.625 -16.562 1 97.5 214 ALA B C 1
ATOM 5648 O O . ALA B 1 214 ? 6.746 -22.344 -16.391 1 97.5 214 ALA B O 1
ATOM 5649 N N . VAL B 1 215 ? 8.914 -21.859 -16.062 1 98.25 215 VAL B N 1
ATOM 5650 C CA . VAL B 1 215 ? 9.023 -22.594 -14.797 1 98.25 215 VAL B CA 1
ATOM 5651 C C . VAL B 1 215 ? 8.539 -21.703 -13.648 1 98.25 215 VAL B C 1
ATOM 5653 O O . VAL B 1 215 ? 9.016 -20.578 -13.484 1 98.25 215 VAL B O 1
ATOM 5656 N N . VAL B 1 216 ? 7.562 -22.188 -12.906 1 98.69 216 VAL B N 1
ATOM 5657 C CA . VAL B 1 216 ? 7.012 -21.391 -11.812 1 98.69 216 VAL B CA 1
ATOM 5658 C C . VAL B 1 216 ? 7.613 -21.844 -10.484 1 98.69 216 VAL B C 1
ATOM 5660 O O . VAL B 1 216 ? 7.465 -23.016 -10.102 1 98.69 216 VAL B O 1
ATOM 5663 N N . LEU B 1 217 ? 8.359 -20.984 -9.883 1 98.75 217 LEU B N 1
ATOM 5664 C CA . LEU B 1 217 ? 8.883 -21.203 -8.539 1 98.75 217 LEU B CA 1
ATOM 5665 C C . LEU B 1 217 ? 7.906 -20.688 -7.488 1 98.75 217 LEU B C 1
ATOM 5667 O O . LEU B 1 217 ? 7.785 -19.469 -7.285 1 98.75 217 LEU B O 1
ATOM 5671 N N . GLY B 1 218 ? 7.199 -21.578 -6.875 1 98.69 218 GLY B N 1
ATOM 5672 C CA . GLY B 1 218 ? 6.281 -21.234 -5.805 1 98.69 218 GLY B CA 1
ATOM 5673 C C . GLY B 1 218 ? 6.891 -21.375 -4.422 1 98.69 218 GLY B C 1
ATOM 5674 O O . GLY B 1 218 ? 7.156 -22.484 -3.967 1 98.69 218 GLY B O 1
ATOM 5675 N N . LEU B 1 219 ? 7.082 -20.266 -3.75 1 98 219 LEU B N 1
ATOM 5676 C CA . LEU B 1 219 ? 7.633 -20.25 -2.398 1 98 219 LEU B CA 1
ATOM 5677 C C . LEU B 1 219 ? 6.523 -20.125 -1.359 1 98 219 LEU B C 1
ATOM 5679 O O . LEU B 1 219 ? 5.805 -19.125 -1.342 1 98 219 LEU B O 1
ATOM 5683 N N . SER B 1 220 ? 6.398 -21.094 -0.509 1 97.75 220 SER B N 1
ATOM 5684 C CA . SER B 1 220 ? 5.406 -21.062 0.557 1 97.75 220 SER B CA 1
ATOM 5685 C C . SER B 1 220 ? 4.008 -20.812 -0.001 1 97.75 220 SER B C 1
ATOM 5687 O O . SER B 1 220 ? 3.521 -21.578 -0.836 1 97.75 220 SER B O 1
ATOM 5689 N N . GLU B 1 221 ? 3.398 -19.656 0.296 1 96.62 221 GLU B N 1
ATOM 5690 C CA . GLU B 1 221 ? 2.074 -19.328 -0.218 1 96.62 221 GLU B CA 1
ATOM 5691 C C . GLU B 1 221 ? 2.088 -19.203 -1.738 1 96.62 221 GLU B C 1
ATOM 5693 O O . GLU B 1 221 ? 1.048 -19.328 -2.387 1 96.62 221 GLU B O 1
ATOM 5698 N N . GLY B 1 222 ? 3.158 -18.984 -2.338 1 98.12 222 GLY B N 1
ATOM 5699 C CA . GLY B 1 222 ? 3.256 -18.938 -3.789 1 98.12 222 GLY B CA 1
ATOM 5700 C C . GLY B 1 222 ? 2.963 -20.266 -4.461 1 98.12 222 GLY B C 1
ATOM 5701 O O . GLY B 1 222 ? 2.635 -20.312 -5.648 1 98.12 222 GLY B O 1
ATOM 5702 N N . ALA B 1 223 ? 3.08 -21.312 -3.73 1 98.31 223 ALA B N 1
ATOM 5703 C CA . ALA B 1 223 ? 2.916 -22.656 -4.285 1 98.31 223 ALA B CA 1
ATOM 5704 C C . ALA B 1 223 ? 1.464 -22.922 -4.68 1 98.31 223 ALA B C 1
ATOM 5706 O O . ALA B 1 223 ? 1.187 -23.359 -5.797 1 98.31 223 ALA B O 1
ATOM 5707 N N . PRO B 1 224 ? 0.487 -22.688 -3.783 1 96.94 224 PRO B N 1
ATOM 5708 C CA . PRO B 1 224 ? -0.89 -22.922 -4.223 1 96.94 224 PRO B CA 1
ATOM 5709 C C . PRO B 1 224 ? -1.279 -22.078 -5.426 1 96.94 224 PRO B C 1
ATOM 5711 O O . PRO B 1 224 ? -2.074 -22.516 -6.266 1 96.94 224 PRO B O 1
ATOM 5714 N N . ILE B 1 225 ? -0.744 -20.891 -5.52 1 95.75 225 ILE B N 1
ATOM 5715 C CA . ILE B 1 225 ? -0.998 -20.047 -6.684 1 95.75 225 ILE B CA 1
ATOM 5716 C C . ILE B 1 225 ? -0.394 -20.688 -7.93 1 95.75 225 ILE B C 1
ATOM 5718 O O . ILE B 1 225 ? -1.056 -20.781 -8.969 1 95.75 225 ILE B O 1
ATOM 5722 N N . ALA B 1 226 ? 0.773 -21.125 -7.805 1 98.06 226 ALA B N 1
ATOM 5723 C CA . ALA B 1 226 ? 1.475 -21.797 -8.898 1 98.06 226 ALA B CA 1
ATOM 5724 C C . ALA B 1 226 ? 0.762 -23.078 -9.305 1 98.06 226 ALA B C 1
ATOM 5726 O O . ALA B 1 226 ? 0.633 -23.375 -10.5 1 98.06 226 ALA B O 1
ATOM 5727 N N . ILE B 1 227 ? 0.35 -23.797 -8.344 1 96.19 227 ILE B N 1
ATOM 5728 C CA . ILE B 1 227 ? -0.342 -25.062 -8.562 1 96.19 227 ILE B CA 1
ATOM 5729 C C . ILE B 1 227 ? -1.623 -24.828 -9.359 1 96.19 227 ILE B C 1
ATOM 5731 O O . ILE B 1 227 ? -1.903 -25.531 -10.328 1 96.19 227 ILE B O 1
ATOM 5735 N N . LEU B 1 228 ? -2.35 -23.844 -8.93 1 89.75 228 LEU B N 1
ATOM 5736 C CA . LEU B 1 228 ? -3.588 -23.531 -9.633 1 89.75 228 LEU B CA 1
ATOM 5737 C C . LEU B 1 228 ? -3.305 -23.125 -11.078 1 89.75 228 LEU B C 1
ATOM 5739 O O . LEU B 1 228 ? -4.02 -23.531 -11.992 1 89.75 228 LEU B O 1
ATOM 5743 N N . LEU B 1 229 ? -2.275 -22.391 -11.289 1 92.44 229 LEU B N 1
ATOM 5744 C CA . LEU B 1 229 ? -1.899 -22.016 -12.648 1 92.44 229 LEU B CA 1
ATOM 5745 C C . LEU B 1 229 ? -1.566 -23.234 -13.484 1 92.44 229 LEU B C 1
ATOM 5747 O O . LEU B 1 229 ? -2.021 -23.359 -14.625 1 92.44 229 LEU B O 1
ATOM 5751 N N . ALA B 1 230 ? -0.792 -24.078 -12.945 1 93.38 230 ALA B N 1
ATOM 5752 C CA . ALA B 1 230 ? -0.366 -25.281 -13.664 1 93.38 230 ALA B CA 1
ATOM 5753 C C . ALA B 1 230 ? -1.561 -26.156 -14.016 1 93.38 230 ALA B C 1
ATOM 5755 O O . ALA B 1 230 ? -1.579 -26.797 -15.07 1 93.38 230 ALA B O 1
ATOM 5756 N N . ALA B 1 231 ? -2.482 -26.188 -13.133 1 84.5 231 ALA B N 1
ATOM 5757 C CA . ALA B 1 231 ? -3.66 -27.031 -13.359 1 84.5 231 ALA B CA 1
ATOM 5758 C C . ALA B 1 231 ? -4.566 -26.422 -14.422 1 84.5 231 ALA B C 1
ATOM 5760 O O . ALA B 1 231 ? -5.18 -27.156 -15.211 1 84.5 231 ALA B O 1
ATOM 5761 N N . THR B 1 232 ? -4.703 -25.109 -14.492 1 79.5 232 THR B N 1
ATOM 5762 C CA . THR B 1 232 ? -5.684 -24.453 -15.344 1 79.5 232 THR B CA 1
ATOM 5763 C C . THR B 1 232 ? -5.055 -24.031 -16.672 1 79.5 232 THR B C 1
ATOM 5765 O O . THR B 1 232 ? -5.738 -23.953 -17.688 1 79.5 232 THR B O 1
ATOM 5768 N N . HIS B 1 233 ? -3.752 -23.719 -16.609 1 83.88 233 HIS B N 1
ATOM 5769 C CA . HIS B 1 233 ? -3.033 -23.281 -17.797 1 83.88 233 HIS B CA 1
ATOM 5770 C C . HIS B 1 233 ? -1.722 -24.047 -17.969 1 83.88 233 HIS B C 1
ATOM 5772 O O . HIS B 1 233 ? -0.649 -23.438 -18.016 1 83.88 233 HIS B O 1
ATOM 5778 N N . PRO B 1 234 ? -1.823 -25.344 -18.109 1 85.81 234 PRO B N 1
ATOM 5779 C CA . PRO B 1 234 ? -0.593 -26.125 -18.203 1 85.81 234 PRO B CA 1
ATOM 5780 C C . PRO B 1 234 ? 0.294 -25.703 -19.375 1 85.81 234 PRO B C 1
ATOM 5782 O O . PRO B 1 234 ? 1.514 -25.891 -19.328 1 85.81 234 PRO B O 1
ATOM 5785 N N . GLU B 1 235 ? -0.309 -25.078 -20.469 1 83.56 235 GLU B N 1
ATOM 5786 C CA . GLU B 1 235 ? 0.454 -24.625 -21.625 1 83.56 235 GLU B CA 1
ATOM 5787 C C . GLU B 1 235 ? 1.382 -23.469 -21.266 1 83.56 235 GLU B C 1
ATOM 5789 O O . GLU B 1 235 ? 2.355 -23.203 -21.984 1 83.56 235 GLU B O 1
ATOM 5794 N N . ARG B 1 236 ? 1.109 -22.781 -20.156 1 91.19 236 ARG B N 1
ATOM 5795 C CA . ARG B 1 236 ? 1.889 -21.625 -19.734 1 91.19 236 ARG B CA 1
ATOM 5796 C C . ARG B 1 236 ? 2.971 -22.031 -18.734 1 91.19 236 ARG B C 1
ATOM 5798 O O . ARG B 1 236 ? 3.799 -21.203 -18.344 1 91.19 236 ARG B O 1
ATOM 5805 N N . VAL B 1 237 ? 2.973 -23.312 -18.328 1 94.62 237 VAL B N 1
ATOM 5806 C CA . VAL B 1 237 ? 3.852 -23.75 -17.25 1 94.62 237 VAL B CA 1
ATOM 5807 C C . VAL B 1 237 ? 4.762 -24.875 -17.75 1 94.62 237 VAL B C 1
ATOM 5809 O O . VAL B 1 237 ? 4.289 -25.953 -18.094 1 94.62 237 VAL B O 1
ATOM 5812 N N . ALA B 1 238 ? 6.008 -24.609 -17.781 1 94.75 238 ALA B N 1
ATOM 5813 C CA . ALA B 1 238 ? 6.992 -25.594 -18.219 1 94.75 238 ALA B CA 1
ATOM 5814 C C . ALA B 1 238 ? 7.316 -26.578 -17.094 1 94.75 238 ALA B C 1
ATOM 5816 O O . ALA B 1 238 ? 7.699 -27.734 -17.359 1 94.75 238 ALA B O 1
ATOM 5817 N N . GLY B 1 239 ? 7.164 -26.188 -15.93 1 96.88 239 GLY B N 1
ATOM 5818 C CA . GLY B 1 239 ? 7.41 -26.984 -14.742 1 96.88 239 GLY B CA 1
ATOM 5819 C C . GLY B 1 239 ? 7.156 -26.219 -13.453 1 96.88 239 GLY B C 1
ATOM 5820 O O . GLY B 1 239 ? 7.055 -25 -13.461 1 96.88 239 GLY B O 1
ATOM 5821 N N . LEU B 1 240 ? 6.992 -27 -12.375 1 97.81 240 LEU B N 1
ATOM 5822 C CA . LEU B 1 240 ? 6.793 -26.422 -11.055 1 97.81 240 LEU B CA 1
ATOM 5823 C C . LEU B 1 240 ? 7.961 -26.75 -10.133 1 97.81 240 LEU B C 1
ATOM 5825 O O . LEU B 1 240 ? 8.422 -27.891 -10.094 1 97.81 240 LEU B O 1
ATOM 5829 N N . VAL B 1 241 ? 8.5 -25.797 -9.516 1 98.75 241 VAL B N 1
ATOM 5830 C CA . VAL B 1 241 ? 9.391 -25.969 -8.367 1 98.75 241 VAL B CA 1
ATOM 5831 C C . VAL B 1 241 ? 8.75 -25.359 -7.121 1 98.75 241 VAL B C 1
ATOM 5833 O O . VAL B 1 241 ? 8.625 -24.141 -7.004 1 98.75 241 VAL B O 1
ATOM 5836 N N . LEU B 1 242 ? 8.328 -26.219 -6.207 1 98.81 242 LEU B N 1
ATOM 5837 C CA . LEU B 1 242 ? 7.605 -25.812 -5.008 1 98.81 242 LEU B CA 1
ATOM 5838 C C . LEU B 1 242 ? 8.492 -25.922 -3.775 1 98.81 242 LEU B C 1
ATOM 5840 O O . LEU B 1 242 ? 9.016 -27 -3.473 1 98.81 242 LEU B O 1
ATOM 5844 N N . VAL B 1 243 ? 8.68 -24.828 -3.051 1 98.44 243 VAL B N 1
ATOM 5845 C CA . VAL B 1 243 ? 9.633 -24.781 -1.944 1 98.44 243 VAL B CA 1
ATOM 5846 C C . VAL B 1 243 ? 8.914 -24.391 -0.659 1 98.44 243 VAL B C 1
ATOM 5848 O O . VAL B 1 243 ? 8.266 -23.344 -0.6 1 98.44 243 VAL B O 1
ATOM 5851 N N . GLY B 1 244 ? 9.18 -25.156 0.416 1 98 244 GLY B N 1
ATOM 5852 C CA . GLY B 1 244 ? 8.461 -24.859 1.645 1 98 244 GLY B CA 1
ATOM 5853 C C . GLY B 1 244 ? 6.973 -24.656 1.433 1 98 244 GLY B C 1
ATOM 5854 O O . GLY B 1 244 ? 6.391 -23.703 1.936 1 98 244 GLY B O 1
ATOM 5855 N N . ALA B 1 245 ? 6.355 -25.516 0.741 1 98.06 245 ALA B N 1
ATOM 5856 C CA . ALA B 1 245 ? 5.051 -25.281 0.128 1 98.06 245 ALA B CA 1
ATOM 5857 C C . ALA B 1 245 ? 3.951 -26 0.9 1 98.06 245 ALA B C 1
ATOM 5859 O O . ALA B 1 245 ? 4.234 -26.844 1.756 1 98.06 245 ALA B O 1
ATOM 5860 N N . PHE B 1 246 ? 2.705 -25.656 0.607 1 97.88 246 PHE B N 1
ATOM 5861 C CA . PHE B 1 246 ? 1.503 -26.281 1.154 1 97.88 246 PHE B CA 1
ATOM 5862 C C . PHE B 1 246 ? 0.342 -26.172 0.173 1 97.88 246 PHE B C 1
ATOM 5864 O O . PHE B 1 246 ? 0.383 -25.359 -0.755 1 97.88 246 PHE B O 1
ATOM 5871 N N . ALA B 1 247 ? -0.606 -27.062 0.349 1 95.75 247 ALA B N 1
ATOM 5872 C CA . ALA B 1 247 ? -1.85 -26.953 -0.409 1 95.75 247 ALA B CA 1
ATOM 5873 C C . ALA B 1 247 ? -2.926 -26.234 0.404 1 95.75 247 ALA B C 1
ATOM 5875 O O . ALA B 1 247 ? -3.781 -25.547 -0.156 1 95.75 247 ALA B O 1
ATOM 5876 N N . ARG B 1 248 ? -2.873 -26.469 1.648 1 94.62 248 ARG B N 1
ATOM 5877 C CA . ARG B 1 248 ? -3.75 -25.812 2.609 1 94.62 248 ARG B CA 1
ATOM 5878 C C . ARG B 1 248 ? -2.943 -25.188 3.742 1 94.62 248 ARG B C 1
ATOM 5880 O O . ARG B 1 248 ? -2.084 -25.844 4.336 1 94.62 248 ARG B O 1
ATOM 5887 N N . PHE B 1 249 ? -3.33 -23.984 4.078 1 96.56 249 PHE B N 1
ATOM 5888 C CA . PHE B 1 249 ? -2.496 -23.25 5.016 1 96.56 249 PHE B CA 1
ATOM 5889 C C . PHE B 1 249 ? -2.834 -23.609 6.453 1 96.56 249 PHE B C 1
ATOM 5891 O O . PHE B 1 249 ? -1.941 -23.891 7.258 1 96.56 249 PHE B O 1
ATOM 5898 N N . THR B 1 250 ? -4.082 -23.719 6.762 1 96.12 250 THR B N 1
ATOM 5899 C CA . THR B 1 250 ? -4.512 -23.875 8.148 1 96.12 250 THR B CA 1
ATOM 5900 C C . THR B 1 250 ? -4.684 -25.344 8.5 1 96.12 250 THR B C 1
ATOM 5902 O O . THR B 1 250 ? -5.027 -26.156 7.637 1 96.12 250 THR B O 1
ATOM 5905 N N . ALA B 1 251 ? -4.5 -25.625 9.672 1 95.75 251 ALA B N 1
ATOM 5906 C CA . ALA B 1 251 ? -4.691 -26.984 10.188 1 95.75 251 ALA B CA 1
ATOM 5907 C C . ALA B 1 251 ? -6.176 -27.328 10.266 1 95.75 251 ALA B C 1
ATOM 5909 O O . ALA B 1 251 ? -7.02 -26.453 10.438 1 95.75 251 ALA B O 1
ATOM 5910 N N . SER B 1 252 ? -6.473 -28.547 10.031 1 89.94 252 SER B N 1
ATOM 5911 C CA . SER B 1 252 ? -7.773 -29.172 10.234 1 89.94 252 SER B CA 1
ATOM 5912 C C . SER B 1 252 ? -7.625 -30.625 10.672 1 89.94 252 SER B C 1
ATOM 5914 O O . SER B 1 252 ? -6.504 -31.125 10.797 1 89.94 252 SER B O 1
ATOM 5916 N N . SER B 1 253 ? -8.742 -31.266 10.984 1 91.81 253 SER B N 1
ATOM 5917 C CA . SER B 1 253 ? -8.695 -32.656 11.438 1 91.81 253 SER B CA 1
ATOM 5918 C C . SER B 1 253 ? -8.031 -33.562 10.398 1 91.81 253 SER B C 1
ATOM 5920 O O . SER B 1 253 ? -7.289 -34.469 10.75 1 91.81 253 SER B O 1
ATOM 5922 N N . ASP B 1 254 ? -8.242 -33.312 9.141 1 90.31 254 ASP B N 1
ATOM 5923 C CA . ASP B 1 254 ? -7.695 -34.125 8.07 1 90.31 254 ASP B CA 1
ATOM 5924 C C . ASP B 1 254 ? -6.387 -33.562 7.543 1 90.31 254 ASP B C 1
ATOM 5926 O O . ASP B 1 254 ? -5.793 -34.094 6.609 1 90.31 254 ASP B O 1
ATOM 5930 N N . HIS B 1 255 ? -5.926 -32.5 8.133 1 93.38 255 HIS B N 1
ATOM 5931 C CA . HIS B 1 255 ? -4.691 -31.812 7.766 1 93.38 255 HIS B CA 1
ATOM 5932 C C . HIS B 1 255 ? -4.031 -31.172 8.977 1 93.38 255 HIS B C 1
ATOM 5934 O O . HIS B 1 255 ? -3.957 -29.938 9.078 1 93.38 255 HIS B O 1
ATOM 5940 N N . PRO B 1 256 ? -3.49 -31.938 9.812 1 94.5 256 PRO B N 1
ATOM 5941 C CA . PRO B 1 256 ? -2.963 -31.406 11.078 1 94.5 256 PRO B CA 1
ATOM 5942 C C . PRO B 1 256 ? -1.652 -30.641 10.891 1 94.5 256 PRO B C 1
ATOM 5944 O O . PRO B 1 256 ? -1.209 -29.938 11.805 1 94.5 256 PRO B O 1
ATOM 5947 N N . ALA B 1 257 ? -1.009 -30.781 9.75 1 95.88 257 ALA B N 1
ATOM 5948 C CA . ALA B 1 257 ? 0.308 -30.188 9.531 1 95.88 257 ALA B CA 1
ATOM 5949 C C . ALA B 1 257 ? 0.194 -28.703 9.219 1 95.88 257 ALA B C 1
ATOM 5951 O O . ALA B 1 257 ? 1.205 -28 9.109 1 95.88 257 ALA B O 1
ATOM 5952 N N . GLY B 1 258 ? -1.062 -28.156 9.047 1 96.94 258 GLY B N 1
ATOM 5953 C CA . GLY B 1 258 ? -1.263 -26.734 8.805 1 96.94 258 GLY B CA 1
ATOM 5954 C C . GLY B 1 258 ? -1.05 -25.875 10.039 1 96.94 258 GLY B C 1
ATOM 5955 O O . GLY B 1 258 ? -0.801 -26.406 11.125 1 96.94 258 GLY B O 1
ATOM 5956 N N . TRP B 1 259 ? -1.076 -24.578 9.844 1 97.25 259 TRP B N 1
ATOM 5957 C CA . TRP B 1 259 ? -0.93 -23.656 10.969 1 97.25 259 TRP B CA 1
ATOM 5958 C C . TRP B 1 259 ? -2.111 -23.766 11.922 1 97.25 259 TRP B C 1
ATOM 5960 O O . TRP B 1 259 ? -3.268 -23.781 11.492 1 97.25 259 TRP B O 1
ATOM 5970 N N . SER B 1 260 ? -1.83 -23.875 13.172 1 95.88 260 SER B N 1
ATOM 5971 C CA . SER B 1 260 ? -2.869 -23.953 14.188 1 95.88 260 SER B CA 1
ATOM 5972 C C . SER B 1 260 ? -3.496 -22.578 14.445 1 95.88 260 SER B C 1
ATOM 5974 O O . SER B 1 260 ? -2.918 -21.547 14.086 1 95.88 260 SER B O 1
ATOM 5976 N N . ALA B 1 261 ? -4.66 -22.656 15.078 1 93.88 261 ALA B N 1
ATOM 5977 C CA . ALA B 1 261 ? -5.328 -21.422 15.477 1 93.88 261 ALA B CA 1
ATOM 5978 C C . ALA B 1 261 ? -4.445 -20.609 16.406 1 93.88 261 ALA B C 1
ATOM 5980 O O . ALA B 1 261 ? -4.469 -19.375 16.359 1 93.88 261 ALA B O 1
ATOM 5981 N N . GLN B 1 262 ? -3.721 -21.266 17.25 1 93.75 262 GLN B N 1
ATOM 5982 C CA . GLN B 1 262 ? -2.832 -20.594 18.188 1 93.75 262 GLN B CA 1
ATOM 5983 C C . GLN B 1 262 ? -1.715 -19.859 17.469 1 93.75 262 GLN B C 1
ATOM 5985 O O . GLN B 1 262 ? -1.397 -18.703 17.797 1 93.75 262 GLN B O 1
ATOM 5990 N N . ARG B 1 263 ? -1.082 -20.469 16.516 1 94.12 263 ARG B N 1
ATOM 5991 C CA . ARG B 1 263 ? -0.022 -19.844 15.742 1 94.12 263 ARG B CA 1
ATOM 5992 C C . ARG B 1 263 ? -0.552 -18.641 14.977 1 94.12 263 ARG B C 1
ATOM 5994 O O . ARG B 1 263 ? 0.114 -17.594 14.898 1 94.12 263 ARG B O 1
ATOM 6001 N N . LEU B 1 264 ? -1.711 -18.766 14.414 1 95.94 264 LEU B N 1
ATOM 6002 C CA . LEU B 1 264 ? -2.336 -17.688 13.672 1 95.94 264 LEU B CA 1
ATOM 6003 C C . LEU B 1 264 ? -2.639 -16.5 14.594 1 95.94 264 LEU B C 1
ATOM 6005 O O . LEU B 1 264 ? -2.412 -15.352 14.219 1 95.94 264 LEU B O 1
ATOM 6009 N N . ARG B 1 265 ? -3.205 -16.812 15.773 1 93.44 265 ARG B N 1
ATOM 6010 C CA . ARG B 1 265 ? -3.49 -15.766 16.75 1 93.44 265 ARG B CA 1
ATOM 6011 C C . ARG B 1 265 ? -2.217 -15.031 17.141 1 93.44 265 ARG B C 1
ATOM 6013 O O . ARG B 1 265 ? -2.215 -13.805 17.266 1 93.44 265 ARG B O 1
ATOM 6020 N N . ALA B 1 266 ? -1.146 -15.773 17.375 1 93.5 266 ALA B N 1
ATOM 6021 C CA . ALA B 1 266 ? 0.131 -15.172 17.734 1 93.5 266 ALA B CA 1
ATOM 6022 C C . ALA B 1 266 ? 0.633 -14.242 16.641 1 93.5 266 ALA B C 1
ATOM 6024 O O . ALA B 1 266 ? 1.164 -13.164 16.922 1 93.5 266 ALA B O 1
ATOM 6025 N N . LEU B 1 267 ? 0.528 -14.664 15.406 1 95.38 267 LEU B N 1
ATOM 6026 C CA . LEU B 1 267 ? 0.953 -13.82 14.297 1 95.38 267 LEU B CA 1
ATOM 6027 C C . LEU B 1 267 ? 0.097 -12.562 14.203 1 95.38 267 LEU B C 1
ATOM 6029 O O . LEU B 1 267 ? 0.618 -11.469 13.984 1 95.38 267 LEU B O 1
ATOM 6033 N N . ARG B 1 268 ? -1.231 -12.688 14.359 1 94.69 268 ARG B N 1
ATOM 6034 C CA . ARG B 1 268 ? -2.125 -11.531 14.344 1 94.69 268 ARG B CA 1
ATOM 6035 C C . ARG B 1 268 ? -1.758 -10.539 15.438 1 94.69 268 ARG B C 1
ATOM 6037 O O . ARG B 1 268 ? -1.78 -9.328 15.211 1 94.69 268 ARG B O 1
ATOM 6044 N N . GLU B 1 269 ? -1.468 -11.055 16.594 1 91 269 GLU B N 1
ATOM 6045 C CA . GLU B 1 269 ? -1.069 -10.203 17.703 1 91 269 GLU B CA 1
ATOM 6046 C C . GLU B 1 269 ? 0.233 -9.469 17.406 1 91 269 GLU B C 1
ATOM 6048 O O . GLU B 1 269 ? 0.37 -8.281 17.719 1 91 269 GLU B O 1
ATOM 6053 N N . TYR B 1 270 ? 1.146 -10.18 16.859 1 93.19 270 TYR B N 1
ATOM 6054 C CA . TYR B 1 270 ? 2.402 -9.539 16.484 1 93.19 270 TYR B CA 1
ATOM 6055 C C . TYR B 1 270 ? 2.164 -8.422 15.477 1 93.19 270 TYR B C 1
ATOM 6057 O O . TYR B 1 270 ? 2.717 -7.328 15.609 1 93.19 270 TYR B O 1
ATOM 6065 N N . VAL B 1 271 ? 1.373 -8.711 14.43 1 94.06 271 VAL B N 1
ATOM 6066 C CA . VAL B 1 271 ? 1.099 -7.703 13.406 1 94.06 271 VAL B CA 1
ATOM 6067 C C . VAL B 1 271 ? 0.453 -6.477 14.047 1 94.06 271 VAL B C 1
ATOM 6069 O O . VAL B 1 271 ? 0.789 -5.34 13.703 1 94.06 271 VAL B O 1
ATOM 6072 N N . ALA B 1 272 ? -0.394 -6.68 14.969 1 86.19 272 ALA B N 1
ATOM 6073 C CA . ALA B 1 272 ? -1.128 -5.602 15.625 1 86.19 272 ALA B CA 1
ATOM 6074 C C . ALA B 1 272 ? -0.199 -4.746 16.484 1 86.19 272 ALA B C 1
ATOM 6076 O O . ALA B 1 272 ? -0.377 -3.531 16.578 1 86.19 272 ALA B O 1
ATOM 6077 N N . SER B 1 273 ? 0.869 -5.352 17.031 1 85.94 273 SER B N 1
ATOM 6078 C CA . SER B 1 273 ? 1.584 -4.609 18.078 1 85.94 273 SER B CA 1
ATOM 6079 C C . SER B 1 273 ? 3.07 -4.5 17.75 1 85.94 273 SER B C 1
ATOM 6081 O O . SER B 1 273 ? 3.768 -3.643 18.281 1 85.94 273 SER B O 1
ATOM 6083 N N . GLY B 1 274 ? 3.535 -5.336 16.891 1 89.06 274 GLY B N 1
ATOM 6084 C CA . GLY B 1 274 ? 4.977 -5.398 16.703 1 89.06 274 GLY B CA 1
ATOM 6085 C C . GLY B 1 274 ? 5.383 -5.305 15.242 1 89.06 274 GLY B C 1
ATOM 6086 O O . GLY B 1 274 ? 6.555 -5.488 14.906 1 89.06 274 GLY B O 1
ATOM 6087 N N . TRP B 1 275 ? 4.488 -4.98 14.383 1 92.69 275 TRP B N 1
ATOM 6088 C CA . TRP B 1 275 ? 4.785 -4.992 12.961 1 92.69 275 TRP B CA 1
ATOM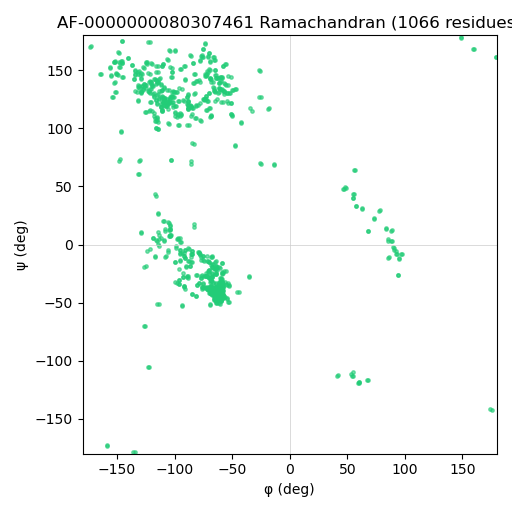 6089 C C . TRP B 1 275 ? 5.922 -4.031 12.625 1 92.69 275 TRP B C 1
ATOM 6091 O O . TRP B 1 275 ? 5.992 -2.932 13.18 1 92.69 275 TRP B O 1
ATOM 6101 N N . GLY B 1 276 ? 6.77 -4.477 11.734 1 92.56 276 GLY B N 1
ATOM 6102 C CA . GLY B 1 276 ? 7.906 -3.668 11.328 1 92.56 276 GLY B CA 1
ATOM 6103 C C . GLY B 1 276 ? 9.188 -4.023 12.062 1 92.56 276 GLY B C 1
ATOM 6104 O O . GLY B 1 276 ? 10.266 -3.561 11.695 1 92.56 276 GLY B O 1
ATOM 6105 N N . ALA B 1 277 ? 9.078 -4.867 13.055 1 91.38 277 ALA B N 1
ATOM 6106 C CA . ALA B 1 277 ? 10.25 -5.27 13.828 1 91.38 277 ALA B CA 1
ATOM 6107 C C . ALA B 1 277 ? 10.992 -6.418 13.156 1 91.38 277 ALA B C 1
ATOM 6109 O O . ALA B 1 277 ? 12.047 -6.848 13.625 1 91.38 277 ALA B O 1
ATOM 6110 N N . GLY B 1 278 ? 10.422 -6.973 12.141 1 93.38 278 GLY B N 1
ATOM 6111 C CA . GLY B 1 278 ? 11.133 -7.91 11.289 1 93.38 278 GLY B CA 1
ATOM 6112 C C . GLY B 1 278 ? 11.039 -9.344 11.773 1 93.38 278 GLY B C 1
ATOM 6113 O O . GLY B 1 278 ? 11.773 -10.219 11.297 1 93.38 278 GLY B O 1
ATOM 6114 N N . VAL B 1 279 ? 10.188 -9.633 12.695 1 89.88 279 VAL B N 1
ATOM 6115 C CA . VAL B 1 279 ? 10.125 -10.945 13.336 1 89.88 279 VAL B CA 1
ATOM 6116 C C . VAL B 1 279 ? 9.75 -12.008 12.305 1 89.88 279 VAL B C 1
ATOM 6118 O O . VAL B 1 279 ? 10.383 -13.062 12.234 1 89.88 279 VAL B O 1
ATOM 6121 N N . THR B 1 280 ? 8.766 -11.758 11.477 1 88.81 280 THR B N 1
ATOM 6122 C CA . THR B 1 280 ? 8.305 -12.75 10.516 1 88.81 280 THR B CA 1
ATOM 6123 C C . THR B 1 280 ? 9.336 -12.945 9.406 1 88.81 280 THR B C 1
ATOM 6125 O O . THR B 1 280 ? 9.57 -14.07 8.961 1 88.81 280 THR B O 1
ATOM 6128 N N . ALA B 1 281 ? 9.945 -11.883 8.984 1 85.19 281 ALA B N 1
ATOM 6129 C CA . ALA B 1 281 ? 10.945 -11.977 7.922 1 85.19 281 ALA B CA 1
ATOM 6130 C C . ALA B 1 281 ? 12.172 -12.75 8.391 1 85.19 281 ALA B C 1
ATOM 6132 O O . ALA B 1 281 ? 12.766 -13.508 7.617 1 85.19 281 ALA B O 1
ATOM 6133 N N . ARG B 1 282 ? 12.445 -12.625 9.617 1 87.44 282 ARG B N 1
ATOM 6134 C CA . ARG B 1 282 ? 13.602 -13.32 10.164 1 87.44 282 ARG B CA 1
ATOM 6135 C C . ARG B 1 282 ? 13.344 -14.82 10.273 1 87.44 282 ARG B C 1
ATOM 6137 O O . ARG B 1 282 ? 14.273 -15.625 10.164 1 87.44 282 ARG B O 1
ATOM 6144 N N . GLN B 1 283 ? 12.117 -15.133 10.414 1 88.5 283 GLN B N 1
ATOM 6145 C CA . GLN B 1 283 ? 11.742 -16.516 10.648 1 88.5 283 GLN B CA 1
ATOM 6146 C C . GLN B 1 283 ? 11.969 -17.375 9.406 1 88.5 283 GLN B C 1
ATOM 6148 O O . GLN B 1 283 ? 11.961 -18.609 9.477 1 88.5 283 GLN B O 1
ATOM 6153 N N . ILE B 1 284 ? 12.156 -16.75 8.258 1 88.31 284 ILE B N 1
ATOM 6154 C CA . ILE B 1 284 ? 12.32 -17.562 7.051 1 88.31 284 ILE B CA 1
ATOM 6155 C C . ILE B 1 284 ? 13.734 -18.125 7.004 1 88.31 284 ILE B C 1
ATOM 6157 O O . ILE B 1 284 ? 14.023 -19.016 6.199 1 88.31 284 ILE B O 1
ATOM 6161 N N . PHE B 1 285 ? 14.555 -17.703 7.855 1 87.69 285 PHE B N 1
ATOM 6162 C CA . PHE B 1 285 ? 15.914 -18.219 7.957 1 87.69 285 PHE B CA 1
ATOM 6163 C C . PHE B 1 285 ? 16.062 -19.125 9.18 1 87.69 285 PHE B C 1
ATOM 6165 O O . PHE B 1 285 ? 15.297 -19 10.141 1 87.69 285 PHE B O 1
ATOM 6172 N N . ALA B 1 286 ? 17.125 -19.969 9.078 1 88.19 286 ALA B N 1
ATOM 6173 C CA . ALA B 1 286 ? 17.5 -20.719 10.273 1 88.19 286 ALA B CA 1
ATOM 6174 C C . ALA B 1 286 ? 17.969 -19.797 11.383 1 88.19 286 ALA B C 1
ATOM 6176 O O . ALA B 1 286 ? 18.609 -18.766 11.125 1 88.19 286 ALA B O 1
ATOM 6177 N N . PRO B 1 287 ? 17.672 -20.188 12.633 1 84.81 287 PRO B N 1
ATOM 6178 C CA . PRO B 1 287 ? 18 -19.312 13.766 1 84.81 287 PRO B CA 1
ATOM 6179 C C . PRO B 1 287 ? 19.469 -18.906 13.781 1 84.81 287 PRO B C 1
ATOM 6181 O O . PRO B 1 287 ? 19.797 -17.781 14.148 1 84.81 287 PRO B O 1
ATOM 6184 N N . GLU B 1 288 ? 20.328 -19.75 13.375 1 83 288 GLU B N 1
ATOM 6185 C CA . GLU B 1 288 ? 21.75 -19.453 13.406 1 83 288 GLU B CA 1
ATOM 6186 C C . GLU B 1 288 ? 22.125 -18.375 12.406 1 83 288 GLU B C 1
ATOM 6188 O O . GLU B 1 288 ? 23.156 -17.703 12.555 1 83 288 GLU B O 1
ATOM 6193 N N . HIS B 1 289 ? 21.266 -18.141 11.477 1 83.88 289 HIS B N 1
ATOM 6194 C CA . HIS B 1 289 ? 21.547 -17.156 10.438 1 83.88 289 HIS B CA 1
ATOM 6195 C C . HIS B 1 289 ? 20.672 -15.922 10.609 1 83.88 289 HIS B C 1
ATOM 6197 O O . HIS B 1 289 ? 20.734 -14.992 9.797 1 83.88 289 HIS B O 1
ATOM 6203 N N . ALA B 1 290 ? 19.859 -15.836 11.633 1 83.38 290 ALA B N 1
ATOM 6204 C CA . ALA B 1 290 ? 18.859 -14.781 11.789 1 83.38 290 ALA B CA 1
ATOM 6205 C C . ALA B 1 290 ? 19.312 -13.734 12.797 1 83.38 290 ALA B C 1
ATOM 6207 O O . ALA B 1 290 ? 18.531 -12.867 13.195 1 83.38 290 ALA B O 1
ATOM 6208 N N . THR B 1 291 ? 20.469 -13.695 13.297 1 76.06 291 THR B N 1
ATOM 6209 C CA . THR B 1 291 ? 20.828 -12.867 14.438 1 76.06 291 THR B CA 1
ATOM 6210 C C . THR B 1 291 ? 21.719 -11.703 14 1 76.06 291 THR B C 1
ATOM 6212 O O . THR B 1 291 ? 21.906 -10.742 14.75 1 76.06 291 THR B O 1
ATOM 6215 N N . GLY B 1 292 ? 22.219 -11.617 12.898 1 78.69 292 GLY B N 1
ATOM 6216 C CA . GLY B 1 292 ? 23.094 -10.523 12.492 1 78.69 292 GLY B CA 1
ATOM 6217 C C . GLY B 1 292 ? 22.344 -9.211 12.289 1 78.69 292 GLY B C 1
ATOM 6218 O O . GLY B 1 292 ? 21.156 -9.211 11.977 1 78.69 292 GLY B O 1
ATOM 6219 N N . ASP B 1 293 ? 23.062 -8.086 12.617 1 77.56 293 ASP B N 1
ATOM 6220 C CA . ASP B 1 293 ? 22.469 -6.762 12.484 1 77.56 293 ASP B CA 1
ATOM 6221 C C . ASP B 1 293 ? 21.953 -6.527 11.062 1 77.56 293 ASP B C 1
ATOM 6223 O O . ASP B 1 293 ? 20.938 -5.871 10.859 1 77.56 293 ASP B O 1
ATOM 6227 N N . ASP B 1 294 ? 22.641 -7.082 10.219 1 80.81 294 ASP B N 1
ATOM 6228 C CA . ASP B 1 294 ? 22.266 -6.91 8.82 1 80.81 294 ASP B CA 1
ATOM 6229 C C . ASP B 1 294 ? 20.953 -7.629 8.516 1 80.81 294 ASP B C 1
ATOM 6231 O O . ASP B 1 294 ? 20.094 -7.105 7.789 1 80.81 294 ASP B O 1
ATOM 6235 N N . VAL B 1 295 ? 20.859 -8.82 9.086 1 86.81 295 VAL B N 1
ATOM 6236 C CA . VAL B 1 295 ? 19.625 -9.586 8.875 1 86.81 295 VAL B CA 1
ATOM 6237 C C . VAL B 1 295 ? 18.469 -8.906 9.594 1 86.81 295 VAL B C 1
ATOM 6239 O O . VAL B 1 295 ? 17.344 -8.891 9.086 1 86.81 295 VAL B O 1
ATOM 6242 N N . ARG B 1 296 ? 18.812 -8.367 10.719 1 88.12 296 ARG B N 1
ATOM 6243 C CA . ARG B 1 296 ? 17.781 -7.648 11.453 1 88.12 296 ARG B CA 1
ATOM 6244 C C . ARG B 1 296 ? 17.281 -6.438 10.672 1 88.12 296 ARG B C 1
ATOM 6246 O O . ARG B 1 296 ? 16.078 -6.242 10.508 1 88.12 296 ARG B O 1
ATOM 6253 N N . ALA B 1 297 ? 18.203 -5.633 10.219 1 89.88 297 ALA B N 1
ATOM 6254 C CA . ALA B 1 297 ? 17.844 -4.457 9.43 1 89.88 297 ALA B CA 1
ATOM 6255 C C . ALA B 1 297 ? 17.062 -4.852 8.18 1 89.88 297 ALA B C 1
ATOM 6257 O O . ALA B 1 297 ? 16.062 -4.211 7.832 1 89.88 297 ALA B O 1
ATOM 6258 N N . TRP B 1 298 ? 17.516 -5.875 7.543 1 92.06 298 TRP B N 1
ATOM 6259 C CA . TRP B 1 298 ? 16.828 -6.375 6.355 1 92.06 298 TRP B CA 1
ATOM 6260 C C . TRP B 1 298 ? 15.398 -6.805 6.688 1 92.06 298 TRP B C 1
ATOM 6262 O O . TRP B 1 298 ? 14.461 -6.473 5.965 1 92.06 298 TRP B O 1
ATOM 6272 N N . SER B 1 299 ? 15.32 -7.562 7.816 1 94.38 299 SER B N 1
ATOM 6273 C CA . SER B 1 299 ? 14.016 -8.117 8.18 1 94.38 299 SER B CA 1
ATOM 6274 C C . SER B 1 299 ? 13.016 -7.016 8.508 1 94.38 299 SER B C 1
ATOM 6276 O O . SER B 1 299 ? 11.836 -7.125 8.172 1 94.38 299 SER B O 1
ATOM 6278 N N . GLU B 1 300 ? 13.492 -6.031 9.164 1 93.12 300 GLU B N 1
ATOM 6279 C CA . GLU B 1 300 ? 12.648 -4.879 9.453 1 93.12 300 GLU B CA 1
ATOM 6280 C C . GLU B 1 300 ? 12.172 -4.203 8.164 1 93.12 300 GLU B C 1
ATOM 6282 O O . GLU B 1 300 ? 10.984 -3.934 8 1 93.12 300 GLU B O 1
ATOM 6287 N N . SER B 1 301 ? 13.086 -3.979 7.285 1 93.38 301 SER B N 1
ATOM 6288 C CA . SER B 1 301 ? 12.781 -3.346 6.004 1 93.38 301 SER B CA 1
ATOM 6289 C C . SER B 1 301 ? 11.828 -4.203 5.18 1 93.38 301 SER B C 1
ATOM 6291 O O . SER B 1 301 ? 10.906 -3.686 4.551 1 93.38 301 SER B O 1
ATOM 6293 N N . ALA B 1 302 ? 12.047 -5.473 5.164 1 95.75 302 ALA B N 1
ATOM 6294 C CA . ALA B 1 302 ? 11.219 -6.398 4.391 1 95.75 302 ALA B CA 1
ATOM 6295 C C . ALA B 1 302 ? 9.758 -6.328 4.836 1 95.75 302 ALA B C 1
ATOM 6297 O O . ALA B 1 302 ? 8.852 -6.293 4 1 95.75 302 ALA B O 1
ATOM 6298 N N . GLU B 1 303 ? 9.531 -6.336 6.137 1 95.81 303 GLU B N 1
ATOM 6299 C CA . GLU B 1 303 ? 8.172 -6.219 6.645 1 95.81 303 GLU B CA 1
ATOM 6300 C C . GLU B 1 303 ? 7.551 -4.879 6.262 1 95.81 303 GLU B C 1
ATOM 6302 O O . GLU B 1 303 ? 6.438 -4.832 5.738 1 95.81 303 GLU B O 1
ATOM 6307 N N . ARG B 1 304 ? 8.328 -3.836 6.473 1 94.44 304 ARG B N 1
ATOM 6308 C CA . ARG B 1 304 ? 7.805 -2.488 6.266 1 94.44 304 ARG B CA 1
ATOM 6309 C C . ARG B 1 304 ? 7.488 -2.244 4.797 1 94.44 304 ARG B C 1
ATOM 6311 O O . ARG B 1 304 ? 6.473 -1.62 4.469 1 94.44 304 ARG B O 1
ATOM 6318 N N . LEU B 1 305 ? 8.32 -2.74 3.961 1 93.62 305 LEU B N 1
ATOM 6319 C CA . LEU B 1 305 ? 8.141 -2.5 2.533 1 93.62 305 LEU B CA 1
ATOM 6320 C C . LEU B 1 305 ? 7.18 -3.52 1.927 1 93.62 305 LEU B C 1
ATOM 6322 O O . LEU B 1 305 ? 6.672 -3.316 0.823 1 93.62 305 LEU B O 1
ATOM 6326 N N . GLY B 1 306 ? 6.922 -4.547 2.598 1 97.44 306 GLY B N 1
ATOM 6327 C CA . GLY B 1 306 ? 6.051 -5.598 2.098 1 97.44 306 GLY B CA 1
ATOM 6328 C C . GLY B 1 306 ? 4.574 -5.281 2.268 1 97.44 306 GLY B C 1
ATOM 6329 O O . GLY B 1 306 ? 3.779 -5.496 1.35 1 97.44 306 GLY B O 1
ATOM 6330 N N . ALA B 1 307 ? 4.297 -4.797 3.434 1 97.75 307 ALA B N 1
ATOM 6331 C CA . ALA B 1 307 ? 2.893 -4.523 3.732 1 97.75 307 ALA B CA 1
ATOM 6332 C C . ALA B 1 307 ? 2.758 -3.615 4.953 1 97.75 307 ALA B C 1
ATOM 6334 O O . ALA B 1 307 ? 3.604 -3.643 5.852 1 97.75 307 ALA B O 1
ATOM 6335 N N . SER B 1 308 ? 1.721 -2.762 4.941 1 97.31 308 SER B N 1
ATOM 6336 C CA . SER B 1 308 ? 1.28 -2.146 6.191 1 97.31 308 SER B CA 1
ATOM 6337 C C . SER B 1 308 ? 0.613 -3.17 7.105 1 97.31 308 SER B C 1
ATOM 6339 O O . SER B 1 308 ? 0.272 -4.27 6.668 1 97.31 308 SER B O 1
ATOM 6341 N N . PRO B 1 309 ? 0.434 -2.844 8.422 1 96.5 309 PRO B N 1
ATOM 6342 C CA . PRO B 1 309 ? -0.216 -3.812 9.305 1 96.5 309 PRO B CA 1
ATOM 6343 C C . PRO B 1 309 ? -1.578 -4.27 8.789 1 96.5 309 PRO B C 1
ATOM 6345 O O . PRO B 1 309 ? -1.874 -5.465 8.789 1 96.5 309 PRO B O 1
ATOM 6348 N N . GLY B 1 310 ? -2.418 -3.338 8.352 1 96.75 310 GLY B N 1
ATOM 6349 C CA . GLY B 1 310 ? -3.707 -3.721 7.797 1 96.75 310 GLY B CA 1
ATOM 6350 C C . GLY B 1 310 ? -3.594 -4.645 6.602 1 96.75 310 GLY B C 1
ATOM 6351 O O . GLY B 1 310 ? -4.328 -5.629 6.496 1 96.75 310 GLY B O 1
ATOM 6352 N N . ALA B 1 311 ? -2.703 -4.328 5.699 1 97.31 311 ALA B N 1
ATOM 6353 C CA . ALA B 1 311 ? -2.484 -5.164 4.523 1 97.31 311 ALA B CA 1
ATOM 6354 C C . ALA B 1 311 ? -1.974 -6.547 4.922 1 97.31 311 ALA B C 1
ATOM 6356 O O . ALA B 1 311 ? -2.365 -7.555 4.328 1 97.31 311 ALA B O 1
ATOM 6357 N N . ALA B 1 312 ? -1.062 -6.578 5.895 1 97.75 312 ALA B N 1
ATOM 6358 C CA . ALA B 1 312 ? -0.542 -7.855 6.379 1 97.75 312 ALA B CA 1
ATOM 6359 C C . ALA B 1 312 ? -1.664 -8.734 6.918 1 97.75 312 ALA B C 1
ATOM 6361 O O . ALA B 1 312 ? -1.69 -9.945 6.672 1 97.75 312 ALA B O 1
ATOM 6362 N N . LEU B 1 313 ? -2.535 -8.141 7.645 1 96.38 313 LEU B N 1
ATOM 6363 C CA . LEU B 1 313 ? -3.66 -8.883 8.203 1 96.38 313 LEU B CA 1
ATOM 6364 C C . LEU B 1 313 ? -4.594 -9.375 7.102 1 96.38 313 LEU B C 1
ATOM 6366 O O . LEU B 1 313 ? -5.102 -10.492 7.164 1 96.38 313 LEU B O 1
ATOM 6370 N N . ASP B 1 314 ? -4.836 -8.492 6.129 1 95.75 314 ASP B N 1
ATOM 6371 C CA . ASP B 1 314 ? -5.66 -8.906 4.996 1 95.75 314 ASP B CA 1
ATOM 6372 C C . ASP B 1 314 ? -5.02 -10.078 4.254 1 95.75 314 ASP B C 1
ATOM 6374 O O . ASP B 1 314 ? -5.699 -11.039 3.893 1 95.75 314 ASP B O 1
ATOM 6378 N N . LEU B 1 315 ? -3.764 -9.992 4 1 97.12 315 LEU B N 1
ATOM 6379 C CA . LEU B 1 315 ? -3.035 -11.062 3.328 1 97.12 315 LEU B CA 1
ATOM 6380 C C . LEU B 1 315 ? -3.092 -12.359 4.137 1 97.12 315 LEU B C 1
ATOM 6382 O O . LEU B 1 315 ? -3.215 -13.445 3.57 1 97.12 315 LEU B O 1
ATOM 6386 N N . LEU B 1 316 ? -2.926 -12.227 5.457 1 96.62 316 LEU B N 1
ATOM 6387 C CA . LEU B 1 316 ? -3.025 -13.406 6.316 1 96.62 316 LEU B CA 1
ATOM 6388 C C . LEU B 1 316 ? -4.402 -14.047 6.199 1 96.62 316 LEU B C 1
ATOM 6390 O O . LEU B 1 316 ? -4.516 -15.273 6.121 1 96.62 316 LEU B O 1
ATOM 6394 N N . ALA B 1 317 ? -5.414 -13.203 6.172 1 93.94 317 ALA B N 1
ATOM 6395 C CA . ALA B 1 317 ? -6.777 -13.719 6.027 1 93.94 317 ALA B CA 1
ATOM 6396 C C . ALA B 1 317 ? -6.945 -14.453 4.699 1 93.94 317 ALA B C 1
ATOM 6398 O O . ALA B 1 317 ? -7.59 -15.5 4.645 1 93.94 317 ALA B O 1
ATOM 6399 N N . MET B 1 318 ? -6.41 -13.922 3.678 1 92.44 318 MET B N 1
ATOM 6400 C CA . MET B 1 318 ? -6.449 -14.578 2.375 1 92.44 318 MET B CA 1
ATOM 6401 C C . MET B 1 318 ? -5.738 -15.93 2.42 1 92.44 318 MET B C 1
ATOM 6403 O O . MET B 1 318 ? -6.203 -16.906 1.828 1 92.44 318 MET B O 1
ATOM 6407 N N . ASN B 1 319 ? -4.586 -15.953 3.074 1 95.69 319 ASN B N 1
ATOM 6408 C CA . ASN B 1 319 ? -3.855 -17.203 3.209 1 95.69 319 ASN B CA 1
ATOM 6409 C C . ASN B 1 319 ? -4.656 -18.234 3.992 1 95.69 319 ASN B C 1
ATOM 6411 O O . ASN B 1 319 ? -4.621 -19.438 3.672 1 95.69 319 ASN B O 1
ATOM 6415 N N . GLU B 1 320 ? -5.332 -17.812 5.055 1 93 320 GLU B N 1
ATOM 6416 C CA . GLU B 1 320 ? -6.129 -18.703 5.875 1 93 320 GLU B CA 1
ATOM 6417 C C . GLU B 1 320 ? -7.211 -19.391 5.047 1 93 320 GLU B C 1
ATOM 6419 O O . GLU B 1 320 ? -7.633 -20.516 5.367 1 93 320 GLU B O 1
ATOM 6424 N N . ALA B 1 321 ? -7.574 -18.797 3.979 1 86.94 321 ALA B N 1
ATOM 6425 C CA . ALA B 1 321 ? -8.672 -19.297 3.158 1 86.94 321 ALA B CA 1
ATOM 6426 C C . ALA B 1 321 ? -8.156 -20.25 2.082 1 86.94 321 ALA B C 1
ATOM 6428 O O . ALA B 1 321 ? -8.938 -20.922 1.404 1 86.94 321 ALA B O 1
ATOM 6429 N N . ILE B 1 322 ? -6.902 -20.422 1.958 1 90.56 322 ILE B N 1
ATOM 6430 C CA . ILE B 1 322 ? -6.324 -21.203 0.875 1 90.56 322 ILE B CA 1
ATOM 6431 C C . ILE B 1 322 ? -6.551 -22.703 1.141 1 90.56 322 ILE B C 1
ATOM 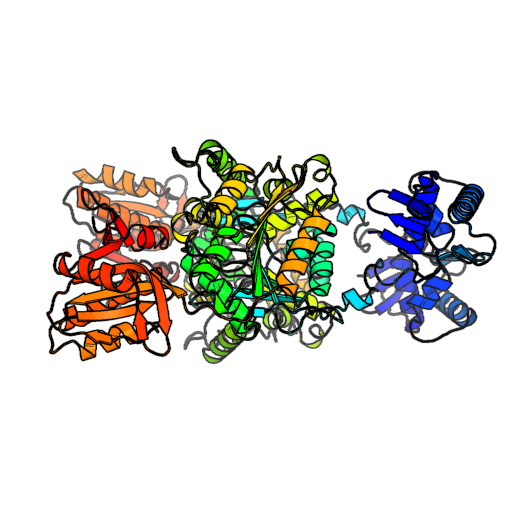6433 O O . ILE B 1 322 ? -6.176 -23.203 2.199 1 90.56 322 ILE B O 1
ATOM 6437 N N . ASP B 1 323 ? -7.129 -23.359 0.227 1 87.81 323 ASP B N 1
ATOM 6438 C CA . ASP B 1 323 ? -7.215 -24.812 0.151 1 87.81 323 ASP B CA 1
ATOM 6439 C C . ASP B 1 323 ? -7.188 -25.297 -1.299 1 87.81 323 ASP B C 1
ATOM 6441 O O . ASP B 1 323 ? -8.227 -25.328 -1.966 1 87.81 323 ASP B O 1
ATOM 6445 N N . ALA B 1 324 ? -6.035 -25.688 -1.723 1 88.81 324 ALA B N 1
ATOM 6446 C CA . ALA B 1 324 ? -5.852 -26.094 -3.113 1 88.81 324 ALA B CA 1
ATOM 6447 C C . ALA B 1 324 ? -5.762 -27.609 -3.236 1 88.81 324 ALA B C 1
ATOM 6449 O O . ALA B 1 324 ? -5.355 -28.141 -4.277 1 88.81 324 ALA B O 1
ATOM 6450 N N . ARG B 1 325 ? -6.098 -28.375 -2.24 1 90 325 ARG B N 1
ATOM 6451 C CA . ARG B 1 325 ? -5.961 -29.828 -2.248 1 90 325 ARG B CA 1
ATOM 6452 C C . ARG B 1 325 ? -6.777 -30.453 -3.377 1 90 325 ARG B C 1
ATOM 6454 O O . ARG B 1 325 ? -6.34 -31.422 -4.004 1 90 325 ARG B O 1
ATOM 6461 N N . GLY B 1 326 ? -7.879 -29.844 -3.697 1 80.12 326 GLY B N 1
ATOM 6462 C CA . GLY B 1 326 ? -8.781 -30.375 -4.699 1 80.12 326 GLY B CA 1
ATOM 6463 C C . GLY B 1 326 ? -8.242 -30.266 -6.113 1 80.12 326 GLY B C 1
ATOM 6464 O O . GLY B 1 326 ? -8.75 -30.922 -7.031 1 80.12 326 GLY B O 1
ATOM 6465 N N . VAL B 1 327 ? -7.203 -29.484 -6.328 1 82.06 327 VAL B N 1
ATOM 6466 C CA . VAL B 1 327 ? -6.719 -29.234 -7.684 1 82.06 327 VAL B CA 1
ATOM 6467 C C . VAL B 1 327 ? -5.422 -30.016 -7.918 1 82.06 327 VAL B C 1
ATOM 6469 O O . VAL B 1 327 ? -4.973 -30.156 -9.055 1 82.06 327 VAL B O 1
ATOM 6472 N N . LEU B 1 328 ? -4.863 -30.656 -6.965 1 91.38 328 LEU B N 1
ATOM 6473 C CA . LEU B 1 328 ? -3.537 -31.266 -7.035 1 91.38 328 LEU B CA 1
ATOM 6474 C C . LEU B 1 328 ? -3.496 -32.375 -8.086 1 91.38 328 LEU B C 1
ATOM 6476 O O . LEU B 1 328 ? -2.502 -32.531 -8.797 1 91.38 328 LEU B O 1
ATOM 6480 N N . GLY B 1 329 ? -4.547 -33.125 -8.195 1 87.75 329 GLY B N 1
ATOM 6481 C CA . GLY B 1 329 ? -4.594 -34.25 -9.109 1 87.75 329 GLY B CA 1
ATOM 6482 C C . GLY B 1 329 ? -4.594 -33.812 -10.57 1 87.75 329 GLY B C 1
ATOM 6483 O O . GLY B 1 329 ? -4.363 -34.625 -11.461 1 87.75 329 GLY B O 1
ATOM 6484 N N . TRP B 1 330 ? -4.77 -32.5 -10.758 1 80 330 TRP B N 1
ATOM 6485 C CA . TRP B 1 330 ? -4.902 -32 -12.117 1 80 330 TRP B CA 1
ATOM 6486 C C . TRP B 1 330 ? -3.623 -31.328 -12.578 1 80 330 TRP B C 1
ATOM 6488 O O . TRP B 1 330 ? -3.582 -30.734 -13.656 1 80 330 TRP B O 1
ATOM 6498 N N . VAL B 1 331 ? -2.6 -31.422 -11.805 1 89.62 331 VAL B N 1
ATOM 6499 C CA . VAL B 1 331 ? -1.295 -30.906 -12.203 1 89.62 331 VAL B CA 1
ATOM 6500 C C . VAL B 1 331 ? -0.561 -31.938 -13.047 1 89.62 331 VAL B C 1
ATOM 6502 O O . VAL B 1 331 ? -0.219 -33.031 -12.555 1 89.62 331 VAL B O 1
ATOM 6505 N N . HIS B 1 332 ? -0.285 -31.578 -14.297 1 86.94 332 HIS B N 1
ATOM 6506 C CA . HIS B 1 332 ? 0.29 -32.562 -15.203 1 86.94 332 HIS B CA 1
ATOM 6507 C C . HIS B 1 332 ? 1.664 -32.125 -15.695 1 86.94 332 HIS B C 1
ATOM 6509 O O . HIS B 1 332 ? 2.264 -32.781 -16.547 1 86.94 332 HIS B O 1
ATOM 6515 N N . VAL B 1 333 ? 2.16 -31.094 -15.203 1 91.5 333 VAL B N 1
ATOM 6516 C CA . VAL B 1 333 ? 3.494 -30.641 -15.578 1 91.5 333 VAL B CA 1
ATOM 6517 C C . VAL B 1 333 ? 4.531 -31.219 -14.625 1 91.5 333 VAL B C 1
ATOM 6519 O O . VAL B 1 333 ? 4.207 -31.578 -13.492 1 91.5 333 VAL B O 1
ATOM 6522 N N . PRO B 1 334 ? 5.809 -31.375 -15.125 1 94.94 334 PRO B N 1
ATOM 6523 C CA . PRO B 1 334 ? 6.848 -31.828 -14.195 1 94.94 334 PRO B CA 1
ATOM 6524 C C . PRO B 1 334 ? 6.91 -30.984 -12.922 1 94.94 334 PRO B C 1
ATOM 6526 O O . PRO B 1 334 ? 6.875 -29.75 -13 1 94.94 334 PRO B O 1
ATOM 6529 N N . THR B 1 335 ? 6.91 -31.625 -11.797 1 97.75 335 THR B N 1
ATOM 6530 C CA . THR B 1 335 ? 6.844 -30.922 -10.516 1 97.75 335 THR B CA 1
ATOM 6531 C C . THR B 1 335 ? 7.902 -31.438 -9.555 1 97.75 335 THR B C 1
ATOM 6533 O O . THR B 1 335 ? 8.031 -32.656 -9.367 1 97.75 335 THR B O 1
ATOM 6536 N N . THR B 1 336 ? 8.719 -30.578 -9.062 1 98.5 336 THR B N 1
ATOM 6537 C CA . THR B 1 336 ? 9.664 -30.891 -7.984 1 98.5 336 THR B CA 1
ATOM 6538 C C . THR B 1 336 ? 9.273 -30.141 -6.707 1 98.5 336 THR B C 1
ATOM 6540 O O . THR B 1 336 ? 9.039 -28.938 -6.73 1 98.5 336 THR B O 1
ATOM 6543 N N . VAL B 1 337 ? 9.133 -30.859 -5.602 1 98.75 337 VAL B N 1
ATOM 6544 C CA . VAL B 1 337 ? 8.852 -30.281 -4.289 1 98.75 337 VAL B CA 1
ATOM 6545 C C . VAL B 1 337 ? 10.109 -30.328 -3.424 1 98.75 337 VAL B C 1
ATOM 6547 O O . VAL B 1 337 ? 10.711 -31.391 -3.248 1 98.75 337 VAL B O 1
ATOM 6550 N N . LEU B 1 338 ? 10.586 -29.203 -2.973 1 98.62 338 LEU B N 1
ATOM 6551 C CA . LEU B 1 338 ? 11.711 -29.109 -2.057 1 98.62 338 LEU B CA 1
ATOM 6552 C C . LEU B 1 338 ? 11.258 -28.672 -0.669 1 98.62 338 LEU B C 1
ATOM 6554 O O . LEU B 1 338 ? 10.477 -27.719 -0.538 1 98.62 338 LEU B O 1
ATOM 6558 N N . HIS B 1 339 ? 11.727 -29.281 0.317 1 98.44 339 HIS B N 1
ATOM 6559 C CA . HIS B 1 339 ? 11.359 -28.953 1.69 1 98.44 339 HIS B CA 1
ATOM 6560 C C . HIS B 1 339 ? 12.492 -29.297 2.656 1 98.44 339 HIS B C 1
ATOM 6562 O O . HIS B 1 339 ? 13.125 -30.359 2.531 1 98.44 339 HIS B O 1
ATOM 6568 N N . GLN B 1 340 ? 12.836 -28.422 3.479 1 97.31 340 GLN B N 1
ATOM 6569 C CA . GLN B 1 340 ? 13.766 -28.781 4.543 1 97.31 340 GLN B CA 1
ATOM 6570 C C . GLN B 1 340 ? 13.039 -29.484 5.688 1 97.31 340 GLN B C 1
ATOM 6572 O O . GLN B 1 340 ? 11.93 -29.109 6.055 1 97.31 340 GLN B O 1
ATOM 6577 N N . THR B 1 341 ? 13.633 -30.469 6.262 1 97.12 341 THR B N 1
ATOM 6578 C CA . THR B 1 341 ? 12.961 -31.422 7.145 1 97.12 341 THR B CA 1
ATOM 6579 C C . THR B 1 341 ? 12.547 -30.734 8.445 1 97.12 341 THR B C 1
ATOM 6581 O O . THR B 1 341 ? 11.57 -31.141 9.086 1 97.12 341 THR B O 1
ATOM 6584 N N . ASP B 1 342 ? 13.273 -29.688 8.844 1 95.62 342 ASP B N 1
ATOM 6585 C CA . ASP B 1 342 ? 12.977 -29.016 10.109 1 95.62 342 ASP B CA 1
ATOM 6586 C C . ASP B 1 342 ? 12.5 -27.594 9.875 1 95.62 342 ASP B C 1
ATOM 6588 O O . ASP B 1 342 ? 12.75 -26.703 10.695 1 95.62 342 ASP B O 1
ATOM 6592 N N . ASP B 1 343 ? 11.898 -27.344 8.68 1 96.19 343 ASP B N 1
ATOM 6593 C CA . ASP B 1 343 ? 11.312 -26.047 8.367 1 96.19 343 ASP B CA 1
ATOM 6594 C C . ASP B 1 343 ? 10.375 -25.594 9.477 1 96.19 343 ASP B C 1
ATOM 6596 O O . ASP B 1 343 ? 9.391 -26.266 9.789 1 96.19 343 ASP B O 1
ATOM 6600 N N . ARG B 1 344 ? 10.633 -24.453 10.055 1 91.12 344 ARG B N 1
ATOM 6601 C CA . ARG B 1 344 ? 9.883 -23.969 11.211 1 91.12 344 ARG B CA 1
ATOM 6602 C C . ARG B 1 344 ? 8.648 -23.188 10.789 1 91.12 344 ARG B C 1
ATOM 6604 O O . ARG B 1 344 ? 7.754 -22.938 11.594 1 91.12 344 ARG B O 1
ATOM 6611 N N . VAL B 1 345 ? 8.578 -22.828 9.57 1 96.19 345 VAL B N 1
ATOM 6612 C CA . VAL B 1 345 ? 7.469 -22.016 9.094 1 96.19 345 VAL B CA 1
ATOM 6613 C C . VAL B 1 345 ? 6.367 -22.922 8.539 1 96.19 345 VAL B C 1
ATOM 6615 O O . VAL B 1 345 ? 5.203 -22.797 8.93 1 96.19 345 VAL B O 1
ATOM 6618 N N . ILE B 1 346 ? 6.715 -23.781 7.664 1 98 346 ILE B N 1
ATOM 6619 C CA . ILE B 1 346 ? 5.801 -24.766 7.09 1 98 346 ILE B CA 1
ATOM 6620 C C . ILE B 1 346 ? 6.312 -26.172 7.367 1 98 346 ILE B C 1
ATOM 6622 O O . ILE B 1 346 ? 7.41 -26.531 6.945 1 98 346 ILE B O 1
ATOM 6626 N N . ASP B 1 347 ? 5.523 -26.922 7.984 1 97.5 347 ASP B N 1
ATOM 6627 C CA . ASP B 1 347 ? 5.879 -28.297 8.328 1 97.5 347 ASP B CA 1
ATOM 6628 C C . ASP B 1 347 ? 6.148 -29.125 7.074 1 97.5 347 ASP B C 1
ATOM 6630 O O . ASP B 1 347 ? 5.41 -29.031 6.09 1 97.5 347 ASP B O 1
ATOM 6634 N N . ALA B 1 348 ? 7.191 -29.969 7.133 1 97.94 348 ALA B N 1
ATOM 6635 C CA . ALA B 1 348 ? 7.617 -30.75 5.973 1 97.94 348 ALA B CA 1
ATOM 6636 C C . ALA B 1 348 ? 6.535 -31.734 5.543 1 97.94 348 ALA B C 1
ATOM 6638 O O . ALA B 1 348 ? 6.516 -32.188 4.395 1 97.94 348 ALA B O 1
ATOM 6639 N N . ALA B 1 349 ? 5.609 -32.062 6.41 1 98.19 349 ALA B N 1
ATOM 6640 C CA . ALA B 1 349 ? 4.492 -32.938 6.059 1 98.19 349 ALA B CA 1
ATOM 6641 C C . ALA B 1 349 ? 3.672 -32.344 4.918 1 98.19 349 ALA B C 1
ATOM 6643 O O . ALA B 1 349 ? 3.066 -33.062 4.133 1 98.19 349 ALA B O 1
ATOM 6644 N N . ASN B 1 350 ? 3.658 -31.047 4.836 1 98.38 350 ASN B N 1
ATOM 6645 C CA . ASN B 1 350 ? 2.949 -30.391 3.74 1 98.38 350 ASN B CA 1
ATOM 6646 C C . ASN B 1 350 ? 3.582 -30.734 2.391 1 98.38 350 ASN B C 1
ATOM 6648 O O . ASN B 1 350 ? 2.879 -31.078 1.438 1 98.38 350 ASN B O 1
ATOM 6652 N N . GLY B 1 351 ? 4.898 -30.594 2.312 1 98.56 351 GLY B N 1
ATOM 6653 C CA . GLY B 1 351 ? 5.59 -30.953 1.085 1 98.56 351 GLY B CA 1
ATOM 6654 C C . GLY B 1 351 ? 5.402 -32.406 0.697 1 98.56 351 GLY B C 1
ATOM 6655 O O . GLY B 1 351 ? 5.211 -32.719 -0.479 1 98.56 351 GLY B O 1
ATOM 6656 N N . ARG B 1 352 ? 5.438 -33.281 1.665 1 98.31 352 ARG B N 1
ATOM 6657 C CA . ARG B 1 352 ? 5.215 -34.719 1.417 1 98.31 352 ARG B CA 1
ATOM 6658 C C . ARG B 1 352 ? 3.814 -34.969 0.866 1 98.31 352 ARG B C 1
ATOM 6660 O O . ARG B 1 352 ? 3.637 -35.75 -0.049 1 98.31 352 ARG B O 1
ATOM 6667 N N . ALA B 1 353 ? 2.869 -34.25 1.476 1 97.81 353 ALA B N 1
ATOM 6668 C CA . ALA B 1 353 ? 1.491 -34.406 1.011 1 97.81 353 ALA B CA 1
ATOM 6669 C C . ALA B 1 353 ? 1.353 -33.938 -0.437 1 97.81 353 ALA B C 1
ATOM 6671 O O . ALA B 1 353 ? 0.649 -34.562 -1.231 1 97.81 353 ALA B O 1
ATOM 6672 N N . LEU B 1 354 ? 1.988 -32.844 -0.771 1 98.25 354 LEU B N 1
ATOM 6673 C CA . LEU B 1 354 ? 1.971 -32.344 -2.141 1 98.25 354 LEU B CA 1
ATOM 6674 C C . LEU B 1 354 ? 2.559 -33.375 -3.104 1 98.25 354 LEU B C 1
ATOM 6676 O O . LEU B 1 354 ? 1.965 -33.656 -4.141 1 98.25 354 LEU B O 1
ATOM 6680 N N . ALA B 1 355 ? 3.701 -33.906 -2.783 1 98.25 355 ALA B N 1
ATOM 6681 C CA . ALA B 1 355 ? 4.398 -34.875 -3.646 1 98.25 355 ALA B CA 1
ATOM 6682 C C . ALA B 1 355 ? 3.564 -36.125 -3.857 1 98.25 355 ALA B C 1
ATOM 6684 O O . ALA B 1 355 ? 3.607 -36.719 -4.93 1 98.25 355 ALA B O 1
ATOM 6685 N N . ARG B 1 356 ? 2.854 -36.5 -2.863 1 97.38 356 ARG B N 1
ATOM 6686 C CA . ARG B 1 356 ? 2.004 -37.688 -2.951 1 97.38 356 ARG B CA 1
ATOM 6687 C C . ARG B 1 356 ? 0.798 -37.406 -3.848 1 97.38 356 ARG B C 1
ATOM 6689 O O . ARG B 1 356 ? 0.349 -38.312 -4.566 1 97.38 356 ARG B O 1
ATOM 6696 N N . ALA B 1 357 ? 0.258 -36.219 -3.775 1 96.31 357 ALA B N 1
ATOM 6697 C CA . ALA B 1 357 ? -1.031 -35.938 -4.398 1 96.31 357 ALA B CA 1
ATOM 6698 C C . ALA B 1 357 ? -0.853 -35.5 -5.848 1 96.31 357 ALA B C 1
ATOM 6700 O O . ALA B 1 357 ? -1.765 -35.625 -6.664 1 96.31 357 ALA B O 1
ATOM 6701 N N . ILE B 1 358 ? 0.272 -34.875 -6.191 1 95.88 358 ILE B N 1
ATOM 6702 C CA . ILE B 1 358 ? 0.538 -34.438 -7.559 1 95.88 358 ILE B CA 1
ATOM 6703 C C . ILE B 1 358 ? 1.141 -35.562 -8.367 1 95.88 358 ILE B C 1
ATOM 6705 O O . ILE B 1 358 ? 2.225 -36.062 -8.047 1 95.88 358 ILE B O 1
ATOM 6709 N N . PRO B 1 359 ? 0.444 -35.969 -9.43 1 93.81 359 PRO B N 1
ATOM 6710 C CA . PRO B 1 359 ? 0.955 -37.094 -10.211 1 93.81 359 PRO B CA 1
ATOM 6711 C C . PRO B 1 359 ? 2.354 -36.844 -10.766 1 93.81 359 PRO B C 1
ATOM 6713 O O . PRO B 1 359 ? 2.586 -35.812 -11.414 1 93.81 359 PRO B O 1
ATOM 6716 N N . GLY B 1 360 ? 3.326 -37.719 -10.43 1 93.25 360 GLY B N 1
ATOM 6717 C CA . GLY B 1 360 ? 4.652 -37.688 -11.016 1 93.25 360 GLY B CA 1
ATOM 6718 C C . GLY B 1 360 ? 5.578 -36.719 -10.312 1 93.25 360 GLY B C 1
ATOM 6719 O O . GLY B 1 360 ? 6.73 -36.531 -10.719 1 93.25 360 GLY B O 1
ATOM 6720 N N . ALA B 1 361 ? 5.172 -36.094 -9.242 1 97.31 361 ALA B N 1
ATOM 6721 C CA . ALA B 1 361 ? 6 -35.125 -8.539 1 97.31 361 ALA B CA 1
ATOM 6722 C C . ALA B 1 361 ? 7.188 -35.812 -7.859 1 97.31 361 ALA B C 1
ATOM 6724 O O . ALA B 1 361 ? 7.074 -36.938 -7.391 1 97.31 361 ALA B O 1
ATOM 6725 N N . THR B 1 362 ? 8.312 -35.156 -7.863 1 97.31 362 THR B N 1
ATOM 6726 C CA . THR B 1 362 ? 9.5 -35.562 -7.137 1 97.31 362 THR B CA 1
ATOM 6727 C C . THR B 1 362 ? 9.664 -34.75 -5.848 1 97.31 362 THR B C 1
ATOM 6729 O O . THR B 1 362 ? 9.547 -33.531 -5.855 1 97.31 362 THR B O 1
ATOM 6732 N N . LEU B 1 363 ? 9.914 -35.469 -4.746 1 98.38 363 LEU B N 1
ATOM 6733 C CA . LEU B 1 363 ? 10.172 -34.812 -3.469 1 98.38 363 LEU B CA 1
ATOM 6734 C C . LEU B 1 363 ? 11.656 -34.844 -3.135 1 98.38 363 LEU B C 1
ATOM 6736 O O . LEU B 1 363 ? 12.289 -35.906 -3.172 1 98.38 363 LEU B O 1
ATOM 6740 N N . ILE B 1 364 ? 12.219 -33.719 -2.895 1 98.06 364 ILE B N 1
ATOM 6741 C CA . ILE B 1 364 ? 13.586 -33.562 -2.404 1 98.06 364 ILE B CA 1
ATOM 6742 C C . ILE B 1 364 ? 13.57 -32.969 -1.002 1 98.06 364 ILE B C 1
ATOM 6744 O O . ILE B 1 364 ? 13.305 -31.766 -0.835 1 98.06 364 ILE B O 1
ATOM 6748 N N . GLU B 1 365 ? 13.828 -33.719 -0.019 1 97.5 365 GLU B N 1
ATOM 6749 C CA . GLU B 1 365 ? 13.961 -33.25 1.351 1 97.5 365 GLU B CA 1
ATOM 6750 C C . GLU B 1 365 ? 15.422 -32.938 1.695 1 97.5 365 GLU B C 1
ATOM 6752 O O . GLU B 1 365 ? 16.312 -33.688 1.312 1 97.5 365 GLU B O 1
ATOM 6757 N N . VAL B 1 366 ? 15.656 -31.844 2.303 1 95.88 366 VAL B N 1
ATOM 6758 C CA . VAL B 1 366 ? 16.984 -31.453 2.754 1 95.88 366 VAL B CA 1
ATOM 6759 C C . VAL B 1 366 ? 16.969 -31.219 4.262 1 95.88 366 VAL B C 1
ATOM 6761 O O . VAL B 1 366 ? 16.078 -30.547 4.785 1 95.88 366 VAL B O 1
ATOM 6764 N N . PRO B 1 367 ? 17.953 -31.828 4.973 1 95.56 367 PRO B N 1
ATOM 6765 C CA . PRO B 1 367 ? 18 -31.531 6.406 1 95.56 367 PRO B CA 1
ATOM 6766 C C . PRO B 1 367 ? 18.25 -30.062 6.691 1 95.56 367 PRO B C 1
ATOM 6768 O O . PRO B 1 367 ? 19.094 -29.438 6.047 1 95.56 367 PRO B O 1
ATOM 6771 N N . GLY B 1 368 ? 17.422 -29.5 7.566 1 94.56 368 GLY B N 1
ATOM 6772 C CA . GLY B 1 368 ? 17.641 -28.125 7.977 1 94.56 368 GLY B CA 1
ATOM 6773 C C . GLY B 1 368 ? 16.359 -27.391 8.32 1 94.56 368 GLY B C 1
ATOM 6774 O O . GLY B 1 368 ? 15.266 -27.984 8.266 1 94.56 368 GLY B O 1
ATOM 6775 N N . GLU B 1 369 ? 16.547 -26.094 8.758 1 92.88 369 GLU B N 1
ATOM 6776 C CA . GLU B 1 369 ? 15.422 -25.297 9.266 1 92.88 369 GLU B CA 1
ATOM 6777 C C . GLU B 1 369 ? 15.148 -24.094 8.383 1 92.88 369 GLU B C 1
ATOM 6779 O O . GLU B 1 369 ? 14.234 -23.312 8.648 1 92.88 369 GLU B O 1
ATOM 6784 N N . ASP B 1 370 ? 15.836 -23.953 7.324 1 91.19 370 ASP B N 1
ATOM 6785 C CA . ASP B 1 370 ? 15.789 -22.766 6.48 1 91.19 370 ASP B CA 1
ATOM 6786 C C . ASP B 1 370 ? 14.602 -22.812 5.531 1 91.19 370 ASP B C 1
ATOM 6788 O O . ASP B 1 370 ? 14.625 -23.531 4.527 1 91.19 370 ASP B O 1
ATOM 6792 N N . HIS B 1 371 ? 13.609 -21.969 5.797 1 94.44 371 HIS B N 1
ATOM 6793 C CA . HIS B 1 371 ? 12.406 -21.906 4.977 1 94.44 371 HIS B CA 1
ATOM 6794 C C . HIS B 1 371 ? 12.695 -21.281 3.615 1 94.44 371 HIS B C 1
ATOM 6796 O O . HIS B 1 371 ? 12.07 -21.641 2.617 1 94.44 371 HIS B O 1
ATOM 6802 N N . ALA B 1 372 ? 13.695 -20.406 3.502 1 91 372 ALA B N 1
ATOM 6803 C CA . ALA B 1 372 ? 13.984 -19.641 2.301 1 91 372 ALA B CA 1
ATOM 6804 C C . ALA B 1 372 ? 14.984 -20.359 1.405 1 91 372 ALA B C 1
ATOM 6806 O O . ALA B 1 372 ? 15.227 -19.938 0.269 1 91 372 ALA B O 1
ATOM 6807 N N . PHE B 1 373 ? 15.617 -21.469 1.913 1 92.44 373 PHE B N 1
ATOM 6808 C CA . PHE B 1 373 ? 16.656 -22.172 1.163 1 92.44 373 PHE B CA 1
ATOM 6809 C C . PHE B 1 373 ? 17.766 -21.219 0.76 1 92.44 373 PHE B C 1
ATOM 6811 O O . PHE B 1 373 ? 18.266 -21.266 -0.369 1 92.44 373 PHE B O 1
ATOM 6818 N N . ALA B 1 374 ? 18.141 -20.328 1.608 1 88.56 374 ALA B N 1
ATOM 6819 C CA . ALA B 1 374 ? 19.078 -19.25 1.298 1 88.56 374 ALA B CA 1
ATOM 6820 C C . ALA B 1 374 ? 20.5 -19.625 1.687 1 88.56 374 ALA B C 1
ATOM 6822 O O . ALA B 1 374 ? 21.453 -18.922 1.337 1 88.56 374 ALA B O 1
ATOM 6823 N N . HIS B 1 375 ? 20.672 -20.75 2.367 1 87.75 375 HIS B N 1
ATOM 6824 C CA . HIS B 1 375 ? 22 -21.094 2.883 1 87.75 375 HIS B CA 1
ATOM 6825 C C . HIS B 1 375 ? 22.438 -22.453 2.365 1 87.75 375 HIS B C 1
ATOM 6827 O O . HIS B 1 375 ? 22.703 -22.625 1.171 1 87.75 375 HIS B O 1
ATOM 6833 N N . HIS B 1 376 ? 22.406 -23.453 3.201 1 83.56 376 HIS B N 1
ATOM 6834 C CA . HIS B 1 376 ? 23.031 -24.719 2.828 1 83.56 376 HIS B CA 1
ATOM 6835 C C . HIS B 1 376 ? 22.25 -25.422 1.727 1 83.56 376 HIS B C 1
ATOM 6837 O O . HIS B 1 376 ? 22.812 -26.219 0.975 1 83.56 376 HIS B O 1
ATOM 6843 N N . ALA B 1 377 ? 21 -25.141 1.587 1 90.75 377 ALA B N 1
ATOM 6844 C CA . ALA B 1 377 ? 20.156 -25.859 0.636 1 90.75 377 ALA B CA 1
ATOM 6845 C C . ALA B 1 377 ? 20.031 -25.078 -0.673 1 90.75 377 ALA B C 1
ATOM 6847 O O . ALA B 1 377 ? 19.328 -25.516 -1.589 1 90.75 377 ALA B O 1
ATOM 6848 N N . THR B 1 378 ? 20.719 -23.984 -0.828 1 94.44 378 THR B N 1
ATOM 6849 C CA . THR B 1 378 ? 20.594 -23.125 -1.994 1 94.44 378 THR B CA 1
ATOM 6850 C C . THR B 1 378 ? 20.953 -23.875 -3.27 1 94.44 378 THR B C 1
ATOM 6852 O O . THR B 1 378 ? 20.281 -23.734 -4.293 1 94.44 378 THR B O 1
ATOM 6855 N N . ASP B 1 379 ? 21.969 -24.672 -3.199 1 93.19 379 ASP B N 1
ATOM 6856 C CA . ASP B 1 379 ? 22.438 -25.406 -4.379 1 93.19 379 ASP B CA 1
ATOM 6857 C C . ASP B 1 379 ? 21.359 -26.375 -4.875 1 93.19 379 ASP B C 1
ATOM 6859 O O . ASP B 1 379 ? 21.203 -26.562 -6.082 1 93.19 379 ASP B O 1
ATOM 6863 N N . ARG B 1 380 ? 20.703 -27.047 -3.949 1 95.94 380 ARG B N 1
ATOM 6864 C CA . ARG B 1 380 ? 19.641 -27.969 -4.324 1 95.94 380 ARG B CA 1
ATOM 6865 C C . ARG B 1 380 ? 18.5 -27.234 -5.008 1 95.94 380 ARG B C 1
ATOM 6867 O O . ARG B 1 380 ? 17.891 -27.75 -5.949 1 95.94 380 ARG B O 1
ATOM 6874 N N . LEU B 1 381 ? 18.203 -26.109 -4.496 1 97.62 381 LEU B N 1
ATOM 6875 C CA . LEU B 1 381 ? 17.156 -25.281 -5.094 1 97.62 381 LEU B CA 1
ATOM 6876 C C . LEU B 1 381 ? 17.531 -24.891 -6.52 1 97.62 381 LEU B C 1
ATOM 6878 O O . LEU B 1 381 ? 16.734 -25.062 -7.441 1 97.62 381 LEU B O 1
ATOM 6882 N N . LEU B 1 382 ? 18.75 -24.375 -6.707 1 96.69 382 LEU B N 1
ATOM 6883 C CA . LEU B 1 382 ? 19.203 -23.906 -8.016 1 96.69 382 LEU B CA 1
ATOM 6884 C C . LEU B 1 382 ? 19.266 -25.062 -9.008 1 96.69 382 LEU B C 1
ATOM 6886 O O . LEU B 1 382 ? 18.922 -24.906 -10.18 1 96.69 382 LEU B O 1
ATOM 6890 N N . ALA B 1 383 ? 19.672 -26.188 -8.508 1 96.56 383 ALA B N 1
ATOM 6891 C CA . ALA B 1 383 ? 19.703 -27.375 -9.352 1 96.56 383 ALA B CA 1
ATOM 6892 C C . ALA B 1 383 ? 18.297 -27.781 -9.805 1 96.56 383 ALA B C 1
ATOM 6894 O O . ALA B 1 383 ? 18.109 -28.172 -10.961 1 96.56 383 ALA B O 1
ATOM 6895 N N . ALA B 1 384 ? 17.359 -27.734 -8.906 1 97.5 384 ALA B N 1
ATOM 6896 C CA . ALA B 1 384 ? 15.977 -28.078 -9.242 1 97.5 384 ALA B CA 1
ATOM 6897 C C . ALA B 1 384 ? 15.422 -27.125 -10.305 1 97.5 384 ALA B C 1
ATOM 6899 O O . ALA B 1 384 ? 14.711 -27.562 -11.211 1 97.5 384 ALA B O 1
ATOM 6900 N N . ILE B 1 385 ? 15.719 -25.875 -10.172 1 97.88 385 ILE B N 1
ATOM 6901 C CA . ILE B 1 385 ? 15.258 -24.875 -11.125 1 97.88 385 ILE B CA 1
ATOM 6902 C C . ILE B 1 385 ? 15.906 -25.125 -12.484 1 97.88 385 ILE B C 1
ATOM 6904 O O . ILE B 1 385 ? 15.227 -25.125 -13.516 1 97.88 385 ILE B O 1
ATOM 6908 N N . ASP B 1 386 ? 17.172 -25.328 -12.469 1 95.56 386 ASP B N 1
ATOM 6909 C CA . ASP B 1 386 ? 17.906 -25.594 -13.711 1 95.56 386 ASP B CA 1
ATOM 6910 C C . ASP B 1 386 ? 17.359 -26.828 -14.414 1 95.56 386 ASP B C 1
ATOM 6912 O O . ASP B 1 386 ? 17.188 -26.828 -15.641 1 95.56 386 ASP B O 1
ATOM 6916 N N . ASP B 1 387 ? 17.156 -27.859 -13.648 1 95.69 387 ASP B N 1
ATOM 6917 C CA . ASP B 1 387 ? 16.609 -29.094 -14.203 1 95.69 387 ASP B CA 1
ATOM 6918 C C . ASP B 1 387 ? 15.234 -28.844 -14.828 1 95.69 387 ASP B C 1
ATOM 6920 O O . ASP B 1 387 ? 14.938 -29.375 -15.906 1 95.69 387 ASP B O 1
ATOM 6924 N N . ALA B 1 388 ? 14.383 -28.094 -14.141 1 96.88 388 ALA B N 1
ATOM 6925 C CA . ALA B 1 388 ? 13.047 -27.797 -14.656 1 96.88 388 ALA B CA 1
ATOM 6926 C C . ALA B 1 388 ? 13.125 -27.031 -15.977 1 96.88 388 ALA B C 1
ATOM 6928 O O . ALA B 1 388 ? 12.344 -27.281 -16.891 1 96.88 388 ALA B O 1
ATOM 6929 N N . VAL B 1 389 ? 14.047 -26.094 -16.047 1 95.44 389 VAL B N 1
ATOM 6930 C CA . VAL B 1 389 ? 14.219 -25.281 -17.25 1 95.44 389 VAL B CA 1
ATOM 6931 C C . VAL B 1 389 ? 14.703 -26.156 -18.406 1 95.44 389 VAL B C 1
ATOM 6933 O O . VAL B 1 389 ? 14.211 -26.047 -19.531 1 95.44 389 VAL B O 1
ATOM 6936 N N . ARG B 1 390 ? 15.562 -27.031 -18.109 1 90.06 390 ARG B N 1
ATOM 6937 C CA . ARG B 1 390 ? 16.188 -27.859 -19.141 1 90.06 390 ARG B CA 1
ATOM 6938 C C . ARG B 1 390 ? 15.219 -28.938 -19.625 1 90.06 390 ARG B C 1
ATOM 6940 O O . ARG B 1 390 ? 15.227 -29.312 -20.797 1 90.06 390 ARG B O 1
ATOM 6947 N N . ARG B 1 391 ? 14.414 -29.406 -18.781 1 84.88 391 ARG B N 1
ATOM 6948 C CA . ARG B 1 391 ? 13.547 -30.531 -19.125 1 84.88 391 ARG B CA 1
ATOM 6949 C C . ARG B 1 391 ? 12.172 -30.047 -19.547 1 84.88 391 ARG B C 1
ATOM 6951 O O . ARG B 1 391 ? 11.242 -30.844 -19.703 1 84.88 391 ARG B O 1
ATOM 6958 N N . ALA B 1 392 ? 12.008 -28.859 -19.641 1 78.44 392 ALA B N 1
ATOM 6959 C CA . ALA B 1 392 ? 10.703 -28.312 -20 1 78.44 392 ALA B CA 1
ATOM 6960 C C . ALA B 1 392 ? 10.156 -28.984 -21.266 1 78.44 392 ALA B C 1
ATOM 6962 O O . ALA B 1 392 ? 10.781 -28.938 -22.312 1 78.44 392 ALA B O 1
ATOM 6963 N N . PRO B 1 393 ? 9.078 -29.734 -21 1 70.75 393 PRO B N 1
ATOM 6964 C CA . PRO B 1 393 ? 8.508 -30.391 -22.172 1 70.75 393 PRO B CA 1
ATOM 6965 C C . PRO B 1 393 ? 7.938 -29.422 -23.2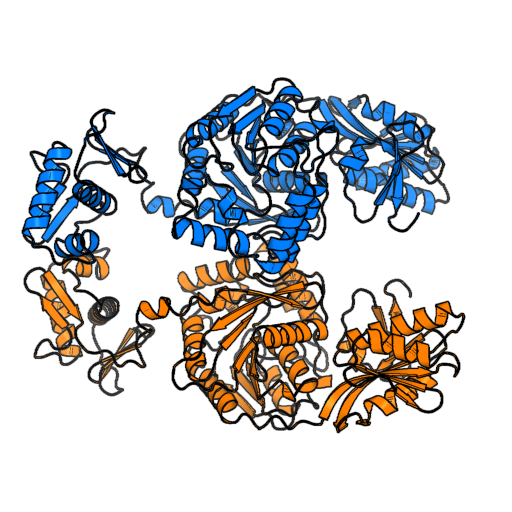03 1 70.75 393 PRO B C 1
ATOM 6967 O O . PRO B 1 393 ? 7.688 -28.25 -22.875 1 70.75 393 PRO B O 1
ATOM 6970 N N . ALA B 1 394 ? 7.82 -29.875 -24.422 1 63.91 394 ALA B N 1
ATOM 6971 C CA . ALA B 1 394 ? 7.078 -29.078 -25.406 1 63.91 394 ALA B CA 1
ATOM 6972 C C . ALA B 1 394 ? 5.633 -28.875 -24.953 1 63.91 394 ALA B C 1
ATOM 6974 O O . ALA B 1 394 ? 5.059 -29.734 -24.281 1 63.91 394 ALA B O 1
ATOM 6975 N N . PRO B 1 395 ? 5.012 -27.609 -25.016 1 60.03 395 PRO B N 1
ATOM 6976 C CA . PRO B 1 395 ? 3.65 -27.312 -24.562 1 60.03 395 PRO B CA 1
ATOM 6977 C C . PRO B 1 395 ? 2.627 -28.328 -25.062 1 60.03 395 PRO B C 1
ATOM 6979 O O . PRO B 1 395 ? 2.613 -28.656 -26.25 1 60.03 395 PRO B O 1
ATOM 6982 N N . ALA B 1 396 ? 2.377 -29.422 -24.5 1 53.31 396 ALA B N 1
ATOM 6983 C CA . ALA B 1 396 ? 1.453 -30.391 -25.078 1 53.31 396 ALA B CA 1
ATOM 6984 C C . ALA B 1 396 ? 0.04 -30.188 -24.531 1 53.31 396 ALA B C 1
ATOM 6986 O O . ALA B 1 396 ? -0.916 -30.781 -25.047 1 53.31 396 ALA B O 1
ATOM 6987 N N . ALA B 1 397 ? -0.271 -29.609 -23.328 1 58.91 397 ALA B N 1
ATOM 6988 C CA . ALA B 1 397 ? -1.357 -30.266 -22.625 1 58.91 397 ALA B CA 1
ATOM 6989 C C . ALA B 1 397 ? -2.717 -29.75 -23.078 1 58.91 397 ALA B C 1
ATOM 6991 O O . ALA B 1 397 ? -2.926 -28.547 -23.188 1 58.91 397 ALA B O 1
ATOM 6992 N N . ARG B 1 398 ? -3.484 -30.641 -23.797 1 64.38 398 ARG B N 1
ATOM 6993 C CA . ARG B 1 398 ? -4.875 -30.625 -24.219 1 64.38 398 ARG B CA 1
ATOM 6994 C C . ARG B 1 398 ? -5.824 -30.734 -23.031 1 64.38 398 ARG B C 1
ATOM 6996 O O . ARG B 1 398 ? -7.035 -30.547 -23.188 1 64.38 398 ARG B O 1
ATOM 7003 N N . ARG B 1 399 ? -5.281 -31.047 -21.828 1 69.56 399 ARG B N 1
ATOM 7004 C CA . ARG B 1 399 ? -6.148 -31.234 -20.656 1 69.56 399 ARG B CA 1
ATOM 7005 C C . ARG B 1 399 ? -5.832 -30.203 -19.578 1 69.56 399 ARG B C 1
ATOM 7007 O O . ARG B 1 399 ? -4.668 -29.969 -19.266 1 69.56 399 ARG B O 1
ATOM 7014 N N . PHE B 1 400 ? -6.852 -29.484 -19.109 1 74.31 400 PHE B N 1
ATOM 7015 C CA . PHE B 1 400 ? -6.664 -28.453 -18.109 1 74.31 400 PHE B CA 1
ATOM 7016 C C . PHE B 1 400 ? -7.887 -28.344 -17.203 1 74.31 400 PHE B C 1
ATOM 7018 O O . PHE B 1 400 ? -8.961 -28.844 -17.547 1 74.31 400 PHE B O 1
ATOM 7025 N N . LEU B 1 401 ? -7.629 -27.797 -16 1 72.5 401 LEU B N 1
ATOM 7026 C CA . LEU B 1 401 ? -8.742 -27.5 -15.109 1 72.5 401 LEU B CA 1
ATOM 7027 C C . LEU B 1 401 ? -9.508 -26.266 -15.609 1 72.5 401 LEU B C 1
ATOM 7029 O O . LEU B 1 401 ? -8.906 -25.25 -15.969 1 72.5 401 LEU B O 1
ATOM 7033 N N . ALA B 1 402 ? -10.734 -26.406 -15.789 1 80.44 402 ALA B N 1
ATOM 7034 C CA . ALA B 1 402 ? -11.602 -25.297 -16.156 1 80.44 402 ALA B CA 1
ATOM 7035 C C . ALA B 1 402 ? -12.906 -25.328 -15.367 1 80.44 402 ALA B C 1
ATOM 7037 O O . ALA B 1 402 ? -13.219 -26.328 -14.719 1 80.44 402 ALA B O 1
ATOM 7038 N N . THR B 1 403 ? -13.461 -24.234 -15.234 1 84.75 403 THR B N 1
ATOM 7039 C CA . THR B 1 403 ? -14.766 -24.125 -14.594 1 84.75 403 THR B CA 1
ATOM 7040 C C . THR B 1 403 ? -15.859 -23.891 -15.625 1 84.75 403 THR B C 1
ATOM 7042 O O . THR B 1 403 ? -15.789 -22.953 -16.422 1 84.75 403 THR B O 1
ATOM 7045 N N . VAL B 1 404 ? -16.875 -24.828 -15.633 1 88.56 404 VAL B N 1
ATOM 7046 C CA . VAL B 1 404 ? -17.922 -24.781 -16.641 1 88.56 404 VAL B CA 1
ATOM 7047 C C . VAL B 1 404 ? -19.219 -24.281 -16.016 1 88.56 404 VAL B C 1
ATOM 7049 O O . VAL B 1 404 ? -19.578 -24.672 -14.906 1 88.56 404 VAL B O 1
ATOM 7052 N N . VAL B 1 405 ? -19.828 -23.344 -16.703 1 91.75 405 VAL B N 1
ATOM 7053 C CA . VAL B 1 405 ? -21.172 -22.891 -16.359 1 91.75 405 VAL B CA 1
ATOM 7054 C C . VAL B 1 405 ? -22.188 -23.484 -17.328 1 91.75 405 VAL B C 1
ATOM 7056 O O . VAL B 1 405 ? -22 -23.438 -18.547 1 91.75 405 VAL B O 1
ATOM 7059 N N . HIS B 1 406 ? -23.188 -24.094 -16.766 1 91.81 406 HIS B N 1
ATOM 7060 C CA . HIS B 1 406 ? -24.312 -24.609 -17.531 1 91.81 406 HIS B CA 1
ATOM 7061 C C . HIS B 1 406 ? -25.625 -24 -17.062 1 91.81 406 HIS B C 1
ATOM 7063 O O . HIS B 1 406 ? -25.812 -23.781 -15.867 1 91.81 406 HIS B O 1
ATOM 7069 N N . ALA B 1 407 ? -26.5 -23.688 -18.016 1 92.81 407 ALA B N 1
ATOM 7070 C CA . ALA B 1 407 ? -27.812 -23.156 -17.672 1 92.81 407 ALA B CA 1
ATOM 7071 C C . ALA B 1 407 ? -28.875 -23.656 -18.641 1 92.81 407 ALA B C 1
ATOM 7073 O O . ALA B 1 407 ? -28.609 -23.828 -19.828 1 92.81 407 ALA B O 1
ATOM 7074 N N . ARG B 1 408 ? -30 -23.859 -18.062 1 86.5 408 ARG B N 1
ATOM 7075 C CA . ARG B 1 408 ? -31.172 -24.125 -18.891 1 86.5 408 ARG B CA 1
ATOM 7076 C C . ARG B 1 408 ? -31.875 -22.828 -19.281 1 86.5 408 ARG B C 1
ATOM 7078 O O . ARG B 1 408 ? -32.312 -22.078 -18.406 1 86.5 408 ARG B O 1
ATOM 7085 N N . VAL B 1 409 ? -31.875 -22.609 -20.516 1 88.75 409 VAL B N 1
ATOM 7086 C CA . VAL B 1 409 ? -32.438 -21.359 -21.016 1 88.75 409 VAL B CA 1
ATOM 7087 C C . VAL B 1 409 ? -33.406 -21.656 -22.156 1 88.75 409 VAL B C 1
ATOM 7089 O O . VAL B 1 409 ? -33.156 -22.531 -22.984 1 88.75 409 VAL B O 1
ATOM 7092 N N . PRO B 1 410 ? -34.562 -20.969 -22.062 1 86.81 410 PRO B N 1
ATOM 7093 C CA . PRO B 1 410 ? -35.5 -21.156 -23.172 1 86.81 410 PRO B CA 1
ATOM 7094 C C . PRO B 1 410 ? -34.875 -20.812 -24.516 1 86.81 410 PRO B C 1
ATOM 7096 O O . PRO B 1 410 ? -33.969 -20 -24.594 1 86.81 410 PRO B O 1
ATOM 7099 N N . ALA B 1 411 ? -35.438 -21.422 -25.516 1 86.56 411 ALA B N 1
ATOM 7100 C CA . ALA B 1 411 ? -34.875 -21.359 -26.875 1 86.56 411 ALA B CA 1
ATOM 7101 C C . ALA B 1 411 ? -34.781 -19.922 -27.359 1 86.56 411 ALA B C 1
ATOM 7103 O O . ALA B 1 411 ? -33.812 -19.562 -28.047 1 86.56 411 ALA B O 1
ATOM 7104 N N . ASP B 1 412 ? -35.688 -19.109 -27.016 1 87.88 412 ASP B N 1
ATOM 7105 C CA . ASP B 1 412 ? -35.75 -17.75 -27.547 1 87.88 412 ASP B CA 1
ATOM 7106 C C . ASP B 1 412 ? -34.719 -16.859 -26.859 1 87.88 412 ASP B C 1
ATOM 7108 O O . ASP B 1 412 ? -34.406 -15.773 -27.344 1 87.88 412 ASP B O 1
ATOM 7112 N N . LEU B 1 413 ? -34.125 -17.375 -25.797 1 90.94 413 LEU B N 1
ATOM 7113 C CA . LEU B 1 413 ? -33.188 -16.547 -25.078 1 90.94 413 LEU B CA 1
ATOM 7114 C C . LEU B 1 413 ? -31.766 -17.094 -25.203 1 90.94 413 LEU B C 1
ATOM 7116 O O . LEU B 1 413 ? -30.828 -16.578 -24.609 1 90.94 413 LEU B O 1
ATOM 7120 N N . ARG B 1 414 ? -31.594 -18.094 -25.969 1 89.94 414 ARG B N 1
ATOM 7121 C CA . ARG B 1 414 ? -30.312 -18.781 -26.016 1 89.94 414 ARG B CA 1
ATOM 7122 C C . ARG B 1 414 ? -29.234 -17.891 -26.625 1 89.94 414 ARG B C 1
ATOM 7124 O O . ARG B 1 414 ? -28.094 -17.891 -26.156 1 89.94 414 ARG B O 1
ATOM 7131 N N . ALA B 1 415 ? -29.578 -17.188 -27.656 1 90 415 ALA B N 1
ATOM 7132 C CA . ALA B 1 415 ? -28.609 -16.297 -28.266 1 90 415 ALA B CA 1
ATOM 7133 C C . ALA B 1 415 ? -28.156 -15.227 -27.266 1 90 415 ALA B C 1
ATOM 7135 O O . ALA B 1 415 ? -26.969 -14.906 -27.203 1 90 415 ALA B O 1
ATOM 7136 N N . LEU B 1 416 ? -29.094 -14.773 -26.609 1 90.62 416 LEU B N 1
ATOM 7137 C CA . LEU B 1 416 ? -28.797 -13.758 -25.609 1 90.62 416 LEU B CA 1
ATOM 7138 C C . LEU B 1 416 ? -27.953 -14.344 -24.484 1 90.62 416 LEU B C 1
ATOM 7140 O O . LEU B 1 416 ? -27.047 -13.688 -23.969 1 90.62 416 LEU B O 1
ATOM 7144 N N . ALA B 1 417 ? -28.281 -15.5 -24.094 1 91.38 417 ALA B N 1
ATOM 7145 C CA . ALA B 1 417 ? -27.547 -16.188 -23.031 1 91.38 417 ALA B CA 1
ATOM 7146 C C . ALA B 1 417 ? -26.094 -16.453 -23.453 1 91.38 417 ALA B C 1
ATOM 7148 O O . ALA B 1 417 ? -25.172 -16.25 -22.672 1 91.38 417 ALA B O 1
ATOM 7149 N N . ARG B 1 418 ? -25.938 -16.844 -24.672 1 90.38 418 ARG B N 1
ATOM 7150 C CA . ARG B 1 418 ? -24.594 -17.078 -25.188 1 90.38 418 ARG B CA 1
ATOM 7151 C C . ARG B 1 418 ? -23.781 -15.797 -25.203 1 90.38 418 ARG B C 1
ATOM 7153 O O . ARG B 1 418 ? -22.594 -15.805 -24.875 1 90.38 418 ARG B O 1
ATOM 7160 N N . ALA B 1 419 ? -24.422 -14.805 -25.578 1 90.44 419 ALA B N 1
ATOM 7161 C CA . ALA B 1 419 ? -23.75 -13.508 -25.594 1 90.44 419 ALA B CA 1
ATOM 7162 C C . ALA B 1 419 ? -23.344 -13.07 -24.188 1 90.44 419 ALA B C 1
ATOM 7164 O O . ALA B 1 419 ? -22.281 -12.484 -24 1 90.44 419 ALA B O 1
ATOM 7165 N N . SER B 1 420 ? -24.203 -13.312 -23.297 1 91.44 420 SER B N 1
ATOM 7166 C CA . SER B 1 420 ? -23.922 -12.977 -21.906 1 91.44 420 SER B CA 1
ATOM 7167 C C . SER B 1 420 ? -22.703 -13.727 -21.391 1 91.44 420 SER B C 1
ATOM 7169 O O . SER B 1 420 ? -21.844 -13.141 -20.734 1 91.44 420 SER B O 1
ATOM 7171 N N . LEU B 1 421 ? -22.609 -14.984 -21.672 1 90.25 421 LEU B N 1
ATOM 7172 C CA . LEU B 1 421 ? -21.469 -15.797 -21.266 1 90.25 421 LEU B CA 1
ATOM 7173 C C . LEU B 1 421 ? -20.203 -15.359 -21.984 1 90.25 421 LEU B C 1
ATOM 7175 O O . LEU B 1 421 ? -19.125 -15.289 -21.391 1 90.25 421 LEU B O 1
ATOM 7179 N N . ALA B 1 422 ? -20.406 -14.984 -23.266 1 87.38 422 ALA B N 1
ATOM 7180 C CA . ALA B 1 422 ? -19.266 -14.586 -24.094 1 87.38 422 ALA B CA 1
ATOM 7181 C C . ALA B 1 422 ? -18.656 -13.281 -23.609 1 87.38 422 ALA B C 1
ATOM 7183 O O . ALA B 1 422 ? -17.453 -13.062 -23.75 1 87.38 422 ALA B O 1
ATOM 7184 N N . ALA B 1 423 ? -19.469 -12.5 -23 1 86.06 423 ALA B N 1
ATOM 7185 C CA . ALA B 1 423 ? -19.016 -11.195 -22.516 1 86.06 423 ALA B CA 1
ATOM 7186 C C . ALA B 1 423 ? -17.953 -11.336 -21.438 1 86.06 423 ALA B C 1
ATOM 7188 O O . ALA B 1 423 ? -17.188 -10.414 -21.188 1 86.06 423 ALA B O 1
ATOM 7189 N N . LEU B 1 424 ? -17.828 -12.508 -20.812 1 84.25 424 LEU B N 1
ATOM 7190 C CA . LEU B 1 424 ? -16.859 -12.711 -19.734 1 84.25 424 LEU B CA 1
ATOM 7191 C C . LEU B 1 424 ? -15.648 -13.5 -20.219 1 84.25 424 LEU B C 1
ATOM 7193 O O . LEU B 1 424 ? -14.906 -14.07 -19.422 1 84.25 424 LEU B O 1
ATOM 7197 N N . ALA B 1 425 ? -15.461 -13.602 -21.578 1 75.88 425 ALA B N 1
ATOM 7198 C CA . ALA B 1 425 ? -14.289 -14.133 -22.266 1 75.88 425 ALA B CA 1
ATOM 7199 C C . ALA B 1 425 ? -13.984 -15.562 -21.828 1 75.88 425 ALA B C 1
ATOM 7201 O O . ALA B 1 425 ? -12.906 -15.836 -21.281 1 75.88 425 ALA B O 1
ATOM 7202 N N . PRO B 1 426 ? -14.922 -16.469 -22.125 1 82.06 426 PRO B N 1
ATOM 7203 C CA . PRO B 1 426 ? -14.672 -17.875 -21.797 1 82.06 426 PRO B CA 1
ATOM 7204 C C . PRO B 1 426 ? -13.508 -18.469 -22.578 1 82.06 426 PRO B C 1
ATOM 7206 O O . PRO B 1 426 ? -13.156 -17.969 -23.656 1 82.06 426 PRO B O 1
ATOM 7209 N N . ARG B 1 427 ? -12.867 -19.406 -21.969 1 76.81 427 ARG B N 1
ATOM 7210 C CA . ARG B 1 427 ? -11.789 -20.125 -22.641 1 76.81 427 ARG B CA 1
ATOM 7211 C C . ARG B 1 427 ? -12.32 -20.906 -23.844 1 76.81 427 ARG B C 1
ATOM 7213 O O . ARG B 1 427 ? -11.664 -20.969 -24.891 1 76.81 427 ARG B O 1
ATOM 7220 N N . VAL B 1 428 ? -13.406 -21.562 -23.625 1 75 428 VAL B N 1
ATOM 7221 C CA . VAL B 1 428 ? -14.133 -22.203 -24.719 1 75 428 VAL B CA 1
ATOM 7222 C C . VAL B 1 428 ? -15.453 -21.484 -24.953 1 75 428 VAL B C 1
ATOM 7224 O O . VAL B 1 428 ? -16.234 -21.281 -24.016 1 75 428 VAL B O 1
ATOM 7227 N N . ALA B 1 429 ? -15.586 -21.047 -26.188 1 75.06 429 ALA B N 1
ATOM 7228 C CA . ALA B 1 429 ? -16.719 -20.203 -26.578 1 75.06 429 ALA B CA 1
ATOM 7229 C C . ALA B 1 429 ? -18.047 -20.844 -26.141 1 75.06 429 ALA B C 1
ATOM 7231 O O . ALA B 1 429 ? -18.188 -22.062 -26.203 1 75.06 429 ALA B O 1
ATOM 7232 N N . ALA B 1 430 ? -18.922 -20 -25.766 1 73.81 430 ALA B N 1
ATOM 7233 C CA . ALA B 1 430 ? -20.266 -20.406 -25.328 1 73.81 430 ALA B CA 1
ATOM 7234 C C . ALA B 1 430 ? -20.984 -21.203 -26.422 1 73.81 430 ALA B C 1
ATOM 7236 O O . ALA B 1 430 ? -20.906 -20.859 -27.594 1 73.81 430 ALA B O 1
ATOM 7237 N N . ARG B 1 431 ? -21.5 -22.281 -26.016 1 77.06 431 ARG B N 1
ATOM 7238 C CA . ARG B 1 431 ? -22.203 -23.156 -26.969 1 77.06 431 ARG B CA 1
ATOM 7239 C C . ARG B 1 431 ? -23.562 -23.578 -26.422 1 77.06 431 ARG B C 1
ATOM 7241 O O . ARG B 1 431 ? -23.844 -23.391 -25.234 1 77.06 431 ARG B O 1
ATOM 7248 N N . ASP B 1 432 ? -24.438 -23.719 -27.25 1 75.31 432 ASP B N 1
ATOM 7249 C CA . ASP B 1 432 ? -25.719 -24.281 -26.828 1 75.31 432 ASP B CA 1
ATOM 7250 C C . ASP B 1 432 ? -25.938 -25.672 -27.422 1 75.31 432 ASP B C 1
ATOM 7252 O O . ASP B 1 432 ? -25.5 -25.953 -28.531 1 75.31 432 ASP B O 1
ATOM 7256 N N . ASP B 1 433 ? -26.094 -26.578 -26.562 1 67.69 433 ASP B N 1
ATOM 7257 C CA . ASP B 1 433 ? -26.516 -27.922 -26.922 1 67.69 433 ASP B CA 1
ATOM 7258 C C . ASP B 1 433 ? -27.953 -28.172 -26.484 1 67.69 433 ASP B C 1
ATOM 7260 O O . ASP B 1 433 ? -28.25 -28.219 -25.297 1 67.69 433 ASP B O 1
ATOM 7264 N N . ASP B 1 434 ? -28.797 -28.453 -27.5 1 66.56 434 ASP B N 1
ATOM 7265 C CA . ASP B 1 434 ? -30.219 -28.703 -27.234 1 66.56 434 ASP B CA 1
ATOM 7266 C C . ASP B 1 434 ? -30.828 -27.562 -26.422 1 66.56 434 ASP B C 1
ATOM 7268 O O . ASP B 1 434 ? -30.828 -26.406 -26.844 1 66.56 434 ASP B O 1
ATOM 7272 N N . ASP B 1 435 ? -31.234 -27.766 -25.109 1 68.81 435 ASP B N 1
ATOM 7273 C CA . ASP B 1 435 ? -31.969 -26.797 -24.297 1 68.81 435 ASP B CA 1
ATOM 7274 C C . ASP B 1 435 ? -31.047 -26.141 -23.266 1 68.81 435 ASP B C 1
ATOM 7276 O O . ASP B 1 435 ? -31.516 -25.562 -22.297 1 68.81 435 ASP B O 1
ATOM 7280 N N . GLU B 1 436 ? -29.719 -26.297 -23.625 1 81.56 436 GLU B N 1
ATOM 7281 C CA . GLU B 1 436 ? -28.844 -25.766 -22.578 1 81.56 436 GLU B CA 1
ATOM 7282 C C . GLU B 1 436 ? -27.734 -24.906 -23.172 1 81.56 436 GLU B C 1
ATOM 7284 O O . GLU B 1 436 ? -27.375 -25.062 -24.344 1 81.56 436 GLU B O 1
ATOM 7289 N N . VAL B 1 437 ? -27.344 -23.859 -22.438 1 90.69 437 VAL B N 1
ATOM 7290 C CA . VAL B 1 437 ? -26.203 -23.031 -22.797 1 90.69 437 VAL B CA 1
ATOM 7291 C C . VAL B 1 437 ? -25.078 -23.234 -21.781 1 90.69 437 VAL B C 1
ATOM 7293 O O . VAL B 1 437 ? -25.344 -23.422 -20.594 1 90.69 437 VAL B O 1
ATOM 7296 N N . TRP B 1 438 ? -23.844 -23.328 -22.375 1 89.19 438 TRP B N 1
ATOM 7297 C CA . TRP B 1 438 ? -22.734 -23.516 -21.438 1 89.19 438 TRP B CA 1
ATOM 7298 C C . TRP B 1 438 ? -21.484 -22.812 -21.953 1 89.19 438 TRP B C 1
ATOM 7300 O O . TRP B 1 438 ? -21.391 -22.453 -23.125 1 89.19 438 TRP B O 1
ATOM 7310 N N . ALA B 1 439 ? -20.562 -22.5 -21.125 1 90 439 ALA B N 1
ATOM 7311 C CA . ALA B 1 439 ? -19.25 -21.938 -21.422 1 90 439 ALA B CA 1
ATOM 7312 C C . ALA B 1 439 ? -18.203 -22.406 -20.406 1 90 439 ALA B C 1
ATOM 7314 O O . ALA B 1 439 ? -18.547 -22.812 -19.297 1 90 439 ALA B O 1
ATOM 7315 N N . CYS B 1 440 ? -17 -22.438 -20.875 1 86.62 440 CYS B N 1
ATOM 7316 C CA . CYS B 1 440 ? -15.883 -22.859 -20.047 1 86.62 440 CYS B CA 1
ATOM 7317 C C . CYS B 1 440 ? -14.977 -21.688 -19.703 1 86.62 440 CYS B C 1
ATOM 7319 O O . CYS B 1 440 ? -14.508 -20.984 -20.594 1 86.62 440 CYS B O 1
ATOM 7321 N N . PHE B 1 441 ? -14.773 -21.516 -18.422 1 84.69 441 PHE B N 1
ATOM 7322 C CA . PHE B 1 441 ? -13.945 -20.406 -17.969 1 84.69 441 PHE B CA 1
ATOM 7323 C C . PHE B 1 441 ? -12.672 -20.922 -17.297 1 84.69 441 PHE B C 1
ATOM 7325 O O . PHE B 1 441 ? -12.672 -22.016 -16.719 1 84.69 441 PHE B O 1
ATOM 7332 N N . GLU B 1 442 ? -11.633 -20.078 -17.344 1 73.12 442 GLU B N 1
ATOM 7333 C CA . GLU B 1 442 ? -10.352 -20.422 -16.719 1 73.12 442 GLU B CA 1
ATOM 7334 C C . GLU B 1 442 ? -10.414 -20.25 -15.211 1 73.12 442 GLU B C 1
ATOM 7336 O O . GLU B 1 442 ? -9.75 -20.984 -14.469 1 73.12 442 GLU B O 1
ATOM 7341 N N . ALA B 1 443 ? -11.25 -19.328 -14.742 1 76.25 443 ALA B N 1
ATOM 7342 C CA . ALA B 1 443 ? -11.305 -18.984 -13.32 1 76.25 443 ALA B CA 1
ATOM 7343 C C . ALA B 1 443 ? -12.703 -19.234 -12.758 1 76.25 443 ALA B C 1
ATOM 7345 O O . ALA B 1 443 ? -13.695 -18.859 -13.383 1 76.25 443 ALA B O 1
ATOM 7346 N N . ALA B 1 444 ? -12.703 -19.891 -11.586 1 78.44 444 ALA B N 1
ATOM 7347 C CA . ALA B 1 444 ? -13.977 -20.156 -10.922 1 78.44 444 ALA B CA 1
ATOM 7348 C C . ALA B 1 444 ? -14.719 -18.859 -10.617 1 78.44 444 ALA B C 1
ATOM 7350 O O . ALA B 1 444 ? -15.945 -18.781 -10.742 1 78.44 444 ALA B O 1
ATOM 7351 N N . GLY B 1 445 ? -13.992 -17.891 -10.195 1 77.06 445 GLY B N 1
ATOM 7352 C CA . GLY B 1 445 ? -14.625 -16.609 -9.922 1 77.06 445 GLY B CA 1
ATOM 7353 C C . GLY B 1 445 ? -15.32 -16.016 -11.133 1 77.06 445 GLY B C 1
ATOM 7354 O O . GLY B 1 445 ? -16.422 -15.484 -11.023 1 77.06 445 GLY B O 1
ATOM 7355 N N . THR B 1 446 ? -14.68 -16.094 -12.273 1 80.62 446 THR B N 1
ATOM 7356 C CA . THR B 1 446 ? -15.266 -15.602 -13.508 1 80.62 446 THR B CA 1
ATOM 7357 C C . THR B 1 446 ? -16.531 -16.375 -13.859 1 80.62 446 THR B C 1
ATOM 7359 O O . THR B 1 446 ? -17.516 -15.805 -14.344 1 80.62 446 THR B O 1
ATOM 7362 N N . ALA B 1 447 ? -16.438 -17.656 -13.633 1 87.31 447 ALA B N 1
ATOM 7363 C CA . ALA B 1 447 ? -17.609 -18.484 -13.891 1 87.31 447 ALA B CA 1
ATOM 7364 C C . ALA B 1 447 ? -18.781 -18.062 -13.031 1 87.31 447 ALA B C 1
ATOM 7366 O O . ALA B 1 447 ? -19.922 -17.984 -13.516 1 87.31 447 ALA B O 1
ATOM 7367 N N . LEU B 1 448 ? -18.531 -17.797 -11.797 1 85.75 448 LEU B N 1
ATOM 7368 C CA . LEU B 1 448 ? -19.594 -17.344 -10.898 1 85.75 448 LEU B CA 1
ATOM 7369 C C . LEU B 1 448 ? -20.156 -16 -11.367 1 85.75 448 LEU B C 1
ATOM 7371 O O . LEU B 1 448 ? -21.375 -15.805 -11.344 1 85.75 448 LEU B O 1
ATOM 7375 N N . ARG B 1 449 ? -19.328 -15.141 -11.781 1 85.25 449 ARG B N 1
ATOM 7376 C CA . ARG B 1 449 ? -19.781 -13.859 -12.305 1 85.25 449 ARG B CA 1
ATOM 7377 C C . ARG B 1 449 ? -20.594 -14.047 -13.578 1 85.25 449 ARG B C 1
ATOM 7379 O O . ARG B 1 449 ? -21.578 -13.336 -13.805 1 85.25 449 ARG B O 1
ATOM 7386 N N . ALA B 1 450 ? -20.141 -14.953 -14.375 1 88.56 450 ALA B N 1
ATOM 7387 C CA . ALA B 1 450 ? -20.859 -15.25 -15.609 1 88.56 450 ALA B CA 1
ATOM 7388 C C . ALA B 1 450 ? -22.266 -15.758 -15.312 1 88.56 450 ALA B C 1
ATOM 7390 O O . ALA B 1 450 ? -23.234 -15.344 -15.961 1 88.56 450 ALA B O 1
ATOM 7391 N N . ALA B 1 451 ? -22.359 -16.656 -14.375 1 90.88 451 ALA B N 1
ATOM 7392 C CA . ALA B 1 451 ? -23.672 -17.172 -13.977 1 90.88 451 ALA B CA 1
ATOM 7393 C C . ALA B 1 451 ? -24.562 -16.047 -13.469 1 90.88 451 ALA B C 1
ATOM 7395 O O . ALA B 1 451 ? -25.75 -15.984 -13.82 1 90.88 451 ALA B O 1
ATOM 7396 N N . ALA B 1 452 ? -24 -15.203 -12.641 1 89.25 452 ALA B N 1
ATOM 7397 C CA . ALA B 1 452 ? -24.766 -14.07 -12.109 1 89.25 452 ALA B CA 1
ATOM 7398 C C . ALA B 1 452 ? -25.234 -13.156 -13.234 1 89.25 452 ALA B C 1
ATOM 7400 O O . ALA B 1 452 ? -26.391 -12.711 -13.227 1 89.25 452 ALA B O 1
ATOM 7401 N N . ALA B 1 453 ? -24.359 -12.875 -14.094 1 89.25 453 ALA B N 1
ATOM 7402 C CA . ALA B 1 453 ? -24.703 -12.047 -15.242 1 89.25 453 ALA B CA 1
ATOM 7403 C C . ALA B 1 453 ? -25.812 -12.703 -16.078 1 89.25 453 ALA B C 1
ATOM 7405 O O . ALA B 1 453 ? -26.703 -12.016 -16.578 1 89.25 453 ALA B O 1
ATOM 7406 N N . LEU B 1 454 ? -25.719 -13.914 -16.25 1 91.88 454 LEU B N 1
ATOM 7407 C CA . LEU B 1 454 ? -26.719 -14.656 -17.016 1 91.88 454 LEU B CA 1
ATOM 7408 C C . LEU B 1 454 ? -28.078 -14.578 -16.344 1 91.88 454 LEU B C 1
ATOM 7410 O O . LEU B 1 454 ? -29.094 -14.391 -17.016 1 91.88 454 LEU B O 1
ATOM 7414 N N . HIS B 1 455 ? -28.094 -14.789 -15.047 1 92.44 455 HIS B N 1
ATOM 7415 C CA . HIS B 1 455 ? -29.344 -14.617 -14.289 1 92.44 455 HIS B CA 1
ATOM 7416 C C . HIS B 1 455 ? -29.953 -13.25 -14.547 1 92.44 455 HIS B C 1
ATOM 7418 O O . HIS B 1 455 ? -31.156 -13.141 -14.797 1 92.44 455 HIS B O 1
ATOM 7424 N N . ALA B 1 456 ? -29.141 -12.273 -14.43 1 91.19 456 ALA B N 1
ATOM 7425 C CA . ALA B 1 456 ? -29.609 -10.898 -14.602 1 91.19 456 ALA B CA 1
ATOM 7426 C C . ALA B 1 456 ? -30.141 -10.688 -16.016 1 91.19 456 ALA B C 1
ATOM 7428 O O . ALA B 1 456 ? -31.188 -10.047 -16.203 1 91.19 456 ALA B O 1
ATOM 7429 N N . THR B 1 457 ? -29.422 -11.148 -16.953 1 90.88 457 THR B N 1
ATOM 7430 C CA . THR B 1 457 ? -29.797 -11.008 -18.344 1 90.88 457 THR B CA 1
ATOM 7431 C C . THR B 1 457 ? -31.156 -11.664 -18.609 1 90.88 457 THR B C 1
ATOM 7433 O O . THR B 1 457 ? -32.031 -11.078 -19.25 1 90.88 457 THR B O 1
ATOM 7436 N N . CYS B 1 458 ? -31.406 -12.828 -18.156 1 91.81 458 CYS B N 1
ATOM 7437 C CA . CYS B 1 458 ? -32.656 -13.555 -18.359 1 91.81 458 CYS B CA 1
ATOM 7438 C C . CYS B 1 458 ? -33.781 -12.93 -17.562 1 91.81 458 CYS B C 1
ATOM 7440 O O . CYS B 1 458 ? -34.906 -12.828 -18.047 1 91.81 458 CYS B O 1
ATOM 7442 N N . ALA B 1 459 ? -33.406 -12.477 -16.359 1 91.31 459 ALA B N 1
ATOM 7443 C CA . ALA B 1 459 ? -34.406 -11.82 -15.523 1 91.31 459 ALA B CA 1
ATOM 7444 C C . ALA B 1 459 ? -34.938 -10.555 -16.188 1 91.31 459 ALA B C 1
ATOM 7446 O O . ALA B 1 459 ? -36.125 -10.234 -16.062 1 91.31 459 ALA B O 1
ATOM 7447 N N . ALA B 1 460 ? -34.094 -9.906 -16.781 1 90.12 460 ALA B N 1
ATOM 7448 C CA . ALA B 1 460 ? -34.5 -8.695 -17.5 1 90.12 460 ALA B CA 1
ATOM 7449 C C . ALA B 1 460 ? -35.5 -9.016 -18.594 1 90.12 460 ALA B C 1
ATOM 7451 O O . ALA B 1 460 ? -36.281 -8.141 -19.031 1 90.12 460 ALA B O 1
ATOM 7452 N N . ARG B 1 461 ? -35.562 -10.227 -19 1 91.5 461 ARG B N 1
ATOM 7453 C CA . ARG B 1 461 ? -36.531 -10.664 -20.016 1 91.5 461 ARG B CA 1
ATOM 7454 C C . ARG B 1 461 ? -37.688 -11.43 -19.391 1 91.5 461 ARG B C 1
ATOM 7456 O O . ARG B 1 461 ? -38.469 -12.086 -20.094 1 91.5 461 ARG B O 1
ATOM 7463 N N . GLY B 1 462 ? -37.688 -11.414 -18.016 1 91.25 462 GLY B N 1
ATOM 7464 C CA . GLY B 1 462 ? -38.781 -12.016 -17.281 1 91.25 462 GLY B CA 1
ATOM 7465 C C . GLY B 1 462 ? -38.625 -13.516 -17.109 1 91.25 462 GLY B C 1
ATOM 7466 O O . GLY B 1 462 ? -39.594 -14.219 -16.859 1 91.25 462 GLY B O 1
ATOM 7467 N N . VAL B 1 463 ? -37.531 -14.047 -17.344 1 91.81 463 VAL B N 1
ATOM 7468 C CA . VAL B 1 463 ? -37.312 -15.492 -17.25 1 91.81 463 VAL B CA 1
ATOM 7469 C C . VAL B 1 463 ? -36.375 -15.789 -16.078 1 91.81 463 VAL B C 1
ATOM 7471 O O . VAL B 1 463 ? -35.344 -15.117 -15.891 1 91.81 463 VAL B O 1
ATOM 7474 N N . THR B 1 464 ? -36.781 -16.719 -15.305 1 93.25 464 THR B N 1
ATOM 7475 C CA . THR B 1 464 ? -35.938 -17.219 -14.227 1 93.25 464 THR B CA 1
ATOM 7476 C C . THR B 1 464 ? -35.219 -18.516 -14.648 1 93.25 464 THR B C 1
ATOM 7478 O O . THR B 1 464 ? -35.875 -19.406 -15.203 1 93.25 464 THR B O 1
ATOM 7481 N N . ILE B 1 465 ? -33.969 -18.531 -14.422 1 92.56 465 ILE B N 1
ATOM 7482 C CA . ILE B 1 465 ? -33.219 -19.703 -14.859 1 92.56 465 ILE B CA 1
ATOM 7483 C C . ILE B 1 465 ? -32.5 -20.328 -13.664 1 92.56 465 ILE B C 1
ATOM 7485 O O . ILE B 1 465 ? -32.594 -19.828 -12.547 1 92.56 465 ILE B O 1
ATOM 7489 N N . ALA B 1 466 ? -31.875 -21.5 -13.969 1 92.31 466 ALA B N 1
ATOM 7490 C CA . ALA B 1 466 ? -31 -22.188 -13.023 1 92.31 466 ALA B CA 1
ATOM 7491 C C . ALA B 1 466 ? -29.625 -22.453 -13.633 1 92.31 466 ALA B C 1
ATOM 7493 O O . ALA B 1 466 ? -29.516 -22.781 -14.82 1 92.31 466 ALA B O 1
ATOM 7494 N N . CYS B 1 467 ? -28.625 -22.219 -12.828 1 92.94 467 CYS B N 1
ATOM 7495 C CA . CYS B 1 467 ? -27.266 -22.438 -13.305 1 92.94 467 CYS B CA 1
ATOM 7496 C C . CYS B 1 467 ? -26.578 -23.531 -12.484 1 92.94 467 CYS B C 1
ATOM 7498 O O . CYS B 1 467 ? -26.797 -23.625 -11.273 1 92.94 467 CYS B O 1
ATOM 7500 N N . GLY B 1 468 ? -25.797 -24.312 -13.188 1 92.69 468 GLY B N 1
ATOM 7501 C CA . GLY B 1 468 ? -24.875 -25.266 -12.586 1 92.69 468 GLY B CA 1
ATOM 7502 C C . GLY B 1 468 ? -23.438 -25 -12.945 1 92.69 468 GLY B C 1
ATOM 7503 O O . GLY B 1 468 ? -23.125 -24.672 -14.094 1 92.69 468 GLY B O 1
ATOM 7504 N N . ILE B 1 469 ? -22.578 -25.094 -11.906 1 91.62 469 ILE B N 1
ATOM 7505 C CA . ILE B 1 469 ? -21.172 -24.812 -12.125 1 91.62 469 ILE B CA 1
ATOM 7506 C C . ILE B 1 469 ? -20.328 -25.953 -11.562 1 91.62 469 ILE B C 1
ATOM 7508 O O . ILE B 1 469 ? -20.578 -26.438 -10.453 1 91.62 469 ILE B O 1
ATOM 7512 N N . ASP B 1 470 ? -19.406 -26.453 -12.352 1 88.81 470 ASP B N 1
ATOM 7513 C CA . ASP B 1 470 ? -18.422 -27.438 -11.891 1 88.81 470 ASP B CA 1
ATOM 7514 C C . ASP B 1 470 ? -17.031 -27.094 -12.375 1 88.81 470 ASP B C 1
ATOM 7516 O O . ASP B 1 470 ? -16.859 -26.484 -13.445 1 88.81 470 ASP B O 1
ATOM 7520 N N . ALA B 1 471 ? -16.094 -27.328 -11.531 1 84.94 471 ALA B N 1
ATOM 7521 C CA . ALA B 1 471 ? -14.695 -27.188 -11.914 1 84.94 471 ALA B CA 1
ATOM 7522 C C . ALA B 1 471 ? -14.008 -28.562 -11.969 1 84.94 471 ALA B C 1
ATOM 7524 O O . ALA B 1 471 ? -13.93 -29.266 -10.953 1 84.94 471 ALA B O 1
ATOM 7525 N N . SER B 1 472 ? -13.609 -28.938 -13.148 1 80 472 SER B N 1
ATOM 7526 C CA . SER B 1 472 ? -12.891 -30.188 -13.344 1 80 472 SER B CA 1
ATOM 7527 C C . SER B 1 472 ? -12.094 -30.172 -14.648 1 80 472 SER B C 1
ATOM 7529 O O . SER B 1 472 ? -11.945 -29.125 -15.273 1 80 472 SER B O 1
ATOM 7531 N N . GLU B 1 473 ? -11.57 -31.281 -14.922 1 78.12 473 GLU B N 1
ATOM 7532 C CA . GLU B 1 473 ? -10.711 -31.422 -16.094 1 78.12 473 GLU B CA 1
ATOM 7533 C C . GLU B 1 473 ? -11.516 -31.25 -17.391 1 78.12 473 GLU B C 1
ATOM 7535 O O . GLU B 1 473 ? -12.641 -31.734 -17.5 1 78.12 473 GLU B O 1
ATOM 7540 N N . ILE B 1 474 ? -10.969 -30.516 -18.281 1 75.38 474 ILE B N 1
ATOM 7541 C CA . ILE B 1 474 ? -11.492 -30.359 -19.625 1 75.38 474 ILE B CA 1
ATOM 7542 C C . ILE B 1 474 ? -10.391 -30.656 -20.641 1 75.38 474 ILE B C 1
ATOM 7544 O O . ILE B 1 474 ? -9.219 -30.328 -20.406 1 75.38 474 ILE B O 1
ATOM 7548 N N . GLU B 1 475 ? -10.688 -31.375 -21.547 1 77.88 475 GLU B N 1
ATOM 7549 C CA . GLU B 1 475 ? -9.812 -31.594 -22.688 1 77.88 475 GLU B CA 1
ATOM 7550 C C . GLU B 1 475 ? -10.258 -30.781 -23.891 1 77.88 475 GLU B C 1
ATOM 7552 O O . GLU B 1 475 ? -11.43 -30.828 -24.281 1 77.88 475 GLU B O 1
ATOM 7557 N N . GLN B 1 476 ? -9.391 -29.969 -24.297 1 71.88 476 GLN B N 1
ATOM 7558 C CA . GLN B 1 476 ? -9.742 -29.109 -25.422 1 71.88 476 GLN B CA 1
ATOM 7559 C C . GLN B 1 476 ? -9.008 -29.531 -26.688 1 71.88 476 GLN B C 1
ATOM 7561 O O . GLN B 1 476 ? -7.793 -29.766 -26.656 1 71.88 476 GLN B O 1
ATOM 7566 N N . GLU B 1 477 ? -9.742 -29.875 -27.641 1 68 477 GLU B N 1
ATOM 7567 C CA . GLU B 1 477 ? -9.242 -30.109 -28.984 1 68 477 GLU B CA 1
ATOM 7568 C C . GLU B 1 477 ? -9.828 -29.109 -29.984 1 68 477 GLU B C 1
ATOM 7570 O O . GLU B 1 477 ? -10.961 -29.266 -30.422 1 68 477 GLU B O 1
ATOM 7575 N N . GLY B 1 478 ? -9.086 -28.078 -30.344 1 65.25 478 GLY B N 1
ATOM 7576 C CA . GLY B 1 478 ? -9.633 -27.031 -31.188 1 65.25 478 GLY B CA 1
ATOM 7577 C C . GLY B 1 478 ? -10.703 -26.219 -30.5 1 65.25 478 GLY B C 1
ATOM 7578 O O . GLY B 1 478 ? -10.469 -25.641 -29.422 1 65.25 478 GLY B O 1
ATOM 7579 N N . THR B 1 479 ? -11.867 -26.312 -31.062 1 65.69 479 THR B N 1
ATOM 7580 C CA . THR B 1 479 ? -12.992 -25.547 -30.531 1 65.69 479 THR B CA 1
ATOM 7581 C C . THR B 1 479 ? -13.867 -26.422 -29.641 1 65.69 479 THR B C 1
ATOM 7583 O O . THR B 1 479 ? -14.852 -25.953 -29.078 1 65.69 479 THR B O 1
ATOM 7586 N N . ILE B 1 480 ? -13.453 -27.641 -29.562 1 61.12 480 ILE B N 1
ATOM 7587 C CA . ILE B 1 480 ? -14.297 -28.594 -28.828 1 61.12 480 ILE B CA 1
ATOM 7588 C C . ILE B 1 480 ? -13.711 -28.828 -27.438 1 61.12 480 ILE B C 1
ATOM 7590 O O . ILE B 1 480 ? -12.5 -29 -27.281 1 61.12 480 ILE B O 1
ATOM 7594 N N . ALA B 1 481 ? -14.508 -28.656 -26.484 1 73.44 481 ALA B N 1
ATOM 7595 C CA . ALA B 1 481 ? -14.133 -28.984 -25.109 1 73.44 481 ALA B CA 1
ATOM 7596 C C . ALA B 1 481 ? -14.984 -30.125 -24.562 1 73.44 481 ALA B C 1
ATOM 7598 O O . ALA B 1 481 ? -16.203 -30.109 -24.703 1 73.44 481 ALA B O 1
ATOM 7599 N N . ARG B 1 482 ? -14.305 -31.172 -24.156 1 74.94 482 ARG B N 1
ATOM 7600 C CA . ARG B 1 482 ? -14.961 -32.312 -23.531 1 74.94 482 ARG B CA 1
ATOM 7601 C C . ARG B 1 482 ? -14.383 -32.594 -22.141 1 74.94 482 ARG B C 1
ATOM 7603 O O . ARG B 1 482 ? -13.25 -32.219 -21.844 1 74.94 482 ARG B O 1
ATOM 7610 N N . GLY B 1 483 ? -15.312 -33.094 -21.281 1 78 483 GLY B N 1
ATOM 7611 C CA . GLY B 1 483 ? -14.781 -33.5 -19.984 1 78 483 GLY B CA 1
ATOM 7612 C C . GLY B 1 483 ? -15.844 -33.562 -18.906 1 78 483 GLY B C 1
ATOM 7613 O O . GLY B 1 483 ? -16.984 -33.156 -19.125 1 78 483 GLY B O 1
ATOM 7614 N N . PRO B 1 484 ? -15.453 -34.125 -17.844 1 77.19 484 PRO B N 1
ATOM 7615 C CA . PRO B 1 484 ? -16.391 -34.344 -16.75 1 77.19 484 PRO B CA 1
ATOM 7616 C C . PRO B 1 484 ? -17.016 -33.062 -16.219 1 77.19 484 PRO B C 1
ATOM 7618 O O . PRO B 1 484 ? -18.172 -33.062 -15.781 1 77.19 484 PRO B O 1
ATOM 7621 N N . ALA B 1 485 ? -16.297 -32.031 -16.312 1 82.19 485 ALA B N 1
ATOM 7622 C CA . ALA B 1 485 ? -16.812 -30.766 -15.789 1 82.19 485 ALA B CA 1
ATOM 7623 C C . ALA B 1 485 ? -18.078 -30.344 -16.516 1 82.19 485 ALA B C 1
ATOM 7625 O O . ALA B 1 485 ? -19.031 -29.859 -15.891 1 82.19 485 ALA B O 1
ATOM 7626 N N . ARG B 1 486 ? -18.078 -30.469 -17.797 1 81.25 486 ARG B N 1
ATOM 7627 C CA . ARG B 1 486 ? -19.234 -30.078 -18.594 1 81.25 486 ARG B CA 1
ATOM 7628 C C . ARG B 1 486 ? -20.438 -30.938 -18.25 1 81.25 486 ARG B C 1
ATOM 7630 O O . ARG B 1 486 ? -21.531 -30.422 -18 1 81.25 486 ARG B O 1
ATOM 7637 N N . ASP B 1 487 ? -20.234 -32.219 -18.156 1 85 487 ASP B N 1
ATOM 7638 C CA . ASP B 1 487 ? -21.328 -33.156 -17.891 1 85 487 ASP B CA 1
ATOM 7639 C C . ASP B 1 487 ? -21.906 -32.906 -16.5 1 85 487 ASP B C 1
ATOM 7641 O O . ASP B 1 487 ? -23.125 -32.906 -16.328 1 85 487 ASP B O 1
ATOM 7645 N N . ARG B 1 488 ? -20.984 -32.719 -15.602 1 87.06 488 ARG B N 1
ATOM 7646 C CA . ARG B 1 488 ? -21.438 -32.531 -14.227 1 87.06 488 ARG B CA 1
ATOM 7647 C C . ARG B 1 488 ? -22.156 -31.203 -14.062 1 87.06 488 ARG B C 1
ATOM 7649 O O . ARG B 1 488 ? -23.172 -31.125 -13.367 1 87.06 488 ARG B O 1
ATOM 7656 N N . ALA B 1 489 ? -21.641 -30.203 -14.648 1 90.19 489 ALA B N 1
ATOM 7657 C CA . ALA B 1 489 ? -22.312 -28.906 -14.578 1 90.19 489 ALA B CA 1
ATOM 7658 C C . ALA B 1 489 ? -23.719 -28.984 -15.148 1 90.19 489 ALA B C 1
ATOM 7660 O O . ALA B 1 489 ? -24.641 -28.344 -14.625 1 90.19 489 ALA B O 1
ATOM 7661 N N . ALA B 1 490 ? -23.891 -29.688 -16.188 1 87.75 490 ALA B N 1
ATOM 7662 C CA . ALA B 1 490 ? -25.203 -29.859 -16.797 1 87.75 490 ALA B CA 1
ATOM 7663 C C . ALA B 1 490 ? -26.172 -30.547 -15.828 1 87.75 490 ALA B C 1
ATOM 7665 O O . ALA B 1 490 ? -27.328 -30.125 -15.688 1 87.75 490 ALA B O 1
ATOM 7666 N N . VAL B 1 491 ? -25.656 -31.578 -15.234 1 87.88 491 VAL B N 1
ATOM 7667 C CA . VAL B 1 491 ? -26.469 -32.312 -14.281 1 87.88 491 VAL B CA 1
ATOM 7668 C C . VAL B 1 491 ? -26.875 -31.406 -13.133 1 87.88 491 VAL B C 1
ATOM 7670 O O . VAL B 1 491 ? -28.047 -31.406 -12.703 1 87.88 491 VAL B O 1
ATOM 7673 N N . ILE B 1 492 ? -25.953 -30.609 -12.68 1 89.75 492 ILE B N 1
ATOM 7674 C CA . ILE B 1 492 ? -26.203 -29.703 -11.562 1 89.75 492 ILE B CA 1
ATOM 7675 C C . ILE B 1 492 ? -27.234 -28.656 -11.984 1 89.75 492 ILE B C 1
ATOM 7677 O O . ILE B 1 492 ? -28.156 -28.359 -11.227 1 89.75 492 ILE B O 1
ATOM 7681 N N . ALA B 1 493 ? -27.125 -28.109 -13.117 1 90.44 493 ALA B N 1
ATOM 7682 C CA . ALA B 1 493 ? -28.062 -27.109 -13.617 1 90.44 493 ALA B CA 1
ATOM 7683 C C . ALA B 1 493 ? -29.484 -27.656 -13.688 1 90.44 493 ALA B C 1
ATOM 7685 O O . ALA B 1 493 ? -30.438 -26.953 -13.367 1 90.44 493 ALA B O 1
ATOM 7686 N N . ARG B 1 494 ? -29.625 -28.859 -14.086 1 88 494 ARG B N 1
ATOM 7687 C CA . ARG B 1 494 ? -30.938 -29.5 -14.242 1 88 494 ARG B CA 1
ATOM 7688 C C . ARG B 1 494 ? -31.578 -29.75 -12.891 1 88 494 ARG B C 1
ATOM 7690 O O . ARG B 1 494 ? -32.812 -29.766 -12.773 1 88 494 ARG B O 1
ATOM 7697 N N . ALA B 1 495 ? -30.719 -29.922 -11.953 1 87.38 495 ALA B N 1
ATOM 7698 C CA . ALA B 1 495 ? -31.219 -30.234 -10.617 1 87.38 495 ALA B CA 1
ATOM 7699 C C . ALA B 1 495 ? -31.469 -28.969 -9.805 1 87.38 495 ALA B C 1
ATOM 7701 O O . ALA B 1 495 ? -32.156 -29 -8.797 1 87.38 495 ALA B O 1
ATOM 7702 N N . ALA B 1 496 ? -30.875 -27.922 -10.227 1 89 496 ALA B N 1
ATOM 7703 C CA . ALA B 1 496 ? -30.953 -26.688 -9.469 1 89 496 ALA B CA 1
ATOM 7704 C C . ALA B 1 496 ? -32.344 -26.047 -9.594 1 89 496 ALA B C 1
ATOM 7706 O O . ALA B 1 496 ? -33 -26.156 -10.641 1 89 496 ALA B O 1
ATOM 7707 N N . ALA B 1 497 ? -32.781 -25.406 -8.477 1 88.75 497 ALA B N 1
ATOM 7708 C CA . ALA B 1 497 ? -34.062 -24.688 -8.492 1 88.75 497 ALA B CA 1
ATOM 7709 C C . ALA B 1 497 ? -33.938 -23.406 -9.336 1 88.75 497 ALA B C 1
ATOM 7711 O O . ALA B 1 497 ? -32.875 -22.797 -9.398 1 88.75 497 ALA B O 1
ATOM 7712 N N . GLU B 1 498 ? -35.062 -23.062 -9.93 1 88.88 498 GLU B N 1
ATOM 7713 C CA . GLU B 1 498 ? -35.094 -21.812 -10.688 1 88.88 498 GLU B CA 1
ATOM 7714 C C . GLU B 1 498 ? -34.688 -20.641 -9.812 1 88.88 498 GLU B C 1
ATOM 7716 O O . GLU B 1 498 ? -35.062 -20.562 -8.641 1 88.88 498 GLU B O 1
ATOM 7721 N N . GLY B 1 499 ? -33.906 -19.812 -10.398 1 90.12 499 GLY B N 1
ATOM 7722 C CA . GLY B 1 499 ? -33.469 -18.625 -9.695 1 90.12 499 GLY B CA 1
ATOM 7723 C C . GLY B 1 499 ? -32.188 -18.844 -8.875 1 90.12 499 GLY B C 1
ATOM 7724 O O . GLY B 1 499 ? -31.703 -17.922 -8.234 1 90.12 499 GLY B O 1
ATOM 7725 N N . THR B 1 500 ? -31.641 -20.062 -8.992 1 90.25 500 THR B N 1
ATOM 7726 C CA . THR B 1 500 ? -30.484 -20.344 -8.141 1 90.25 500 THR B CA 1
ATOM 7727 C C . THR B 1 500 ? -29.297 -20.797 -8.984 1 90.25 500 THR B C 1
ATOM 7729 O O . THR B 1 500 ? -29.453 -21.141 -10.156 1 90.25 500 THR B O 1
ATOM 7732 N N . THR B 1 501 ? -28.125 -20.609 -8.375 1 91.62 501 THR B N 1
ATOM 7733 C CA . THR B 1 501 ? -26.891 -21.172 -8.891 1 91.62 501 THR B CA 1
ATOM 7734 C C . THR B 1 501 ? -26.312 -22.188 -7.902 1 91.62 501 THR B C 1
ATOM 7736 O O . THR B 1 501 ? -26.141 -21.875 -6.719 1 91.62 501 THR B O 1
ATOM 7739 N N . ARG B 1 502 ? -26.094 -23.406 -8.414 1 89.75 502 ARG B N 1
ATOM 7740 C CA . ARG B 1 502 ? -25.422 -24.438 -7.633 1 89.75 502 ARG B CA 1
ATOM 7741 C C . ARG B 1 502 ? -24.062 -24.781 -8.227 1 89.75 502 ARG B C 1
ATOM 7743 O O . ARG B 1 502 ? -23.875 -24.719 -9.445 1 89.75 502 ARG B O 1
ATOM 7750 N N . CYS B 1 503 ? -23.094 -25.047 -7.305 1 89.25 503 CYS B N 1
ATOM 7751 C CA . CYS B 1 503 ? -21.75 -25.391 -7.785 1 89.25 503 CYS B CA 1
ATOM 7752 C C . CYS B 1 503 ? -21.141 -26.5 -6.934 1 89.25 503 CYS B C 1
ATOM 7754 O O . CYS B 1 503 ? -21.672 -26.844 -5.875 1 89.25 503 CYS B O 1
ATOM 7756 N N . THR B 1 504 ? -20.156 -27.141 -7.496 1 84.31 504 THR B N 1
ATOM 7757 C CA . THR B 1 504 ? -19.422 -28.141 -6.73 1 84.31 504 THR B CA 1
ATOM 7758 C C . THR B 1 504 ? -18.562 -27.484 -5.656 1 84.31 504 THR B C 1
ATOM 7760 O O . THR B 1 504 ? -18.266 -26.297 -5.734 1 84.31 504 THR B O 1
ATOM 7763 N N . ALA B 1 505 ? -18.141 -28.266 -4.648 1 76.25 505 ALA B N 1
ATOM 7764 C CA . ALA B 1 505 ? -17.375 -27.781 -3.508 1 76.25 505 ALA B CA 1
ATOM 7765 C C . ALA B 1 505 ? -16.047 -27.172 -3.959 1 76.25 505 ALA B C 1
ATOM 7767 O O . ALA B 1 505 ? -15.562 -26.203 -3.363 1 76.25 505 ALA B O 1
ATOM 7768 N N . LEU B 1 506 ? -15.523 -27.703 -4.988 1 73.94 506 LEU B N 1
ATOM 7769 C CA . LEU B 1 506 ? -14.25 -27.203 -5.484 1 73.94 506 LEU B CA 1
ATOM 7770 C C . LEU B 1 506 ? -14.367 -25.75 -5.93 1 73.94 506 LEU B C 1
ATOM 7772 O O . LEU B 1 506 ? -13.484 -24.938 -5.656 1 73.94 506 LEU B O 1
ATOM 7776 N N . VAL B 1 507 ? -15.477 -25.406 -6.602 1 78.19 507 VAL B N 1
ATOM 7777 C CA . VAL B 1 507 ? -15.703 -24.031 -7.055 1 78.19 507 VAL B CA 1
ATOM 7778 C C . VAL B 1 507 ? -15.734 -23.094 -5.852 1 78.19 507 VAL B C 1
ATOM 7780 O O . VAL B 1 507 ? -15.109 -22.031 -5.867 1 78.19 507 VAL B O 1
ATOM 7783 N N . GLY B 1 508 ? -16.375 -23.5 -4.812 1 74.06 508 GLY B N 1
ATOM 7784 C CA . GLY B 1 508 ? -16.438 -22.703 -3.596 1 74.06 508 GLY B CA 1
ATOM 7785 C C . GLY B 1 508 ? -15.078 -22.516 -2.939 1 74.06 508 GLY B C 1
ATOM 7786 O O . GLY B 1 508 ? -14.797 -21.453 -2.381 1 74.06 508 GLY B O 1
ATOM 7787 N N . ALA B 1 509 ? -14.312 -23.5 -3.084 1 67.06 509 ALA B N 1
ATOM 7788 C CA . ALA B 1 509 ? -12.992 -23.469 -2.461 1 67.06 509 ALA B CA 1
ATOM 7789 C C . ALA B 1 509 ? -12.055 -22.531 -3.215 1 67.06 509 ALA B C 1
ATOM 7791 O O . ALA B 1 509 ? -11.117 -21.969 -2.631 1 67.06 509 ALA B O 1
ATOM 7792 N N . LEU B 1 510 ? -12.32 -22.375 -4.465 1 68.12 510 LEU B N 1
ATOM 7793 C CA . LEU B 1 510 ? -11.438 -21.594 -5.312 1 68.12 510 LEU B CA 1
ATOM 7794 C C . LEU B 1 510 ? -11.805 -20.109 -5.254 1 68.12 510 LEU B C 1
ATOM 7796 O O . LEU B 1 510 ? -11.008 -19.25 -5.656 1 68.12 510 LEU B O 1
ATOM 7800 N N . VAL B 1 511 ? -13.086 -19.828 -4.766 1 64.94 511 VAL B N 1
ATOM 7801 C CA . VAL B 1 511 ? -13.578 -18.453 -4.797 1 64.94 511 VAL B CA 1
ATOM 7802 C C . VAL B 1 511 ? -13.836 -17.969 -3.373 1 64.94 511 VAL B C 1
ATOM 7804 O O . VAL B 1 511 ? -14.562 -18.609 -2.609 1 64.94 511 VAL B O 1
ATOM 7807 N N . HIS B 1 512 ? -12.969 -17 -2.912 1 53.47 512 HIS B N 1
ATOM 7808 C CA . HIS B 1 512 ? -13.297 -16.297 -1.675 1 53.47 512 HIS B CA 1
ATOM 7809 C C . HIS B 1 512 ? -13.828 -14.898 -1.959 1 53.47 512 HIS B C 1
ATOM 7811 O O . HIS B 1 512 ? -13.055 -13.984 -2.229 1 53.47 512 HIS B O 1
ATOM 7817 N N . ASP B 1 513 ? -15.086 -14.875 -2.469 1 52.81 513 ASP B N 1
ATOM 7818 C CA . ASP B 1 513 ? -15.688 -13.602 -2.85 1 52.81 513 ASP B CA 1
ATOM 7819 C C . ASP B 1 513 ? -16.5 -13.016 -1.698 1 52.81 513 ASP B C 1
ATOM 7821 O O . ASP B 1 513 ? -17.297 -13.711 -1.077 1 52.81 513 ASP B O 1
ATOM 7825 N N . ALA B 1 514 ? -16.141 -11.812 -1.35 1 49.16 514 ALA B N 1
ATOM 7826 C CA . ALA B 1 514 ? -16.859 -11.117 -0.282 1 49.16 514 ALA B CA 1
ATOM 7827 C C . ALA B 1 514 ? -18.344 -10.969 -0.626 1 49.16 514 ALA B C 1
ATOM 7829 O O . ALA B 1 514 ? -19.172 -10.758 0.26 1 49.16 514 ALA B O 1
ATOM 7830 N N . ALA B 1 515 ? -18.609 -11.156 -1.826 1 57.66 515 ALA B N 1
ATOM 7831 C CA . ALA B 1 515 ? -19.984 -10.859 -2.219 1 57.66 515 ALA B CA 1
ATOM 7832 C C . ALA B 1 515 ? -20.859 -12.109 -2.203 1 57.66 515 ALA B C 1
ATOM 7834 O O . ALA B 1 515 ? -22.078 -12.031 -2.287 1 57.66 515 ALA B O 1
ATOM 7835 N N . VAL B 1 516 ? -20.203 -13.336 -2.137 1 66.69 516 VAL B N 1
ATOM 7836 C CA . VAL B 1 516 ? -21 -14.555 -2.252 1 66.69 516 VAL B CA 1
ATOM 7837 C C . VAL B 1 516 ? -20.672 -15.5 -1.101 1 66.69 516 VAL B C 1
ATOM 7839 O O . VAL B 1 516 ? -19.562 -15.445 -0.546 1 66.69 516 VAL B O 1
ATOM 7842 N N . THR B 1 517 ? -21.656 -16.141 -0.633 1 73.69 517 THR B N 1
ATOM 7843 C CA . THR B 1 517 ? -21.484 -17.234 0.328 1 73.69 517 THR B CA 1
ATOM 7844 C C . THR B 1 517 ? -21.922 -18.562 -0.273 1 73.69 517 THR B C 1
ATOM 7846 O O . THR B 1 517 ? -22.812 -18.609 -1.129 1 73.69 517 THR B O 1
ATOM 7849 N N . PHE B 1 518 ? -21.312 -19.672 0.101 1 71.31 518 PHE B N 1
ATOM 7850 C CA . PHE B 1 518 ? -21.594 -21.016 -0.386 1 71.31 518 PHE B CA 1
ATOM 7851 C C . PHE B 1 518 ? -22.234 -21.859 0.707 1 71.31 518 PHE B C 1
ATOM 7853 O O . PHE B 1 518 ? -21.641 -22.078 1.765 1 71.31 518 PHE B O 1
ATOM 7860 N N . VAL B 1 519 ? -23.484 -22.25 0.464 1 73.44 519 VAL B N 1
ATOM 7861 C CA . VAL B 1 519 ? -24.234 -23.016 1.448 1 73.44 519 VAL B CA 1
ATOM 7862 C C . VAL B 1 519 ? -24.25 -24.484 1.039 1 73.44 519 VAL B C 1
ATOM 7864 O O . VAL B 1 519 ? -24.594 -24.828 -0.099 1 73.44 519 VAL B O 1
ATOM 7867 N N . ALA B 1 520 ? -23.844 -25.344 1.979 1 77.06 520 ALA B N 1
ATOM 7868 C CA . ALA B 1 520 ? -23.828 -26.766 1.706 1 77.06 520 ALA B CA 1
ATOM 7869 C C . ALA B 1 520 ? -25.234 -27.312 1.477 1 77.06 520 ALA B C 1
ATOM 7871 O O . ALA B 1 520 ? -26.172 -26.906 2.16 1 77.06 520 ALA B O 1
ATOM 7872 N N . ILE B 1 521 ? -25.422 -28.047 0.435 1 71.81 521 ILE B N 1
ATOM 7873 C CA . ILE B 1 521 ? -26.688 -28.703 0.127 1 71.81 521 ILE B CA 1
ATOM 7874 C C . ILE B 1 521 ? -26.656 -30.141 0.632 1 71.81 521 ILE B C 1
ATOM 7876 O O . ILE B 1 521 ? -25.703 -30.891 0.371 1 71.81 521 ILE B O 1
ATOM 7880 N N . ASP B 1 522 ? -27.672 -30.516 1.521 1 62.03 522 ASP B N 1
ATOM 7881 C CA . ASP B 1 522 ? -27.812 -31.797 2.215 1 62.03 522 ASP B CA 1
ATOM 7882 C C . ASP B 1 522 ? -27.328 -32.938 1.349 1 62.03 522 ASP B C 1
ATOM 7884 O O . ASP B 1 522 ? -27.906 -33.25 0.304 1 62.03 522 ASP B O 1
ATOM 7888 N N . GLY B 1 523 ? -26.234 -33.688 1.806 1 60.22 523 GLY B N 1
ATOM 7889 C CA . GLY B 1 523 ? -25.766 -35 1.408 1 60.22 523 GLY B CA 1
ATOM 7890 C C . GLY B 1 523 ? -24.75 -34.969 0.288 1 60.22 523 GLY B C 1
ATOM 7891 O O . GLY B 1 523 ? -24.25 -36 -0.146 1 60.22 523 GLY B O 1
ATOM 7892 N N . GLY B 1 524 ? -24.359 -33.719 -0.408 1 64.31 524 GLY B N 1
ATOM 7893 C CA . GLY B 1 524 ? -23.469 -33.875 -1.546 1 64.31 524 GLY B CA 1
ATOM 7894 C C . GLY B 1 524 ? -22.344 -32.844 -1.565 1 64.31 524 GLY B C 1
ATOM 7895 O O . GLY B 1 524 ? -22.062 -32.219 -0.551 1 64.31 524 GLY B O 1
ATOM 7896 N N . ASP B 1 525 ? -21.547 -32.938 -2.574 1 74.62 525 ASP B N 1
ATOM 7897 C CA . ASP B 1 525 ? -20.391 -32.094 -2.805 1 74.62 525 ASP B CA 1
ATOM 7898 C C . ASP B 1 525 ? -20.797 -30.766 -3.477 1 74.62 525 ASP B C 1
ATOM 7900 O O . ASP B 1 525 ? -19.953 -30.047 -4 1 74.62 525 ASP B O 1
ATOM 7904 N N . GLU B 1 526 ? -22.094 -30.547 -3.396 1 75.38 526 GLU B N 1
ATOM 7905 C CA . GLU B 1 526 ? -22.578 -29.344 -4.078 1 75.38 526 GLU B CA 1
ATOM 7906 C C . GLU B 1 526 ? -22.844 -28.203 -3.086 1 75.38 526 GLU B C 1
ATOM 7908 O O . GLU B 1 526 ? -23.031 -28.453 -1.894 1 75.38 526 GLU B O 1
ATOM 7913 N N . ARG B 1 527 ? -22.719 -26.984 -3.566 1 74.75 527 ARG B N 1
ATOM 7914 C CA . ARG B 1 527 ? -22.969 -25.766 -2.791 1 74.75 527 ARG B CA 1
ATOM 7915 C C . ARG B 1 527 ? -23.953 -24.859 -3.506 1 74.75 527 ARG B C 1
ATOM 7917 O O . ARG B 1 527 ? -23.953 -24.766 -4.734 1 74.75 527 ARG B O 1
ATOM 7924 N N . LEU B 1 528 ? -24.875 -24.297 -2.719 1 71.19 528 LEU B N 1
ATOM 7925 C CA . LEU B 1 528 ? -25.719 -23.219 -3.217 1 71.19 528 LEU B CA 1
ATOM 7926 C C . LEU B 1 528 ? -25 -21.875 -3.123 1 71.19 528 LEU B C 1
ATOM 7928 O O . LEU B 1 528 ? -24.438 -21.547 -2.082 1 71.19 528 LEU B O 1
ATOM 7932 N N . VAL B 1 529 ? -25.016 -21.172 -4.246 1 75.56 529 VAL B N 1
ATOM 7933 C CA . VAL B 1 529 ? -24.375 -19.859 -4.277 1 75.56 529 VAL B CA 1
ATOM 7934 C C . VAL B 1 529 ? -25.375 -18.797 -3.85 1 75.56 529 VAL B C 1
ATOM 7936 O O . VAL B 1 529 ? -26.406 -18.609 -4.484 1 75.56 529 VAL B O 1
ATOM 7939 N N . CYS B 1 530 ? -25.031 -18.016 -2.766 1 70.31 530 CYS B N 1
ATOM 7940 C CA . CYS B 1 530 ? -25.922 -16.984 -2.248 1 70.31 530 CYS B CA 1
ATOM 7941 C C . CYS B 1 530 ? -25.203 -15.648 -2.164 1 70.31 530 CYS B C 1
ATOM 7943 O O . CYS B 1 530 ? -23.984 -15.594 -1.94 1 70.31 530 CYS B O 1
ATOM 7945 N N . ALA B 1 531 ? -25.891 -14.523 -2.623 1 66.69 531 ALA B N 1
ATOM 7946 C CA . ALA B 1 531 ? -25.328 -13.203 -2.342 1 66.69 531 ALA B CA 1
ATOM 7947 C C . ALA B 1 531 ? -25.094 -13.016 -0.847 1 66.69 531 ALA B C 1
ATOM 7949 O O . ALA B 1 531 ? -25.859 -13.508 -0.02 1 66.69 531 ALA B O 1
ATOM 7950 N N . ARG B 1 532 ? -23.875 -12.406 -0.591 1 55 532 ARG B N 1
ATOM 7951 C CA . ARG B 1 532 ? -23.578 -12.195 0.824 1 55 532 ARG B CA 1
ATOM 7952 C C . ARG B 1 532 ? -24.625 -11.281 1.462 1 55 532 ARG B C 1
ATOM 7954 O O . ARG B 1 532 ? -24.938 -10.227 0.915 1 55 532 ARG B O 1
ATOM 7961 N N . GLY B 1 533 ? -25.203 -11.531 2.645 1 49.03 533 GLY B N 1
ATOM 7962 C CA . GLY B 1 533 ? -26.281 -10.898 3.367 1 49.03 533 GLY B CA 1
ATOM 7963 C C . GLY B 1 533 ? -27.625 -11.555 3.107 1 49.03 533 GLY B C 1
ATOM 7964 O O . GLY B 1 533 ? -28.609 -11.273 3.805 1 49.03 533 GLY B O 1
ATOM 7965 N N . GLU B 1 534 ? -27.797 -12.203 1.936 1 37.53 534 GLU B N 1
ATOM 7966 C CA . GLU B 1 534 ? -29.062 -12.883 1.703 1 37.53 534 GLU B CA 1
ATOM 7967 C C . GLU B 1 534 ? -29.047 -14.297 2.287 1 37.53 534 GLU B C 1
ATOM 7969 O O . GLU B 1 534 ? -28.156 -15.086 1.985 1 37.53 534 GLU B O 1
ATOM 7974 N N . THR B 1 535 ? -29.094 -14.367 3.537 1 37.41 535 THR B N 1
ATOM 7975 C CA . THR B 1 535 ? -29.375 -15.703 4.043 1 37.41 535 THR B CA 1
ATOM 7976 C C . THR B 1 535 ? -30.719 -16.203 3.521 1 37.41 535 THR B C 1
ATOM 7978 O O . THR B 1 535 ? -31.672 -15.438 3.422 1 37.41 535 THR B O 1
#

Sequence (1070 aa):
MSFRFGGHELDLDRRELRRDGAVVHVEPKVLELLAYLVAHRDRAVAKRELLDALWPDVVVTEGSLQRTVSLARAAVGDTNGDVIRTLPRFGYRFVATIDARSTPPPETARETARSTVRWSRAGDVHVAWQALEPAPGAARDVDVVVVNGWCLPMSACLEHPRLAASFAAMTRSARVILFDKRGVGLSDRVRCATLDERMQDLLCVLDAAGSRRAVVLGLSEGAPIAILLAATHPERVAGLVLVGAFARFTASSDHPAGWSAQRLRALREYVASGWGAGVTARQIFAPEHATGDDVRAWSESAERLGASPGAALDLLAMNEAIDARGVLGWVHVPTTVLHQTDDRVIDAANGRALARAIPGATLIEVPGEDHAFAHHATDRLLAAIDDAVRRAPAPAARRFLATVVHARVPADLRALARASLAALAPRVAARDDDDEVWACFEAAGTALRAAAALHATCAARGVTIACGIDASEIEQEGTIARGPARDRAAVIARAAAEGTTRCTALVGALVHDAAVTFVAIDGGDERLVCARGETMSFRFGGHELDLDRRELRRDGAVVHVEPKVLELLAYLVAHRDRAVAKRELLDALWPDVVVTEGSLQRTVSLARAAVGDTNGDVIRTLPRFGYRFVATIDARSTPPPETARETARSTVRWSRAGDVHVAWQALEPAPGAARDVDVVVVNGWCLPMSACLEHPRLAASFAAMTRSARVILFDKRGVGLSDRVRCATLDERMQDLLCVLDAAGSRRAVVLGLSEGAPIAILLAATHPERVAGLVLVGAFARFTASSDHPAGWSAQRLRALREYVASGWGAGVTARQIFAPEHATGDDVRAWSESAERLGASPGAALDLLAMNEAIDARGVLGWVHVPTTVLHQTDDRVIDAANGRALARAIPGATLIEVPGEDHAFAHHATDRLLAAIDDAVRRAPAPAARRFLATVVHARVPADLRALARASLAALAPRVAARDDDDEVWACFEAAGTALRAAAALHATCAARGVTIACGIDASEIEQEGTIARGPARDRAAVIARAAAEGTTRCTALVGALVHDAAVTFVAIDGGDERLVCARGET

Radius of gyration: 33.71 Å; Cα contacts (8 Å, |Δi|>4): 2368; chains: 2; bounding box: 97×75×62 Å

Solvent-accessible surface area (backbone atoms only — not comparable to full-atom values): 53456 Å² total; per-residue (Å²): 96,40,42,30,35,94,60,27,38,38,28,64,76,74,67,41,41,22,52,79,88,39,80,51,92,68,57,70,67,30,50,50,48,51,52,52,32,58,75,40,40,92,42,72,43,41,49,66,56,51,47,46,69,75,34,74,90,52,94,72,57,71,61,56,53,51,50,37,51,52,50,38,27,62,73,71,67,38,85,82,40,59,36,56,29,76,42,86,83,48,27,40,24,34,60,47,66,60,44,78,90,36,45,72,65,56,78,64,50,72,54,38,75,72,54,59,73,43,74,45,69,41,87,94,36,35,32,23,32,36,52,45,72,43,38,89,86,23,44,83,80,41,33,34,35,49,34,56,35,84,48,56,18,53,66,44,44,60,63,37,67,55,44,27,49,50,54,55,55,49,11,52,45,10,29,34,37,40,41,19,53,77,32,12,38,53,9,19,74,55,76,70,60,22,60,43,57,55,29,46,41,52,52,40,49,33,56,74,69,67,47,71,25,21,29,37,37,7,29,26,63,14,19,37,35,43,49,51,38,31,12,38,38,33,52,42,31,33,15,39,42,28,32,36,23,39,42,43,46,44,40,44,95,93,36,68,62,24,49,46,72,66,59,50,51,52,50,52,51,37,40,74,75,47,58,47,66,13,67,71,57,33,52,35,38,30,73,90,70,41,72,45,69,65,45,42,54,47,12,17,48,28,36,42,55,2,30,20,54,52,36,46,51,28,51,50,53,40,44,59,59,41,49,42,66,84,48,33,71,50,29,76,47,57,32,39,32,37,28,26,64,50,18,75,77,43,39,37,61,32,36,54,50,48,30,70,48,23,58,82,33,41,73,48,77,38,91,42,34,34,45,66,38,58,60,93,48,29,64,60,51,53,50,52,51,40,49,37,60,70,60,39,58,76,73,66,62,43,58,25,34,29,15,20,36,17,29,50,44,60,80,90,45,40,67,57,47,37,49,45,42,44,72,68,64,37,74,36,71,48,44,70,60,93,63,31,39,34,34,30,18,68,33,44,52,58,31,53,50,31,50,52,48,39,48,52,57,38,43,74,72,73,38,74,37,15,27,4,31,19,58,29,52,30,37,47,60,88,86,45,74,46,44,64,14,55,57,48,5,43,54,40,12,73,69,32,55,72,70,35,41,31,27,31,48,61,37,52,48,39,34,58,48,86,58,47,41,72,42,80,43,93,94,58,63,36,22,38,59,32,56,52,87,58,122,96,42,43,30,36,94,62,28,38,39,28,63,77,75,67,42,39,23,50,78,90,38,79,50,92,67,57,70,65,31,52,50,48,52,52,51,33,57,74,39,39,91,42,74,42,42,49,66,56,51,47,46,71,76,35,73,88,52,94,72,55,71,61,55,53,50,52,38,50,52,51,37,26,62,74,69,67,36,83,83,41,58,35,57,30,76,40,86,83,48,29,40,24,35,60,48,64,60,44,79,89,37,43,72,65,57,77,65,50,72,54,37,74,73,53,59,73,42,71,45,71,40,88,93,36,33,32,24,31,36,51,45,73,44,38,89,86,22,43,84,80,41,34,34,36,46,33,54,35,82,48,56,18,52,67,44,44,60,64,37,68,57,44,26,49,51,55,55,54,49,11,50,45,10,28,33,36,40,41,20,54,77,31,13,36,52,10,20,72,56,77,70,60,21,60,42,55,56,29,46,40,52,52,39,49,32,57,74,70,67,49,71,26,21,28,37,36,8,28,27,63,13,18,38,35,44,48,51,38,31,12,39,39,34,51,42,31,33,15,40,41,29,32,35,23,40,43,44,45,44,40,44,94,94,37,70,63,24,50,44,73,65,59,51,49,52,50,52,51,39,40,74,74,47,58,47,67,12,65,72,57,34,51,35,37,29,74,90,69,40,71,46,70,66,44,43,54,48,12,18,47,28,36,42,55,2,29,20,54,52,36,46,52,28,51,49,53,41,45,59,60,40,50,40,65,86,50,33,71,51,28,76,47,59,32,40,32,38,26,25,64,50,18,76,77,43,40,36,61,31,36,53,51,49,29,71,48,22,59,84,33,42,73,46,76,39,89,42,35,35,46,65,38,58,60,93,48,29,62,60,53,53,49,52,52,41,49,37,63,72,60,38,58,78,73,68,63,44,58,22,34,28,16,19,37,17,28,51,44,59,79,90,45,40,67,58,46,37,49,45,42,44,72,67,64,36,73,37,72,46,45,70,60,93,62,30,40,35,34,29,17,70,32,43,54,57,31,54,50,33,50,52,50,38,47,51,58,37,41,75,72,74,40,74,37,16,26,3,30,18,59,29,52,30,35,47,60,90,87,44,72,48,43,62,13,55,58,49,5,43,53,41,12,73,68,31,54,72,68,35,39,31,26,30,49,61,37,52,47,39,35,58,48,86,57,48,40,72,42,78,41,93,96,57,64,36,22,37,59,31,55,53,89,59,122

Secondary structure (DSSP, 8-state):
-EEEETTEEEETTTTEEEETTEEE---HHHHHHHHHHHHTTTSEEEHHHHHHHH-TTS---HHHHHHHHHHHHHHTT-SSSSSEEEETTTEEEE-S-B-TTSS---TTTTTS-----EEEEETTEEEEEEEEPPPTT-EEEEEEEEE--TT--HHHHHHSHHHHHHHHHHTTTEEEEEEPPTTSTTSPP-S---HHHHHHHHHHHHHHTT-SSEEEEEETTHHHHHHHHHHH-GGGEEEEEEES--SB-B-BTTBTTSBPHHHHHHHHHHHHHHTTS-HHHHTTS-GGGS-SHHHHHHHHHHHHHH--HHHHHHHHHHHHT-B-GGGGGG--S-EEEEEETT-SSS-HHHHHHHHHHSTT-EEEEESS--TT--STTHHHHHHHHHHHHHT---S---EEEEEEEEEE--GGGHHHHHHHHHTT--SEEEEEETTEEEEEES-HHHHHHHHHHHHHHHHTTT---EEEEEEEEEEEETTEEESHHHHHHHHHHHHSPTT-EEEEHHHHHH---TTEEEEEPTTSSEEEEEETT--/-EEEETTEEEETTTTEEEETTEEE---HHHHHHHHHHHHTTTS-EEHHHHHHHH-TTS---HHHHHHHHHHHHHHTT-SSSSSEEEETTTEEEE-S-B-TTTS---TTSTTS-----EEEEETTEEEEEEEEPPPTTSEEEEEEEEE--TT--HHHHHHSHHHHHHHHHHTTTEEEEEEPPTTSTTSPP-S---HHHHHHHHHHHHHHTT-SSEEEEEETTHHHHHHHHHHH-GGGEEEEEEES--SB-B-BTTBTTSBPHHHHHHHHHHHHHHTTS-HHHHTTS-GGGS-SHHHHHHHHHHHHHH--HHHHHHHHHHHHT-B-GGGGGG--S-EEEEEETT-SSS-HHHHHHHHHHSTTPEEEEESS--TT--STTHHHHHHHHHHHHHT---S---EEEEEEEEEE--GGGHHHHHHHHHTT--SEEEEEETTEEEEEES-HHHHHHHHHHHHHHHHTTT---EEEEEEEEEEEETTEEESHHHHHHHHHHHHSPTT-EEEEHHHHHH---TTEEEEEPTTSSEEEEEETT--

Organism: NCBI:txid927083

Foldseek 3Di:
DWWDFPQWIQDPVVLFIDHVNHTQDADSLLSQLLVVQVVVQVDFDFLVRSCCRSPVPDDDDSVVVVVSVVRNCVRSVPPPCQQWNDDPPGGIHGHTDTDPVGDPPPVVCVVQVPFDWDWFDQDPKIKIKTKRAADPPADEQAEEEEQEDQLQAPVLLCPDPLSVVLQNLLSPHHMYMYIQFALWFPMDHDLEDFLQSRLSVVVRSCVVVVHQAYAYEQAALRQCSVLLCLQLPVLRYLEYEYALYAQAAAADPVRNQHHYPVNLVVVLVCLVPPFLQLVVVLLLAAPVPSPDPVNRVSSSVRRVRRHRSSSSVSSSVNRNLGHRLVRQQRRDHEYEYEYECQAPNGHCVRSVSSQVRHPNYHYDYHHDHRSSCSPPNSVVSSVVSSVSSVNRDNSDALKHKWKKKKKFDAPVCQVVLQVLLVVLPAPARWDDDDRMIMTIHSALVSNVVSVVSSQVSVVVVVDWMFMFMEIDMWGDDPNDIDDDRHVVRNVRRVVGDTNWYKYFLSSVSRDPDPQWDWDDDPPDRMTTIGGPPPD/DWWDFPQWIQDPVVLFIDHVNHTQDAPSLLSQLLVVQVVVQVDFDFLVNSCCRSPVPDDDDSVVVVVSVVRNCVRSVPPPCQQWNADPPGGIHGRTDTDPVGDPPPVVCVVQVPFDWDWFDQDPKIKIKTKRAADPPADEQAEEEEQEDQLQAPVLLCPDPLSVVLQNLLSPHHMYMYIQFALWFPMDHDLEDFLQSRLSVVVRSCVVVVHQAYAYEQAALRQCSVLLCLQLPVLRYLEYEYALYAQAAAADPVRNQHHYPVNLVVVLVCLVPPFLQLPVVLLLAAPVPSPDPVNRVSSSVRRVRRHRSSSSVSSSVNRNLGHRLVRQQRRDHEYEYEYECQAPNGHCVRSVSSQVSHPNYHYDYHHDHRSSCSPPNSVVSSVVSSVSSVNRDNSDALKHKWKKKKKFDAPVCQVVLQVLLVVLPAPARWDDDDRMIMTIHSALVSNVVSVVSSQVSVVVVVDWMFMFMEIDMWGDDPNDIDDDRHVVRHVRRVVGDTNWYKYFLSSVSRDPDPQWDWDDDPPDRMTTIGGPPPD

pLDDT: mean 85.4, std 13.3, range [29.25, 98.81]

InterPro domains:
  IPR000073 Alpha/beta hydrolase fold-1 [PF00561] (164-372)
  IPR000073 Alpha/beta hydrolase fold-1 [PR00111] (173-188)
  IPR000073 Alpha/beta hydrolase fold-1 [PR00111] (216-229)
  IPR000073 Alpha/beta hydrolase fold-1 [PR00111] (230-243)
  IPR000073 Alpha/beta hydrolase fold-1 [PR00111] (335-349)
  IPR001867 OmpR/PhoB-type DNA-binding domain [PF00486] (23-94)
  IPR001867 OmpR/PhoB-type DNA-binding domain [PS51755] (1-96)
  IPR001867 OmpR/PhoB-type DNA-binding domain [SM00862] (21-94)
  IPR001867 OmpR/PhoB-type DNA-binding domain [cd00383] (9-94)
  IPR016032 Signal transduction response regulator, C-terminal effector [SSF46894] (3-96)
  IPR029058 Alpha/Beta hydrolase fold [G3DSA:3.40.50.1820] (136-390)
  IPR029058 Alpha/Beta hydrolase fold [SSF53474] (123-388)
  IPR036388 Winged helix-like DNA-binding domain superfamily [G3DSA:1.10.10.10] (1-102)
  IPR050471 AB hydrolase [PTHR43433] (117-395)